Protein 7LU6 (pdb70)

Structure (mmCIF, N/CA/C/O backbone):
data_7LU6
#
_entry.id   7LU6
#
_cell.length_a   63.241
_cell.length_b   63.241
_cell.length_c   347.809
_cell.angle_alpha   90.000
_cell.angle_beta   90.000
_cell.angle_gamma   120.000
#
_symmetry.space_group_name_H-M   'P 63'
#
loop_
_entity.id
_entity.type
_entity.pdbx_description
1 polymer 'Kin of IRRE-like protein 3'
2 non-polymer 'SODIUM ION'
3 water water
#
loop_
_atom_site.group_PDB
_atom_site.id
_atom_site.type_symbol
_atom_site.label_atom_id
_atom_site.label_alt_id
_atom_site.label_comp_id
_atom_site.label_asym_id
_atom_site.label_entity_id
_atom_site.label_seq_id
_atom_site.pdbx_PDB_ins_code
_atom_site.Cartn_x
_atom_site.Cartn_y
_atom_site.Cartn_z
_atom_site.occupancy
_atom_site.B_iso_or_equiv
_atom_site.auth_seq_id
_atom_site.auth_comp_id
_atom_site.auth_asym_id
_atom_site.auth_atom_id
_atom_site.pdbx_PDB_model_num
ATOM 1 N N . ASP A 1 2 ? -21.89067 16.55233 -43.31325 1.000 55.18379 45 ASP A N 1
ATOM 2 C CA . ASP A 1 2 ? -20.50627 16.19222 -43.51869 1.000 54.19980 45 ASP A CA 1
ATOM 3 C C . ASP A 1 2 ? -19.59373 17.40845 -43.36500 1.000 53.60990 45 ASP A C 1
ATOM 4 O O . ASP A 1 2 ? -20.10550 18.50995 -43.19630 1.000 53.48304 45 ASP A O 1
ATOM 9 N N . PRO A 1 3 ? -18.26778 17.22661 -43.34907 1.000 52.62151 46 PRO A N 1
ATOM 10 C CA . PRO A 1 3 ? -17.38522 18.39787 -43.32749 1.000 43.21863 46 PRO A CA 1
ATOM 11 C C . PRO A 1 3 ? -17.77867 19.36025 -44.42829 1.000 43.90381 46 PRO A C 1
ATOM 12 O O . PRO A 1 3 ? -17.92386 18.96947 -45.58533 1.000 47.05935 46 PRO A O 1
ATOM 16 N N . VAL A 1 4 ? -17.99412 20.62233 -44.05382 1.000 49.25287 47 VAL A N 1
ATOM 17 C CA . VAL A 1 4 ? -18.32354 21.64137 -45.04482 1.000 43.43181 47 VAL A CA 1
ATOM 18 C C . VAL A 1 4 ? -17.28618 21.64824 -46.15129 1.000 35.06345 47 VAL A C 1
ATOM 19 O O . VAL A 1 4 ? -17.58990 21.94316 -47.31334 1.000 36.27079 47 VAL A O 1
ATOM 23 N N . TYR A 1 5 ? -16.05016 21.31840 -45.80791 1.000 33.44589 48 TYR A N 1
ATOM 24 C CA . TYR A 1 5 ? -14.90647 21.41840 -46.69788 1.000 27.47164 48 TYR A CA 1
ATOM 25 C C . TYR A 1 5 ? -14.44848 20.05080 -47.17047 1.000 28.42215 48 TYR A C 1
ATOM 26 O O . TYR A 1 5 ? -14.50041 19.07071 -46.43199 1.000 31.99577 48 TYR A O 1
ATOM 35 N N . SER A 1 6 ? -13.96629 20.00686 -48.40487 1.000 24.05269 49 SER A N 1
ATOM 36 C CA . SER A 1 6 ? -13.30958 18.83632 -48.96468 1.000 26.82128 49 SER A CA 1
ATOM 37 C C . SER A 1 6 ? -12.00660 19.26045 -49.62676 1.000 21.12473 49 SER A C 1
ATOM 38 O O . SER A 1 6 ? -11.83082 20.41788 -50.01647 1.000 19.52797 49 SER A O 1
ATOM 41 N N . PHE A 1 7 ? -11.08457 18.30634 -49.73263 1.000 21.13471 50 PHE A N 1
ATOM 42 C CA . PHE A 1 7 ? -9.86801 18.51670 -50.49435 1.000 18.03307 50 PHE A CA 1
ATOM 43 C C . PHE A 1 7 ? -10.19082 18.44827 -51.97482 1.000 22.26425 50 PHE A C 1
ATOM 44 O O . PHE A 1 7 ? -10.95233 17.58345 -52.41129 1.000 29.01266 50 PHE A O 1
ATOM 52 N N . SER A 1 8 ? -9.62872 19.37867 -52.74448 1.000 19.66428 51 SER A N 1
ATOM 53 C CA . SER A 1 8 ? -9.68035 19.26752 -54.19584 1.000 23.93717 51 SER A CA 1
ATOM 54 C C . SER A 1 8 ? -8.47606 18.52052 -54.74120 1.000 20.86653 51 SER A C 1
ATOM 55 O O . SER A 1 8 ? -8.56278 17.90951 -55.81262 1.000 26.26955 51 SER A O 1
ATOM 58 N N . GLN A 1 9 ? -7.35909 18.55358 -54.01700 1.000 20.92394 52 GLN A N 1
ATOM 59 C CA . GLN A 1 9 ? -6.16034 17.80209 -54.35466 1.000 23.35466 52 GLN A CA 1
ATOM 60 C C . GLN A 1 9 ? -5.55911 17.26014 -53.06726 1.000 17.24946 52 GLN A C 1
ATOM 61 O O . GLN A 1 9 ? -5.54981 17.94594 -52.04273 1.000 16.06797 52 GLN A O 1
ATOM 67 N N . GLN A 1 10 ? -5.07364 16.02707 -53.11869 1.000 17.58227 53 GLN A N 1
ATOM 68 C CA . GLN A 1 10 ? -4.44735 15.39481 -51.97145 1.000 18.47282 53 GLN A CA 1
ATOM 69 C C . GLN A 1 10 ? -3.10523 14.81392 -52.38457 1.000 15.89633 53 GLN A C 1
ATOM 70 O O . GLN A 1 10 ? -2.91863 14.44880 -53.54773 1.000 16.34803 53 GLN A O 1
ATOM 76 N N . PRO A 1 11 ? -2.15270 14.72463 -51.46103 1.000 14.01842 54 PRO A N 1
ATOM 77 C CA . PRO A 1 11 ? -0.82256 14.23065 -51.83210 1.000 16.49136 54 PRO A CA 1
ATOM 78 C C . PRO A 1 11 ? -0.85324 12.75074 -52.17652 1.000 17.81638 54 PRO A C 1
ATOM 79 O O . PRO A 1 11 ? -1.67072 11.98235 -51.66831 1.000 18.53012 54 PRO A O 1
ATOM 83 N N . GLN A 1 12 ? 0.05364 12.36076 -53.06122 1.000 16.57320 55 GLN A N 1
ATOM 84 C CA . GLN A 1 12 ? 0.11198 11.01256 -53.59547 1.000 21.38023 55 GLN A CA 1
ATOM 85 C C . GLN A 1 12 ? 1.46503 10.40336 -53.24876 1.000 23.65232 55 GLN A C 1
ATOM 86 O O . GLN A 1 12 ? 2.46183 11.12005 -53.12510 1.000 18.99252 55 GLN A O 1
ATOM 92 N N . ASP A 1 13 ? 1.49165 9.08250 -53.05958 1.000 23.31847 56 ASP A N 1
ATOM 93 C CA . ASP A 1 13 ? 2.76014 8.37902 -52.90183 1.000 20.75395 56 ASP A CA 1
ATOM 94 C C . ASP A 1 13 ? 3.64215 8.59491 -54.12623 1.000 23.27369 56 ASP A C 1
ATOM 95 O O . ASP A 1 13 ? 3.16763 8.55781 -55.26571 1.000 21.71965 56 ASP A O 1
ATOM 100 N N A GLN A 1 14 ? 4.94312 8.73849 -53.87823 0.646 23.47696 57 GLN A N 1
ATOM 101 N N B GLN A 1 14 ? 4.92699 8.86963 -53.89869 0.354 23.73249 57 GLN A N 1
ATOM 102 C CA A GLN A 1 14 ? 5.92569 9.02590 -54.91115 0.646 24.90635 57 GLN A CA 1
ATOM 103 C CA B GLN A 1 14 ? 5.87644 8.95450 -55.00196 0.354 24.89182 57 GLN A CA 1
ATOM 104 C C A GLN A 1 14 ? 7.24933 8.36446 -54.56219 0.646 24.54139 57 GLN A C 1
ATOM 105 C C B GLN A 1 14 ? 7.22719 8.39020 -54.58715 0.354 24.47655 57 GLN A C 1
ATOM 106 O O A GLN A 1 14 ? 7.61798 8.26154 -53.39009 0.646 24.78314 57 GLN A O 1
ATOM 107 O O B GLN A 1 14 ? 7.59585 8.39364 -53.41077 0.354 24.85498 57 GLN A O 1
ATOM 118 N N . VAL A 1 15 ? 7.96427 7.91474 -55.58897 1.000 23.84383 58 VAL A N 1
ATOM 119 C CA . VAL A 1 15 ? 9.34948 7.48287 -55.45324 1.000 24.80268 58 VAL A CA 1
ATOM 120 C C . VAL A 1 15 ? 10.21624 8.54233 -56.10841 1.000 29.83397 58 VAL A C 1
ATOM 121 O O . VAL A 1 15 ? 9.97039 8.92438 -57.25796 1.000 37.23864 58 VAL A O 1
ATOM 125 N N . VAL A 1 16 ? 11.21595 9.03407 -55.38314 1.000 23.79690 59 VAL A N 1
ATOM 126 C CA . VAL A 1 16 ? 12.03600 10.12343 -55.89019 1.000 27.00489 59 VAL A CA 1
ATOM 127 C C . VAL A 1 16 ? 13.50277 9.81550 -55.63552 1.000 25.53880 59 VAL A C 1
ATOM 128 O O . VAL A 1 16 ? 13.85725 8.96320 -54.81924 1.000 28.99352 59 VAL A O 1
ATOM 132 N N . VAL A 1 17 ? 14.35597 10.52881 -56.34860 1.000 28.14098 60 VAL A N 1
ATOM 133 C CA . VAL A 1 17 ? 15.79837 10.36049 -56.24332 1.000 25.30057 60 VAL A CA 1
ATOM 134 C C . VAL A 1 17 ? 16.34529 11.39788 -55.28395 1.000 21.56470 60 VAL A C 1
ATOM 135 O O . VAL A 1 17 ? 15.88807 12.54247 -55.26923 1.000 20.86746 60 VAL A O 1
ATOM 139 N N . SER A 1 18 ? 17.32379 10.99332 -54.47889 1.000 23.84548 61 SER A N 1
ATOM 140 C CA . SER A 1 18 ? 18.02657 11.92978 -53.62187 1.000 22.30512 61 SER A CA 1
ATOM 141 C C . SER A 1 18 ? 18.52071 13.11064 -54.44536 1.000 23.78670 61 SER A C 1
ATOM 142 O O . SER A 1 18 ? 19.00707 12.94443 -55.56604 1.000 27.53978 61 SER A O 1
ATOM 145 N N . GLY A 1 19 ? 18.33956 14.31514 -53.90546 1.000 23.11278 62 GLY A N 1
ATOM 146 C CA . GLY A 1 19 ? 18.79450 15.52277 -54.55831 1.000 23.22117 62 GLY A CA 1
ATOM 147 C C . GLY A 1 19 ? 17.76676 16.21741 -55.42368 1.000 25.83303 62 GLY A C 1
ATOM 148 O O . GLY A 1 19 ? 17.97612 17.38058 -55.79333 1.000 28.11134 62 GLY A O 1
ATOM 149 N N . GLN A 1 20 ? 16.67522 15.54633 -55.76030 1.000 20.03831 63 GLN A N 1
ATOM 150 C CA . GLN A 1 20 ? 15.57116 15.97254 -56.60613 1.000 19.61749 63 GLN A CA 1
ATOM 151 C C . GLN A 1 20 ? 14.54289 16.73294 -55.77813 1.000 18.21847 63 GLN A C 1
ATOM 152 O O . GLN A 1 20 ? 14.25445 16.34084 -54.64000 1.000 18.06416 63 GLN A O 1
ATOM 158 N N . PRO A 1 21 ? 13.99477 17.82002 -56.33250 1.000 17.95790 64 PRO A N 1
ATOM 159 C CA . PRO A 1 21 ? 12.85613 18.46136 -55.68338 1.000 16.79549 64 PRO A CA 1
ATOM 160 C C . PRO A 1 21 ? 11.60851 17.62241 -55.85386 1.000 16.47986 64 PRO A C 1
ATOM 161 O O . PRO A 1 21 ? 11.46691 16.89269 -56.83131 1.000 18.51632 64 PRO A O 1
ATOM 165 N N . VAL A 1 22 ? 10.69384 17.75364 -54.89566 1.000 15.46674 65 VAL A N 1
ATOM 166 C CA A VAL A 1 22 ? 9.43072 17.01358 -54.84664 0.478 16.85799 65 VAL A CA 1
ATOM 167 C CA B VAL A 1 22 ? 9.40587 17.07688 -54.96040 0.522 16.78972 65 VAL A CA 1
ATOM 168 C C . VAL A 1 22 ? 8.32953 17.94802 -54.35279 1.000 16.62817 65 VAL A C 1
ATOM 169 O O . VAL A 1 22 ? 8.54379 18.64946 -53.35263 1.000 18.75280 65 VAL A O 1
ATOM 176 N N . THR A 1 23 ? 7.18635 18.00138 -55.04865 1.000 14.82242 66 THR A N 1
ATOM 177 C CA . THR A 1 23 ? 6.05229 18.79251 -54.61183 1.000 14.99549 66 THR A CA 1
ATOM 178 C C . THR A 1 23 ? 4.88919 17.86659 -54.33075 1.000 15.51494 66 THR A C 1
ATOM 179 O O . THR A 1 23 ? 4.45253 17.14275 -55.23188 1.000 17.28989 66 THR A O 1
ATOM 183 N N . LEU A 1 24 ? 4.41348 17.86783 -53.08679 1.000 14.52284 67 LEU A N 1
ATOM 184 C CA . LEU A 1 24 ? 3.23871 17.10089 -52.69818 1.000 12.87065 67 LEU A CA 1
ATOM 185 C C . LEU A 1 24 ? 2.03769 18.03390 -52.69496 1.000 12.67699 67 LEU A C 1
ATOM 186 O O . LEU A 1 24 ? 2.07780 19.09336 -52.06969 1.000 13.07238 67 LEU A O 1
ATOM 191 N N . LEU A 1 25 ? 0.97694 17.64844 -53.39101 1.000 16.29828 68 LEU A N 1
ATOM 192 C CA . LEU A 1 25 ? -0.10727 18.57686 -53.68358 1.000 13.49871 68 LEU A CA 1
ATOM 193 C C . LEU A 1 25 ? -1.15900 18.54759 -52.59185 1.000 13.60613 68 LEU A C 1
ATOM 194 O O . LEU A 1 25 ? -1.51299 17.48829 -52.07457 1.000 15.20584 68 LEU A O 1
ATOM 199 N N . CYS A 1 26 ? -1.66371 19.72238 -52.25426 1.000 12.77431 69 CYS A N 1
ATOM 200 C CA . CYS A 1 26 ? -2.73908 19.83496 -51.28251 1.000 13.56495 69 CYS A CA 1
ATOM 201 C C . CYS A 1 26 ? -3.50648 21.10686 -51.58433 1.000 16.58496 69 CYS A C 1
ATOM 202 O O . CYS A 1 26 ? -2.91197 22.18781 -51.66220 1.000 15.51428 69 CYS A O 1
ATOM 205 N N . ALA A 1 27 ? -4.81626 20.97807 -51.75834 1.000 15.43946 70 ALA A N 1
ATOM 206 C CA . ALA A 1 27 ? -5.65838 22.12482 -52.04776 1.000 15.79395 70 ALA A CA 1
ATOM 207 C C . ALA A 1 27 ? -7.00905 21.92689 -51.38598 1.000 14.58975 70 ALA A C 1
ATOM 208 O O . ALA A 1 27 ? -7.52365 20.80875 -51.33302 1.000 16.48868 70 ALA A O 1
ATOM 210 N N . ILE A 1 28 ? -7.55772 23.01319 -50.85315 1.000 15.34863 71 ILE A N 1
ATOM 211 C CA . ILE A 1 28 ? -8.88918 23.02027 -50.25273 1.000 14.90559 71 ILE A CA 1
ATOM 212 C C . ILE A 1 28 ? -9.60718 24.27602 -50.72894 1.000 15.83972 71 ILE A C 1
ATOM 213 O O . ILE A 1 28 ? -9.24279 25.39171 -50.32822 1.000 15.50834 71 ILE A O 1
ATOM 218 N N . PRO A 1 29 ? -10.62161 24.14516 -51.57765 1.000 19.35655 72 PRO A N 1
ATOM 219 C CA . PRO A 1 29 ? -11.27850 25.33455 -52.12683 1.000 19.35919 72 PRO A CA 1
ATOM 220 C C . PRO A 1 29 ? -12.05734 26.08789 -51.06305 1.000 19.87663 72 PRO A C 1
ATOM 221 O O . PRO A 1 29 ? -12.70932 25.48884 -50.20501 1.000 21.98419 72 PRO A O 1
ATOM 225 N N . GLU A 1 30 ? -11.97785 27.41691 -51.13327 1.000 18.75267 73 GLU A N 1
ATOM 226 C CA . GLU A 1 30 ? -12.80131 28.33321 -50.35287 1.000 21.44300 73 GLU A CA 1
ATOM 227 C C . GLU A 1 30 ? -12.46375 28.31515 -48.87099 1.000 17.96801 73 GLU A C 1
ATOM 228 O O . GLU A 1 30 ? -13.26413 28.77396 -48.04897 1.000 20.52037 73 GLU A O 1
ATOM 234 N N . TYR A 1 31 ? -11.28506 27.81788 -48.51557 1.000 16.59721 74 TYR A N 1
ATOM 235 C CA . TYR A 1 31 ? -10.89213 27.60951 -47.12768 1.000 15.75566 74 TYR A CA 1
ATOM 236 C C . TYR A 1 31 ? -9.84591 28.64412 -46.74007 1.000 16.38720 74 TYR A C 1
ATOM 237 O O . TYR A 1 31 ? -8.77154 28.69654 -47.34689 1.000 14.50982 74 TYR A O 1
ATOM 246 N N . ASP A 1 32 ? -10.15862 29.45690 -45.72596 1.000 15.01676 75 ASP A N 1
ATOM 247 C CA . ASP A 1 32 ? -9.28015 30.53131 -45.27873 1.000 14.75004 75 ASP A CA 1
ATOM 248 C C . ASP A 1 32 ? -8.77008 30.31372 -43.85394 1.000 13.86291 75 ASP A C 1
ATOM 249 O O . ASP A 1 32 ? -8.46933 31.27149 -43.14922 1.000 16.25790 75 ASP A O 1
ATOM 254 N N . GLY A 1 33 ? -8.63339 29.06043 -43.42365 1.000 13.78418 76 GLY A N 1
ATOM 255 C CA . GLY A 1 33 ? -8.10404 28.73967 -42.11980 1.000 13.79439 76 GLY A CA 1
ATOM 256 C C . GLY A 1 33 ? -6.66928 28.23554 -42.15463 1.000 14.54594 76 GLY A C 1
ATOM 257 O O . GLY A 1 33 ? -5.95193 28.36593 -43.14777 1.000 13.09771 76 GLY A O 1
ATOM 258 N N . PHE A 1 34 ? -6.25640 27.65241 -41.02666 1.000 15.26479 77 PHE A N 1
ATOM 259 C CA . PHE A 1 34 ? -4.92742 27.05976 -40.90045 1.000 14.59978 77 PHE A CA 1
ATOM 260 C C . PHE A 1 34 ? -4.83111 25.75327 -41.67689 1.000 12.48405 77 PHE A C 1
ATOM 261 O O . PHE A 1 34 ? -5.73971 24.91933 -41.63389 1.000 10.36084 77 PHE A O 1
ATOM 269 N N . VAL A 1 35 ? -3.70298 25.56434 -42.35703 1.000 10.97206 78 VAL A N 1
ATOM 270 C CA . VAL A 1 35 ? -3.33831 24.29665 -42.97898 1.000 11.09791 78 VAL A CA 1
ATOM 271 C C . VAL A 1 35 ? -1.97584 23.87761 -42.44147 1.000 10.53315 78 VAL A C 1
ATOM 272 O O . VAL A 1 35 ? -1.03016 24.67371 -42.45923 1.000 9.39472 78 VAL A O 1
ATOM 276 N N . LEU A 1 36 ? -1.87087 22.62990 -41.97378 1.000 10.95736 79 LEU A N 1
ATOM 277 C CA . LEU A 1 36 ? -0.61669 22.07282 -41.48186 1.000 9.56876 79 LEU A CA 1
ATOM 278 C C . LEU A 1 36 ? -0.18101 20.90798 -42.35642 1.000 10.64592 79 LEU A C 1
ATOM 279 O O . LEU A 1 36 ? -1.01459 20.13263 -42.83141 1.000 12.07349 79 LEU A O 1
ATOM 284 N N . TRP A 1 37 ? 1.12808 20.79385 -42.56428 1.000 11.33785 80 TRP A N 1
ATOM 285 C CA . TRP A 1 37 ? 1.74581 19.59224 -43.10826 1.000 12.98354 80 TRP A CA 1
ATOM 286 C C . TRP A 1 37 ? 2.36146 18.79535 -41.96602 1.000 10.43829 80 TRP A C 1
ATOM 287 O O . TRP A 1 37 ? 3.04655 19.36350 -41.11009 1.000 14.12909 80 TRP A O 1
ATOM 298 N N . ILE A 1 38 ? 2.11998 17.48615 -41.96247 1.000 12.41391 81 ILE A N 1
ATOM 299 C CA . ILE A 1 38 ? 2.54981 16.57904 -40.90289 1.000 12.65443 81 ILE A CA 1
ATOM 300 C C . ILE A 1 38 ? 3.49989 15.56191 -41.51564 1.000 12.16206 81 ILE A C 1
ATOM 301 O O . ILE A 1 38 ? 3.17675 14.95368 -42.53657 1.000 13.31648 81 ILE A O 1
ATOM 306 N N . LYS A 1 39 ? 4.65748 15.36818 -40.89209 1.000 11.95926 82 LYS A N 1
ATOM 307 C CA . LYS A 1 39 ? 5.65485 14.40354 -41.35188 1.000 13.79572 82 LYS A CA 1
ATOM 308 C C . LYS A 1 39 ? 5.88813 13.37027 -40.25561 1.000 15.35292 82 LYS A C 1
ATOM 309 O O . LYS A 1 39 ? 6.48200 13.68708 -39.21860 1.000 19.65898 82 LYS A O 1
ATOM 315 N N . ASP A 1 40 ? 5.44163 12.13697 -40.48357 1.000 15.02969 83 ASP A N 1
ATOM 316 C CA . ASP A 1 40 ? 5.57114 11.07214 -39.48757 1.000 16.25115 83 ASP A CA 1
ATOM 317 C C . ASP A 1 40 ? 4.99018 11.49904 -38.14103 1.000 18.68059 83 ASP A C 1
ATOM 318 O O . ASP A 1 40 ? 5.57733 11.25924 -37.08152 1.000 19.03776 83 ASP A O 1
ATOM 323 N N . GLY A 1 41 ? 3.84208 12.16983 -38.18113 1.000 17.69879 84 GLY A N 1
ATOM 324 C CA . GLY A 1 41 ? 3.15797 12.55911 -36.96873 1.000 16.41196 84 GLY A CA 1
ATOM 325 C C . GLY A 1 41 ? 3.53700 13.90618 -36.39435 1.000 15.93380 84 GLY A C 1
ATOM 326 O O . GLY A 1 41 ? 2.88288 14.35648 -35.44966 1.000 15.22835 84 GLY A O 1
ATOM 327 N N . LEU A 1 42 ? 4.55408 14.56866 -36.93445 1.000 16.07679 85 LEU A N 1
ATOM 328 C CA . LEU A 1 42 ? 5.06472 15.82440 -36.39857 1.000 14.15174 85 LEU A CA 1
ATOM 329 C C . LEU A 1 42 ? 4.77510 16.97863 -37.35235 1.000 13.68004 85 LEU A C 1
ATOM 330 O O . LEU A 1 42 ? 5.13573 16.91728 -38.53139 1.000 13.50592 85 LEU A O 1
ATOM 335 N N . ALA A 1 43 ? 4.15483 18.03959 -36.83406 1.000 12.78405 86 ALA A N 1
ATOM 336 C CA . ALA A 1 43 ? 3.84747 19.20979 -37.64881 1.000 13.49380 86 ALA A CA 1
ATOM 337 C C . ALA A 1 43 ? 5.11279 19.97611 -38.01767 1.000 12.12963 86 ALA A C 1
ATOM 338 O O . ALA A 1 43 ? 5.98803 20.19453 -37.17900 1.000 13.77231 86 ALA A O 1
ATOM 340 N N . LEU A 1 44 ? 5.19357 20.40697 -39.28276 1.000 11.16135 87 LEU A N 1
ATOM 341 C CA . LEU A 1 44 ? 6.37328 21.09167 -39.80064 1.000 11.05866 87 LEU A CA 1
ATOM 342 C C . LEU A 1 44 ? 6.32132 22.60420 -39.63712 1.000 10.43842 87 LEU A C 1
ATOM 343 O O . LEU A 1 44 ? 7.35223 23.26952 -39.78691 1.000 13.87246 87 LEU A O 1
ATOM 348 N N . GLY A 1 45 ? 5.15410 23.15307 -39.35177 1.000 11.91789 88 GLY A N 1
ATOM 349 C CA . GLY A 1 45 ? 4.97455 24.58619 -39.31227 1.000 12.09642 88 GLY A CA 1
ATOM 350 C C . GLY A 1 45 ? 3.49483 24.90072 -39.35827 1.000 10.94269 88 GLY A C 1
ATOM 351 O O . GLY A 1 45 ? 2.65231 24.01452 -39.26913 1.000 11.16725 88 GLY A O 1
ATOM 352 N N . VAL A 1 46 ? 3.20309 26.18789 -39.50144 1.000 16.23348 89 VAL A N 1
ATOM 353 C CA . VAL A 1 46 ? 1.83364 26.67743 -39.53921 1.000 16.89498 89 VAL A CA 1
ATOM 354 C C . VAL A 1 46 ? 1.66746 27.48148 -40.81620 1.000 14.37739 89 VAL A C 1
ATOM 355 O O . VAL A 1 46 ? 2.38267 28.46654 -41.02733 1.000 14.18497 89 VAL A O 1
ATOM 359 N N . GLY A 1 47 ? 0.74298 27.05790 -41.66741 1.000 15.59405 90 GLY A N 1
ATOM 360 C CA . GLY A 1 47 ? 0.51750 27.76915 -42.91448 1.000 16.54318 90 GLY A CA 1
ATOM 361 C C . GLY A 1 47 ? 1.76504 27.76920 -43.76908 1.000 15.43595 90 GLY A C 1
ATOM 362 O O . GLY A 1 47 ? 2.37746 26.72756 -44.01295 1.000 16.94211 90 GLY A O 1
ATOM 363 N N . ARG A 1 48 ? 2.16101 28.95417 -44.22139 1.000 17.60563 91 ARG A N 1
ATOM 364 C CA A ARG A 1 48 ? 3.36521 29.10644 -45.02388 0.459 19.29247 91 ARG A CA 1
ATOM 365 C CA B ARG A 1 48 ? 3.36353 29.14101 -45.02487 0.541 18.79720 91 ARG A CA 1
ATOM 366 C C . ARG A 1 48 ? 4.62759 29.26815 -44.18598 1.000 17.11357 91 ARG A C 1
ATOM 367 O O . ARG A 1 48 ? 5.71879 29.37759 -44.75475 1.000 16.26362 91 ARG A O 1
ATOM 382 N N . ASP A 1 49 ? 4.51557 29.27097 -42.85804 1.000 13.56374 92 ASP A N 1
ATOM 383 C CA . ASP A 1 49 ? 5.68073 29.44824 -41.99300 1.000 15.14692 92 ASP A CA 1
ATOM 384 C C . ASP A 1 49 ? 6.22224 28.07719 -41.61651 1.000 14.79488 92 ASP A C 1
ATOM 385 O O . ASP A 1 49 ? 5.87393 27.50522 -40.58133 1.000 14.71756 92 ASP A O 1
ATOM 390 N N . LEU A 1 50 ? 7.09519 27.55164 -42.46883 1.000 13.28222 93 LEU A N 1
ATOM 391 C CA . LEU A 1 50 ? 7.90324 26.37408 -42.17023 1.000 15.99549 93 LEU A CA 1
ATOM 392 C C . LEU A 1 50 ? 9.35428 26.78650 -41.97420 1.000 13.01341 93 LEU A C 1
ATOM 393 O O . LEU A 1 50 ? 10.27802 26.14224 -42.46857 1.000 14.30773 93 LEU A O 1
ATOM 398 N N . SER A 1 51 ? 9.55637 27.88615 -41.25300 1.000 14.54078 94 SER A N 1
ATOM 399 C CA . SER A 1 51 ? 10.88232 28.45384 -41.08375 1.000 15.37527 94 SER A CA 1
ATOM 400 C C . SER A 1 51 ? 11.77505 27.63721 -40.15787 1.000 18.65001 94 SER A C 1
ATOM 401 O O . SER A 1 51 ? 12.96443 27.95155 -40.05980 1.000 16.63881 94 SER A O 1
ATOM 404 N N . SER A 1 52 ? 11.24838 26.61516 -39.47270 1.000 13.56927 95 SER A N 1
ATOM 405 C CA . SER A 1 52 ? 12.12994 25.70863 -38.74081 1.000 17.99317 95 SER A CA 1
ATOM 406 C C . SER A 1 52 ? 12.81245 24.70754 -39.65366 1.000 16.06078 95 SER A C 1
ATOM 407 O O . SER A 1 52 ? 13.71687 23.99728 -39.20285 1.000 19.41965 95 SER A O 1
ATOM 410 N N . TYR A 1 53 ? 12.39194 24.62907 -40.91200 1.000 15.18112 96 TYR A N 1
ATOM 411 C CA . TYR A 1 53 ? 12.88169 23.63391 -41.86145 1.000 14.20689 96 TYR A CA 1
ATOM 412 C C . TYR A 1 53 ? 13.29919 24.35407 -43.13180 1.000 14.74693 96 TYR A C 1
ATOM 413 O O . TYR A 1 53 ? 12.44581 24.67715 -43.97790 1.000 12.85632 96 TYR A O 1
ATOM 422 N N . PRO A 1 54 ? 14.59016 24.63405 -43.30240 1.000 19.16050 97 PRO A N 1
ATOM 423 C CA . PRO A 1 54 ? 15.04367 25.20879 -44.57576 1.000 14.80450 97 PRO A CA 1
ATOM 424 C C . PRO A 1 54 ? 14.74108 24.32981 -45.77103 1.000 15.06903 97 PRO A C 1
ATOM 425 O O . PRO A 1 54 ? 14.63206 24.84920 -46.88874 1.000 18.82477 97 PRO A O 1
ATOM 429 N N . GLN A 1 55 ? 14.58217 23.02187 -45.57414 1.000 14.23041 98 GLN A N 1
ATOM 430 C CA . GLN A 1 55 ? 14.40677 22.10378 -46.68919 1.000 14.54088 98 GLN A CA 1
ATOM 431 C C . GLN A 1 55 ? 12.96529 21.99782 -47.16022 1.000 15.10399 98 GLN A C 1
ATOM 432 O O . GLN A 1 55 ? 12.72279 21.35783 -48.18527 1.000 16.07192 98 GLN A O 1
ATOM 438 N N . TYR A 1 56 ? 12.01559 22.61755 -46.46214 1.000 14.67267 99 TYR A N 1
ATOM 439 C CA . TYR A 1 56 ? 10.59810 22.49413 -46.77069 1.000 12.05763 99 TYR A CA 1
ATOM 440 C C . TYR A 1 56 ? 9.97541 23.86363 -46.98854 1.000 14.02738 99 TYR A C 1
ATOM 441 O O . TYR A 1 56 ? 10.22564 24.80365 -46.22920 1.000 13.98141 99 TYR A O 1
ATOM 450 N N . LEU A 1 57 ? 9.11777 23.95283 -47.99812 1.000 16.58575 100 LEU A N 1
ATOM 451 C CA . LEU A 1 57 ? 8.50410 25.21180 -48.38414 1.000 15.16992 100 LEU A CA 1
ATOM 452 C C . LEU A 1 57 ? 7.07328 24.94037 -48.83182 1.000 13.90520 100 LEU A C 1
ATOM 453 O O . LEU A 1 57 ? 6.82746 23.99633 -49.58508 1.000 14.81480 100 LEU A O 1
ATOM 458 N N . VAL A 1 58 ? 6.13283 25.75315 -48.36451 1.000 13.18545 101 VAL A N 1
ATOM 459 C CA . VAL A 1 58 ? 4.75402 25.67508 -48.83534 1.000 14.39516 101 VAL A CA 1
ATOM 460 C C . VAL A 1 58 ? 4.61145 26.57521 -50.05185 1.000 18.78606 101 VAL A C 1
ATOM 461 O O . VAL A 1 58 ? 4.93683 27.76521 -50.00007 1.000 20.00608 101 VAL A O 1
ATOM 465 N N . VAL A 1 59 ? 4.12991 26.00713 -51.15091 1.000 15.44564 102 VAL A N 1
ATOM 466 C CA . VAL A 1 59 ? 4.02097 26.74526 -52.40046 1.000 13.56084 102 VAL A CA 1
ATOM 467 C C . VAL A 1 59 ? 2.59492 26.62400 -52.92042 1.000 14.70774 102 VAL A C 1
ATOM 468 O O . VAL A 1 59 ? 1.69440 26.16030 -52.21355 1.000 14.01190 102 VAL A O 1
ATOM 472 N N . GLY A 1 60 ? 2.37612 27.04133 -54.15397 1.000 16.73224 103 GLY A N 1
ATOM 473 C CA . GLY A 1 60 ? 1.05096 27.02697 -54.72926 1.000 19.98990 103 GLY A CA 1
ATOM 474 C C . GLY A 1 60 ? 0.33345 28.34976 -54.55121 1.000 25.37122 103 GLY A C 1
ATOM 475 O O . GLY A 1 60 ? 0.73773 29.22919 -53.78811 1.000 29.66117 103 GLY A O 1
ATOM 476 N N . ASN A 1 61 ? -0.76699 28.47958 -55.27481 1.000 24.67577 104 ASN A N 1
ATOM 477 C CA . ASN A 1 61 ? -1.54006 29.71352 -55.30978 1.000 27.50437 104 ASN A CA 1
ATOM 478 C C . ASN A 1 61 ? -2.56043 29.68551 -54.17746 1.000 26.49340 104 ASN A C 1
ATOM 479 O O . ASN A 1 61 ? -3.56825 28.98106 -54.26285 1.000 27.64740 104 ASN A O 1
ATOM 484 N N . HIS A 1 62 ? -2.30530 30.44872 -53.11264 1.000 29.53984 105 HIS A N 1
ATOM 485 C CA . HIS A 1 62 ? -3.22891 30.43440 -51.98083 1.000 31.19728 105 HIS A CA 1
ATOM 486 C C . HIS A 1 62 ? -4.59991 30.96622 -52.38500 1.000 25.85326 105 HIS A C 1
ATOM 487 O O . HIS A 1 62 ? -5.61624 30.57046 -51.80403 1.000 32.58991 105 HIS A O 1
ATOM 494 N N . LEU A 1 63 ? -4.64562 31.83522 -53.39872 1.000 31.20339 106 LEU A N 1
ATOM 495 C CA . LEU A 1 63 ? -5.91410 32.28557 -53.96784 1.000 28.26651 106 LEU A CA 1
ATOM 496 C C . LEU A 1 63 ? -6.70632 31.12896 -54.55636 1.000 33.16932 106 LEU A C 1
ATOM 497 O O . LEU A 1 63 ? -7.93888 31.19329 -54.63247 1.000 27.60329 106 LEU A O 1
ATOM 502 N N . SER A 1 64 ? -6.01989 30.08067 -55.00194 1.000 30.37663 107 SER A N 1
ATOM 503 C CA . SER A 1 64 ? -6.66472 28.85882 -55.45736 1.000 32.28686 107 SER A CA 1
ATOM 504 C C . SER A 1 64 ? -6.79768 27.82675 -54.34715 1.000 26.98532 107 SER A C 1
ATOM 505 O O . SER A 1 64 ? -7.12552 26.67158 -54.62925 1.000 22.81937 107 SER A O 1
ATOM 508 N N . GLY A 1 65 ? -6.55188 28.21407 -53.09755 1.000 22.45112 108 GLY A N 1
ATOM 509 C CA . GLY A 1 65 ? -6.65902 27.27479 -52.00086 1.000 16.81881 108 GLY A CA 1
ATOM 510 C C . GLY A 1 65 ? -5.56422 26.23621 -51.97329 1.000 18.00408 108 GLY A C 1
ATOM 511 O O . GLY A 1 65 ? -5.74561 25.17604 -51.37131 1.000 15.38397 108 GLY A O 1
ATOM 512 N N . GLU A 1 66 ? -4.42637 26.51711 -52.60678 1.000 18.63860 109 GLU A N 1
ATOM 513 C CA . GLU A 1 66 ? -3.31840 25.57543 -52.68637 1.000 16.87152 109 GLU A CA 1
ATOM 514 C C . GLU A 1 66 ? -2.36290 25.74987 -51.51580 1.000 14.03918 109 GLU A C 1
ATOM 515 O O . GLU A 1 66 ? -2.04911 26.87094 -51.11021 1.000 14.23082 109 GLU A O 1
ATOM 521 N N . HIS A 1 67 ? -1.90231 24.62219 -50.98290 1.000 14.55727 110 HIS A N 1
ATOM 522 C CA . HIS A 1 67 ? -0.97637 24.56547 -49.85868 1.000 16.88615 110 HIS A CA 1
ATOM 523 C C . HIS A 1 67 ? 0.01927 23.44090 -50.10133 1.000 15.14351 110 HIS A C 1
ATOM 524 O O . HIS A 1 67 ? 0.23822 22.58135 -49.24979 1.000 15.09173 110 HIS A O 1
ATOM 531 N N . HIS A 1 68 ? 0.61217 23.42169 -51.28909 1.000 11.65306 111 HIS A N 1
ATOM 532 C CA . HIS A 1 68 ? 1.50511 22.33503 -51.66618 1.000 13.08916 111 HIS A CA 1
ATOM 533 C C . HIS A 1 68 ? 2.77734 22.36887 -50.82909 1.000 13.13432 111 HIS A C 1
ATOM 534 O O . HIS A 1 68 ? 3.28384 23.43781 -50.48655 1.000 14.13404 111 HIS A O 1
ATOM 541 N N . LEU A 1 69 ? 3.30920 21.19314 -50.51512 1.000 14.70022 112 LEU A N 1
ATOM 542 C CA . LEU A 1 69 ? 4.58094 21.08816 -49.81132 1.000 12.91248 112 LEU A CA 1
ATOM 543 C C . LEU A 1 69 ? 5.67857 20.78422 -50.81913 1.000 12.97759 112 LEU A C 1
ATOM 544 O O . LEU A 1 69 ? 5.65372 19.73449 -51.46566 1.000 12.32950 112 LEU A O 1
ATOM 549 N N . LYS A 1 70 ? 6.63994 21.69256 -50.94433 1.000 13.38189 113 LYS A N 1
ATOM 550 C CA . LYS A 1 70 ? 7.80767 21.46741 -51.78345 1.000 14.57124 113 LYS A CA 1
ATOM 551 C C . LYS A 1 70 ? 8.98929 21.06465 -50.90800 1.000 13.26646 113 LYS A C 1
ATOM 552 O O . LYS A 1 70 ? 9.39261 21.81605 -50.01597 1.000 12.61672 113 LYS A O 1
ATOM 558 N N . ILE A 1 71 ? 9.51899 19.86996 -51.15440 1.000 12.73593 114 ILE A N 1
ATOM 559 C CA . ILE A 1 71 ? 10.78891 19.43215 -50.58806 1.000 13.11674 114 ILE A CA 1
ATOM 560 C C . ILE A 1 71 ? 11.86637 19.82436 -51.58848 1.000 13.97292 114 ILE A C 1
ATOM 561 O O . ILE A 1 71 ? 11.91162 19.30102 -52.70282 1.000 15.26524 114 ILE A O 1
ATOM 566 N N . LEU A 1 72 ? 12.72549 20.76045 -51.19562 1.000 14.86466 115 LEU A N 1
ATOM 567 C CA . LEU A 1 72 ? 13.59444 21.42314 -52.16152 1.000 16.13351 115 LEU A CA 1
ATOM 568 C C . LEU A 1 72 ? 14.63049 20.46490 -52.73910 1.000 16.01947 115 LEU A C 1
ATOM 569 O O . LEU A 1 72 ? 14.85627 20.44224 -53.95400 1.000 18.14765 115 LEU A O 1
ATOM 574 N N . ARG A 1 73 ? 15.27452 19.67190 -51.88452 1.000 18.54286 116 ARG A N 1
ATOM 575 C CA . ARG A 1 73 ? 16.32264 18.73387 -52.29624 1.000 20.14764 116 ARG A CA 1
ATOM 576 C C . ARG A 1 73 ? 16.13716 17.47069 -51.46490 1.000 22.40973 116 ARG A C 1
ATOM 577 O O . ARG A 1 73 ? 16.58320 17.41546 -50.31437 1.000 27.80640 116 ARG A O 1
ATOM 585 N N . ALA A 1 74 ? 15.47885 16.46820 -52.04437 1.000 19.85814 117 ALA A N 1
ATOM 586 C CA . ALA A 1 74 ? 15.13559 15.27167 -51.29233 1.000 18.52805 117 ALA A CA 1
ATOM 587 C C . ALA A 1 74 ? 16.39250 14.56539 -50.80296 1.000 18.74020 117 ALA A C 1
ATOM 588 O O . ALA A 1 74 ? 17.32257 14.32119 -51.57261 1.000 23.99706 117 ALA A O 1
ATOM 590 N N . GLU A 1 75 ? 16.42660 14.26307 -49.51273 1.000 21.77365 118 GLU A N 1
ATOM 591 C CA . GLU A 1 75 ? 17.45927 13.43579 -48.91140 1.000 24.62958 118 GLU A CA 1
ATOM 592 C C . GLU A 1 75 ? 16.78412 12.26486 -48.21064 1.000 22.44520 118 GLU A C 1
ATOM 593 O O . GLU A 1 75 ? 15.56389 12.24236 -48.03475 1.000 22.38276 118 GLU A O 1
ATOM 599 N N . LEU A 1 76 ? 17.58716 11.27457 -47.81595 1.000 25.28749 119 LEU A N 1
ATOM 600 C CA . LEU A 1 76 ? 17.01232 10.06908 -47.22650 1.000 26.75591 119 LEU A CA 1
ATOM 601 C C . LEU A 1 76 ? 16.17743 10.38435 -45.99239 1.000 27.23730 119 LEU A C 1
ATOM 602 O O . LEU A 1 76 ? 15.17788 9.70607 -45.73066 1.000 25.68488 119 LEU A O 1
ATOM 607 N N . GLN A 1 77 ? 16.55859 11.41248 -45.23199 1.000 23.06596 120 GLN A N 1
ATOM 608 C CA . GLN A 1 77 ? 15.76861 11.81596 -44.07575 1.000 25.11446 120 GLN A CA 1
ATOM 609 C C . GLN A 1 77 ? 14.34421 12.20960 -44.45849 1.000 25.53548 120 GLN A C 1
ATOM 610 O O . GLN A 1 77 ? 13.45747 12.20046 -43.59702 1.000 22.22726 120 GLN A O 1
ATOM 616 N N . ASP A 1 78 ? 14.09806 12.54283 -45.72875 1.000 20.89478 121 ASP A N 1
ATOM 617 C CA . ASP A 1 78 ? 12.76038 12.92788 -46.16304 1.000 17.90535 121 ASP A CA 1
ATOM 618 C C . ASP A 1 78 ? 11.86803 11.73494 -46.47285 1.000 17.12930 121 ASP A C 1
ATOM 619 O O . ASP A 1 78 ? 10.65454 11.91280 -46.61820 1.000 19.58184 121 ASP A O 1
ATOM 624 N N . ASP A 1 79 ? 12.43506 10.53673 -46.57914 1.000 18.96182 122 ASP A N 1
ATOM 625 C CA . ASP A 1 79 ? 11.64780 9.32458 -46.73490 1.000 19.89445 122 ASP A CA 1
ATOM 626 C C . ASP A 1 79 ? 10.72058 9.18823 -45.53711 1.000 22.51654 122 ASP A C 1
ATOM 627 O O . ASP A 1 79 ? 11.16778 8.84483 -44.43792 1.000 22.50419 122 ASP A O 1
ATOM 632 N N . ALA A 1 80 ? 9.43685 9.47400 -45.72958 1.000 19.67681 123 ALA A N 1
ATOM 633 C CA . ALA A 1 80 ? 8.50311 9.53594 -44.61539 1.000 18.01255 123 ALA A CA 1
ATOM 634 C C . ALA A 1 80 ? 7.08355 9.50514 -45.15872 1.000 20.73703 123 ALA A C 1
ATOM 635 O O . ALA A 1 80 ? 6.85955 9.44594 -46.36955 1.000 18.90993 123 ALA A O 1
ATOM 637 N N . VAL A 1 81 ? 6.12322 9.54998 -44.24080 1.000 20.26644 124 VAL A N 1
ATOM 638 C CA . VAL A 1 81 ? 4.70552 9.66028 -44.56181 1.000 19.22319 124 VAL A CA 1
ATOM 639 C C . VAL A 1 81 ? 4.27426 11.09045 -44.28788 1.000 17.91795 124 VAL A C 1
ATOM 640 O O . VAL A 1 81 ? 4.51566 11.61857 -43.19587 1.000 18.76990 124 VAL A O 1
ATOM 644 N N . TYR A 1 82 ? 3.63460 11.71223 -45.26798 1.000 16.84356 125 TYR A N 1
ATOM 645 C CA . TYR A 1 82 ? 3.23153 13.10481 -45.17614 1.000 13.13563 125 TYR A CA 1
ATOM 646 C C . TYR A 1 82 ? 1.71947 13.20897 -45.28756 1.000 15.29187 125 TYR A C 1
ATOM 647 O O . TYR A 1 82 ? 1.08891 12.48707 -46.05798 1.000 20.19529 125 TYR A O 1
ATOM 656 N N . GLU A 1 83 ? 1.13476 14.12869 -44.53491 1.000 15.22624 126 GLU A N 1
ATOM 657 C CA . GLU A 1 83 ? -0.26778 14.44000 -44.72750 1.000 11.62316 126 GLU A CA 1
ATOM 658 C C . GLU A 1 83 ? -0.47663 15.93496 -44.56390 1.000 14.64926 126 GLU A C 1
ATOM 659 O O . GLU A 1 83 ? 0.31194 16.62696 -43.91073 1.000 14.28545 126 GLU A O 1
ATOM 665 N N A CYS A 1 84 ? -1.55576 16.41740 -45.19995 0.581 15.10633 127 CYS A N 1
ATOM 666 N N B CYS A 1 84 ? -1.53098 16.43559 -45.16774 0.419 14.87792 127 CYS A N 1
ATOM 667 C CA A CYS A 1 84 ? -2.05323 17.79215 -45.15080 0.581 15.45452 127 CYS A CA 1
ATOM 668 C CA B CYS A 1 84 ? -1.90621 17.81310 -44.94483 0.419 15.60135 127 CYS A CA 1
ATOM 669 C C A CYS A 1 84 ? -3.34466 17.82149 -44.33977 0.581 15.57831 127 CYS A C 1
ATOM 670 C C B CYS A 1 84 ? -3.26950 17.81485 -44.28854 0.419 14.44140 127 CYS A C 1
ATOM 671 O O A CYS A 1 84 ? -4.24693 17.02431 -44.61295 0.581 15.20006 127 CYS A O 1
ATOM 672 O O B CYS A 1 84 ? -4.12457 16.97929 -44.59841 0.419 15.18273 127 CYS A O 1
ATOM 677 N N . GLN A 1 85 ? -3.45574 18.73545 -43.36197 1.000 12.00297 128 GLN A N 1
ATOM 678 C CA . GLN A 1 85 ? -4.68025 18.80493 -42.57969 1.000 11.99032 128 GLN A CA 1
ATOM 679 C C . GLN A 1 85 ? -5.06952 20.25209 -42.32027 1.000 11.37905 128 GLN A C 1
ATOM 680 O O . GLN A 1 85 ? -4.22450 21.14993 -42.30112 1.000 9.83378 128 GLN A O 1
ATOM 686 N N . ALA A 1 86 ? -6.36983 20.46120 -42.11899 1.000 12.04116 129 ALA A N 1
ATOM 687 C CA . ALA A 1 86 ? -6.95274 21.78338 -41.92177 1.000 10.85254 129 ALA A CA 1
ATOM 688 C C . ALA A 1 86 ? -7.59335 21.84096 -40.54310 1.000 11.01817 129 ALA A C 1
ATOM 689 O O . ALA A 1 86 ? -8.49680 21.05630 -40.24510 1.000 13.66651 129 ALA A O 1
ATOM 691 N N . ILE A 1 87 ? -7.13606 22.77995 -39.71512 1.000 11.70886 130 ILE A N 1
ATOM 692 C CA . ILE A 1 87 ? -7.59317 22.85830 -38.33026 1.000 11.19756 130 ILE A CA 1
ATOM 693 C C . ILE A 1 87 ? -9.06870 23.24383 -38.27156 1.000 13.52021 130 ILE A C 1
ATOM 694 O O . ILE A 1 87 ? -9.90876 22.47434 -37.79237 1.000 14.86949 130 ILE A O 1
ATOM 699 N N . GLN A 1 88 ? -9.40172 24.44357 -38.76151 1.000 13.32271 131 GLN A N 1
ATOM 700 C CA . GLN A 1 88 ? -10.77823 24.93322 -38.69465 1.000 15.09018 131 GLN A CA 1
ATOM 701 C C . GLN A 1 88 ? -11.74194 24.02744 -39.44461 1.000 16.12246 131 GLN A C 1
ATOM 702 O O . GLN A 1 88 ? -12.89749 23.87142 -39.03920 1.000 18.57836 131 GLN A O 1
ATOM 708 N N . ALA A 1 89 ? -11.30730 23.46462 -40.56616 1.000 15.17521 132 ALA A N 1
ATOM 709 C CA . ALA A 1 89 ? -12.14525 22.52882 -41.30115 1.000 15.47266 132 ALA A CA 1
ATOM 710 C C . ALA A 1 89 ? -12.17011 21.15051 -40.66445 1.000 15.37773 132 ALA A C 1
ATOM 711 O O . ALA A 1 89 ? -13.09348 20.37787 -40.93926 1.000 16.76801 132 ALA A O 1
ATOM 713 N N . ALA A 1 90 ? -11.17755 20.83193 -39.82949 1.000 14.99866 133 ALA A N 1
ATOM 714 C CA . ALA A 1 90 ? -11.07418 19.53746 -39.14921 1.000 13.95865 133 ALA A CA 1
ATOM 715 C C . ALA A 1 90 ? -11.11279 18.37186 -40.13692 1.000 14.87100 133 ALA A C 1
ATOM 716 O O . ALA A 1 90 ? -11.84715 17.39757 -39.95543 1.000 14.47233 133 ALA A O 1
ATOM 718 N N . ILE A 1 91 ? -10.29337 18.46319 -41.18540 1.000 15.74408 134 ILE A N 1
ATOM 719 C CA . ILE A 1 91 ? -10.14864 17.37636 -42.14914 1.000 14.72870 134 ILE A CA 1
ATOM 720 C C . ILE A 1 91 ? -8.66871 17.05253 -42.32002 1.000 13.41412 134 ILE A C 1
ATOM 721 O O . ILE A 1 91 ? -7.80189 17.91707 -42.16409 1.000 12.21452 134 ILE A O 1
ATOM 726 N N . ARG A 1 92 ? -8.38064 15.78811 -42.62103 1.000 14.08356 135 ARG A N 1
ATOM 727 C CA . ARG A 1 92 ? -7.02498 15.31431 -42.85857 1.000 13.83919 135 ARG A CA 1
ATOM 728 C C . ARG A 1 92 ? -6.95760 14.65717 -44.23010 1.000 13.90397 135 ARG A C 1
ATOM 729 O O . ARG A 1 92 ? -7.84233 13.88300 -44.59931 1.000 14.89317 135 ARG A O 1
ATOM 737 N N . SER A 1 93 ? -5.90858 14.96154 -44.98376 1.000 15.52358 136 SER A N 1
ATOM 738 C CA . SER A 1 93 ? -5.74609 14.31861 -46.27459 1.000 16.55801 136 SER A CA 1
ATOM 739 C C . SER A 1 93 ? -5.34505 12.86366 -46.10296 1.000 20.03763 136 SER A C 1
ATOM 740 O O . SER A 1 93 ? -4.90649 12.43147 -45.03562 1.000 17.92686 136 SER A O 1
ATOM 743 N N . ARG A 1 94 ? -5.49101 12.09892 -47.17680 1.000 18.92410 137 ARG A N 1
ATOM 744 C CA A ARG A 1 94 ? -4.88977 10.77966 -47.19070 0.558 22.40710 137 ARG A CA 1
ATOM 745 C CA B ARG A 1 94 ? -4.88513 10.77611 -47.19662 0.442 22.41025 137 ARG A CA 1
ATOM 746 C C . ARG A 1 94 ? -3.38787 10.91133 -46.90705 1.000 21.72353 137 ARG A C 1
ATOM 747 O O . ARG A 1 94 ? -2.77246 11.96908 -47.18800 1.000 20.90819 137 ARG A O 1
ATOM 762 N N . PRO A 1 95 ? -2.76661 9.90907 -46.29023 1.000 22.29736 138 PRO A N 1
ATOM 763 C CA . PRO A 1 95 ? -1.32240 9.99538 -46.06192 1.000 21.21299 138 PRO A CA 1
ATOM 764 C C . PRO A 1 95 ? -0.57896 9.62100 -47.33076 1.000 23.80359 138 PRO A C 1
ATOM 765 O O . PRO A 1 95 ? -1.03965 8.79039 -48.11558 1.000 26.04175 138 PRO A O 1
ATOM 769 N N . ALA A 1 96 ? 0.56588 10.25574 -47.54126 1.000 18.20946 139 ALA A N 1
ATOM 770 C CA . ALA A 1 96 ? 1.36893 10.01280 -48.72608 1.000 17.22936 139 ALA A CA 1
ATOM 771 C C . ALA A 1 96 ? 2.75083 9.57423 -48.28167 1.000 16.53802 139 ALA A C 1
ATOM 772 O O . ALA A 1 96 ? 3.40732 10.27108 -47.50654 1.000 18.00659 139 ALA A O 1
ATOM 774 N N . ARG A 1 97 ? 3.19201 8.42188 -48.75699 1.000 19.30799 140 ARG A N 1
ATOM 775 C CA . ARG A 1 97 ? 4.53396 7.96329 -48.45079 1.000 18.65605 140 ARG A CA 1
ATOM 776 C C . ARG A 1 97 ? 5.47460 8.42796 -49.54711 1.000 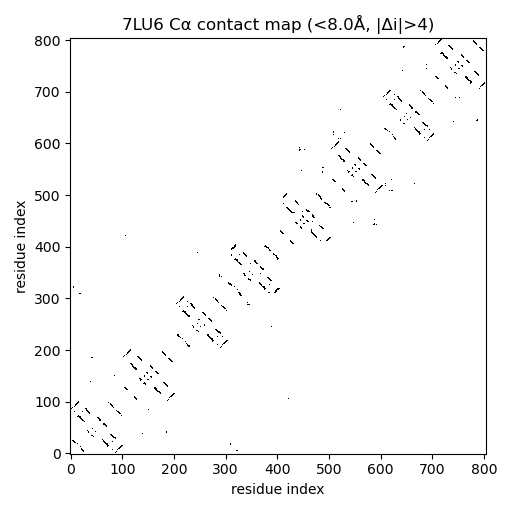20.29228 140 ARG A C 1
ATOM 777 O O . ARG A 1 97 ? 5.25182 8.14570 -50.72994 1.000 19.74556 140 ARG A O 1
ATOM 785 N N . LEU A 1 98 ? 6.51968 9.13390 -49.15311 1.000 20.45824 141 LEU A N 1
ATOM 786 C CA . LEU A 1 98 ? 7.59840 9.49596 -50.05336 1.000 17.41151 141 LEU A CA 1
ATOM 787 C C . LEU A 1 98 ? 8.72242 8.48084 -49.89990 1.000 21.46687 141 LEU A C 1
ATOM 788 O O . LEU A 1 98 ? 9.27484 8.31935 -48.80740 1.000 21.48942 141 LEU A O 1
ATOM 793 N N . THR A 1 99 ? 9.04201 7.78755 -50.98431 1.000 18.49111 142 THR A N 1
ATOM 794 C CA . THR A 1 99 ? 10.16777 6.86965 -51.03037 1.000 19.69530 142 THR A CA 1
ATOM 795 C C . THR A 1 99 ? 11.34617 7.59337 -51.66482 1.000 24.37147 142 THR A C 1
ATOM 796 O O . THR A 1 99 ? 11.22693 8.10988 -52.78095 1.000 25.67177 142 THR A O 1
ATOM 800 N N . VAL A 1 100 ? 12.46957 7.65071 -50.95094 1.000 20.59147 143 VAL A N 1
ATOM 801 C CA . VAL A 1 100 ? 13.67492 8.31275 -51.43696 1.000 20.39426 143 VAL A CA 1
ATOM 802 C C . VAL A 1 100 ? 14.70717 7.24775 -51.74479 1.000 22.06953 143 VAL A C 1
ATOM 803 O O . VAL A 1 100 ? 15.10496 6.47708 -50.86299 1.000 23.65193 143 VAL A O 1
ATOM 807 N N . LEU A 1 101 ? 15.13286 7.20484 -52.99627 1.000 23.49066 144 LEU A N 1
ATOM 808 C CA . LEU A 1 101 ? 16.17372 6.29519 -53.44594 1.000 24.56707 144 LEU A CA 1
ATOM 809 C C . LEU A 1 101 ? 17.49557 7.04064 -53.56324 1.000 29.52687 144 LEU A C 1
ATOM 810 O O . LEU A 1 101 ? 17.52800 8.18403 -54.02219 1.000 28.48116 144 LEU A O 1
ATOM 815 N N . VAL A 1 102 ? 18.57762 6.38624 -53.15637 1.000 28.36275 145 VAL A N 1
ATOM 816 C CA . VAL A 1 102 ? 19.88514 7.01249 -53.02699 1.000 41.19133 145 VAL A CA 1
ATOM 817 C C . VAL A 1 102 ? 20.78588 6.50186 -54.16218 1.000 40.61636 145 VAL A C 1
ATOM 818 O O . VAL A 1 102 ? 21.03016 5.28353 -54.24181 1.000 45.31143 145 VAL A O 1
ATOM 822 N N . PRO A 1 103 ? 21.30404 7.39001 -55.01794 1.000 38.32195 146 PRO A N 1
ATOM 823 C CA . PRO A 1 103 ? 22.25548 7.04748 -56.08294 1.000 37.11827 146 PRO A CA 1
ATOM 824 C C . PRO A 1 103 ? 23.49396 6.33627 -55.55377 1.000 46.42459 146 PRO A C 1
ATOM 825 O O . PRO A 1 103 ? 24.57888 6.91995 -55.52777 1.000 62.14271 146 PRO A O 1
ATOM 829 N N . PRO B 1 3 ? 17.66904 17.20223 -29.73514 1.000 62.34231 46 PRO B N 1
ATOM 830 C CA . PRO B 1 3 ? 16.77490 18.13525 -29.03993 1.000 54.14587 46 PRO B CA 1
ATOM 831 C C . PRO B 1 3 ? 17.39829 18.90946 -27.88322 1.000 49.03723 46 PRO B C 1
ATOM 832 O O . PRO B 1 3 ? 17.65924 18.37502 -26.80968 1.000 50.22553 46 PRO B O 1
ATOM 836 N N . VAL B 1 4 ? 17.62837 20.19937 -28.13448 1.000 56.09124 47 VAL B N 1
ATOM 837 C CA . VAL B 1 4 ? 17.97886 21.14479 -27.08587 1.000 44.40277 47 VAL B CA 1
ATOM 838 C C . VAL B 1 4 ? 16.85331 21.31421 -26.07844 1.000 47.61174 47 VAL B C 1
ATOM 839 O O . VAL B 1 4 ? 17.08161 21.82724 -24.97653 1.000 53.18719 47 VAL B O 1
ATOM 843 N N . TYR B 1 5 ? 15.63984 20.89922 -26.43157 1.000 38.83668 48 TYR B N 1
ATOM 844 C CA . TYR B 1 5 ? 14.47385 21.03621 -25.57271 1.000 33.96372 48 TYR B CA 1
ATOM 845 C C . TYR B 1 5 ? 13.94500 19.67830 -25.12670 1.000 32.06444 48 TYR B C 1
ATOM 846 O O . TYR B 1 5 ? 14.15953 18.65347 -25.77276 1.000 37.22071 48 TYR B O 1
ATOM 855 N N . SER B 1 6 ? 13.22931 19.68840 -24.00398 1.000 34.65699 49 SER B N 1
ATOM 856 C CA . SER B 1 6 ? 12.56631 18.49491 -23.49179 1.000 32.55569 49 SER B CA 1
ATOM 857 C C . SER B 1 6 ? 11.33715 18.89067 -22.68149 1.000 26.49638 49 SER B C 1
ATOM 858 O O . SER B 1 6 ? 11.23733 20.01095 -22.17661 1.000 27.80909 49 SER B O 1
ATOM 861 N N . PHE B 1 7 ? 10.40256 17.94913 -22.55043 1.000 25.38839 50 PHE B N 1
ATOM 862 C CA . PHE B 1 7 ? 9.20782 18.17945 -21.74851 1.000 23.93427 50 PHE B CA 1
ATOM 863 C C . PHE B 1 7 ? 9.53590 18.05589 -20.26525 1.000 33.47699 50 PHE B C 1
ATOM 864 O O . PHE B 1 7 ? 10.13023 17.06225 -19.83395 1.000 33.78138 50 PHE B O 1
ATOM 872 N N . SER B 1 8 ? 9.13557 19.05556 -19.47636 1.000 28.56552 51 SER B N 1
ATOM 873 C CA . SER B 1 8 ? 9.17463 18.87359 -18.03049 1.000 30.08438 51 SER B CA 1
ATOM 874 C C . SER B 1 8 ? 7.97049 18.07769 -17.54199 1.000 30.80873 51 SER B C 1
ATOM 875 O O . SER B 1 8 ? 8.06016 17.37954 -16.52553 1.000 26.33451 51 SER B O 1
ATOM 878 N N . GLN B 1 9 ? 6.84704 18.16796 -18.25011 1.000 26.38505 52 GLN B N 1
ATOM 879 C CA . GLN B 1 9 ? 5.67010 17.35663 -17.97982 1.000 28.62807 52 GLN B CA 1
ATOM 880 C C . GLN B 1 9 ? 5.04023 16.93045 -19.29766 1.000 21.46121 52 GLN B C 1
ATOM 881 O O . GLN B 1 9 ? 5.06001 17.67144 -20.28434 1.000 19.46143 52 GLN B O 1
ATOM 887 N N . GLN B 1 10 ? 4.47880 15.73105 -19.29712 1.000 23.44559 53 GLN B N 1
ATOM 888 C CA . GLN B 1 10 ? 3.79276 15.14507 -20.43552 1.000 21.16236 53 GLN B CA 1
ATOM 889 C C . GLN B 1 10 ? 2.43663 14.63271 -19.98850 1.000 20.94079 53 GLN B C 1
ATOM 890 O O . GLN B 1 10 ? 2.24194 14.31361 -18.81081 1.000 26.33882 53 GLN B O 1
ATOM 896 N N . PRO B 1 11 ? 1.47563 14.53455 -20.90124 1.000 19.49906 54 PRO B N 1
ATOM 897 C CA . PRO B 1 11 ? 0.14290 14.06606 -20.50899 1.000 19.82473 54 PRO B CA 1
ATOM 898 C C . PRO B 1 11 ? 0.14543 12.58163 -20.18236 1.000 21.39244 54 PRO B C 1
ATOM 899 O O . PRO B 1 11 ? 0.91306 11.79810 -20.74259 1.000 21.96020 54 PRO B O 1
ATOM 903 N N . GLN B 1 12 ? -0.72162 12.20431 -19.24982 1.000 23.23002 55 GLN B N 1
ATOM 904 C CA . GLN B 1 12 ? -0.88627 10.82473 -18.82226 1.000 24.04182 55 GLN B CA 1
ATOM 905 C C . GLN B 1 12 ? -2.27539 10.32623 -19.18872 1.000 24.21185 55 GLN B C 1
ATOM 906 O O . GLN B 1 12 ? -3.21456 11.10896 -19.33781 1.000 26.73007 55 GLN B O 1
ATOM 912 N N . ASP B 1 13 ? -2.40490 9.00782 -19.30903 1.000 25.74048 56 ASP B N 1
ATOM 913 C CA . ASP B 1 13 ? -3.71948 8.41470 -19.51200 1.000 26.41176 56 ASP B CA 1
ATOM 914 C C . ASP B 1 13 ? -4.63577 8.76942 -18.35138 1.000 26.83167 56 ASP B C 1
ATOM 915 O O . ASP B 1 13 ? -4.20521 8.84000 -17.19851 1.000 27.57442 56 ASP B O 1
ATOM 920 N N . GLN B 1 14 ? -5.90982 8.98837 -18.65641 1.000 28.65502 57 GLN B N 1
ATOM 921 C CA . GLN B 1 14 ? -6.86286 9.41791 -17.64528 1.000 31.71321 57 GLN B CA 1
ATOM 922 C C . GLN B 1 14 ? -8.23363 8.81858 -17.92619 1.000 33.80329 57 GLN B C 1
ATOM 923 O O . GLN B 1 14 ? -8.65589 8.71870 -19.08166 1.000 32.90853 57 GLN B O 1
ATOM 929 N N . VAL B 1 15 ? -8.91733 8.41166 -16.85948 1.000 30.51046 58 VAL B N 1
ATOM 930 C CA . VAL B 1 15 ? -10.28562 7.91421 -16.91953 1.000 30.73852 58 VAL B CA 1
ATOM 931 C C . VAL B 1 15 ? -11.18097 8.95724 -16.27431 1.000 36.55497 58 VAL B C 1
ATOM 932 O O . VAL B 1 15 ? -10.91132 9.40770 -15.15554 1.000 46.77010 58 VAL B O 1
ATOM 936 N N . VAL B 1 16 ? -12.24919 9.33009 -16.96436 1.000 31.69460 59 VAL B N 1
ATOM 937 C CA . VAL B 1 16 ? -13.09698 10.42594 -16.52530 1.000 29.42685 59 VAL B CA 1
ATOM 938 C C . VAL B 1 16 ? -14.53742 10.09008 -16.88234 1.000 36.26661 59 VAL B C 1
ATOM 939 O O . VAL B 1 16 ? -14.80521 9.34581 -17.82996 1.000 42.47611 59 VAL B O 1
ATOM 943 N N . VAL B 1 17 ? -15.46338 10.60330 -16.09920 1.000 33.81308 60 VAL B N 1
ATOM 944 C CA A VAL B 1 17 ? -16.88876 10.41752 -16.34242 0.684 33.30184 60 VAL B CA 1
ATOM 945 C CA B VAL B 1 17 ? -16.87827 10.40096 -16.37465 0.316 33.44759 60 VAL B CA 1
ATOM 946 C C . VAL B 1 17 ? -17.38905 11.56815 -17.20050 1.000 36.28697 60 VAL B C 1
ATOM 947 O O . VAL B 1 17 ? -16.93191 12.70714 -17.05278 1.000 31.43612 60 VAL B O 1
ATOM 954 N N . SER B 1 18 ? -18.31989 11.26740 -18.10434 1.000 37.68027 61 SER B N 1
ATOM 955 C CA . SER B 1 18 ? -18.92536 12.28495 -18.94731 1.000 34.06378 61 SER B CA 1
ATOM 956 C C . SER B 1 18 ? -19.48454 13.40994 -18.09235 1.000 31.03743 61 SER B C 1
ATOM 957 O O . SER B 1 18 ? -20.17678 13.16732 -17.10150 1.000 36.50095 61 SER B O 1
ATOM 960 N N . GLY B 1 19 ? -19.16110 14.64215 -18.46892 1.000 31.70832 62 GLY B N 1
ATOM 961 C CA . GLY B 1 19 ? -19.63309 15.82043 -17.78285 1.000 35.75902 62 GLY B CA 1
ATOM 962 C C . GLY B 1 19 ? -18.57700 16.54595 -16.98047 1.000 35.85318 62 GLY B C 1
ATOM 963 O O . GLY B 1 19 ? -18.72895 17.74558 -16.72321 1.000 35.61982 62 GLY B O 1
ATOM 964 N N . GLN B 1 20 ? -17.52506 15.86530 -16.59971 1.000 31.97373 63 GLN B N 1
ATOM 965 C CA . GLN B 1 20 ? -16.50614 16.44419 -15.74885 1.000 28.25582 63 GLN B CA 1
ATOM 966 C C . GLN B 1 20 ? -15.36448 17.01646 -16.57387 1.000 28.20733 63 GLN B C 1
ATOM 967 O O . GLN B 1 20 ? -15.04265 16.50611 -17.65115 1.000 24.52232 63 GLN B O 1
ATOM 973 N N . PRO B 1 21 ? -14.74896 18.08479 -16.08389 1.000 34.67503 64 PRO B N 1
ATOM 974 C CA . PRO B 1 21 ? -13.55815 18.61126 -16.74399 1.000 26.45324 64 PRO B CA 1
ATOM 975 C C . PRO B 1 21 ? -12.35671 17.72806 -16.46499 1.000 28.35336 64 PRO B C 1
ATOM 976 O O . PRO B 1 21 ? -12.30128 17.00288 -15.47046 1.000 32.31726 64 PRO B O 1
ATOM 980 N N . VAL B 1 22 ? -11.38634 17.79270 -17.36499 1.000 23.49784 65 VAL B N 1
ATOM 981 C CA . VAL B 1 22 ? -10.15146 17.03275 -17.23071 1.000 26.92830 65 VAL B CA 1
ATOM 982 C C . VAL B 1 22 ? -9.03448 17.85109 -17.84636 1.000 22.50238 65 VAL B C 1
ATOM 983 O O . VAL B 1 22 ? -9.22148 18.47766 -18.89240 1.000 20.63815 65 VAL B O 1
ATOM 987 N N . THR B 1 23 ? -7.88535 17.86894 -17.18005 1.000 20.13084 66 THR B N 1
ATOM 988 C CA . THR B 1 23 ? -6.71007 18.60032 -17.63449 1.000 19.77050 66 THR B CA 1
ATOM 989 C C . THR B 1 23 ? -5.61681 17.61980 -18.03241 1.000 19.08156 66 THR B C 1
ATOM 990 O O . THR B 1 23 ? -5.31705 16.69068 -17.27933 1.000 20.26673 66 THR B O 1
ATOM 994 N N . LEU B 1 24 ? -5.01494 17.83337 -19.20203 1.000 19.80856 67 LEU B N 1
ATOM 995 C CA . LEU B 1 24 ? -3.88969 17.03364 -19.67195 1.000 19.01949 67 LEU B CA 1
ATOM 996 C C . LEU B 1 24 ? -2.63778 17.90161 -19.62003 1.000 17.56568 67 LEU B C 1
ATOM 997 O O . LEU B 1 24 ? -2.59079 18.96441 -20.24281 1.000 18.04934 67 LEU B O 1
ATOM 1002 N N . LEU B 1 25 ? -1.63560 17.45800 -18.87014 1.000 18.43774 68 LEU B N 1
ATOM 1003 C CA . LEU B 1 25 ? -0.48137 18.29974 -18.58439 1.000 18.43569 68 LEU B CA 1
ATOM 1004 C C . LEU B 1 25 ? 0.53204 18.25835 -19.72129 1.000 19.49560 68 LEU B C 1
ATOM 1005 O O . LEU B 1 25 ? 0.75362 17.21647 -20.34215 1.000 18.78525 68 LEU B O 1
ATOM 1010 N N . CYS B 1 26 ? 1.15428 19.40444 -19.98099 1.000 17.28134 69 CYS B N 1
ATOM 1011 C CA . CYS B 1 26 ? 2.22271 19.51133 -20.96898 1.000 16.85082 69 CYS B CA 1
ATOM 1012 C C . CYS B 1 26 ? 3.00204 20.77302 -20.65093 1.000 17.02631 69 CYS B C 1
ATOM 1013 O O . CYS B 1 26 ? 2.41017 21.85277 -20.57095 1.000 18.09030 69 CYS B O 1
ATOM 1016 N N . ALA B 1 27 ? 4.31438 20.64685 -20.46287 1.000 17.93667 70 ALA B N 1
ATOM 1017 C CA . ALA B 1 27 ? 5.14317 21.80202 -20.14849 1.000 18.31679 70 ALA B CA 1
ATOM 1018 C C . ALA B 1 27 ? 6.51688 21.62855 -20.77272 1.000 18.68291 70 ALA B C 1
ATOM 1019 O O . ALA B 1 27 ? 7.08544 20.53702 -20.74304 1.000 20.58138 70 ALA B O 1
ATOM 1021 N N . ILE B 1 28 ? 7.03988 22.70982 -21.33888 1.000 19.75887 71 ILE B N 1
ATOM 1022 C CA . ILE B 1 28 ? 8.37837 22.71733 -21.92499 1.000 19.61965 71 ILE B CA 1
ATOM 1023 C C . ILE B 1 28 ? 9.10324 23.96118 -21.42962 1.000 23.94234 71 ILE B C 1
ATOM 1024 O O . ILE B 1 28 ? 8.86236 25.06223 -21.94950 1.000 24.13524 71 ILE B O 1
ATOM 1029 N N . PRO B 1 29 ? 9.99502 23.83906 -20.45069 1.000 21.63385 72 PRO B N 1
ATOM 1030 C CA . PRO B 1 29 ? 10.61383 25.03423 -19.86989 1.000 22.90194 72 PRO B CA 1
ATOM 1031 C C . PRO B 1 29 ? 11.42808 25.79934 -20.89885 1.000 22.91782 72 PRO B C 1
ATOM 1032 O O . PRO B 1 29 ? 12.13275 25.21240 -21.72192 1.000 22.79619 72 PRO B O 1
ATOM 1036 N N . GLU B 1 30 ? 11.29185 27.12519 -20.85647 1.000 24.71011 73 GLU B N 1
ATOM 1037 C CA . GLU B 1 30 ? 12.13376 28.06631 -21.59104 1.000 23.80050 73 GLU B CA 1
ATOM 1038 C C . GLU B 1 30 ? 11.97734 27.94538 -23.10369 1.000 22.30536 73 GLU B C 1
ATOM 1039 O O . GLU B 1 30 ? 12.88266 28.31903 -23.85619 1.000 22.83810 73 GLU B O 1
ATOM 1045 N N . TYR B 1 31 ? 10.83407 27.44052 -23.55941 1.000 20.61979 74 TYR B N 1
ATOM 1046 C CA . TYR B 1 31 ? 10.53702 27.28601 -24.97813 1.000 19.28344 74 TYR B CA 1
ATOM 1047 C C . TYR B 1 31 ? 9.54763 28.36426 -25.39863 1.000 18.56898 74 TYR B C 1
ATOM 1048 O O . TYR B 1 31 ? 8.46339 28.47054 -24.81871 1.000 19.53558 74 TYR B O 1
ATOM 1057 N N . ASP B 1 32 ? 9.92329 29.16900 -26.39752 1.000 18.65292 75 ASP B N 1
ATOM 1058 C CA . ASP B 1 32 ? 9.08989 30.28099 -26.84361 1.000 18.32574 75 ASP B CA 1
ATOM 1059 C C . ASP B 1 32 ? 8.55813 30.07969 -28.26342 1.000 17.08654 75 ASP B C 1
ATOM 1060 O O . ASP B 1 32 ? 8.19639 31.04203 -28.93866 1.000 17.11339 75 ASP B O 1
ATOM 1065 N N . GLY B 1 33 ? 8.46722 28.82979 -28.71684 1.000 16.18454 76 GLY B N 1
ATOM 1066 C CA . GLY B 1 33 ? 7.90354 28.51533 -30.01072 1.000 16.16495 76 GLY B CA 1
ATOM 1067 C C . GLY B 1 33 ? 6.46995 28.01049 -29.93618 1.000 15.71585 76 GLY B C 1
ATOM 1068 O O . GLY B 1 33 ? 5.78071 28.13370 -28.92175 1.000 16.85907 76 GLY B O 1
ATOM 1069 N N . PHE B 1 34 ? 6.02793 27.42685 -31.05282 1.000 13.44932 77 PHE B N 1
ATOM 1070 C CA . PHE B 1 34 ? 4.67435 26.89805 -31.19029 1.000 14.01820 77 PHE B CA 1
ATOM 1071 C C . PHE B 1 34 ? 4.50140 25.57937 -30.44731 1.000 13.94345 77 PHE B C 1
ATOM 1072 O O . PHE B 1 34 ? 5.35673 24.69408 -30.51535 1.000 15.60549 77 PHE B O 1
ATOM 1080 N N . VAL B 1 35 ? 3.35458 25.41899 -29.79849 1.000 12.16576 78 VAL B N 1
ATOM 1081 C CA . VAL B 1 35 ? 2.95568 24.14794 -29.20825 1.000 12.40693 78 VAL B CA 1
ATOM 1082 C C . VAL B 1 35 ? 1.57764 23.78971 -29.74241 1.000 12.99609 78 VAL B C 1
ATOM 1083 O O . VAL B 1 35 ? 0.67580 24.63405 -29.74947 1.000 14.17438 78 VAL B O 1
ATOM 1087 N N . LEU B 1 36 ? 1.41481 22.55125 -30.20309 1.000 14.06153 79 LEU B N 1
ATOM 1088 C CA . LEU B 1 36 ? 0.13587 22.07529 -30.71439 1.000 15.97419 79 LEU B CA 1
ATOM 1089 C C . LEU B 1 36 ? -0.37764 20.91873 -29.87651 1.000 14.68832 79 LEU B C 1
ATOM 1090 O O . LEU B 1 36 ? 0.39891 20.07284 -29.42365 1.000 15.53459 79 LEU B O 1
ATOM 1095 N N . TRP B 1 37 ? -1.69133 20.87371 -29.70135 1.000 11.83230 80 TRP B N 1
ATOM 1096 C CA . TRP B 1 37 ? -2.36521 19.69713 -29.17767 1.000 14.61610 80 TRP B CA 1
ATOM 1097 C C . TRP B 1 37 ? -2.99233 18.91572 -30.32997 1.000 14.54646 80 TRP B C 1
ATOM 1098 O O . TRP B 1 37 ? -3.62697 19.49828 -31.21771 1.000 13.69871 80 TRP B O 1
ATOM 1109 N N . ILE B 1 38 ? -2.77806 17.60094 -30.31961 1.000 13.87373 81 ILE B N 1
ATOM 1110 C CA . ILE B 1 38 ? -3.18689 16.68410 -31.37776 1.000 15.84116 81 ILE B CA 1
ATOM 1111 C C . ILE B 1 38 ? -4.16344 15.69010 -30.77101 1.000 18.88110 81 ILE B C 1
ATOM 1112 O O . ILE B 1 38 ? -3.84738 15.05050 -29.76370 1.000 19.60761 81 ILE B O 1
ATOM 1117 N N . LYS B 1 39 ? -5.34118 15.55974 -31.37437 1.000 17.06060 82 LYS B N 1
ATOM 1118 C CA . LYS B 1 39 ? -6.35642 14.60754 -30.92913 1.000 17.09133 82 LYS B CA 1
ATOM 1119 C C . LYS B 1 39 ? -6.61390 13.61087 -32.05007 1.000 17.47093 82 LYS B C 1
ATOM 1120 O O . LYS B 1 39 ? -7.12893 13.98868 -33.10686 1.000 21.30466 82 LYS B O 1
ATOM 1126 N N . ASP B 1 40 ? -6.27030 12.34219 -31.81566 1.000 18.60400 83 ASP B N 1
ATOM 1127 C CA . ASP B 1 40 ? -6.40336 11.28370 -32.81897 1.000 19.95647 83 ASP B CA 1
ATOM 1128 C C . ASP B 1 40 ? -5.80871 11.71659 -34.16210 1.000 20.59693 83 ASP B C 1
ATOM 1129 O O . ASP B 1 40 ? -6.41369 11.54936 -35.22394 1.000 20.14183 83 ASP B O 1
ATOM 1134 N N . GLY B 1 41 ? -4.61166 12.30397 -34.10677 1.000 18.30692 84 GLY B N 1
ATOM 1135 C CA . GLY B 1 41 ? -3.88833 12.68413 -35.30099 1.000 17.91668 84 GLY B CA 1
ATOM 1136 C C . GLY B 1 41 ? -4.24002 14.03425 -35.88367 1.000 16.81993 84 GLY B C 1
ATOM 1137 O O . GLY B 1 41 ? -3.57371 14.46800 -36.82690 1.000 16.48241 84 GLY B O 1
ATOM 1138 N N . LEU B 1 42 ? -5.25112 14.71386 -35.35281 1.000 16.42407 85 LEU B N 1
ATOM 1139 C CA . LEU B 1 42 ? -5.71536 16.00483 -35.84547 1.000 15.66958 85 LEU B CA 1
ATOM 1140 C C . LEU B 1 42 ? -5.36261 17.11082 -34.85600 1.000 14.49245 85 LEU B C 1
ATOM 1141 O O . LEU B 1 42 ? -5.67177 17.00487 -33.66609 1.000 14.47686 85 LEU B O 1
ATOM 1146 N N . ALA B 1 43 ? -4.74692 18.18027 -35.35429 1.000 13.70978 86 ALA B N 1
ATOM 1147 C CA . ALA B 1 43 ? -4.39030 19.30953 -34.50600 1.000 12.84622 86 ALA B CA 1
ATOM 1148 C C . ALA B 1 43 ? -5.61556 20.15392 -34.18499 1.000 12.84710 86 ALA B C 1
ATOM 1149 O O . ALA B 1 43 ? -6.44350 20.43190 -35.05439 1.000 13.23918 86 ALA B O 1
ATOM 1151 N N . LEU B 1 44 ? -5.70886 20.59367 -32.93237 1.000 12.57497 87 LEU B N 1
ATOM 1152 C CA . LEU B 1 44 ? -6.88614 21.31034 -32.46311 1.000 12.78634 87 LEU B CA 1
ATOM 1153 C C . LEU B 1 44 ? -6.77906 22.82065 -32.61430 1.000 12.94278 87 LEU B C 1
ATOM 1154 O O . LEU B 1 44 ? -7.80442 23.51119 -32.54118 1.000 14.60043 87 LEU B O 1
ATOM 1159 N N . GLY B 1 45 ? -5.57417 23.33617 -32.82111 1.000 11.89378 88 GLY B N 1
ATOM 1160 C CA . GLY B 1 45 ? -5.33704 24.76245 -32.82701 1.000 11.75399 88 GLY B CA 1
ATOM 1161 C C . GLY B 1 45 ? -3.84673 25.01272 -32.73813 1.000 13.03696 88 GLY B C 1
ATOM 1162 O O . GLY B 1 45 ? -3.04903 24.07788 -32.77600 1.000 14.97688 88 GLY B O 1
ATOM 1163 N N . VAL B 1 46 ? -3.48239 26.28508 -32.60884 1.000 17.25489 89 VAL B N 1
ATOM 1164 C CA . VAL B 1 46 ? -2.08051 26.68249 -32.53581 1.000 16.93863 89 VAL B CA 1
ATOM 1165 C C . VAL B 1 46 ? -1.88092 27.50423 -31.27238 1.000 17.18156 89 VAL B C 1
ATOM 1166 O O . VAL B 1 46 ? -2.46497 28.58726 -31.13697 1.000 18.57660 89 VAL B O 1
ATOM 1170 N N . GLY B 1 47 ? -1.04924 27.00519 -30.36111 1.000 16.08660 90 GLY B N 1
ATOM 1171 C CA . GLY B 1 47 ? -0.77130 27.76156 -29.15021 1.000 20.26739 90 GLY B CA 1
ATOM 1172 C C . GLY B 1 47 ? -2.00788 27.85424 -28.28222 1.000 19.44228 90 GLY B C 1
ATOM 1173 O O . GLY B 1 47 ? -2.68693 26.85772 -28.02731 1.000 21.39685 90 GLY B O 1
ATOM 1174 N N . ARG B 1 48 ? -2.32692 29.06176 -27.82324 1.000 19.74042 91 ARG B N 1
ATOM 1175 C CA . ARG B 1 48 ? -3.52926 29.22325 -27.01801 1.000 21.28829 91 ARG B CA 1
ATOM 1176 C C . ARG B 1 48 ? -4.78996 29.35251 -27.85971 1.000 16.98062 91 ARG B C 1
ATOM 1177 O O . ARG B 1 48 ? -5.88748 29.37177 -27.29522 1.000 16.72340 91 ARG B O 1
ATOM 1185 N N . ASP B 1 49 ? -4.67018 29.44131 -29.18312 1.000 16.89241 92 ASP B N 1
ATOM 1186 C CA . ASP B 1 49 ? -5.83688 29.61825 -30.04664 1.000 16.50192 92 ASP B CA 1
ATOM 1187 C C . ASP B 1 49 ? -6.41291 28.24765 -30.37015 1.000 17.61169 92 ASP B C 1
ATOM 1188 O O . ASP B 1 49 ? -6.01707 27.58958 -31.33167 1.000 16.43015 92 ASP B O 1
ATOM 1193 N N . LEU B 1 50 ? -7.37495 27.82113 -29.56203 1.000 15.88988 93 LEU B N 1
ATOM 1194 C CA . LEU B 1 50 ? -8.19348 26.64717 -29.84209 1.000 13.92347 93 LEU B CA 1
ATOM 1195 C C . LEU B 1 50 ? -9.64322 27.06659 -30.07702 1.000 14.02026 93 LEU B C 1
ATOM 1196 O O . LEU B 1 50 ? -10.58836 26.40703 -29.64283 1.000 14.87903 93 LEU B O 1
ATOM 1201 N N . SER B 1 51 ? -9.82006 28.18307 -30.78954 1.000 16.41183 94 SER B N 1
ATOM 1202 C CA . SER B 1 51 ? -11.12178 28.81033 -30.96804 1.000 15.44094 94 SER B CA 1
ATOM 1203 C C . SER B 1 51 ? -12.06181 28.01400 -31.86177 1.000 15.88457 94 SER B C 1
ATOM 1204 O O . SER B 1 51 ? -13.25928 28.31185 -31.87550 1.000 17.61654 94 SER B O 1
ATOM 1207 N N . SER B 1 52 ? -11.56912 27.02665 -32.61271 1.000 15.33008 95 SER B N 1
ATOM 1208 C CA . SER B 1 52 ? -12.48629 26.16866 -33.35662 1.000 16.01507 95 SER B CA 1
ATOM 1209 C C . SER B 1 52 ? -13.22658 25.20959 -32.44157 1.000 16.43040 95 SER B C 1
ATOM 1210 O O . SER B 1 52 ? -14.26798 24.67020 -32.83342 1.000 18.79754 95 SER B O 1
ATOM 1213 N N . TYR B 1 53 ? -12.70910 24.99519 -31.23462 1.000 20.25597 96 TYR B N 1
ATOM 1214 C CA . TYR B 1 53 ? -13.28115 24.06450 -30.26315 1.000 16.33213 96 TYR B CA 1
ATOM 1215 C C . TYR B 1 53 ? -13.63022 24.81248 -28.98908 1.000 16.64852 96 TYR B C 1
ATOM 1216 O O . TYR B 1 53 ? -12.75000 25.05254 -28.14445 1.000 18.20604 96 TYR B O 1
ATOM 1225 N N . PRO B 1 54 ? -14.89121 25.19604 -28.79856 1.000 18.92531 97 PRO B N 1
ATOM 1226 C CA . PRO B 1 54 ? -15.27772 25.82846 -27.53182 1.000 20.16629 97 PRO B CA 1
ATOM 1227 C C . PRO B 1 54 ? -15.03433 24.95258 -26.31281 1.000 18.23357 97 PRO B C 1
ATOM 1228 O O . PRO B 1 54 ? -14.94799 25.48386 -25.20181 1.000 18.45506 97 PRO B O 1
ATOM 1232 N N . GLN B 1 55 ? -14.90587 23.63471 -26.48027 1.000 18.50104 98 GLN B N 1
ATOM 1233 C CA . GLN B 1 55 ? -14.78287 22.73353 -25.33827 1.000 22.00449 98 GLN B CA 1
ATOM 1234 C C . GLN B 1 55 ? -13.35003 22.55923 -24.85631 1.000 17.96007 98 GLN B C 1
ATOM 1235 O O . GLN B 1 55 ? -13.14924 22.05314 -23.74698 1.000 18.22449 98 GLN B O 1
ATOM 1241 N N . TYR B 1 56 ? -12.36169 22.96393 -25.64961 1.000 16.29968 99 TYR B N 1
ATOM 1242 C CA . TYR B 1 56 ? -10.95262 22.78399 -25.32820 1.000 15.47875 99 TYR B CA 1
ATOM 1243 C C . TYR B 1 56 ? -10.30309 24.13781 -25.07745 1.000 15.08815 99 TYR B C 1
ATOM 1244 O O . TYR B 1 56 ? -10.44023 25.05680 -25.89005 1.000 15.97633 99 TYR B O 1
ATOM 1253 N N . LEU B 1 57 ? -9.58654 24.24711 -23.96430 1.000 15.39173 100 LEU B N 1
ATOM 1254 C CA . LEU B 1 57 ? -8.84324 25.44289 -23.59586 1.000 17.71660 100 LEU B CA 1
ATOM 1255 C C . LEU B 1 57 ? -7.42332 25.04314 -23.23720 1.000 18.90479 100 LEU B C 1
ATOM 1256 O O . LEU B 1 57 ? -7.21602 24.04956 -22.53462 1.000 19.75825 100 LEU B O 1
ATOM 1261 N N . VAL B 1 58 ? -6.44580 25.81867 -23.68265 1.000 18.13119 101 VAL B N 1
ATOM 1262 C CA . VAL B 1 58 ? -5.09060 25.65411 -23.17585 1.000 19.68591 101 VAL B CA 1
ATOM 1263 C C . VAL B 1 58 ? -4.93311 26.53028 -21.94417 1.000 20.93864 101 VAL B C 1
ATOM 1264 O O . VAL B 1 58 ? -5.26419 27.72216 -21.96495 1.000 20.22142 101 VAL B O 1
ATOM 1268 N N . VAL B 1 59 ? -4.45643 25.93061 -20.85946 1.000 20.19661 102 VAL B N 1
ATOM 1269 C CA . VAL B 1 59 ? -4.32045 26.63418 -19.59354 1.000 19.45533 102 VAL B CA 1
ATOM 1270 C C . VAL B 1 59 ? -2.90569 26.43045 -19.07877 1.000 23.27430 102 VAL B C 1
ATOM 1271 O O . VAL B 1 59 ? -2.04762 25.87740 -19.77209 1.000 18.48850 102 VAL B O 1
ATOM 1275 N N . GLY B 1 60 ? -2.65174 26.86594 -17.86109 1.000 26.00807 103 GLY B N 1
ATOM 1276 C CA . GLY B 1 60 ? -1.32297 26.76095 -17.30953 1.000 25.87882 103 GLY B CA 1
ATOM 1277 C C . GLY B 1 60 ? -0.50841 28.02358 -17.52105 1.000 34.22102 103 GLY B C 1
ATOM 1278 O O . GLY B 1 60 ? -0.75310 28.82491 -18.42409 1.000 38.46597 103 GLY B O 1
ATOM 1279 N N . ASN B 1 61 ? 0.48801 28.18104 -16.66120 1.000 27.03809 104 ASN B N 1
ATOM 1280 C CA . ASN B 1 61 ? 1.32030 29.37355 -16.63042 1.000 34.06740 104 ASN B CA 1
ATOM 1281 C C . ASN B 1 61 ? 2.28038 29.35167 -17.81299 1.000 37.34074 104 ASN B C 1
ATOM 1282 O O . ASN B 1 61 ? 3.24319 28.57981 -17.82391 1.000 34.63109 104 ASN B O 1
ATOM 1287 N N . HIS B 1 62 ? 2.03379 30.20800 -18.80543 1.000 39.51085 105 HIS B N 1
ATOM 1288 C CA A HIS B 1 62 ? 2.91461 30.24515 -19.96669 0.514 36.28458 105 HIS B CA 1
ATOM 1289 C CA B HIS B 1 62 ? 2.91134 30.25481 -19.97039 0.486 36.33756 105 HIS B CA 1
ATOM 1290 C C . HIS B 1 62 ? 4.32282 30.68609 -19.59088 1.000 35.63751 105 HIS B C 1
ATOM 1291 O O . HIS B 1 62 ? 5.28822 30.31823 -20.27079 1.000 38.73777 105 HIS B O 1
ATOM 1304 N N . LEU B 1 63 ? 4.46393 31.46286 -18.51287 1.000 38.51966 106 LEU B N 1
ATOM 1305 C CA . LEU B 1 63 ? 5.79176 31.87953 -18.07274 1.000 40.88991 106 LEU B CA 1
ATOM 1306 C C . LEU B 1 63 ? 6.63750 30.68306 -17.66684 1.000 44.87408 106 LEU B C 1
ATOM 1307 O O . LEU B 1 63 ? 7.85750 30.68000 -17.87128 1.000 46.00732 106 LEU B O 1
ATOM 1312 N N . SER B 1 64 ? 6.01306 29.66114 -17.07749 1.000 38.31509 107 SER B N 1
ATOM 1313 C CA . SER B 1 64 ? 6.70615 28.42529 -16.74217 1.000 34.72955 107 SER B CA 1
ATOM 1314 C C . SER B 1 64 ? 6.65924 27.40191 -17.87572 1.000 29.79797 107 SER B C 1
ATOM 1315 O O . SER B 1 64 ? 6.93307 26.22046 -17.64474 1.000 28.43809 107 SER B O 1
ATOM 1318 N N . GLY B 1 65 ? 6.33603 27.83326 -19.09257 1.000 24.26831 108 GLY B N 1
ATOM 1319 C CA . GLY B 1 65 ? 6.34645 26.94585 -20.23601 1.000 22.64585 108 GLY B CA 1
ATOM 1320 C C . GLY B 1 65 ? 5.24587 25.91250 -20.23549 1.000 21.33801 108 GLY B C 1
ATOM 1321 O O . GLY B 1 65 ? 5.41925 24.83561 -20.81318 1.000 20.50705 108 GLY B O 1
ATOM 1322 N N . GLU B 1 66 ? 4.11406 26.20790 -19.60433 1.000 18.48886 109 GLU B N 1
ATOM 1323 C CA . GLU B 1 66 ? 3.01966 25.25723 -19.48933 1.000 18.65335 109 GLU B CA 1
ATOM 1324 C C . GLU B 1 66 ? 1.99095 25.48202 -20.58435 1.000 19.05383 109 GLU B C 1
ATOM 1325 O O . GLU B 1 66 ? 1.62405 26.62164 -20.88597 1.000 20.76984 109 GLU B O 1
ATOM 1331 N N . HIS B 1 67 ? 1.52576 24.37850 -21.16464 1.000 16.92446 110 HIS B N 1
ATOM 1332 C CA . HIS B 1 67 ? 0.54575 24.36886 -22.24364 1.000 15.12452 110 HIS B CA 1
ATOM 1333 C C . HIS B 1 67 ? -0.47276 23.26668 -21.99180 1.000 15.61848 110 HIS B C 1
ATOM 1334 O O . HIS B 1 67 ? -0.70264 22.39918 -22.83287 1.000 16.39831 110 HIS B O 1
ATOM 1341 N N . HIS B 1 68 ? -1.08811 23.28684 -20.81436 1.000 16.61936 111 HIS B N 1
ATOM 1342 C CA . HIS B 1 68 ? -2.00403 22.22570 -20.42232 1.000 16.47665 111 HIS B CA 1
ATOM 1343 C C . HIS B 1 68 ? -3.30106 22.31372 -21.21025 1.000 17.05416 111 HIS B C 1
ATOM 1344 O O . HIS B 1 68 ? -3.84288 23.39907 -21.42597 1.000 16.32028 111 HIS B O 1
ATOM 1351 N N . LEU B 1 69 ? -3.81148 21.16071 -21.62820 1.000 17.90342 112 LEU B N 1
ATOM 1352 C CA . LEU B 1 69 ? -5.09445 21.10552 -22.31230 1.000 14.80781 112 LEU B CA 1
ATOM 1353 C C . LEU B 1 69 ? -6.18565 20.86016 -21.28549 1.000 20.61135 112 LEU B C 1
ATOM 1354 O O . LEU B 1 69 ? -6.17582 19.83603 -20.59553 1.000 19.31979 112 LEU B O 1
ATOM 1359 N N . LYS B 1 70 ? -7.11820 21.79494 -21.17960 1.000 17.90487 113 LYS B N 1
ATOM 1360 C CA . LYS B 1 70 ? -8.27677 21.62121 -20.32508 1.000 18.82783 113 LYS B CA 1
ATOM 1361 C C . LYS B 1 70 ? -9.47832 21.28782 -21.19777 1.000 17.65982 113 LYS B C 1
ATOM 1362 O O . LYS B 1 70 ? -9.82554 22.04712 -22.10667 1.000 16.27174 113 LYS B O 1
ATOM 1368 N N . ILE B 1 71 ? -10.07261 20.13256 -20.94299 1.000 19.18044 114 ILE B N 1
ATOM 1369 C CA . ILE B 1 71 ? -11.32306 19.71294 -21.55379 1.000 19.78446 114 ILE B CA 1
ATOM 1370 C C . ILE B 1 71 ? -12.41139 20.10990 -20.57593 1.000 19.05031 114 ILE B C 1
ATOM 1371 O O . ILE B 1 71 ? -12.47397 19.58080 -19.46442 1.000 21.25166 114 ILE B O 1
ATOM 1376 N N . LEU B 1 72 ? -13.25174 21.06429 -20.97013 1.000 19.12713 115 LEU B N 1
ATOM 1377 C CA . LEU B 1 72 ? -14.08197 21.75499 -19.98962 1.000 20.10754 115 LEU B CA 1
ATOM 1378 C C . LEU B 1 72 ? -15.17974 20.85238 -19.44305 1.000 25.83978 115 LEU B C 1
ATOM 1379 O O . LEU B 1 72 ? -15.49325 20.90048 -18.24674 1.000 22.68300 115 LEU B O 1
ATOM 1384 N N . ARG B 1 73 ? -15.77079 20.02475 -20.30261 1.000 24.21509 116 ARG B N 1
ATOM 1385 C CA . ARG B 1 73 ? -16.84577 19.11452 -19.91112 1.000 28.54770 116 ARG B CA 1
ATOM 1386 C C . ARG B 1 73 ? -16.68744 17.87975 -20.78749 1.000 29.93452 116 ARG B C 1
ATOM 1387 O O . ARG B 1 73 ? -17.13145 17.88372 -21.93747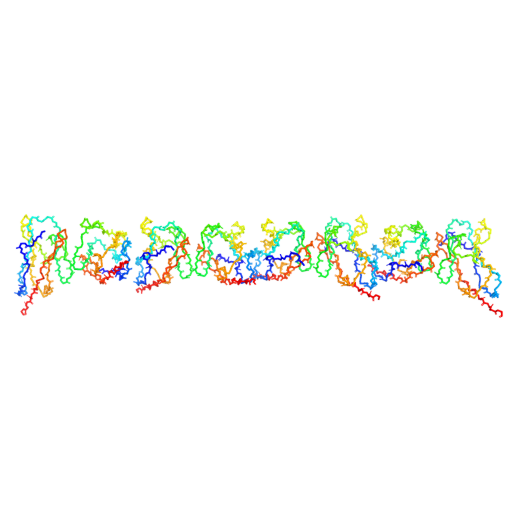 1.000 35.13350 116 ARG B O 1
ATOM 1395 N N . ALA B 1 74 ? -16.03897 16.84831 -20.25526 1.000 29.06221 117 ALA B N 1
ATOM 1396 C CA . ALA B 1 74 ? -15.75261 15.67641 -21.06626 1.000 29.26612 117 ALA B CA 1
ATOM 1397 C C . ALA B 1 74 ? -17.04892 15.03883 -21.54701 1.000 32.59885 117 ALA B C 1
ATOM 1398 O O . ALA B 1 74 ? -18.03304 14.95322 -20.80834 1.000 37.56770 117 ALA B O 1
ATOM 1400 N N . GLU B 1 75 ? -17.05320 14.62605 -22.80873 1.000 27.65763 118 GLU B N 1
ATOM 1401 C CA . GLU B 1 75 ? -18.15626 13.90025 -23.41543 1.000 34.11764 118 GLU B CA 1
ATOM 1402 C C . GLU B 1 75 ? -17.58499 12.70813 -24.16994 1.000 32.11661 118 GLU B C 1
ATOM 1403 O O . GLU B 1 75 ? -16.36769 12.55479 -24.29312 1.000 29.05911 118 GLU B O 1
ATOM 1409 N N . LEU B 1 76 ? -18.47277 11.85969 -24.68955 1.000 29.11832 119 LEU B N 1
ATOM 1410 C CA . LEU B 1 76 ? -18.02054 10.62809 -25.32881 1.000 32.62857 119 LEU B CA 1
ATOM 1411 C C . LEU B 1 76 ? -17.10207 10.90817 -26.51617 1.000 28.45486 119 LEU B C 1
ATOM 1412 O O . LEU B 1 76 ? -16.10580 10.20387 -26.71208 1.000 31.85892 119 LEU B O 1
ATOM 1417 N N . GLN B 1 77 ? -17.40778 11.93471 -27.31506 1.000 27.55571 120 GLN B N 1
ATOM 1418 C CA . GLN B 1 77 ? -16.55297 12.25404 -28.45784 1.000 30.08798 120 GLN B CA 1
ATOM 1419 C C . GLN B 1 77 ? -15.14526 12.66269 -28.04956 1.000 30.12534 120 GLN B C 1
ATOM 1420 O O . GLN B 1 77 ? -14.27050 12.74678 -28.91659 1.000 23.91089 120 GLN B O 1
ATOM 1426 N N . ASP B 1 78 ? -14.90478 12.93297 -26.76864 1.000 30.35940 121 ASP B N 1
ATOM 1427 C CA . ASP B 1 78 ? -13.58207 13.33128 -26.30486 1.000 22.68933 121 ASP B CA 1
ATOM 1428 C C . ASP B 1 78 ? -12.71850 12.14145 -25.90079 1.000 23.91180 121 ASP B C 1
ATOM 1429 O O . ASP B 1 78 ? -11.52637 12.32182 -25.63166 1.000 25.48135 121 ASP B O 1
ATOM 1434 N N . ASP B 1 79 ? -13.29122 10.93687 -25.84897 1.000 25.81613 122 ASP B N 1
ATOM 1435 C CA . ASP B 1 79 ? -12.51254 9.72044 -25.66177 1.000 25.76849 122 ASP B CA 1
ATOM 1436 C C . ASP B 1 79 ? -11.59995 9.53430 -26.86284 1.000 30.36715 122 ASP B C 1
ATOM 1437 O O . ASP B 1 79 ? -12.05981 9.15178 -27.94554 1.000 35.32151 122 ASP B O 1
ATOM 1442 N N . ALA B 1 80 ? -10.31332 9.80253 -26.68893 1.000 24.50163 123 ALA B N 1
ATOM 1443 C CA . ALA B 1 80 ? -9.39119 9.83674 -27.81776 1.000 23.19593 123 ALA B CA 1
ATOM 1444 C C . ALA B 1 80 ? -7.97278 9.79191 -27.27472 1.000 22.57388 123 ALA B C 1
ATOM 1445 O O . ALA B 1 80 ? -7.74860 9.83672 -26.06136 1.000 22.64977 123 ALA B O 1
ATOM 1447 N N . VAL B 1 81 ? -7.01594 9.70532 -28.19371 1.000 22.12911 124 VAL B N 1
ATOM 1448 C CA . VAL B 1 81 ? -5.59548 9.75845 -27.87993 1.000 21.57640 124 VAL B CA 1
ATOM 1449 C C . VAL B 1 81 ? -5.11858 11.18398 -28.10863 1.000 19.66057 124 VAL B C 1
ATOM 1450 O O . VAL B 1 81 ? -5.37712 11.76730 -29.16835 1.000 20.11461 124 VAL B O 1
ATOM 1454 N N . TYR B 1 82 ? -4.43247 11.74734 -27.11876 1.000 19.04541 125 TYR B N 1
ATOM 1455 C CA . TYR B 1 82 ? -3.94989 13.11713 -27.17336 1.000 17.51752 125 TYR B CA 1
ATOM 1456 C C . TYR B 1 82 ? -2.43474 13.14135 -27.06373 1.000 17.32587 125 TYR B C 1
ATOM 1457 O O . TYR B 1 82 ? -1.83014 12.31922 -26.37155 1.000 19.59014 125 TYR B O 1
ATOM 1466 N N . GLU B 1 83 ? -1.82201 14.09141 -27.75738 1.000 17.21783 126 GLU B N 1
ATOM 1467 C CA . GLU B 1 83 ? -0.41251 14.35249 -27.54743 1.000 16.07682 126 GLU B CA 1
ATOM 1468 C C . GLU B 1 83 ? -0.16821 15.83653 -27.73872 1.000 14.87016 126 GLU B C 1
ATOM 1469 O O . GLU B 1 83 ? -0.90687 16.52597 -28.44572 1.000 15.30252 126 GLU B O 1
ATOM 1475 N N A CYS B 1 84 ? 0.93811 16.27434 -27.15274 0.430 14.88110 127 CYS B N 1
ATOM 1476 N N B CYS B 1 84 ? 0.82806 16.36010 -27.04376 0.570 14.84171 127 CYS B N 1
ATOM 1477 C CA A CYS B 1 84 ? 1.41737 17.64442 -27.16343 0.430 15.34750 127 CYS B CA 1
ATOM 1478 C CA B CYS B 1 84 ? 1.27170 17.71546 -27.31921 0.570 15.31518 127 CYS B CA 1
ATOM 1479 C C A CYS B 1 84 ? 2.72913 17.66453 -27.93554 0.430 16.77842 127 CYS B C 1
ATOM 1480 C C B CYS B 1 84 ? 2.62436 17.63583 -28.00618 0.570 16.77445 127 CYS B C 1
ATOM 1481 O O A CYS B 1 84 ? 3.58008 16.79618 -27.72166 0.430 17.95281 127 CYS B O 1
ATOM 1482 O O B CYS B 1 84 ? 3.38629 16.68693 -27.80846 0.570 17.77084 127 CYS B O 1
ATOM 1487 N N . GLN B 1 85 ? 2.89768 18.61975 -28.84884 1.000 13.60054 128 GLN B N 1
ATOM 1488 C CA . GLN B 1 85 ? 4.12532 18.62979 -29.62130 1.000 17.12030 128 GLN B CA 1
ATOM 1489 C C . GLN B 1 85 ? 4.53852 20.06270 -29.90108 1.000 14.25960 128 GLN B C 1
ATOM 1490 O O . GLN B 1 85 ? 3.71127 20.97577 -29.91597 1.000 15.07415 128 GLN B O 1
ATOM 1496 N N . ALA B 1 86 ? 5.83828 20.24760 -30.09812 1.000 15.29385 129 ALA B N 1
ATOM 1497 C CA . ALA B 1 86 ? 6.43923 21.56200 -30.26280 1.000 13.51671 129 ALA B CA 1
ATOM 1498 C C . ALA B 1 86 ? 7.09430 21.63925 -31.63239 1.000 13.54059 129 ALA B C 1
ATOM 1499 O O . ALA B 1 86 ? 7.91553 20.78582 -31.97790 1.000 15.01490 129 ALA B O 1
ATOM 1501 N N . ILE B 1 87 ? 6.73583 22.66581 -32.40359 1.000 13.04854 130 ILE B N 1
ATOM 1502 C CA . ILE B 1 87 ? 7.13171 22.71857 -33.80737 1.000 13.09324 130 ILE B CA 1
ATOM 1503 C C . ILE B 1 87 ? 8.61379 23.03875 -33.93241 1.000 13.90133 130 ILE B C 1
ATOM 1504 O O . ILE B 1 87 ? 9.39215 22.24431 -34.46503 1.000 14.46699 130 ILE B O 1
ATOM 1509 N N . GLN B 1 88 ? 9.02210 24.21557 -33.45249 1.000 17.15813 131 GLN B N 1
ATOM 1510 C CA . GLN B 1 88 ? 10.42182 24.61716 -33.56019 1.000 15.17313 131 GLN B CA 1
ATOM 1511 C C . GLN B 1 88 ? 11.34306 23.66163 -32.81494 1.000 16.02096 131 GLN B C 1
ATOM 1512 O O . GLN B 1 88 ? 12.48949 23.45413 -33.22391 1.000 19.60785 131 GLN B O 1
ATOM 1518 N N . ALA B 1 89 ? 10.87593 23.08958 -31.70745 1.000 15.90912 132 ALA B N 1
ATOM 1519 C CA . ALA B 1 89 ? 11.69371 22.13554 -30.97203 1.000 16.90805 132 ALA B CA 1
ATOM 1520 C C . ALA B 1 89 ? 11.65908 20.74830 -31.58624 1.000 16.99493 132 ALA B C 1
ATOM 1521 O O . ALA B 1 89 ? 12.54671 19.93847 -31.30270 1.000 22.61132 132 ALA B O 1
ATOM 1523 N N . ALA B 1 90 ? 10.65949 20.45822 -32.41246 1.000 16.06921 133 ALA B N 1
ATOM 1524 C CA . ALA B 1 90 ? 10.54811 19.17406 -33.09740 1.000 16.33645 133 ALA B CA 1
ATOM 1525 C C . ALA B 1 90 ? 10.55171 18.01461 -32.10113 1.000 17.05429 133 ALA B C 1
ATOM 1526 O O . ALA B 1 90 ? 11.33535 17.07387 -32.21226 1.000 18.56509 133 ALA B O 1
ATOM 1528 N N . ILE B 1 91 ? 9.66796 18.09366 -31.10819 1.000 16.88307 134 ILE B N 1
ATOM 1529 C CA . ILE B 1 91 ? 9.49684 17.03335 -30.12020 1.000 17.29303 134 ILE B CA 1
ATOM 1530 C C . ILE B 1 91 ? 8.01004 16.74042 -29.95539 1.000 16.51883 134 ILE B C 1
ATOM 1531 O O . ILE B 1 91 ? 7.17454 17.64459 -30.03725 1.000 15.46675 134 ILE B O 1
ATOM 1536 N N . ARG B 1 92 ? 7.68106 15.47235 -29.73270 1.000 21.58285 135 ARG B N 1
ATOM 1537 C CA . ARG B 1 92 ? 6.31953 15.03386 -29.45641 1.000 18.82311 135 ARG B CA 1
ATOM 1538 C C . ARG B 1 92 ? 6.25719 14.42950 -28.05799 1.000 20.33879 135 ARG B C 1
ATOM 1539 O O . ARG B 1 92 ? 7.17332 13.71730 -27.63845 1.000 22.54864 135 ARG B O 1
ATOM 1547 N N . SER B 1 93 ? 5.18654 14.71911 -27.32778 1.000 18.21201 136 SER B N 1
ATOM 1548 C CA . SER B 1 93 ? 5.03039 14.09886 -26.02603 1.000 18.27231 136 SER B CA 1
ATOM 1549 C C . SER B 1 93 ? 4.61819 12.64217 -26.18944 1.000 20.14491 136 SER B C 1
ATOM 1550 O O . SER B 1 93 ? 4.28932 12.17365 -27.28397 1.000 20.46727 136 SER B O 1
ATOM 1553 N N . ARG B 1 94 ? 4.63620 11.92106 -25.07751 1.000 21.07925 137 ARG B N 1
ATOM 1554 C CA . ARG B 1 94 ? 3.98556 10.63074 -25.06181 1.000 21.89880 137 ARG B CA 1
ATOM 1555 C C . ARG B 1 94 ? 2.50028 10.82944 -25.36380 1.000 23.15863 137 ARG B C 1
ATOM 1556 O O . ARG B 1 94 ? 1.92179 11.86311 -25.01984 1.000 23.87061 137 ARG B O 1
ATOM 1564 N N . PRO B 1 95 ? 1.88159 9.88641 -26.06283 1.000 21.55797 138 PRO B N 1
ATOM 1565 C CA . PRO B 1 95 ? 0.42863 9.93622 -26.24258 1.000 25.19876 138 PRO B CA 1
ATOM 1566 C C . PRO B 1 95 ? -0.29659 9.61053 -24.94617 1.000 25.59887 138 PRO B C 1
ATOM 1567 O O . PRO B 1 95 ? 0.14292 8.77399 -24.15459 1.000 27.17656 138 PRO B O 1
ATOM 1571 N N . ALA B 1 96 ? -1.42905 10.27037 -24.74268 1.000 22.89251 139 ALA B N 1
ATOM 1572 C CA . ALA B 1 96 ? -2.24562 10.08361 -23.55226 1.000 23.02446 139 ALA B CA 1
ATOM 1573 C C . ALA B 1 96 ? -3.63371 9.66929 -23.99946 1.000 22.35447 139 ALA B C 1
ATOM 1574 O O . ALA B 1 96 ? -4.25885 10.36163 -24.80586 1.000 22.55270 139 ALA B O 1
ATOM 1576 N N . ARG B 1 97 ? -4.10990 8.54424 -23.48984 1.000 24.10764 140 ARG B N 1
ATOM 1577 C CA . ARG B 1 97 ? -5.44001 8.06825 -23.82505 1.000 24.90217 140 ARG B CA 1
ATOM 1578 C C . ARG B 1 97 ? -6.41649 8.55335 -22.76384 1.000 24.94112 140 ARG B C 1
ATOM 1579 O O . ARG B 1 97 ? -6.25421 8.24588 -21.57978 1.000 25.87308 140 ARG B O 1
ATOM 1587 N N . LEU B 1 98 ? -7.41199 9.32758 -23.18577 1.000 24.07618 141 LEU B N 1
ATOM 1588 C CA . LEU B 1 98 ? -8.49760 9.76634 -22.31860 1.000 24.32507 141 LEU B CA 1
ATOM 1589 C C . LEU B 1 98 ? -9.66162 8.79717 -22.47864 1.000 26.08263 141 LEU B C 1
ATOM 1590 O O . LEU B 1 98 ? -10.27907 8.73170 -23.54589 1.000 27.13667 141 LEU B O 1
ATOM 1595 N N . THR B 1 99 ? -9.96112 8.04603 -21.42360 1.000 28.51202 142 THR B N 1
ATOM 1596 C CA . THR B 1 99 ? -11.11042 7.15121 -21.40212 1.000 29.70464 142 THR B CA 1
ATOM 1597 C C . THR B 1 99 ? -12.26950 7.88473 -20.74010 1.000 31.89234 142 THR B C 1
ATOM 1598 O O . THR B 1 99 ? -12.15652 8.32188 -19.59045 1.000 31.31943 142 THR B O 1
ATOM 1602 N N . VAL B 1 100 ? -13.36964 8.03994 -21.46794 1.000 29.95348 143 VAL B N 1
ATOM 1603 C CA . VAL B 1 100 ? -14.54473 8.74447 -20.97023 1.000 30.13187 143 VAL B CA 1
ATOM 1604 C C . VAL B 1 100 ? -15.62441 7.71539 -20.68655 1.000 36.63742 143 VAL B C 1
ATOM 1605 O O . VAL B 1 100 ? -16.00416 6.94152 -21.57385 1.000 41.76652 143 VAL B O 1
ATOM 1609 N N . LEU B 1 101 ? -16.12418 7.70532 -19.45810 1.000 33.68395 144 LEU B N 1
ATOM 1610 C CA . LEU B 1 101 ? -17.16558 6.77440 -19.05493 1.000 36.27835 144 LEU B CA 1
ATOM 1611 C C . LEU B 1 101 ? -18.50087 7.50395 -18.95767 1.000 38.83155 144 LEU B C 1
ATOM 1612 O O . LEU B 1 101 ? -18.56304 8.64356 -18.48879 1.000 42.13555 144 LEU B O 1
ATOM 1617 N N . VAL B 1 102 ? -19.56662 6.84517 -19.40494 1.000 45.00959 145 VAL B N 1
ATOM 1618 C CA . VAL B 1 102 ? -20.89464 7.45596 -19.47307 1.000 43.70485 145 VAL B CA 1
ATOM 1619 C C . VAL B 1 102 ? -21.85051 6.77524 -18.49957 1.000 48.64220 145 VAL B C 1
ATOM 1620 O O . VAL B 1 102 ? -21.78766 5.54931 -18.32220 1.000 50.91950 145 VAL B O 1
ATOM 1624 N N . PRO B 1 103 ? -22.76272 7.52393 -17.85850 1.000 51.22862 146 PRO B N 1
ATOM 1625 C CA . PRO B 1 103 ? -23.76282 6.96904 -16.93832 1.000 51.47304 146 PRO B CA 1
ATOM 1626 C C . PRO B 1 103 ? -24.74388 6.02076 -17.63063 1.000 53.21794 146 PRO B C 1
ATOM 1627 O O . PRO B 1 103 ? -25.70002 5.55705 -17.00219 1.000 59.54167 146 PRO B O 1
ATOM 1631 N N . ASP C 1 2 ? -16.87311 20.33403 -85.87409 1.000 43.17300 45 ASP C N 1
ATOM 1632 C CA . ASP C 1 2 ? -15.76993 20.12845 -86.81052 1.000 42.61486 45 ASP C CA 1
ATOM 1633 C C . ASP C 1 2 ? -14.78347 21.30758 -86.79170 1.000 43.56223 45 ASP C C 1
ATOM 1634 O O . ASP C 1 2 ? -15.17760 22.45175 -86.56177 1.000 41.82236 45 ASP C O 1
ATOM 1639 N N . PRO C 1 3 ? -13.50119 21.01750 -87.01845 1.000 42.30387 46 PRO C N 1
ATOM 1640 C CA . PRO C 1 3 ? -12.48242 22.07313 -86.96735 1.000 36.71195 46 PRO C CA 1
ATOM 1641 C C . PRO C 1 3 ? -12.69693 23.14574 -88.02305 1.000 34.66659 46 PRO C C 1
ATOM 1642 O O . PRO C 1 3 ? -13.24064 22.89834 -89.10245 1.000 30.86106 46 PRO C O 1
ATOM 1646 N N . VAL C 1 4 ? -12.24712 24.35524 -87.68878 1.000 30.03254 47 VAL C N 1
ATOM 1647 C CA . VAL C 1 4 ? -12.34094 25.47979 -88.60812 1.000 24.82802 47 VAL C CA 1
ATOM 1648 C C . VAL C 1 4 ? -11.33327 25.33162 -89.72947 1.000 24.62606 47 VAL C C 1
ATOM 1649 O O . VAL C 1 4 ? -11.56969 25.78178 -90.85556 1.000 28.17426 47 VAL C O 1
ATOM 1653 N N . TYR C 1 5 ? -10.19865 24.71222 -89.44269 1.000 23.29564 48 TYR C N 1
ATOM 1654 C CA . TYR C 1 5 ? -9.09543 24.59847 -90.37679 1.000 23.45137 48 TYR C CA 1
ATOM 1655 C C . TYR C 1 5 ? -8.91830 23.14842 -90.79593 1.000 25.03546 48 TYR C C 1
ATOM 1656 O O . TYR C 1 5 ? -9.30859 22.21419 -90.08982 1.000 22.51623 48 TYR C O 1
ATOM 1665 N N . SER C 1 6 ? -8.32005 22.97105 -91.96549 1.000 21.43237 49 SER C N 1
ATOM 1666 C CA . SER C 1 6 ? -8.06249 21.64079 -92.48292 1.000 23.27288 49 SER C CA 1
ATOM 1667 C C . SER C 1 6 ? -6.76585 21.67171 -93.27425 1.000 22.32270 49 SER C C 1
ATOM 1668 O O . SER C 1 6 ? -6.34895 22.72445 -93.76240 1.000 24.81711 49 SER C O 1
ATOM 1671 N N . PHE C 1 7 ? -6.12502 20.51189 -93.38475 1.000 22.85688 50 PHE C N 1
ATOM 1672 C CA . PHE C 1 7 ? -4.91959 20.40795 -94.19192 1.000 18.48115 50 PHE C CA 1
ATOM 1673 C C . PHE C 1 7 ? -5.26269 20.46530 -95.67137 1.000 20.48579 50 PHE C C 1
ATOM 1674 O O . PHE C 1 7 ? -6.22108 19.83973 -96.12825 1.000 26.97870 50 PHE C O 1
ATOM 1682 N N . SER C 1 8 ? -4.45738 21.19974 -96.42917 1.000 26.41310 51 SER C N 1
ATOM 1683 C CA . SER C 1 8 ? -4.51809 21.11098 -97.88114 1.000 26.08745 51 SER C CA 1
ATOM 1684 C C . SER C 1 8 ? -3.55476 20.06856 -98.42614 1.000 28.18765 51 SER C C 1
ATOM 1685 O O . SER C 1 8 ? -3.82525 19.46334 -99.47126 1.000 31.26356 51 SER C O 1
ATOM 1688 N N . GLN C 1 9 ? -2.42669 19.86612 -97.75199 1.000 25.76834 52 GLN C N 1
ATOM 1689 C CA . GLN C 1 9 ? -1.52250 18.77147 -98.05663 1.000 26.77931 52 GLN C CA 1
ATOM 1690 C C . GLN C 1 9 ? -1.10449 18.12476 -96.74719 1.000 18.68383 52 GLN C C 1
ATOM 1691 O O . GLN C 1 9 ? -0.99340 18.79412 -95.71805 1.000 19.36921 52 GLN C O 1
ATOM 1697 N N . GLN C 1 10 ? -0.89831 16.81510 -96.79448 1.000 18.65517 53 GLN C N 1
ATOM 1698 C CA . GLN C 1 10 ? -0.44395 16.02357 -95.66558 1.000 18.69704 53 GLN C CA 1
ATOM 1699 C C . GLN C 1 10 ? 0.70027 15.13274 -96.11894 1.000 22.75532 53 GLN C C 1
ATOM 1700 O O . GLN C 1 10 ? 0.80374 14.81099 -97.30639 1.000 23.16657 53 GLN C O 1
ATOM 1706 N N . PRO C 1 11 ? 1.57202 14.71934 -95.20174 1.000 21.02424 54 PRO C N 1
ATOM 1707 C CA . PRO C 1 11 ? 2.74335 13.93138 -95.60845 1.000 23.55217 54 PRO C CA 1
ATOM 1708 C C . PRO C 1 11 ? 2.38880 12.48878 -95.94688 1.000 25.22109 54 PRO C C 1
ATOM 1709 O O . PRO C 1 11 ? 1.42264 11.92006 -95.43458 1.000 25.78282 54 PRO C O 1
ATOM 1713 N N . GLN C 1 12 ? 3.18908 11.89931 -96.83400 1.000 29.92554 55 GLN C N 1
ATOM 1714 C CA . GLN C 1 12 ? 3.02740 10.51694 -97.26076 1.000 28.83250 55 GLN C CA 1
ATOM 1715 C C . GLN C 1 12 ? 4.25230 9.70897 -96.85820 1.000 27.26940 55 GLN C C 1
ATOM 1716 O O . GLN C 1 12 ? 5.33151 10.25912 -96.63455 1.000 26.49871 55 GLN C O 1
ATOM 1722 N N . ASP C 1 13 ? 4.08060 8.39039 -96.77890 1.000 25.71559 56 ASP C N 1
ATOM 1723 C CA . ASP C 1 13 ? 5.22827 7.51274 -96.59312 1.000 25.62798 56 ASP C CA 1
ATOM 1724 C C . ASP C 1 13 ? 6.17858 7.65306 -97.77214 1.000 27.03376 56 ASP C C 1
ATOM 1725 O O . ASP C 1 13 ? 5.75291 7.76147 -98.92323 1.000 29.86925 56 ASP C O 1
ATOM 1730 N N . GLN C 1 14 ? 7.47476 7.66723 -97.47961 1.000 31.01301 57 GLN C N 1
ATOM 1731 C CA . GLN C 1 14 ? 8.49872 7.77957 -98.50658 1.000 32.09570 57 GLN C CA 1
ATOM 1732 C C . GLN C 1 14 ? 9.65143 6.85064 -98.17201 1.000 29.45296 57 GLN C C 1
ATOM 1733 O O . GLN C 1 14 ? 9.92043 6.55680 -97.00496 1.000 33.86270 57 GLN C O 1
ATOM 1739 N N . VAL C 1 15 ? 10.33892 6.40348 -99.21325 1.000 36.29977 58 VAL C N 1
ATOM 1740 C CA . VAL C 1 15 ? 11.52252 5.57058 -99.08091 1.000 33.19073 58 VAL C CA 1
ATOM 1741 C C . VAL C 1 15 ? 12.66413 6.30017 -99.76444 1.000 34.89741 58 VAL C C 1
ATOM 1742 O O . VAL C 1 15 ? 12.60210 6.56394 -100.97045 1.000 42.38512 58 VAL C O 1
ATOM 1746 N N . VAL C 1 16 ? 13.70140 6.62923 -98.99865 1.000 33.10468 59 VAL C N 1
ATOM 1747 C CA A VAL C 1 16 ? 14.82737 7.41200 -99.48398 0.582 33.43255 59 VAL C CA 1
ATOM 1748 C CA B VAL C 1 16 ? 14.82885 7.39166 -99.51079 0.418 33.48814 59 VAL C CA 1
ATOM 1749 C C . VAL C 1 16 ? 16.11957 6.66943 -99.16135 1.000 39.26456 59 VAL C C 1
ATOM 1750 O O . VAL C 1 16 ? 16.17032 5.82055 -98.26858 1.000 40.61557 59 VAL C O 1
ATOM 1757 N N . VAL C 1 17 ? 17.16781 7.00823 -99.89922 1.000 36.61419 60 VAL C N 1
ATOM 1758 C CA . VAL C 1 17 ? 18.49905 6.45031 -99.70365 1.000 38.63765 60 VAL C CA 1
ATOM 1759 C C . VAL C 1 17 ? 19.29072 7.38589 -98.80467 1.000 37.36481 60 VAL C C 1
ATOM 1760 O O . VAL C 1 17 ? 19.17339 8.61345 -98.90989 1.000 36.19746 60 VAL C O 1
ATOM 1764 N N . SER C 1 18 ? 20.08879 6.80495 -97.91037 1.000 39.78223 61 SER C N 1
ATOM 1765 C CA . SER C 1 18 ? 20.94869 7.58548 -97.03199 1.000 41.93543 61 SER C CA 1
ATOM 1766 C C . SER C 1 18 ? 21.84384 8.50655 -97.84702 1.000 42.65059 61 SER C C 1
ATOM 1767 O O . SER C 1 18 ? 22.48084 8.07890 -98.81294 1.000 44.67454 61 SER C O 1
ATOM 1770 N N . GLY C 1 19 ? 21.88084 9.77838 -97.45790 1.000 41.79001 62 GLY C N 1
ATOM 1771 C CA . GLY C 1 19 ? 22.62540 10.78587 -98.18142 1.000 43.56766 62 GLY C CA 1
ATOM 1772 C C . GLY C 1 19 ? 21.79484 11.64094 -99.11523 1.000 41.08054 62 GLY C C 1
ATOM 1773 O O . GLY C 1 19 ? 22.30104 12.65319 -99.61672 1.000 44.41651 62 GLY C O 1
ATOM 1774 N N . GLN C 1 20 ? 20.54666 11.26813 -99.36411 1.000 34.88362 63 GLN C N 1
ATOM 1775 C CA . GLN C 1 20 ? 19.69251 12.04948 -100.23801 1.000 37.08355 63 GLN C CA 1
ATOM 1776 C C . GLN C 1 20 ? 18.81334 13.00028 -99.43723 1.000 35.42518 63 GLN C C 1
ATOM 1777 O O . GLN C 1 20 ? 18.38674 12.67548 -98.32617 1.000 32.88388 63 GLN C O 1
ATOM 1783 N N . PRO C 1 21 ? 18.52303 14.17923 -99.98027 1.000 30.68962 64 PRO C N 1
ATOM 1784 C CA . PRO C 1 21 ? 17.49776 15.03001 -99.37642 1.000 35.39457 64 PRO C CA 1
ATOM 1785 C C . PRO C 1 21 ? 16.12123 14.41666 -99.56345 1.000 32.49299 64 PRO C C 1
ATOM 1786 O O . PRO C 1 21 ? 15.90723 13.55202 -100.41448 1.000 40.67978 64 PRO C O 1
ATOM 1790 N N . VAL C 1 22 ? 15.17933 14.87266 -98.74301 1.000 34.16173 65 VAL C N 1
ATOM 1791 C CA . VAL C 1 22 ? 13.79803 14.40975 -98.83301 1.000 32.75781 65 VAL C CA 1
ATOM 1792 C C . VAL C 1 22 ? 12.90355 15.45902 -98.19056 1.000 31.99152 65 VAL C C 1
ATOM 1793 O O . VAL C 1 22 ? 13.26065 16.05840 -97.17308 1.000 28.89991 65 VAL C O 1
ATOM 1797 N N . THR C 1 23 ? 11.74001 15.68487 -98.80176 1.000 33.61109 66 THR C N 1
ATOM 1798 C CA . THR C 1 23 ? 10.77021 16.66745 -98.33563 1.000 31.11168 66 THR C CA 1
ATOM 1799 C C . THR C 1 23 ? 9.44428 15.98158 -98.03089 1.000 29.17968 66 THR C C 1
ATOM 1800 O O . THR C 1 23 ? 8.91008 15.25555 -98.87612 1.000 30.26187 66 THR C O 1
ATOM 1804 N N . LEU C 1 24 ? 8.92726 16.20633 -96.82125 1.000 25.27535 67 LEU C N 1
ATOM 1805 C CA . LEU C 1 24 ? 7.59413 15.76877 -96.42016 1.000 22.50180 67 LEU C CA 1
ATOM 1806 C C . LEU C 1 24 ? 6.65070 16.96501 -96.45525 1.000 19.79208 67 LEU C C 1
ATOM 1807 O O . LEU C 1 24 ? 6.99254 18.04194 -95.96129 1.000 21.01643 67 LEU C O 1
ATOM 1812 N N . LEU C 1 25 ? 5.46606 16.77010 -97.02468 1.000 23.33592 68 LEU C N 1
ATOM 1813 C CA . LEU C 1 25 ? 4.55259 17.86591 -97.32430 1.000 21.09163 68 LEU C CA 1
ATOM 1814 C C . LEU C 1 25 ? 3.56224 18.08997 -96.19267 1.000 20.20543 68 LEU C C 1
ATOM 1815 O O . LEU C 1 25 ? 3.10011 17.13874 -95.56089 1.000 21.34409 68 LEU C O 1
ATOM 1820 N N . CYS C 1 26 ? 3.21542 19.35660 -95.96582 1.000 22.16051 69 CYS C N 1
ATOM 1821 C CA . CYS C 1 26 ? 2.17117 19.72111 -95.01752 1.000 17.80113 69 CYS C CA 1
ATOM 1822 C C . CYS C 1 26 ? 1.76193 21.15366 -95.30526 1.000 16.31749 69 CYS C C 1
ATOM 1823 O O . CYS C 1 26 ? 2.62469 22.01786 -95.47686 1.000 19.19023 69 CYS C O 1
ATOM 1826 N N . ALA C 1 27 ? 0.45682 21.40594 -95.34768 1.000 18.00424 70 ALA C N 1
ATOM 1827 C CA . ALA C 1 27 ? -0.01945 22.75464 -95.60588 1.000 18.36865 70 ALA C CA 1
ATOM 1828 C C . ALA C 1 27 ? -1.39865 22.93636 -94.99135 1.000 18.91914 70 ALA C C 1
ATOM 1829 O O . ALA C 1 27 ? -2.25064 22.05450 -95.09403 1.000 22.13237 70 ALA C O 1
ATOM 1831 N N . ILE C 1 28 ? -1.59998 24.07752 -94.34184 1.000 20.41218 71 ILE C N 1
ATOM 1832 C CA . ILE C 1 28 ? -2.89785 24.44519 -93.78371 1.000 18.53505 71 ILE C CA 1
ATOM 1833 C C . ILE C 1 28 ? -3.20345 25.86108 -94.24512 1.000 20.01016 71 ILE C C 1
ATOM 1834 O O . ILE C 1 28 ? -2.53713 26.81162 -93.81199 1.000 23.51014 71 ILE C O 1
ATOM 1839 N N . PRO C 1 29 ? -4.18377 26.05247 -95.11419 1.000 22.08019 72 PRO C N 1
ATOM 1840 C CA . PRO C 1 29 ? -4.44712 27.39668 -95.62382 1.000 25.27673 72 PRO C CA 1
ATOM 1841 C C . PRO C 1 29 ? -5.16861 28.24463 -94.59372 1.000 24.86167 72 PRO C C 1
ATOM 1842 O O . PRO C 1 29 ? -5.90652 27.74330 -93.74101 1.000 24.27243 72 PRO C O 1
ATOM 1846 N N . GLU C 1 30 ? -4.92092 29.55048 -94.67771 1.000 25.27460 73 GLU C N 1
ATOM 1847 C CA . GLU C 1 30 ? -5.62374 30.55255 -93.88321 1.000 29.24012 73 GLU C CA 1
ATOM 1848 C C . GLU C 1 30 ? -5.44232 30.32733 -92.38700 1.000 25.86674 73 GLU C C 1
ATOM 1849 O O . GLU C 1 30 ? -6.29244 30.71853 -91.58441 1.000 32.34490 73 GLU C O 1
ATOM 1855 N N . TYR C 1 31 ? -4.33640 29.69959 -92.00172 1.000 21.35373 74 TYR C N 1
ATOM 1856 C CA . TYR C 1 31 ? -4.03970 29.40134 -90.60650 1.000 22.28055 74 TYR C CA 1
ATOM 1857 C C . TYR C 1 31 ? -2.76123 30.12726 -90.21976 1.000 25.11463 74 TYR C C 1
ATOM 1858 O O . TYR C 1 31 ? -1.72158 29.94292 -90.85959 1.000 25.85395 74 TYR C O 1
ATOM 1867 N N . ASP C 1 32 ? -2.83881 30.95032 -89.17678 1.000 25.72723 75 ASP C N 1
ATOM 1868 C CA . ASP C 1 32 ? -1.69526 31.71676 -88.70198 1.000 27.71106 75 ASP C CA 1
ATOM 1869 C C . ASP C 1 32 ? -1.17869 31.23234 -87.35348 1.000 27.86137 75 ASP C C 1
ATOM 1870 O O . ASP C 1 32 ? -0.32903 31.89635 -86.75220 1.000 26.76660 75 ASP C O 1
ATOM 1875 N N . GLY C 1 33 ? -1.66472 30.09501 -86.86387 1.000 23.20670 76 GLY C N 1
ATOM 1876 C CA . GLY C 1 33 ? -1.25598 29.57372 -85.57857 1.000 23.12733 76 GLY C CA 1
ATOM 1877 C C . GLY C 1 33 ? -0.02008 28.69732 -85.66497 1.000 20.96950 76 GLY C C 1
ATOM 1878 O O . GLY C 1 33 ? 0.64883 28.59873 -86.69411 1.000 20.46599 76 GLY C O 1
ATOM 1879 N N . PHE C 1 34 ? 0.27397 28.04299 -84.54694 1.000 23.16886 77 PHE C N 1
ATOM 1880 C CA . PHE C 1 34 ? 1.45873 27.20621 -84.43889 1.000 19.06569 77 PHE C CA 1
ATOM 1881 C C . PHE C 1 34 ? 1.31514 25.94011 -85.27400 1.000 18.06907 77 PHE C C 1
ATOM 1882 O O . PHE C 1 34 ? 0.27112 25.28195 -85.26158 1.000 19.97113 77 PHE C O 1
ATOM 1890 N N . VAL C 1 35 ? 2.38443 25.58706 -85.98090 1.000 17.84463 78 VAL C N 1
ATOM 1891 C CA . VAL C 1 35 ? 2.49101 24.31889 -86.69028 1.000 17.84616 78 VAL C CA 1
ATOM 1892 C C . VAL C 1 35 ? 3.73372 23.60485 -86.17966 1.000 15.35124 78 VAL C C 1
ATOM 1893 O O . VAL C 1 35 ? 4.79764 24.21856 -86.05429 1.000 16.57646 78 VAL C O 1
ATOM 1897 N N . LEU C 1 36 ? 3.59444 22.31878 -85.87078 1.000 16.04701 79 LEU C N 1
ATOM 1898 C CA . LEU C 1 36 ? 4.68137 21.51417 -85.33445 1.000 16.60176 79 LEU C CA 1
ATOM 1899 C C . LEU C 1 36 ? 4.90492 20.29411 -86.21310 1.000 16.04991 79 LEU C C 1
ATOM 1900 O O . LEU C 1 36 ? 3.95119 19.69979 -86.72008 1.000 16.21159 79 LEU C O 1
ATOM 1905 N N . TRP C 1 37 ? 6.16784 19.92702 -86.39036 1.000 15.95577 80 TRP C N 1
ATOM 1906 C CA . TRP C 1 37 ? 6.53506 18.63484 -86.94790 1.000 16.06139 80 TRP C CA 1
ATOM 1907 C C . TRP C 1 37 ? 6.94825 17.71317 -85.80646 1.000 14.59647 80 TRP C C 1
ATOM 1908 O O . TRP C 1 37 ? 7.71693 18.11267 -84.92684 1.000 17.50016 80 TRP C O 1
ATOM 1919 N N . ILE C 1 38 ? 6.42039 16.49013 -85.81756 1.000 17.65988 81 ILE C N 1
ATOM 1920 C CA . ILE C 1 38 ? 6.60433 15.51352 -84.75045 1.000 17.06121 81 ILE C CA 1
ATOM 1921 C C . ILE C 1 38 ? 7.32846 14.31323 -85.34016 1.000 18.46339 81 ILE C C 1
ATOM 1922 O O . ILE C 1 38 ? 6.87604 13.74797 -86.34023 1.000 18.30464 81 ILE C O 1
ATOM 1927 N N . LYS C 1 39 ? 8.44489 13.92447 -84.72487 1.000 16.47463 82 LYS C N 1
ATOM 1928 C CA . LYS C 1 39 ? 9.24194 12.78257 -85.16491 1.000 17.49221 82 LYS C CA 1
ATOM 1929 C C . LYS C 1 39 ? 9.30645 11.76771 -84.03358 1.000 21.80896 82 LYS C C 1
ATOM 1930 O O . LYS C 1 39 ? 9.92567 12.03102 -82.99773 1.000 24.07400 82 LYS C O 1
ATOM 1936 N N . ASP C 1 40 ? 8.68401 10.60801 -84.23463 1.000 19.80573 83 ASP C N 1
ATOM 1937 C CA . ASP C 1 40 ? 8.65572 9.55743 -83.21814 1.000 19.90248 83 ASP C CA 1
ATOM 1938 C C . ASP C 1 40 ? 8.17431 10.09727 -81.87614 1.000 23.20624 83 ASP C C 1
ATOM 1939 O O . ASP C 1 40 ? 8.68343 9.72743 -80.81768 1.000 28.99154 83 ASP C O 1
ATOM 1944 N N . GLY C 1 41 ? 7.19522 10.99790 -81.91992 1.000 23.52801 84 GLY C N 1
ATOM 1945 C CA . GLY C 1 41 ? 6.59188 11.53055 -80.71821 1.000 23.46536 84 GLY C CA 1
ATOM 1946 C C . GLY C 1 41 ? 7.24326 12.77435 -80.15612 1.000 18.36504 84 GLY C C 1
ATOM 1947 O O . GLY C 1 41 ? 6.67122 13.39047 -79.25523 1.000 18.44406 84 GLY C O 1
ATOM 1948 N N . LEU C 1 42 ? 8.40707 13.16652 -80.66313 1.000 17.94450 85 LEU C N 1
ATOM 1949 C CA . LEU C 1 42 ? 9.15030 14.32543 -80.18585 1.000 18.44451 85 LEU C CA 1
ATOM 1950 C C . LEU C 1 42 ? 9.04311 15.47581 -81.17892 1.000 18.54951 85 LEU C C 1
ATOM 1951 O O . LEU C 1 42 ? 9.34992 15.30735 -82.36440 1.000 17.22965 85 LEU C O 1
ATOM 1956 N N . ALA C 1 43 ? 8.63795 16.64571 -80.68414 1.000 16.75664 86 ALA C N 1
ATOM 1957 C CA . ALA C 1 43 ? 8.53194 17.83536 -81.51951 1.000 15.55895 86 ALA C CA 1
ATOM 1958 C C . ALA C 1 43 ? 9.90732 18.41102 -81.83422 1.000 17.06498 86 ALA C C 1
ATOM 1959 O O . ALA C 1 43 ? 10.76723 18.53043 -80.95470 1.000 18.34491 86 ALA C O 1
ATOM 1961 N N . LEU C 1 44 ? 10.09992 18.79063 -83.10085 1.000 16.61143 87 LEU C N 1
ATOM 1962 C CA . LEU C 1 44 ? 11.38287 19.27968 -83.58706 1.000 16.76489 87 LEU C CA 1
ATOM 1963 C C . LEU C 1 44 ? 11.55185 20.78415 -83.42199 1.000 16.86126 87 LEU C C 1
ATOM 1964 O O . LEU C 1 44 ? 12.68735 21.27290 -83.39946 1.000 19.42007 87 LEU C O 1
ATOM 1969 N N . GLY C 1 45 ? 10.45225 21.51669 -83.31171 1.000 18.11648 88 GLY C N 1
ATOM 1970 C CA . GLY C 1 45 ? 10.49470 22.95715 -83.19472 1.000 15.79536 88 GLY C CA 1
ATOM 1971 C C . GLY C 1 45 ? 9.08904 23.50744 -83.30381 1.000 17.06841 88 GLY C C 1
ATOM 1972 O O . GLY C 1 45 ? 8.10983 22.76040 -83.25942 1.000 17.17931 88 GLY C O 1
ATOM 1973 N N . VAL C 1 46 ? 9.00692 24.82582 -83.45709 1.000 16.73148 89 VAL C N 1
ATOM 1974 C CA . VAL C 1 46 ? 7.73300 25.52187 -83.60366 1.000 17.00951 89 VAL C CA 1
ATOM 1975 C C . VAL C 1 46 ? 7.77933 26.30610 -84.90798 1.000 17.73153 89 VAL C C 1
ATOM 1976 O O . VAL C 1 46 ? 8.67676 27.13303 -85.10181 1.000 18.09057 89 VAL C O 1
ATOM 1980 N N . GLY C 1 47 ? 6.82503 26.04304 -85.80077 1.000 14.28595 90 GLY C N 1
ATOM 1981 C CA . GLY C 1 47 ? 6.77207 26.78475 -87.05265 1.000 14.85439 90 GLY C CA 1
ATOM 1982 C C . GLY C 1 47 ? 8.03761 26.60421 -87.86998 1.000 15.18774 90 GLY C C 1
ATOM 1983 O O . GLY C 1 47 ? 8.51041 25.48673 -88.08503 1.000 16.85578 90 GLY C O 1
ATOM 1984 N N . ARG C 1 48 ? 8.60583 27.71805 -88.33067 1.000 16.21833 91 ARG C N 1
ATOM 1985 C CA . ARG C 1 48 ? 9.83476 27.67599 -89.11490 1.000 17.99710 91 ARG C CA 1
ATOM 1986 C C . ARG C 1 48 ? 11.07403 27.47673 -88.25891 1.000 17.55896 91 ARG C C 1
ATOM 1987 O O . ARG C 1 48 ? 12.15601 27.24995 -88.80863 1.000 18.46643 91 ARG C O 1
ATOM 1995 N N . ASP C 1 49 ? 10.94326 27.55320 -86.93732 1.000 17.59333 92 ASP C N 1
ATOM 1996 C CA . ASP C 1 49 ? 12.08637 27.51229 -86.02969 1.000 18.42828 92 ASP C CA 1
ATOM 1997 C C . ASP C 1 49 ? 12.37705 26.06715 -85.65501 1.000 17.63875 92 ASP C C 1
ATOM 1998 O O . ASP C 1 49 ? 11.86795 25.54270 -84.66475 1.000 20.43177 92 ASP C O 1
ATOM 2003 N N . LEU C 1 50 ? 13.23197 25.42637 -86.44488 1.000 20.86990 93 LEU C N 1
ATOM 2004 C CA . LEU C 1 50 ? 13.79297 24.12023 -86.12544 1.000 19.81825 93 LEU C CA 1
ATOM 2005 C C . LEU C 1 50 ? 15.28642 24.24635 -85.83665 1.000 21.84116 93 LEU C C 1
ATOM 2006 O O . LEU C 1 50 ? 16.08019 23.35810 -86.15372 1.000 21.76170 93 LEU C O 1
ATOM 2011 N N . SER C 1 51 ? 15.67186 25.35591 -85.19651 1.000 20.02575 94 SER C N 1
ATOM 2012 C CA . SER C 1 51 ? 17.07667 25.73166 -85.07604 1.000 23.42555 94 SER C CA 1
ATOM 2013 C C . SER C 1 51 ? 17.90788 24.73866 -84.26712 1.000 24.97944 94 SER C C 1
ATOM 2014 O O . SER C 1 51 ? 19.14083 24.79065 -84.34281 1.000 23.49042 94 SER C O 1
ATOM 2017 N N . SER C 1 52 ? 17.27855 23.83718 -83.50490 1.000 23.17513 95 SER C N 1
ATOM 2018 C CA . SER C 1 52 ? 18.02419 22.80755 -82.78400 1.000 22.10046 95 SER C CA 1
ATOM 2019 C C . SER C 1 52 ? 18.49315 21.67739 -83.68635 1.000 21.96215 95 SER C C 1
ATOM 2020 O O . SER C 1 52 ? 19.29546 20.84681 -83.24714 1.000 23.08835 95 SER C O 1
ATOM 2023 N N . TYR C 1 53 ? 18.00521 21.62552 -84.92433 1.000 22.72086 96 TYR C N 1
ATOM 2024 C CA . TYR C 1 53 ? 18.32747 20.56682 -85.87622 1.000 21.01764 96 TYR C CA 1
ATOM 2025 C C . TYR C 1 53 ? 18.83348 21.21639 -87.15051 1.000 22.54548 96 TYR C C 1
ATOM 2026 O O . TYR C 1 53 ? 18.04066 21.59617 -88.02223 1.000 24.49662 96 TYR C O 1
ATOM 2035 N N . PRO C 1 54 ? 20.14964 21.37371 -87.28983 1.000 25.03393 97 PRO C N 1
ATOM 2036 C CA . PRO C 1 54 ? 20.68960 21.92051 -88.54070 1.000 24.55635 97 PRO C CA 1
ATOM 2037 C C . PRO C 1 54 ? 20.31269 21.10736 -89.75778 1.000 26.09316 97 PRO C C 1
ATOM 2038 O O . PRO C 1 54 ? 20.28138 21.65608 -90.86298 1.000 25.66557 97 PRO C O 1
ATOM 2042 N N . GLN C 1 55 ? 20.00479 19.82397 -89.58804 1.000 25.90164 98 GLN C N 1
ATOM 2043 C CA . GLN C 1 55 ? 19.70270 18.94732 -90.70882 1.000 26.01884 98 GLN C CA 1
ATOM 2044 C C . GLN C 1 55 ? 18.26547 19.07293 -91.19402 1.000 24.05501 98 GLN C C 1
ATOM 2045 O O . GLN C 1 55 ? 17.92194 18.47678 -92.22117 1.000 26.95222 98 GLN C O 1
ATOM 2051 N N . TYR C 1 56 ? 17.43090 19.83300 -90.49129 1.000 25.64404 99 TYR C N 1
ATOM 2052 C CA . TYR C 1 56 ? 16.02503 20.00733 -90.82255 1.000 19.97532 99 TYR C CA 1
ATOM 2053 C C . TYR C 1 56 ? 15.72113 21.47584 -91.08559 1.000 27.71004 99 TYR C C 1
ATOM 2054 O O . TYR C 1 56 ? 16.22125 22.36390 -90.38680 1.000 25.01083 99 TYR C O 1
ATOM 2063 N N . LEU C 1 57 ? 14.88377 21.71998 -92.08766 1.000 25.63687 100 LEU C N 1
ATOM 2064 C CA . LEU C 1 57 ? 14.36260 23.04440 -92.38142 1.000 23.23320 100 LEU C CA 1
ATOM 2065 C C . LEU C 1 57 ? 12.88100 22.91893 -92.69139 1.000 24.78353 100 LEU C C 1
ATOM 2066 O O . LEU C 1 57 ? 12.42066 21.88053 -93.17091 1.000 23.50100 100 LEU C O 1
ATOM 2071 N N . VAL C 1 58 ? 12.13496 23.98074 -92.41971 1.000 20.65820 101 VAL C N 1
ATOM 2072 C CA . VAL C 1 58 ? 10.74283 24.07277 -92.83686 1.000 20.59465 101 VAL C CA 1
ATOM 2073 C C . VAL C 1 58 ? 10.68411 25.00698 -94.03412 1.000 21.60981 101 VAL C C 1
ATOM 2074 O O . VAL C 1 58 ? 11.13058 26.15801 -93.96530 1.000 24.36477 101 VAL C O 1
ATOM 2078 N N . VAL C 1 59 ? 10.16047 24.50128 -95.14191 1.000 20.90385 102 VAL C N 1
ATOM 2079 C CA . VAL C 1 59 ? 10.18019 25.19798 -96.41143 1.000 22.29305 102 VAL C CA 1
ATOM 2080 C C . VAL C 1 59 ? 8.75477 25.25648 -96.95280 1.000 22.93577 102 VAL C C 1
ATOM 2081 O O . VAL C 1 59 ? 7.82620 24.69681 -96.37320 1.000 21.48839 102 VAL C O 1
ATOM 2085 N N . GLY C 1 60 ? 8.58513 25.95741 -98.06307 1.000 24.85103 103 GLY C N 1
ATOM 2086 C CA . GLY C 1 60 ? 7.28983 26.08817 -98.69554 1.000 27.97707 103 GLY C CA 1
ATOM 2087 C C . GLY C 1 60 ? 6.82194 27.53085 -98.74975 1.000 27.11726 103 GLY C C 1
ATOM 2088 O O . GLY C 1 60 ? 7.40817 28.43569 -98.15909 1.000 33.03237 103 GLY C O 1
ATOM 2089 N N . ASN C 1 61 ? 5.73119 27.71835 -99.48875 1.000 26.41944 104 ASN C N 1
ATOM 2090 C CA . ASN C 1 61 ? 5.12618 29.03169 -99.67837 1.000 33.06850 104 ASN C CA 1
ATOM 2091 C C . ASN C 1 61 ? 4.32849 29.38058 -98.42519 1.000 29.09539 104 ASN C C 1
ATOM 2092 O O . ASN C 1 61 ? 3.28839 28.77504 -98.15671 1.000 31.47009 104 ASN C O 1
ATOM 2097 N N . HIS C 1 62 ? 4.82441 30.34914 -97.65014 1.000 34.68607 105 HIS C N 1
ATOM 2098 C CA A HIS C 1 62 ? 4.13955 30.78767 -96.43765 0.639 33.67264 105 HIS C CA 1
ATOM 2099 C CA B HIS C 1 62 ? 4.12105 30.74639 -96.43630 0.361 33.54844 105 HIS C CA 1
ATOM 2100 C C . HIS C 1 62 ? 2.74137 31.31309 -96.73233 1.000 34.80045 105 HIS C C 1
ATOM 2101 O O . HIS C 1 62 ? 1.87007 31.28795 -95.85494 1.000 38.09440 105 HIS C O 1
ATOM 2114 N N . LEU C 1 63 ? 2.51671 31.81112 -97.94742 1.000 34.01285 106 LEU C N 1
ATOM 2115 C CA . LEU C 1 63 ? 1.21446 32.36932 -98.27951 1.000 32.68004 106 LEU C CA 1
ATOM 2116 C C . LEU C 1 63 ? 0.17623 31.27839 -98.46378 1.000 33.36572 106 LEU C C 1
ATOM 2117 O O . LEU C 1 63 ? -1.00327 31.49161 -98.16615 1.000 34.86152 106 LEU C O 1
ATOM 2122 N N . SER C 1 64 ? 0.59466 30.11185 -98.94572 1.000 34.51774 107 SER C N 1
ATOM 2123 C CA . SER C 1 64 ? -0.26757 28.94763 -99.07645 1.000 29.51499 107 SER C CA 1
ATOM 2124 C C . SER C 1 64 ? -0.37361 28.14654 -97.78349 1.000 29.78876 107 SER C C 1
ATOM 2125 O O . SER C 1 64 ? -0.94966 27.05702 -97.79201 1.000 29.80344 107 SER C O 1
ATOM 2128 N N . GLY C 1 65 ? 0.15710 28.65808 -96.67673 1.000 25.13470 108 GLY C N 1
ATOM 2129 C CA . GLY C 1 65 ? 0.12720 27.90881 -95.43869 1.000 21.24948 108 GLY C CA 1
ATOM 2130 C C . GLY C 1 65 ? 1.01794 26.69093 -95.45291 1.000 26.34497 108 GLY C C 1
ATOM 2131 O O . GLY C 1 65 ? 0.77869 25.74712 -94.69607 1.000 29.87367 108 GLY C O 1
ATOM 2132 N N . GLU C 1 66 ? 2.04683 26.68755 -96.29473 1.000 23.14299 109 GLU C N 1
ATOM 2133 C CA . GLU C 1 66 ? 2.88831 25.51550 -96.44889 1.000 23.18593 109 GLU C CA 1
ATOM 2134 C C . GLU C 1 66 ? 3.91896 25.45596 -95.33317 1.000 20.36039 109 GLU C C 1
ATOM 2135 O O . GLU C 1 66 ? 4.50075 26.47365 -94.94832 1.000 23.06474 109 GLU C O 1
ATOM 2141 N N . HIS C 1 67 ? 4.10444 24.25599 -94.79081 1.000 18.37787 110 HIS C N 1
ATOM 2142 C CA . HIS C 1 67 ? 5.06687 23.98151 -93.73169 1.000 18.18185 110 HIS C CA 1
ATOM 2143 C C . HIS C 1 67 ? 5.76222 22.65480 -94.01867 1.000 17.53715 110 HIS C C 1
ATOM 2144 O O . HIS C 1 67 ? 5.76891 21.74096 -93.19427 1.000 19.17652 110 HIS C O 1
ATOM 2151 N N . HIS C 1 68 ? 6.34719 22.53509 -95.20942 1.000 17.62197 111 HIS C N 1
ATOM 2152 C CA . HIS C 1 68 ? 7.00016 21.29508 -95.61212 1.000 16.66825 111 HIS C CA 1
ATOM 2153 C C . HIS C 1 68 ? 8.30081 21.09274 -94.84360 1.000 18.23521 111 HIS C C 1
ATOM 2154 O O . HIS C 1 68 ? 9.08516 22.02748 -94.66087 1.000 17.27721 111 HIS C O 1
ATOM 2161 N N . LEU C 1 69 ? 8.54503 19.85609 -94.41930 1.000 18.61798 112 LEU C N 1
ATOM 2162 C CA . LEU C 1 69 ? 9.76693 19.51100 -93.70508 1.000 16.11285 112 LEU C CA 1
ATOM 2163 C C . LEU C 1 69 ? 10.80595 19.00571 -94.69553 1.000 19.12309 112 LEU C C 1
ATOM 2164 O O . LEU C 1 69 ? 10.60717 17.96497 -95.33048 1.000 25.02531 112 LEU C O 1
ATOM 2169 N N . LYS C 1 70 ? 11.91226 19.72930 -94.82075 1.000 18.23249 113 LYS C N 1
ATOM 2170 C CA . LYS C 1 70 ? 13.00125 19.32628 -95.69583 1.000 19.48501 113 LYS C CA 1
ATOM 2171 C C . LYS C 1 70 ? 14.13824 18.75907 -94.85535 1.000 27.29245 113 LYS C C 1
ATOM 2172 O O . LYS C 1 70 ? 14.66756 19.44149 -93.97057 1.000 27.55714 113 LYS C O 1
ATOM 2178 N N . ILE C 1 71 ? 14.49172 17.50581 -95.11817 1.000 28.53115 114 ILE C N 1
ATOM 2179 C CA . ILE C 1 71 ? 15.68573 16.88538 -94.56356 1.000 26.02691 114 ILE C CA 1
ATOM 2180 C C . ILE C 1 71 ? 16.78397 17.04206 -95.60202 1.000 25.47025 114 ILE C C 1
ATOM 2181 O O . ILE C 1 71 ? 16.64068 16.57792 -96.73679 1.000 29.25824 114 ILE C O 1
ATOM 2186 N N . LEU C 1 72 ? 17.86850 17.71897 -95.22585 1.000 30.34235 115 LEU C N 1
ATOM 2187 C CA . LEU C 1 72 ? 18.88486 18.10073 -96.20149 1.000 32.27727 115 LEU C CA 1
ATOM 2188 C C . LEU C 1 72 ? 19.64425 16.88636 -96.71822 1.000 31.87799 115 LEU C C 1
ATOM 2189 O O . LEU C 1 72 ? 19.81055 16.71050 -97.92917 1.000 33.43469 115 LEU C O 1
ATOM 2194 N N . ARG C 1 73 ? 20.13029 16.04764 -95.81338 1.000 31.18169 116 ARG C N 1
ATOM 2195 C CA . ARG C 1 73 ? 20.90290 14.86444 -96.17608 1.000 30.17233 116 ARG C CA 1
ATOM 2196 C C . ARG C 1 73 ? 20.43876 13.76373 -95.23193 1.000 32.48200 116 ARG C C 1
ATOM 2197 O O . ARG C 1 73 ? 20.84379 13.72749 -94.06601 1.000 32.17663 116 ARG C O 1
ATOM 2205 N N . ALA C 1 74 ? 19.56900 12.89142 -95.73163 1.000 35.68998 117 ALA C N 1
ATOM 2206 C CA . ALA C 1 74 ? 18.95128 11.89117 -94.87645 1.000 34.09121 117 ALA C CA 1
ATOM 2207 C C . ALA C 1 74 ? 19.98883 10.89649 -94.37251 1.000 36.19642 117 ALA C C 1
ATOM 2208 O O . ALA C 1 74 ? 20.87982 10.46649 -95.10889 1.000 32.60725 117 ALA C O 1
ATOM 2210 N N . GLU C 1 75 ? 19.87735 10.54856 -93.09708 1.000 36.81653 118 GLU C N 1
ATOM 2211 C CA . GLU C 1 75 ? 20.70784 9.53175 -92.47987 1.000 38.21758 118 GLU C CA 1
ATOM 2212 C C . GLU C 1 75 ? 19.79475 8.51704 -91.80714 1.000 33.42861 118 GLU C C 1
ATOM 2213 O O . GLU C 1 75 ? 18.59835 8.75387 -91.62243 1.000 31.87285 118 GLU C O 1
ATOM 2219 N N . LEU C 1 76 ? 20.37059 7.36850 -91.44654 1.000 36.75038 119 LEU C N 1
ATOM 2220 C CA . LEU C 1 76 ? 19.58015 6.30808 -90.82997 1.000 34.19173 119 LEU C CA 1
ATOM 2221 C C . LEU C 1 76 ? 18.83530 6.80616 -89.59624 1.000 38.63516 119 LEU C C 1
ATOM 2222 O O . LEU C 1 76 ? 17.74291 6.31466 -89.28792 1.000 33.56719 119 LEU C O 1
ATOM 2227 N N . GLN C 1 77 ? 19.39485 7.79618 -88.89819 1.000 33.46990 120 GLN C N 1
ATOM 2228 C CA . GLN C 1 77 ? 18.72166 8.38973 -87.75026 1.000 34.79079 120 GLN C CA 1
ATOM 2229 C C . GLN C 1 77 ? 17.39739 9.03981 -88.13179 1.000 40.91479 120 GLN C C 1
ATOM 2230 O O . GLN C 1 77 ? 16.54320 9.24672 -87.25965 1.000 34.71085 120 GLN C O 1
ATOM 2236 N N . ASP C 1 78 ? 17.20610 9.36102 -89.41129 1.000 28.44830 121 ASP C N 1
ATOM 2237 C CA . ASP C 1 78 ? 15.98865 10.01929 -89.86045 1.000 27.85687 121 ASP C CA 1
ATOM 2238 C C . ASP C 1 78 ? 14.87036 9.03953 -90.18642 1.000 26.61801 121 ASP C C 1
ATOM 2239 O O . ASP C 1 78 ? 13.72788 9.46818 -90.36862 1.000 31.96911 121 ASP C O 1
ATOM 2244 N N . ASP C 1 79 ? 15.16461 7.74514 -90.25159 1.000 27.19291 122 ASP C N 1
ATOM 2245 C CA . ASP C 1 79 ? 14.13075 6.72866 -90.38852 1.000 28.86227 122 ASP C CA 1
ATOM 2246 C C . ASP C 1 79 ? 13.19284 6.77462 -89.19008 1.000 32.21167 122 ASP C C 1
ATOM 2247 O O . ASP C 1 79 ? 13.54806 6.32402 -88.09536 1.000 34.32144 122 ASP C O 1
ATOM 2252 N N . ALA C 1 80 ? 11.98892 7.29480 -89.38832 1.000 31.92257 123 ALA C N 1
ATOM 2253 C CA . ALA C 1 80 ? 11.08158 7.53986 -88.27768 1.000 29.07114 123 ALA C CA 1
ATOM 2254 C C . ALA C 1 80 ? 9.68780 7.77022 -88.83506 1.000 22.87675 123 ALA C C 1
ATOM 2255 O O . ALA C 1 80 ? 9.48182 7.82184 -90.04980 1.000 23.37013 123 ALA C O 1
ATOM 2257 N N . VAL C 1 81 ? 8.72764 7.90108 -87.92927 1.000 21.96329 124 VAL C N 1
ATOM 2258 C CA . VAL C 1 81 ? 7.36693 8.28436 -88.27361 1.000 22.04311 124 VAL C CA 1
ATOM 2259 C C . VAL C 1 81 ? 7.21588 9.76815 -87.98292 1.000 21.20721 124 VAL C C 1
ATOM 2260 O O . VAL C 1 81 ? 7.55647 10.23077 -86.88572 1.000 18.53504 124 VAL C O 1
ATOM 2264 N N . TYR C 1 82 ? 6.72828 10.51608 -88.96933 1.000 18.68781 125 TYR C N 1
ATOM 2265 C CA . TYR C 1 82 ? 6.59041 11.95940 -88.86774 1.000 16.79763 125 TYR C CA 1
ATOM 2266 C C . TYR C 1 82 ? 5.12459 12.34719 -88.96478 1.000 17.57794 125 TYR C C 1
ATOM 2267 O O . TYR C 1 82 ? 4.32517 11.66877 -89.61114 1.000 26.42305 125 TYR C O 1
ATOM 2276 N N . GLU C 1 83 ? 4.77391 13.45033 -88.31910 1.000 17.48870 126 GLU C N 1
ATOM 2277 C CA . GLU C 1 83 ? 3.45160 14.01622 -88.50349 1.000 14.72917 126 GLU C CA 1
ATOM 2278 C C . GLU C 1 83 ? 3.56013 15.51895 -88.34575 1.000 15.14954 126 GLU C C 1
ATOM 2279 O O . GLU C 1 83 ? 4.50937 16.03712 -87.76319 1.000 17.25952 126 GLU C O 1
ATOM 2285 N N A CYS C 1 84 ? 2.53291 16.18799 -88.83671 0.696 14.40201 127 CYS C N 1
ATOM 2286 N N B CYS C 1 84 ? 2.61698 16.23833 -88.93325 0.304 14.48116 127 CYS C N 1
ATOM 2287 C CA A CYS C 1 84 ? 2.39174 17.63020 -88.82288 0.696 14.41093 127 CYS C CA 1
ATOM 2288 C CA B CYS C 1 84 ? 2.52429 17.67351 -88.71617 0.304 14.37544 127 CYS C CA 1
ATOM 2289 C C A CYS C 1 84 ? 1.12050 17.95217 -88.05077 0.696 14.42987 127 CYS C C 1
ATOM 2290 C C B CYS C 1 84 ? 1.18927 17.96376 -88.05627 0.304 14.58321 127 CYS C C 1
ATOM 2291 O O A CYS C 1 84 ? 0.05489 17.41018 -88.36673 0.696 15.68149 127 CYS C O 1
ATOM 2292 O O B CYS C 1 84 ? 0.15598 17.42435 -88.46567 0.304 15.54532 127 CYS C O 1
ATOM 2297 N N . GLN C 1 85 ? 1.22167 18.79199 -87.02198 1.000 13.57104 128 GLN C N 1
ATOM 2298 C CA . GLN C 1 85 ? 0.02993 19.14659 -86.27114 1.000 14.34622 128 GLN C CA 1
ATOM 2299 C C . GLN C 1 85 ? 0.00326 20.64568 -86.02711 1.000 11.65678 128 GLN C C 1
ATOM 2300 O O . GLN C 1 85 ? 1.03328 21.31842 -86.04146 1.000 15.27073 128 GLN C O 1
ATOM 2306 N N . ALA C 1 86 ? -1.20136 21.16166 -85.81625 1.000 13.83683 129 ALA C N 1
ATOM 2307 C CA . ALA C 1 86 ? -1.43745 22.58081 -85.59228 1.000 13.08900 129 ALA C CA 1
ATOM 2308 C C . ALA C 1 86 ? -2.10283 22.75419 -84.23578 1.000 12.33814 129 ALA C C 1
ATOM 2309 O O . ALA C 1 86 ? -3.14412 22.14694 -83.97258 1.000 16.40475 129 ALA C O 1
ATOM 2311 N N . ILE C 1 87 ? -1.51282 23.58998 -83.38441 1.000 12.54075 130 ILE C N 1
ATOM 2312 C CA . ILE C 1 87 ? -1.97979 23.69309 -82.00184 1.000 14.87831 130 ILE C CA 1
ATOM 2313 C C . ILE C 1 87 ? -3.35098 24.36071 -81.93974 1.000 15.08534 130 ILE C C 1
ATOM 2314 O O . ILE C 1 87 ? -4.34071 23.74115 -81.53832 1.000 16.84952 130 ILE C O 1
ATOM 2319 N N . GLN C 1 88 ? -3.42392 25.63999 -82.31900 1.000 18.96480 131 GLN C N 1
ATOM 2320 C CA . GLN C 1 88 ? -4.68385 26.37830 -82.22620 1.000 17.69773 131 GLN C CA 1
ATOM 2321 C C . GLN C 1 88 ? -5.78855 25.70399 -83.02277 1.000 16.89611 131 GLN C C 1
ATOM 2322 O O . GLN C 1 88 ? -6.95416 25.72212 -82.61463 1.000 17.36393 131 GLN C O 1
ATOM 2328 N N . ALA C 1 89 ? -5.44706 25.12953 -84.17717 1.000 16.40787 132 ALA C N 1
ATOM 2329 C CA . ALA C 1 89 ? -6.42939 24.41488 -84.97949 1.000 17.02779 132 ALA C CA 1
ATOM 2330 C C . ALA C 1 89 ? -6.80332 23.07683 -84.36305 1.000 16.25813 132 ALA C C 1
ATOM 2331 O O . ALA C 1 89 ? -7.86638 22.53597 -84.68733 1.000 20.66146 132 ALA C O 1
ATOM 2333 N N . ALA C 1 90 ? -5.94378 22.54142 -83.49246 1.000 18.11127 133 ALA C N 1
ATOM 2334 C CA . ALA C 1 90 ? -6.10183 21.22222 -82.87349 1.000 14.08177 133 ALA C CA 1
ATOM 2335 C C . ALA C 1 90 ? -6.33785 20.12232 -83.91124 1.000 18.30213 133 ALA C C 1
ATOM 2336 O O . ALA C 1 90 ? -7.27085 19.32739 -83.80079 1.000 17.12368 133 ALA C O 1
ATOM 2338 N N . ILE C 1 91 ? -5.47112 20.06655 -84.92465 1.000 19.17131 134 ILE C N 1
ATOM 2339 C CA . ILE C 1 91 ? -5.54512 19.02447 -85.94225 1.000 17.68750 134 ILE C CA 1
ATOM 2340 C C . ILE C 1 91 ? -4.17460 18.38572 -86.12596 1.000 18.67174 134 ILE C C 1
ATOM 2341 O O . ILE C 1 91 ? -3.13639 19.03867 -85.98862 1.000 15.67614 134 ILE C O 1
ATOM 2346 N N . ARG C 1 92 ? -4.18261 17.08465 -86.41557 1.000 19.72000 135 ARG C N 1
ATOM 2347 C CA . ARG C 1 92 ? -2.97817 16.29962 -86.64576 1.000 17.14321 135 ARG C CA 1
ATOM 2348 C C . ARG C 1 92 ? -3.06226 15.64778 -88.01572 1.000 16.96027 135 ARG C C 1
ATOM 2349 O O . ARG C 1 92 ? -4.10528 15.11428 -88.39652 1.000 18.64550 135 ARG C O 1
ATOM 2357 N N . SER C 1 93 ? -1.96890 15.69071 -88.75855 1.000 17.66770 136 SER C N 1
ATOM 2358 C CA . SER C 1 93 ? -1.97577 15.03788 -90.05045 1.000 17.18204 136 SER C CA 1
ATOM 2359 C C . SER C 1 93 ? -1.87268 13.52980 -89.88042 1.000 21.00130 136 SER C C 1
ATOM 2360 O O . SER C 1 93 ? -1.59269 13.00639 -88.79427 1.000 20.02711 136 SER C O 1
ATOM 2363 N N A ARG C 1 94 ? -2.09519 12.82643 -90.98465 0.131 21.58828 137 ARG C N 1
ATOM 2364 N N B ARG C 1 94 ? -2.12062 12.82246 -90.97532 0.869 21.48698 137 ARG C N 1
ATOM 2365 C CA A ARG C 1 94 ? -1.80703 11.40768 -91.01592 0.131 23.34393 137 ARG C CA 1
ATOM 2366 C CA B ARG C 1 94 ? -1.80221 11.41138 -91.01591 0.869 23.30035 137 ARG C CA 1
ATOM 2367 C C A ARG C 1 94 ? -0.31258 11.18782 -90.78690 0.131 24.83925 137 ARG C C 1
ATOM 2368 C C B ARG C 1 94 ? -0.31849 11.22468 -90.71158 0.869 24.86236 137 ARG C C 1
ATOM 2369 O O A ARG C 1 94 ? 0.51555 12.01641 -91.17960 0.131 24.79867 137 ARG C O 1
ATOM 2370 O O B ARG C 1 94 ? 0.49311 12.12000 -90.96558 0.869 25.78855 137 ARG C O 1
ATOM 2385 N N . PRO C 1 95 ? 0.05936 10.08982 -90.13986 1.000 24.96719 138 PRO C N 1
ATOM 2386 C CA . PRO C 1 95 ? 1.47898 9.80791 -89.93751 1.000 24.97955 138 PRO C CA 1
ATOM 2387 C C . PRO C 1 95 ? 2.12809 9.37743 -91.23984 1.000 26.18634 138 PRO C C 1
ATOM 2388 O O . PRO C 1 95 ? 1.50488 8.75333 -92.09845 1.000 26.52188 138 PRO C O 1
ATOM 2392 N N . ALA C 1 96 ? 3.39997 9.72873 -91.38365 1.000 27.25850 139 ALA C N 1
ATOM 2393 C CA . ALA C 1 96 ? 4.18397 9.36072 -92.55501 1.000 26.65395 139 ALA C CA 1
ATOM 2394 C C . ALA C 1 96 ? 5.47816 8.73179 -92.07301 1.000 22.68921 139 ALA C C 1
ATOM 2395 O O . ALA C 1 96 ? 6.21558 9.34224 -91.29329 1.000 23.36032 139 ALA C O 1
ATOM 2397 N N . ARG C 1 97 ? 5.74319 7.51217 -92.51709 1.000 24.66905 140 ARG C N 1
ATOM 2398 C CA . ARG C 1 97 ? 6.96022 6.81479 -92.14220 1.000 24.10210 140 ARG C CA 1
ATOM 2399 C C . ARG C 1 97 ? 8.01910 7.06989 -93.19976 1.000 26.15892 140 ARG C C 1
ATOM 2400 O O . ARG C 1 97 ? 7.80727 6.77890 -94.38180 1.000 28.87933 140 ARG C O 1
ATOM 2408 N N . LEU C 1 98 ? 9.14624 7.62383 -92.78039 1.000 24.20239 141 LEU C N 1
ATOM 2409 C CA . LEU C 1 98 ? 10.29156 7.77100 -93.65914 1.000 25.98116 141 LEU C CA 1
ATOM 2410 C C . LEU C 1 98 ? 11.17775 6.54295 -93.50031 1.000 27.45221 141 LEU C C 1
ATOM 2411 O O . LEU C 1 98 ? 11.66636 6.26476 -92.40111 1.000 29.53933 141 LEU C O 1
ATOM 2416 N N . THR C 1 99 ? 11.35249 5.79523 -94.58713 1.000 29.08675 142 THR C N 1
ATOM 2417 C CA . THR C 1 99 ? 12.23359 4.63554 -94.62321 1.000 31.51525 142 THR C CA 1
ATOM 2418 C C . THR C 1 99 ? 13.55366 5.06368 -95.25083 1.000 36.85938 142 THR C C 1
ATOM 2419 O O . THR C 1 99 ? 13.58272 5.51041 -96.40258 1.000 33.32534 142 THR C O 1
ATOM 2423 N N . VAL C 1 100 ? 14.63721 4.94233 -94.49396 1.000 35.66638 143 VAL C N 1
ATOM 2424 C CA . VAL C 1 100 ? 15.96602 5.31995 -94.95695 1.000 33.75577 143 VAL C CA 1
ATOM 2425 C C . VAL C 1 100 ? 16.72748 4.04184 -95.27222 1.000 37.19310 143 VAL C C 1
ATOM 2426 O O . VAL C 1 100 ? 16.93598 3.20033 -94.39001 1.000 41.94979 143 VAL C O 1
ATOM 2430 N N . LEU C 1 101 ? 17.12730 3.88777 -96.52938 1.000 38.37886 144 LEU C N 1
ATOM 2431 C CA . LEU C 1 101 ? 17.87096 2.71970 -96.97749 1.000 41.58173 144 LEU C CA 1
ATOM 2432 C C . LEU C 1 101 ? 19.34291 3.07601 -97.12804 1.000 42.75869 144 LEU C C 1
ATOM 2433 O O . LEU C 1 101 ? 19.68080 4.09748 -97.73310 1.000 48.15050 144 LEU C O 1
ATOM 2438 N N . VAL C 1 102 ? 20.21136 2.23247 -96.58180 1.000 45.40906 145 VAL C N 1
ATOM 2439 C CA . VAL C 1 102 ? 21.65343 2.46108 -96.62741 1.000 52.90269 145 VAL C CA 1
ATOM 2440 C C . VAL C 1 102 ? 22.21245 1.92104 -97.93984 1.000 61.62294 145 VAL C C 1
ATOM 2441 O O . VAL C 1 102 ? 21.75545 0.87487 -98.42412 1.000 62.41415 145 VAL C O 1
ATOM 2445 N N . PRO C 1 103 ? 23.19586 2.59745 -98.55696 1.000 64.88049 146 PRO C N 1
ATOM 2446 C CA . PRO C 1 103 ? 23.79966 2.15727 -99.82338 1.000 59.41351 146 PRO C CA 1
ATOM 2447 C C . PRO C 1 103 ? 24.62717 0.87178 -99.70346 1.000 64.05281 146 PRO C C 1
ATOM 2448 O O . PRO C 1 103 ? 25.24918 0.60889 -98.67160 1.000 64.80163 146 PRO C O 1
ATOM 2452 N N . VAL D 1 4 ? 22.51948 16.51570 -70.79866 1.000 41.76346 47 VAL D N 1
ATOM 2453 C CA . VAL D 1 4 ? 22.76698 17.91450 -70.46860 1.000 39.20486 47 VAL D CA 1
ATOM 2454 C C . VAL D 1 4 ? 21.63888 18.49075 -69.61470 1.000 37.03678 47 VAL D C 1
ATOM 2455 O O . VAL D 1 4 ? 21.85128 18.84673 -68.45554 1.000 47.20802 47 VAL D O 1
ATOM 2459 N N . TYR D 1 5 ? 20.44474 18.60068 -70.19212 1.000 35.96996 48 TYR D N 1
ATOM 2460 C CA . TYR D 1 5 ? 19.26256 19.02415 -69.45539 1.000 24.79020 48 TYR D CA 1
ATOM 2461 C C . TYR D 1 5 ? 18.47074 17.80937 -68.99245 1.000 21.48092 48 TYR D C 1
ATOM 2462 O O . TYR D 1 5 ? 18.42094 16.78076 -69.66908 1.000 25.85188 48 TYR D O 1
ATOM 2471 N N . SER D 1 6 ? 17.83137 17.94881 -67.83684 1.000 18.81052 49 SER D N 1
ATOM 2472 C CA . SER D 1 6 ? 17.11660 16.84475 -67.22299 1.000 22.34946 49 SER D CA 1
ATOM 2473 C C . SER D 1 6 ? 15.86222 17.38436 -66.54787 1.000 17.28095 49 SER D C 1
ATOM 2474 O O . SER D 1 6 ? 15.82379 18.53543 -66.11133 1.000 20.82880 49 SER D O 1
ATOM 2477 N N . PHE D 1 7 ? 14.83264 16.54694 -66.47546 1.000 18.99513 50 PHE D N 1
ATOM 2478 C CA . PHE D 1 7 ? 13.67554 16.86653 -65.65511 1.000 15.74436 50 PHE D CA 1
ATOM 2479 C C . PHE D 1 7 ? 14.04783 16.78891 -64.18400 1.000 16.57555 50 PHE D C 1
ATOM 2480 O O . PHE D 1 7 ? 14.65494 15.81301 -63.73881 1.000 19.68031 50 PHE D O 1
ATOM 2488 N N . SER D 1 8 ? 13.68878 17.81862 -63.42710 1.000 14.83755 51 SER D N 1
ATOM 2489 C CA . SER D 1 8 ? 13.73004 17.71555 -61.97686 1.000 14.37945 51 SER D CA 1
ATOM 2490 C C . SER D 1 8 ? 12.43797 17.15331 -61.41523 1.000 15.71849 51 SER D C 1
ATOM 2491 O O . SER D 1 8 ? 12.44304 16.62028 -60.30444 1.000 16.30785 51 SER D O 1
ATOM 2494 N N . GLN D 1 9 ? 11.33754 17.26426 -62.15970 1.000 16.22602 52 GLN D N 1
ATOM 2495 C CA . GLN D 1 9 ? 10.06306 16.66280 -61.80031 1.000 16.58162 52 GLN D CA 1
ATOM 2496 C C . GLN D 1 9 ? 9.33525 16.26687 -63.07549 1.000 13.50198 52 GLN D C 1
ATOM 2497 O O . GLN D 1 9 ? 9.38927 16.98388 -64.07516 1.000 13.22571 52 GLN D O 1
ATOM 2503 N N . GLN D 1 10 ? 8.64723 15.13317 -63.02528 1.000 18.58244 53 GLN D N 1
ATOM 2504 C CA . GLN D 1 10 ? 7.87754 14.59760 -64.13655 1.000 17.30787 53 GLN D CA 1
ATOM 2505 C C . GLN D 1 10 ? 6.49078 14.20416 -63.65760 1.000 17.42973 53 GLN D C 1
ATOM 2506 O O . GLN D 1 10 ? 6.31165 13.87393 -62.48037 1.000 17.73389 53 GLN D O 1
ATOM 2512 N N . PRO D 1 11 ? 5.49603 14.21438 -64.54313 1.000 16.44205 54 PRO D N 1
ATOM 2513 C CA . PRO D 1 11 ? 4.12849 13.94515 -64.09895 1.000 18.13176 54 PRO D CA 1
ATOM 2514 C C . PRO D 1 11 ? 3.92876 12.46744 -63.81567 1.000 16.31237 54 PRO D C 1
ATOM 2515 O O . PRO D 1 11 ? 4.64180 11.60429 -64.31591 1.000 16.60518 54 PRO D O 1
ATOM 2519 N N . GLN D 1 12 ? 2.93790 12.17277 -62.99407 1.000 17.69951 55 GLN D N 1
ATOM 2520 C CA . GLN D 1 12 ? 2.61061 10.78945 -62.71112 1.000 19.93389 55 GLN D CA 1
ATOM 2521 C C . GLN D 1 12 ? 1.10771 10.57083 -62.79025 1.000 21.00601 55 GLN D C 1
ATOM 2522 O O . GLN D 1 12 ? 0.31039 11.50754 -62.72158 1.000 16.40437 55 GLN D O 1
ATOM 2528 N N . ASP D 1 13 ? 0.74483 9.29761 -62.93648 1.000 20.83189 56 ASP D N 1
ATOM 2529 C CA . ASP D 1 13 ? -0.64935 8.89659 -63.06545 1.000 23.70373 56 ASP D CA 1
ATOM 2530 C C . ASP D 1 13 ? -1.45758 9.36761 -61.86879 1.000 22.10127 56 ASP D C 1
ATOM 2531 O O . ASP D 1 13 ? -0.98987 9.33940 -60.72999 1.000 20.51617 56 ASP D O 1
ATOM 2536 N N . GLN D 1 14 ? -2.68667 9.78715 -62.12386 1.000 24.01025 57 GLN D N 1
ATOM 2537 C CA A GLN D 1 14 ? -3.55351 10.33885 -61.08999 0.629 26.44662 57 GLN D CA 1
ATOM 2538 C CA B GLN D 1 14 ? -3.54676 10.12324 -61.01324 0.371 26.41452 57 GLN D CA 1
ATOM 2539 C C . GLN D 1 14 ? -4.99765 9.98316 -61.41603 1.000 26.19073 57 GLN D C 1
ATOM 2540 O O . GLN D 1 14 ? -5.36595 9.94688 -62.59203 1.000 22.49619 57 GLN D O 1
ATOM 2551 N N . VAL D 1 15 ? -5.80659 9.78351 -60.38677 1.000 26.87112 58 VAL D N 1
ATOM 2552 C CA . VAL D 1 15 ? -7.23816 9.59839 -60.52806 1.000 28.52862 58 VAL D CA 1
ATOM 2553 C C . VAL D 1 15 ? -7.89747 10.83600 -59.94600 1.000 29.55441 58 VAL D C 1
ATOM 2554 O O . VAL D 1 15 ? -7.52608 11.28853 -58.85918 1.000 31.99332 58 VAL D O 1
ATOM 2558 N N . VAL D 1 16 ? -8.84089 11.40644 -60.68663 1.000 30.41431 59 VAL D N 1
ATOM 2559 C CA . VAL D 1 16 ? -9.49809 12.65095 -60.32155 1.000 26.61013 59 VAL D CA 1
ATOM 2560 C C . VAL D 1 16 ? -10.99766 12.47245 -60.49992 1.000 27.82869 59 VAL D C 1
ATOM 2561 O O . VAL D 1 16 ? -11.45470 11.59172 -61.22823 1.000 26.76844 59 VAL D O 1
ATOM 2565 N N . VAL D 1 17 ? -11.76542 13.30279 -59.79474 1.000 23.83526 60 VAL D N 1
ATOM 2566 C CA . VAL D 1 17 ? -13.21828 13.34045 -59.93161 1.000 25.70226 60 VAL D CA 1
ATOM 2567 C C . VAL D 1 17 ? -13.59719 14.45865 -60.88540 1.000 26.44791 60 VAL D C 1
ATOM 2568 O O . VAL D 1 17 ? -12.98755 15.53448 -60.86741 1.000 23.56254 60 VAL D O 1
ATOM 2572 N N . SER D 1 18 ? -14.59845 14.20112 -61.72301 1.000 24.15341 61 SER D N 1
ATOM 2573 C CA . SER D 1 18 ? -15.12797 15.22793 -62.60261 1.000 29.14296 61 SER D CA 1
ATOM 2574 C C . SER D 1 18 ? -15.42147 16.49255 -61.81124 1.000 26.99958 61 SER D C 1
ATOM 2575 O O . SER D 1 18 ? -16.05929 16.44401 -60.75701 1.000 34.17324 61 SER D O 1
ATOM 2578 N N . GLY D 1 19 ? -14.91507 17.61971 -62.30178 1.000 23.27656 62 GLY D N 1
ATOM 2579 C CA . GLY D 1 19 ? -15.19615 18.90652 -61.70575 1.000 25.35898 62 GLY D CA 1
ATOM 2580 C C . GLY D 1 19 ? -14.13658 19.43253 -60.75866 1.000 26.70504 62 GLY D C 1
ATOM 2581 O O . GLY D 1 19 ? -14.23646 20.59058 -60.33086 1.000 29.27803 62 GLY D O 1
ATOM 2582 N N . GLN D 1 20 ? -13.12230 18.62042 -60.41606 1.000 25.59979 63 GLN D N 1
ATOM 2583 C CA . GLN D 1 20 ? -12.04534 19.06018 -59.54570 1.000 27.30207 63 GLN D CA 1
ATOM 2584 C C . GLN D 1 20 ? -10.83200 19.48353 -60.36596 1.000 24.45350 63 GLN D C 1
ATOM 2585 O O . GLN D 1 20 ? -10.63164 19.00366 -61.48659 1.000 21.37813 63 GLN D O 1
ATOM 2591 N N . PRO D 1 21 ? -10.03173 20.41385 -59.85424 1.000 22.96687 64 PRO D N 1
ATOM 2592 C CA . PRO D 1 21 ? -8.78123 20.76535 -60.52630 1.000 24.02039 64 PRO D CA 1
ATOM 2593 C C . PRO D 1 21 ? -7.70567 19.73247 -60.23935 1.000 26.37420 64 PRO D C 1
ATOM 2594 O O . PRO D 1 21 ? -7.74397 19.01011 -59.24260 1.000 32.89183 64 PRO D O 1
ATOM 2598 N N . VAL D 1 22 ? -6.74289 19.65957 -61.14813 1.000 20.11266 65 VAL D N 1
ATOM 2599 C CA . VAL D 1 22 ? -5.63950 18.71822 -61.01072 1.000 27.57150 65 VAL D CA 1
ATOM 2600 C C . VAL D 1 22 ? -4.40230 19.35509 -61.61573 1.000 22.24618 65 VAL D C 1
ATOM 2601 O O . VAL D 1 22 ? -4.48145 20.05977 -62.62677 1.000 18.01343 65 VAL D O 1
ATOM 2605 N N . THR D 1 23 ? -3.25994 19.12493 -60.97704 1.000 16.46943 66 THR D N 1
ATOM 2606 C CA . THR D 1 23 ? -1.98896 19.66186 -61.43233 1.000 14.98200 66 THR D CA 1
ATOM 2607 C C . THR D 1 23 ? -1.04858 18.51981 -61.76768 1.000 14.97145 66 THR D C 1
ATOM 2608 O O . THR D 1 23 ? -0.81863 17.64198 -60.93493 1.000 18.09835 66 THR D O 1
ATOM 2612 N N . LEU D 1 24 ? -0.50744 18.53964 -62.97984 1.000 16.31450 67 LEU D N 1
ATOM 2613 C CA . LEU D 1 24 ? 0.48173 17.57112 -63.42118 1.000 13.98737 67 LEU D CA 1
ATOM 2614 C C . LEU D 1 24 ? 1.84163 18.25329 -63.42498 1.000 12.94500 67 LEU D C 1
ATOM 2615 O O . LEU D 1 24 ? 1.99712 19.33059 -64.00590 1.000 13.68521 67 LEU D O 1
ATOM 2620 N N . LEU D 1 25 ? 2.81304 17.63951 -62.76622 1.000 12.17542 68 LEU D N 1
ATOM 2621 C CA . LEU D 1 25 ? 4.06448 18.31066 -62.44366 1.000 12.97392 68 LEU D CA 1
ATOM 2622 C C . LEU D 1 25 ? 5.09466 18.13205 -63.54599 1.000 11.01440 68 LEU D C 1
ATOM 2623 O O . LEU D 1 25 ? 5.27907 17.03424 -64.06809 1.000 15.52606 68 LEU D O 1
ATOM 2628 N N . CYS D 1 26 ? 5.78151 19.21776 -63.88127 1.000 11.54100 69 CYS D N 1
ATOM 2629 C CA . CYS D 1 26 ? 6.86363 19.16689 -64.85456 1.000 11.65457 69 CYS D CA 1
ATOM 2630 C C . CYS D 1 26 ? 7.82245 20.30911 -64.56275 1.000 12.08856 69 CYS D C 1
ATOM 2631 O O . CYS D 1 26 ? 7.39417 21.46148 -64.44913 1.000 13.99840 69 CYS D O 1
ATOM 2634 N N . ALA D 1 27 ? 9.10913 19.99302 -64.43830 1.000 13.15270 70 ALA D N 1
ATOM 2635 C CA . ALA D 1 27 ? 10.10715 21.03002 -64.21913 1.000 12.26042 70 ALA D CA 1
ATOM 2636 C C . ALA D 1 27 ? 11.42478 20.61802 -64.85383 1.000 12.56246 70 ALA D C 1
ATOM 2637 O O . ALA D 1 27 ? 11.82536 19.45590 -64.77485 1.000 12.70966 70 ALA D O 1
ATOM 2639 N N . ILE D 1 28 ? 12.08368 21.58444 -65.48665 1.000 16.24322 71 ILE D N 1
ATOM 2640 C CA . ILE D 1 28 ? 13.41815 21.41686 -66.05684 1.000 15.14700 71 ILE D CA 1
ATOM 2641 C C . ILE D 1 28 ? 14.26920 22.59117 -65.59109 1.000 16.17650 71 ILE D C 1
ATOM 2642 O O . ILE D 1 28 ? 14.05247 23.71935 -66.05133 1.000 19.02938 71 ILE D O 1
ATOM 2647 N N . PRO D 1 29 ? 15.22739 22.39037 -64.68948 1.000 18.23894 72 PRO D N 1
ATOM 2648 C CA . PRO D 1 29 ? 16.00129 23.52882 -64.18302 1.000 18.50898 72 PRO D CA 1
ATOM 2649 C C . PRO D 1 29 ? 16.93837 24.08882 -65.24002 1.000 26.64759 72 PRO D C 1
ATOM 2650 O O . PRO D 1 29 ? 17.48274 23.35461 -66.06822 1.000 27.63466 72 PRO D O 1
ATOM 2654 N N . GLU D 1 30 ? 17.10502 25.41242 -65.20813 1.000 22.66523 73 GLU D N 1
ATOM 2655 C CA . GLU D 1 30 ? 18.14457 26.10727 -65.97058 1.000 29.11423 73 GLU D CA 1
ATOM 2656 C C . GLU D 1 30 ? 17.96658 25.92598 -67.47607 1.000 26.91778 73 GLU D C 1
ATOM 2657 O O . GLU D 1 30 ? 18.93831 25.83808 -68.22488 1.000 34.83984 73 GLU D O 1
ATOM 2663 N N . TYR D 1 31 ? 16.71740 25.89296 -67.92644 1.000 23.16661 74 TYR D N 1
ATOM 2664 C CA . TYR D 1 31 ? 16.38464 25.64667 -69.32275 1.000 21.73324 74 TYR D CA 1
ATOM 2665 C C . TYR D 1 31 ? 15.53089 26.78942 -69.84740 1.000 23.90543 74 TYR D C 1
ATOM 2666 O O . TYR D 1 31 ? 14.51480 27.13620 -69.23826 1.000 27.19778 74 TYR D O 1
ATOM 2675 N N . ASP D 1 32 ? 15.93325 27.35855 -70.98527 1.000 21.23477 75 ASP D N 1
ATOM 2676 C CA . ASP D 1 32 ? 15.27719 28.53680 -71.54429 1.000 25.60879 75 ASP D CA 1
ATOM 2677 C C . ASP D 1 32 ? 14.66374 28.27708 -72.91863 1.000 20.27553 75 ASP D C 1
ATOM 2678 O O . ASP D 1 32 ? 14.36404 29.22967 -73.64298 1.000 26.93100 75 ASP D O 1
ATOM 2683 N N . GLY D 1 33 ? 14.46020 27.01382 -73.29679 1.000 22.81024 76 GLY D N 1
ATOM 2684 C CA . GLY D 1 33 ? 13.85774 26.67342 -74.56753 1.000 20.68840 76 GLY D CA 1
ATOM 2685 C C . GLY D 1 33 ? 12.36247 26.41196 -74.46593 1.000 19.68827 76 GLY D C 1
ATOM 2686 O O . GLY D 1 33 ? 11.72258 26.64915 -73.44073 1.000 27.31786 76 GLY D O 1
ATOM 2687 N N . PHE D 1 34 ? 11.80132 25.91419 -75.56951 1.000 27.33436 77 PHE D N 1
ATOM 2688 C CA . PHE D 1 34 ? 10.38071 25.58306 -75.62116 1.000 22.71660 77 PHE D CA 1
ATOM 2689 C C . PHE D 1 34 ? 10.06797 24.38658 -74.72804 1.000 20.02168 77 PHE D C 1
ATOM 2690 O O . PHE D 1 34 ? 10.80499 23.39709 -74.71393 1.000 17.95565 77 PHE D O 1
ATOM 2698 N N . VAL D 1 35 ? 8.95650 24.47268 -73.99499 1.000 17.70719 78 VAL D N 1
ATOM 2699 C CA . VAL D 1 35 ? 8.37014 23.33249 -73.29700 1.000 15.51812 78 VAL D CA 1
ATOM 2700 C C . VAL D 1 35 ? 6.93578 23.17675 -73.78497 1.000 15.92540 78 VAL D C 1
ATOM 2701 O O . VAL D 1 35 ? 6.19008 24.16105 -73.85792 1.000 22.23751 78 VAL D O 1
ATOM 2705 N N . LEU D 1 36 ? 6.55521 21.94913 -74.12934 1.000 14.46460 79 LEU D N 1
ATOM 2706 C CA . LEU D 1 36 ? 5.23819 21.66266 -74.67124 1.000 16.01889 79 LEU D CA 1
ATOM 2707 C C . LEU D 1 36 ? 4.53891 20.64138 -73.79361 1.000 16.97425 79 LEU D C 1
ATOM 2708 O O . LEU D 1 36 ? 5.16236 19.69289 -73.31655 1.000 15.41505 79 LEU D O 1
ATOM 2713 N N . TRP D 1 37 ? 3.24335 20.83077 -73.58833 1.000 16.31398 80 TRP D N 1
ATOM 2714 C CA . TRP D 1 37 ? 2.40586 19.79784 -73.00413 1.000 13.51506 80 TRP D CA 1
ATOM 2715 C C . TRP D 1 37 ? 1.66377 19.09214 -74.12780 1.000 12.31618 80 TRP D C 1
ATOM 2716 O O . TRP D 1 37 ? 1.09229 19.74872 -75.00465 1.000 13.65661 80 TRP D O 1
ATOM 2727 N N . ILE D 1 38 ? 1.70724 17.75963 -74.10708 1.000 13.97308 81 ILE D N 1
ATOM 2728 C CA . ILE D 1 38 ? 1.13066 16.89529 -75.13251 1.000 13.31098 81 ILE D CA 1
ATOM 2729 C C . ILE D 1 38 ? 0.00796 16.10083 -74.48364 1.000 17.43262 81 ILE D C 1
ATOM 2730 O O . ILE D 1 38 ? 0.22148 15.45398 -73.45338 1.000 17.00116 81 ILE D O 1
ATOM 2735 N N . LYS D 1 39 ? -1.18264 16.14782 -75.07301 1.000 13.93193 82 LYS D N 1
ATOM 2736 C CA . LYS D 1 39 ? -2.32521 15.38015 -74.58519 1.000 15.07617 82 LYS D CA 1
ATOM 2737 C C . LYS D 1 39 ? -2.76339 14.42418 -75.68001 1.000 19.17595 82 LYS D C 1
ATOM 2738 O O . LYS D 1 39 ? -3.24892 14.86429 -76.72641 1.000 21.87281 82 LYS D O 1
ATOM 2744 N N . ASP D 1 40 ? -2.60857 13.12462 -75.43857 1.000 18.75966 83 ASP D N 1
ATOM 2745 C CA . ASP D 1 40 ? -2.92957 12.11001 -76.43935 1.000 20.08420 83 ASP D CA 1
ATOM 2746 C C . ASP D 1 40 ? -2.29204 12.45794 -77.78203 1.000 21.60300 83 ASP D C 1
ATOM 2747 O O . ASP D 1 40 ? -2.93813 12.44106 -78.83341 1.000 23.06114 83 ASP D O 1
ATOM 2752 N N . GLY D 1 41 ? -1.01236 12.81466 -77.73472 1.000 18.21793 84 GLY D N 1
ATOM 2753 C CA . GLY D 1 41 ? -0.26106 13.07217 -78.94325 1.000 17.55912 84 GLY D CA 1
ATOM 2754 C C . GLY D 1 41 ? -0.41833 14.45544 -79.53379 1.000 18.56963 84 GLY D C 1
ATOM 2755 O O . GLY D 1 41 ? 0.27543 14.76959 -80.50395 1.000 18.36620 84 GLY D O 1
ATOM 2756 N N . LEU D 1 42 ? -1.29268 15.29270 -78.98251 1.000 16.96269 85 LEU D N 1
ATOM 2757 C CA . LEU D 1 42 ? -1.54867 16.63326 -79.49521 1.000 17.29773 85 LEU D CA 1
ATOM 2758 C C . LEU D 1 42 ? -0.99283 17.67769 -78.53630 1.000 13.73802 85 LEU D C 1
ATOM 2759 O O . LEU D 1 42 ? -1.28153 17.63978 -77.33660 1.000 14.91478 85 LEU D O 1
ATOM 2764 N N . ALA D 1 43 ? -0.22215 18.62119 -79.06823 1.000 14.68118 86 ALA D N 1
ATOM 2765 C CA . ALA D 1 43 ? 0.30523 19.71442 -78.26267 1.000 13.96816 86 ALA D CA 1
ATOM 2766 C C . ALA D 1 43 ? -0.77827 20.74306 -77.95368 1.000 14.79621 86 ALA D C 1
ATOM 2767 O O . ALA D 1 43 ? -1.54708 21.14627 -78.83468 1.000 15.18632 86 ALA D O 1
ATOM 2769 N N . LEU D 1 44 ? -0.81333 21.18367 -76.69392 1.000 12.63949 87 LEU D N 1
ATOM 2770 C CA . LEU D 1 44 ? -1.83201 22.10411 -76.20215 1.000 12.12099 87 LEU D CA 1
ATOM 2771 C C . LEU D 1 44 ? -1.44853 23.56811 -76.35104 1.000 12.25189 87 LEU D C 1
ATOM 2772 O O . LEU D 1 44 ? -2.33230 24.43335 -76.33631 1.000 13.52023 87 LEU D O 1
ATOM 2777 N N . GLY D 1 45 ? -0.16090 23.85853 -76.48120 1.000 13.56448 88 GLY D N 1
ATOM 2778 C CA . GLY D 1 45 ? 0.30594 25.22516 -76.54108 1.000 13.49423 88 GLY D CA 1
ATOM 2779 C C . GLY D 1 45 ? 1.81905 25.24082 -76.49958 1.000 15.87539 88 GLY D C 1
ATOM 2780 O O . GLY D 1 45 ? 2.46459 24.19125 -76.51825 1.000 15.77597 88 GLY D O 1
ATOM 2781 N N . VAL D 1 46 ? 2.37322 26.44671 -76.44302 1.000 16.78940 89 VAL D N 1
ATOM 2782 C CA . VAL D 1 46 ? 3.81819 26.64231 -76.41615 1.000 18.85727 89 VAL D CA 1
ATOM 2783 C C . VAL D 1 46 ? 4.15596 27.44061 -75.16778 1.000 21.22943 89 VAL D C 1
ATOM 2784 O O . VAL D 1 46 ? 3.63222 28.54209 -74.97050 1.000 21.26683 89 VAL D O 1
ATOM 2788 N N . GLY D 1 47 ? 5.02227 26.88943 -74.32445 1.000 26.65393 90 GLY D N 1
ATOM 2789 C CA . GLY D 1 47 ? 5.32617 27.57692 -73.08172 1.000 29.26034 90 GLY D CA 1
ATOM 2790 C C . GLY D 1 47 ? 4.09358 27.67041 -72.21332 1.000 20.49466 90 GLY D C 1
ATOM 2791 O O . GLY D 1 47 ? 3.28482 26.74212 -72.14579 1.000 23.42786 90 GLY D O 1
ATOM 2792 N N . ARG D 1 48 ? 3.93089 28.80946 -71.54677 1.000 18.77324 91 ARG D N 1
ATOM 2793 C CA . ARG D 1 48 ? 2.72682 29.04822 -70.76521 1.000 19.73139 91 ARG D 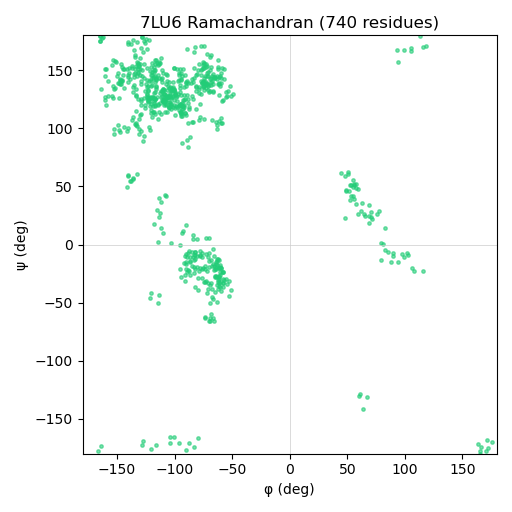CA 1
ATOM 2794 C C . ARG D 1 48 ? 1.58055 29.57864 -71.61259 1.000 18.53062 91 ARG D C 1
ATOM 2795 O O . ARG D 1 48 ? 0.52001 29.90127 -71.06747 1.000 23.34615 91 ARG D O 1
ATOM 2803 N N . ASP D 1 49 ? 1.76815 29.66082 -72.93016 1.000 20.28058 92 ASP D N 1
ATOM 2804 C CA . ASP D 1 49 ? 0.73260 30.11394 -73.85668 1.000 20.34202 92 ASP D CA 1
ATOM 2805 C C . ASP D 1 49 ? -0.10513 28.91460 -74.28375 1.000 22.28438 92 ASP D C 1
ATOM 2806 O O . ASP D 1 49 ? 0.12252 28.29442 -75.32490 1.000 20.08847 92 ASP D O 1
ATOM 2811 N N . LEU D 1 50 ? -1.08829 28.58866 -73.45467 1.000 23.27113 93 LEU D N 1
ATOM 2812 C CA . LEU D 1 50 ? -2.15839 27.66135 -73.79230 1.000 19.36865 93 LEU D CA 1
ATOM 2813 C C . LEU D 1 50 ? -3.45728 28.42919 -74.00204 1.000 17.23294 93 LEU D C 1
ATOM 2814 O O . LEU D 1 50 ? -4.52379 28.01357 -73.55314 1.000 17.76984 93 LEU D O 1
ATOM 2819 N N . SER D 1 51 ? -3.37091 29.57623 -74.67909 1.000 17.13745 94 SER D N 1
ATOM 2820 C CA . SER D 1 51 ? -4.52518 30.45380 -74.81114 1.000 17.05446 94 SER D CA 1
ATOM 2821 C C . SER D 1 51 ? -5.64681 29.83065 -75.62728 1.000 17.00623 94 SER D C 1
ATOM 2822 O O . SER D 1 51 ? -6.78592 30.29398 -75.53578 1.000 16.67632 94 SER D O 1
ATOM 2825 N N . SER D 1 52 ? -5.36659 28.79360 -76.41374 1.000 16.13689 95 SER D N 1
ATOM 2826 C CA . SER D 1 52 ? -6.44960 28.09509 -77.09503 1.000 20.66408 95 SER D CA 1
ATOM 2827 C C . SER D 1 52 ? -7.30511 27.28138 -76.14130 1.000 15.29898 95 SER D C 1
ATOM 2828 O O . SER D 1 52 ? -8.37793 26.81561 -76.54305 1.000 16.91660 95 SER D O 1
ATOM 2831 N N . TYR D 1 53 ? -6.86264 27.11245 -74.89646 1.000 15.39846 96 TYR D N 1
ATOM 2832 C CA . TYR D 1 53 ? -7.52426 26.25414 -73.91679 1.000 15.92985 96 TYR D CA 1
ATOM 2833 C C . TYR D 1 53 ? -7.76661 27.04944 -72.64475 1.000 17.11253 96 TYR D C 1
ATOM 2834 O O . TYR D 1 53 ? -6.92609 27.05111 -71.73490 1.000 17.69728 96 TYR D O 1
ATOM 2843 N N . PRO D 1 54 ? -8.90831 27.73326 -72.53796 1.000 15.16545 97 PRO D N 1
ATOM 2844 C CA . PRO D 1 54 ? -9.20174 28.45900 -71.29623 1.000 15.27951 97 PRO D CA 1
ATOM 2845 C C . PRO D 1 54 ? -9.28458 27.55588 -70.08783 1.000 15.30443 97 PRO D C 1
ATOM 2846 O O . PRO D 1 54 ? -9.17637 28.04689 -68.95980 1.000 20.43378 97 PRO D O 1
ATOM 2850 N N . GLN D 1 55 ? -9.44696 26.25157 -70.28204 1.000 17.86823 98 GLN D N 1
ATOM 2851 C CA . GLN D 1 55 ? -9.55240 25.31992 -69.17098 1.000 18.57700 98 GLN D CA 1
ATOM 2852 C C . GLN D 1 55 ? -8.20377 24.80324 -68.68481 1.000 16.68972 98 GLN D C 1
ATOM 2853 O O . GLN D 1 55 ? -8.16675 24.09278 -67.67612 1.000 14.20374 98 GLN D O 1
ATOM 2859 N N . TYR D 1 56 ? -7.10612 25.14468 -69.36370 1.000 14.28144 99 TYR D N 1
ATOM 2860 C CA . TYR D 1 56 ? -5.76400 24.72740 -68.97805 1.000 15.27834 99 TYR D CA 1
ATOM 2861 C C . TYR D 1 56 ? -4.89210 25.94251 -68.71052 1.000 18.74555 99 TYR D C 1
ATOM 2862 O O . TYR D 1 56 ? -4.97516 26.95119 -69.41657 1.000 18.64717 99 TYR D O 1
ATOM 2871 N N . LEU D 1 57 ? -4.04091 25.82886 -67.70325 1.000 16.83488 100 LEU D N 1
ATOM 2872 C CA . LEU D 1 57 ? -3.04516 26.84070 -67.40164 1.000 16.90628 100 LEU D CA 1
ATOM 2873 C C . LEU D 1 57 ? -1.71966 26.14777 -67.14410 1.000 14.59872 100 LEU D C 1
ATOM 2874 O O . LEU D 1 57 ? -1.68745 25.00509 -66.69096 1.000 18.15130 100 LEU D O 1
ATOM 2879 N N . VAL D 1 58 ? -0.62205 26.82917 -67.43696 1.000 18.47362 101 VAL D N 1
ATOM 2880 C CA . VAL D 1 58 ? 0.68980 26.37315 -66.99330 1.000 15.34268 101 VAL D CA 1
ATOM 2881 C C . VAL D 1 58 ? 1.10400 27.23284 -65.81253 1.000 13.98146 101 VAL D C 1
ATOM 2882 O O . VAL D 1 58 ? 1.11384 28.46445 -65.90244 1.000 14.49685 101 VAL D O 1
ATOM 2886 N N . VAL D 1 59 ? 1.43980 26.58634 -64.70343 1.000 12.21684 102 VAL D N 1
ATOM 2887 C CA . VAL D 1 59 ? 1.73136 27.26612 -63.45926 1.000 14.32260 102 VAL D CA 1
ATOM 2888 C C . VAL D 1 59 ? 3.07495 26.77514 -62.93490 1.000 13.08266 102 VAL D C 1
ATOM 2889 O O . VAL D 1 59 ? 3.72741 25.92286 -63.52967 1.000 12.84590 102 VAL D O 1
ATOM 2893 N N . GLY D 1 60 ? 3.48438 27.33827 -61.81012 1.000 15.80031 103 GLY D N 1
ATOM 2894 C CA . GLY D 1 60 ? 4.74676 27.00255 -61.18906 1.000 18.29506 103 GLY D CA 1
ATOM 2895 C C . GLY D 1 60 ? 5.70052 28.18243 -61.15870 1.000 19.27093 103 GLY D C 1
ATOM 2896 O O . GLY D 1 60 ? 5.48713 29.21814 -61.78566 1.000 21.85742 103 GLY D O 1
ATOM 2897 N N . ASN D 1 61 ? 6.78123 27.97909 -60.40950 1.000 17.71528 104 ASN D N 1
ATOM 2898 C CA . ASN D 1 61 ? 7.79557 29.00029 -60.17699 1.000 17.84185 104 ASN D CA 1
ATOM 2899 C C . ASN D 1 61 ? 8.75384 29.05511 -61.36164 1.000 18.99255 104 ASN D C 1
ATOM 2900 O O . ASN D 1 61 ? 9.45306 28.07881 -61.64176 1.000 16.46812 104 ASN D O 1
ATOM 2905 N N . HIS D 1 62 ? 8.77864 30.19660 -62.05790 1.000 22.75469 105 HIS D N 1
ATOM 2906 C CA . HIS D 1 62 ? 9.70153 30.38949 -63.17359 1.000 18.30358 105 HIS D CA 1
ATOM 2907 C C . HIS D 1 62 ? 11.13822 30.09070 -62.77036 1.000 21.07301 105 HIS D C 1
ATOM 2908 O O . HIS D 1 62 ? 11.87991 29.44141 -63.51304 1.000 19.36698 105 HIS D O 1
ATOM 2915 N N . LEU D 1 63 ? 11.55575 30.57734 -61.60219 1.000 19.00004 106 LEU D N 1
ATOM 2916 C CA . LEU D 1 63 ? 12.94913 30.45612 -61.19564 1.000 19.59725 106 LEU D CA 1
ATOM 2917 C C . LEU D 1 63 ? 13.35868 29.00745 -60.94481 1.000 23.88341 106 LEU D C 1
ATOM 2918 O O . LEU D 1 63 ? 14.55634 28.70974 -60.93109 1.000 22.92117 106 LEU D O 1
ATOM 2923 N N . SER D 1 64 ? 12.39951 28.09996 -60.77649 1.000 20.73785 107 SER D N 1
ATOM 2924 C CA . SER D 1 64 ? 12.67567 26.68039 -60.60409 1.000 19.09900 107 SER D CA 1
ATOM 2925 C C . SER D 1 64 ? 12.58095 25.89043 -61.90182 1.000 16.92856 107 SER D C 1
ATOM 2926 O O . SER D 1 64 ? 12.80517 24.67510 -61.89272 1.000 17.08756 107 SER D O 1
ATOM 2929 N N . GLY D 1 65 ? 12.25988 26.54317 -63.01250 1.000 16.31747 108 GLY D N 1
ATOM 2930 C CA . GLY D 1 65 ? 12.01008 25.81811 -64.23974 1.000 15.38553 108 GLY D CA 1
ATOM 2931 C C . GLY D 1 65 ? 10.72621 25.02067 -64.23804 1.000 13.92695 108 GLY D C 1
ATOM 2932 O O . GLY D 1 65 ? 10.60494 24.06249 -64.99838 1.000 15.64283 108 GLY D O 1
ATOM 2933 N N . GLU D 1 66 ? 9.75594 25.39295 -63.41150 1.000 16.12530 109 GLU D N 1
ATOM 2934 C CA . GLU D 1 66 ? 8.51191 24.64146 -63.30910 1.000 12.40803 109 GLU D CA 1
ATOM 2935 C C . GLU D 1 66 ? 7.55792 25.02233 -64.43188 1.000 13.97563 109 GLU D C 1
ATOM 2936 O O . GLU D 1 66 ? 7.33760 26.20862 -64.69425 1.000 18.13998 109 GLU D O 1
ATOM 2942 N N . HIS D 1 67 ? 7.00131 24.00248 -65.09053 1.000 13.82780 110 HIS D N 1
ATOM 2943 C CA . HIS D 1 67 ? 5.97735 24.14124 -66.12455 1.000 14.23359 110 HIS D CA 1
ATOM 2944 C C . HIS D 1 67 ? 4.84957 23.14523 -65.84560 1.000 12.75448 110 HIS D C 1
ATOM 2945 O O . HIS D 1 67 ? 4.56574 22.25332 -66.64422 1.000 12.55248 110 HIS D O 1
ATOM 2952 N N . HIS D 1 68 ? 4.20942 23.28926 -64.68914 1.000 13.29098 111 HIS D N 1
ATOM 2953 C CA . HIS D 1 68 ? 3.13117 22.38393 -64.31504 1.000 10.59687 111 HIS D CA 1
ATOM 2954 C C . HIS D 1 68 ? 1.87440 22.68285 -65.12078 1.000 10.98942 111 HIS D C 1
ATOM 2955 O O . HIS D 1 68 ? 1.52388 23.84129 -65.35423 1.000 13.59908 111 HIS D O 1
ATOM 2962 N N . LEU D 1 69 ? 1.17246 21.63030 -65.51638 1.000 13.09440 112 LEU D N 1
ATOM 2963 C CA . LEU D 1 69 ? -0.09899 21.77240 -66.20932 1.000 13.22468 112 LEU D CA 1
ATOM 2964 C C . LEU D 1 69 ? -1.22276 21.76085 -65.18426 1.000 14.06063 112 LEU D C 1
ATOM 2965 O O . LEU D 1 69 ? -1.37702 20.78731 -64.43666 1.000 14.77751 112 LEU D O 1
ATOM 2970 N N . LYS D 1 70 ? -1.99586 22.84196 -65.13849 1.000 14.59608 113 LYS D N 1
ATOM 2971 C CA . LYS D 1 70 ? -3.14455 22.92770 -64.25301 1.000 13.22329 113 LYS D CA 1
ATOM 2972 C C . LYS D 1 70 ? -4.41274 22.80366 -65.07869 1.000 13.40322 113 LYS D C 1
ATOM 2973 O O . LYS D 1 70 ? -4.71110 23.66635 -65.91182 1.000 15.07037 113 LYS D O 1
ATOM 2979 N N . ILE D 1 71 ? -5.13775 21.71604 -64.85330 1.000 15.67900 114 ILE D N 1
ATOM 2980 C CA . ILE D 1 71 ? -6.45782 21.50497 -65.42493 1.000 14.71501 114 ILE D CA 1
ATOM 2981 C C . ILE D 1 71 ? -7.44983 22.06932 -64.42011 1.000 16.67360 114 ILE D C 1
ATOM 2982 O O . ILE D 1 71 ? -7.58656 21.54942 -63.31102 1.000 20.22701 114 ILE D O 1
ATOM 2987 N N . LEU D 1 72 ? -8.13051 23.14777 -64.79603 1.000 15.76614 115 LEU D N 1
ATOM 2988 C CA . LEU D 1 72 ? -8.90132 23.89408 -63.80965 1.000 17.78775 115 LEU D CA 1
ATOM 2989 C C . LEU D 1 72 ? -10.11305 23.10988 -63.32582 1.000 19.47584 115 LEU D C 1
ATOM 2990 O O . LEU D 1 72 ? -10.49255 23.20651 -62.15471 1.000 21.69706 115 LEU D O 1
ATOM 2995 N N . ARG D 1 73 ? -10.73196 22.32639 -64.20050 1.000 20.42983 116 ARG D N 1
ATOM 2996 C CA . ARG D 1 73 ? -11.98062 21.64754 -63.85022 1.000 22.69642 116 ARG D CA 1
ATOM 2997 C C . ARG D 1 73 ? -12.04228 20.37973 -64.70281 1.000 25.96955 116 ARG D C 1
ATOM 2998 O O . ARG D 1 73 ? -12.47357 20.41593 -65.85795 1.000 24.73260 116 ARG D O 1
ATOM 3006 N N . ALA D 1 74 ? -11.59336 19.26889 -64.12163 1.000 21.31385 117 ALA D N 1
ATOM 3007 C CA . ALA D 1 74 ? -11.42210 18.04363 -64.88903 1.000 21.21769 117 ALA D CA 1
ATOM 3008 C C . ALA D 1 74 ? -12.77158 17.50630 -65.34840 1.000 25.87921 117 ALA D C 1
ATOM 3009 O O . ALA D 1 74 ? -13.72572 17.43028 -64.57016 1.000 25.13479 117 ALA D O 1
ATOM 3011 N N . GLU D 1 75 ? -12.85209 17.15673 -66.62560 1.000 24.27625 118 GLU D N 1
ATOM 3012 C CA . GLU D 1 75 ? -14.03251 16.54535 -67.21313 1.000 28.56215 118 GLU D CA 1
ATOM 3013 C C . GLU D 1 75 ? -13.59487 15.29296 -67.96469 1.000 24.34121 118 GLU D C 1
ATOM 3014 O O . GLU D 1 75 ? -12.40290 15.05298 -68.16957 1.000 21.61254 118 GLU D O 1
ATOM 3020 N N . LEU D 1 76 ? -14.57022 14.47956 -68.37189 1.000 24.27057 119 LEU D N 1
ATOM 3021 C CA . LEU D 1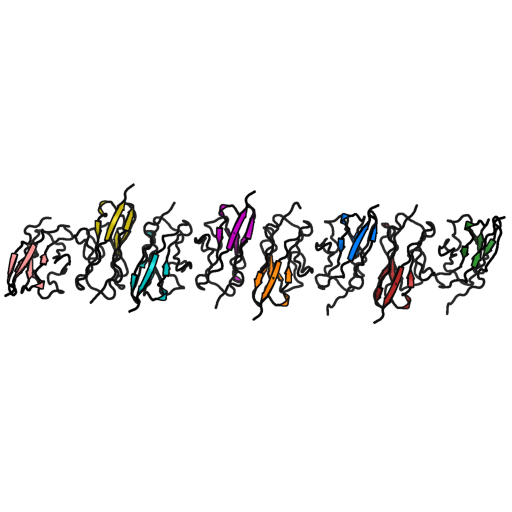 76 ? -14.24244 13.21602 -69.02525 1.000 22.79723 119 LEU D CA 1
ATOM 3022 C C . LEU D 1 76 ? -13.37209 13.42839 -70.26059 1.000 23.18690 119 LEU D C 1
ATOM 3023 O O . LEU D 1 76 ? -12.54590 12.57116 -70.59049 1.000 22.02140 119 LEU D O 1
ATOM 3028 N N . GLN D 1 77 ? -13.52026 14.57234 -70.93604 1.000 23.21316 120 GLN D N 1
ATOM 3029 C CA . GLN D 1 77 ? -12.68622 14.89203 -72.09075 1.000 24.85957 120 GLN D CA 1
ATOM 3030 C C . GLN D 1 77 ? -11.21432 15.01577 -71.72157 1.000 24.17286 120 GLN D C 1
ATOM 3031 O O . GLN D 1 77 ? -10.35688 14.97102 -72.61197 1.000 25.59437 120 GLN D O 1
ATOM 3037 N N . ASP D 1 78 ? -10.90504 15.18728 -70.43631 1.000 18.74684 121 ASP D N 1
ATOM 3038 C CA . ASP D 1 78 ? -9.53141 15.30383 -69.97009 1.000 17.33271 121 ASP D CA 1
ATOM 3039 C C . ASP D 1 78 ? -8.91465 13.96206 -69.58222 1.000 18.45541 121 ASP D C 1
ATOM 3040 O O . ASP D 1 78 ? -7.70451 13.90042 -69.33923 1.000 20.46055 121 ASP D O 1
ATOM 3045 N N . ASP D 1 79 ? -9.71009 12.89451 -69.51248 1.000 19.45873 122 ASP D N 1
ATOM 3046 C CA . ASP D 1 79 ? -9.19199 11.54546 -69.31035 1.000 21.59093 122 ASP D CA 1
ATOM 3047 C C . ASP D 1 79 ? -8.31872 11.18231 -70.50250 1.000 26.65076 122 ASP D C 1
ATOM 3048 O O . ASP D 1 79 ? -8.82872 10.81558 -71.56760 1.000 30.33821 122 ASP D O 1
ATOM 3053 N N . ALA D 1 80 ? -7.00721 11.30630 -70.34133 1.000 23.49250 123 ALA D N 1
ATOM 3054 C CA . ALA D 1 80 ? -6.07784 11.16471 -71.45435 1.000 17.56099 123 ALA D CA 1
ATOM 3055 C C . ALA D 1 80 ? -4.68723 10.92697 -70.88737 1.000 21.73501 123 ALA D C 1
ATOM 3056 O O . ALA D 1 80 ? -4.47981 10.92467 -69.66995 1.000 19.70458 123 ALA D O 1
ATOM 3058 N N . VAL D 1 81 ? -3.72887 10.74061 -71.78783 1.000 17.98391 124 VAL D N 1
ATOM 3059 C CA . VAL D 1 81 ? -2.32861 10.57349 -71.42912 1.000 17.56858 124 VAL D CA 1
ATOM 3060 C C . VAL D 1 81 ? -1.60262 11.87345 -71.73745 1.000 14.12168 124 VAL D C 1
ATOM 3061 O O . VAL D 1 81 ? -1.69026 12.39644 -72.85521 1.000 16.16631 124 VAL D O 1
ATOM 3065 N N . TYR D 1 82 ? -0.90221 12.39351 -70.73730 1.000 15.76062 125 TYR D N 1
ATOM 3066 C CA . TYR D 1 82 ? -0.21842 13.67430 -70.79801 1.000 13.24849 125 TYR D CA 1
ATOM 3067 C C . TYR D 1 82 ? 1.27924 13.47063 -70.66827 1.000 14.70657 125 TYR D C 1
ATOM 3068 O O . TYR D 1 82 ? 1.73869 12.63786 -69.88332 1.000 16.63536 125 TYR D O 1
ATOM 3077 N N . GLU D 1 83 ? 2.03919 14.25543 -71.41572 1.000 13.90216 126 GLU D N 1
ATOM 3078 C CA . GLU D 1 83 ? 3.47760 14.24249 -71.25412 1.000 14.40168 126 GLU D CA 1
ATOM 3079 C C . GLU D 1 83 ? 3.98793 15.64528 -71.51585 1.000 15.78447 126 GLU D C 1
ATOM 3080 O O . GLU D 1 83 ? 3.36909 16.43098 -72.23691 1.000 13.45190 126 GLU D O 1
ATOM 3086 N N A CYS D 1 84 ? 5.17438 15.89236 -70.98225 0.507 14.93211 127 CYS D N 1
ATOM 3087 N N B CYS D 1 84 ? 5.08305 16.00364 -70.86006 0.493 14.84582 127 CYS D N 1
ATOM 3088 C CA A CYS D 1 84 ? 5.85440 17.17185 -71.02625 0.507 14.92939 127 CYS D CA 1
ATOM 3089 C CA B CYS D 1 84 ? 5.74138 17.26736 -71.15311 0.493 14.94082 127 CYS D CA 1
ATOM 3090 C C A CYS D 1 84 ? 7.16719 16.96847 -71.76624 0.507 15.76241 127 CYS D C 1
ATOM 3091 C C B CYS D 1 84 ? 7.08247 16.97545 -71.79986 0.493 15.72684 127 CYS D C 1
ATOM 3092 O O A CYS D 1 84 ? 7.91130 16.03583 -71.44957 0.507 16.24623 127 CYS D O 1
ATOM 3093 O O B CYS D 1 84 ? 7.75805 16.00650 -71.44418 0.493 16.18032 127 CYS D O 1
ATOM 3098 N N . GLN D 1 85 ? 7.44930 17.80706 -72.76447 1.000 14.75931 128 GLN D N 1
ATOM 3099 C CA . GLN D 1 85 ? 8.68958 17.64089 -73.49885 1.000 12.93045 128 GLN D CA 1
ATOM 3100 C C . GLN D 1 85 ? 9.31689 18.99661 -73.76741 1.000 12.76973 128 GLN D C 1
ATOM 3101 O O . GLN D 1 85 ? 8.63280 20.02229 -73.83049 1.000 15.11804 128 GLN D O 1
ATOM 3107 N N . ALA D 1 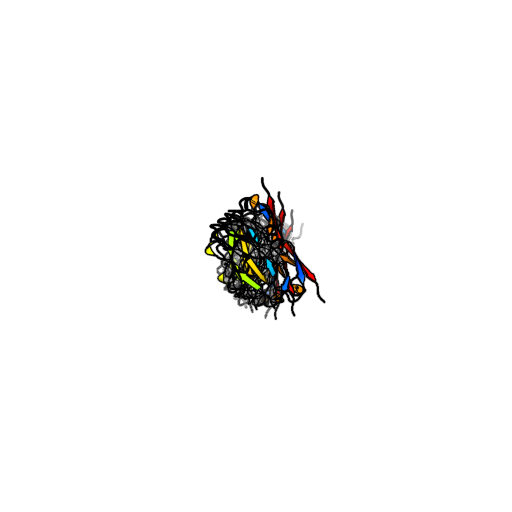86 ? 10.63978 18.98283 -73.89140 1.000 16.82643 129 ALA D N 1
ATOM 3108 C CA . ALA D 1 86 ? 11.45061 20.16904 -74.13541 1.000 14.05748 129 ALA D CA 1
ATOM 3109 C C . ALA D 1 86 ? 12.08453 20.03919 -75.51186 1.000 16.91461 129 ALA D C 1
ATOM 3110 O O . ALA D 1 86 ? 12.84341 19.09568 -75.75616 1.000 20.19378 129 ALA D O 1
ATOM 3112 N N . ILE D 1 87 ? 11.78465 20.98549 -76.40247 1.000 17.87209 130 ILE D N 1
ATOM 3113 C CA . ILE D 1 87 ? 12.19414 20.84988 -77.79956 1.000 18.07076 130 ILE D CA 1
ATOM 3114 C C . ILE D 1 87 ? 13.70821 20.96250 -77.93329 1.000 22.55531 130 ILE D C 1
ATOM 3115 O O . ILE D 1 87 ? 14.37509 20.04617 -78.42664 1.000 21.52399 130 ILE D O 1
ATOM 3120 N N . GLN D 1 88 ? 14.26720 22.10428 -77.52220 1.000 24.25878 131 GLN D N 1
ATOM 3121 C CA . GLN D 1 88 ? 15.70141 22.33135 -77.67548 1.000 21.05259 131 GLN D CA 1
ATOM 3122 C C . GLN D 1 88 ? 16.52973 21.30014 -76.92309 1.000 20.31901 131 GLN D C 1
ATOM 3123 O O . GLN D 1 88 ? 17.63523 20.95984 -77.35669 1.000 26.16391 131 GLN D O 1
ATOM 3129 N N . ALA D 1 89 ? 16.03065 20.80776 -75.79131 1.000 20.10452 132 ALA D N 1
ATOM 3130 C CA . ALA D 1 89 ? 16.76540 19.81365 -75.02094 1.000 23.57289 132 ALA D CA 1
ATOM 3131 C C . ALA D 1 89 ? 16.52322 18.40169 -75.52624 1.000 22.97251 132 ALA D C 1
ATOM 3132 O O . ALA D 1 89 ? 17.30996 17.50243 -75.21170 1.000 22.94868 132 ALA D O 1
ATOM 3134 N N . ALA D 1 90 ? 15.44941 18.20174 -76.29173 1.000 20.99803 133 ALA D N 1
ATOM 3135 C CA . ALA D 1 90 ? 15.11409 16.91959 -76.90467 1.000 19.30758 133 ALA D CA 1
ATOM 3136 C C . ALA D 1 90 ? 14.92028 15.82911 -75.85425 1.000 17.82114 133 ALA D C 1
ATOM 3137 O O . ALA D 1 90 ? 15.44859 14.72608 -75.96610 1.000 19.40471 133 ALA D O 1
ATOM 3139 N N . ILE D 1 91 ? 14.14434 16.13911 -74.82444 1.000 16.98143 134 ILE D N 1
ATOM 3140 C CA . ILE D 1 91 ? 13.78566 15.15432 -73.81228 1.000 16.32945 134 ILE D CA 1
ATOM 3141 C C . ILE D 1 91 ? 12.27042 15.12399 -73.66487 1.000 15.04744 134 ILE D C 1
ATOM 3142 O O . ILE D 1 91 ? 11.60276 16.15638 -73.78029 1.000 16.49802 134 ILE D O 1
ATOM 3147 N N . ARG D 1 92 ? 11.72862 13.92857 -73.44797 1.000 17.47501 135 ARG D N 1
ATOM 3148 C CA . ARG D 1 92 ? 10.31035 13.71801 -73.20411 1.000 14.34603 135 ARG D CA 1
ATOM 3149 C C . ARG D 1 92 ? 10.13185 13.15403 -71.80273 1.000 16.61026 135 ARG D C 1
ATOM 3150 O O . ARG D 1 92 ? 10.87271 12.25838 -71.38791 1.000 15.09285 135 ARG D O 1
ATOM 3158 N N . SER D 1 93 ? 9.15381 13.67180 -71.07096 1.000 14.48165 136 SER D N 1
ATOM 3159 C CA . SER D 1 93 ? 8.90509 13.11299 -69.75666 1.000 16.01994 136 SER D CA 1
ATOM 3160 C C . SER D 1 93 ? 8.15951 11.79518 -69.87653 1.000 19.41964 136 SER D C 1
ATOM 3161 O O . SER D 1 93 ? 7.62875 11.44007 -70.93235 1.000 18.24976 136 SER D O 1
ATOM 3164 N N A ARG D 1 94 ? 8.13853 11.05417 -68.77444 0.463 22.06031 137 ARG D N 1
ATOM 3165 N N B ARG D 1 94 ? 8.13083 11.05670 -68.77196 0.287 22.07939 137 ARG D N 1
ATOM 3166 N N C ARG D 1 94 ? 8.12095 11.06188 -68.76473 0.250 22.16705 137 ARG D N 1
ATOM 3167 C CA A ARG D 1 94 ? 7.30401 9.87223 -68.69970 0.463 23.23313 137 ARG D CA 1
ATOM 3168 C CA B ARG D 1 94 ? 7.31325 9.86130 -68.71351 0.287 24.53478 137 ARG D CA 1
ATOM 3169 C CA C ARG D 1 94 ? 7.31923 9.85621 -68.70213 0.250 24.44282 137 ARG D CA 1
ATOM 3170 C C A ARG D 1 94 ? 5.85224 10.25935 -68.97317 0.463 24.18602 137 ARG D C 1
ATOM 3171 C C B ARG D 1 94 ? 5.84872 10.23766 -68.93210 0.287 23.01927 137 ARG D C 1
ATOM 3172 C C C ARG D 1 94 ? 5.84839 10.21969 -68.89509 0.250 23.09892 137 ARG D C 1
ATOM 3173 O O A ARG D 1 94 ? 5.43838 11.39372 -68.70583 0.463 21.97833 137 ARG D O 1
ATOM 3174 O O B ARG D 1 94 ? 5.42101 11.34315 -68.58104 0.287 22.10335 137 ARG D O 1
ATOM 3175 O O C ARG D 1 94 ? 5.41680 11.30186 -68.49345 0.250 22.19087 137 ARG D O 1
ATOM 3197 N N . PRO D 1 95 ? 5.06592 9.35253 -69.53448 1.000 22.71982 138 PRO D N 1
ATOM 3198 C CA . PRO D 1 95 ? 3.64580 9.63894 -69.73912 1.000 21.93347 138 PRO D CA 1
ATOM 3199 C C . PRO D 1 95 ? 2.84932 9.46206 -68.45843 1.000 23.07922 138 PRO D C 1
ATOM 3200 O O . PRO D 1 95 ? 3.16159 8.62331 -67.61031 1.000 23.75739 138 PRO D O 1
ATOM 3204 N N . ALA D 1 96 ? 1.79468 10.26335 -68.33331 1.000 22.77771 139 ALA D N 1
ATOM 3205 C CA . ALA D 1 96 ? 0.95025 10.27097 -67.14485 1.000 23.48507 139 ALA D CA 1
ATOM 3206 C C . ALA D 1 96 ? -0.50008 10.14036 -67.57555 1.000 19.07344 139 ALA D C 1
ATOM 3207 O O . ALA D 1 96 ? -1.00608 10.97870 -68.32903 1.000 17.71131 139 ALA D O 1
ATOM 3209 N N . ARG D 1 97 ? -1.16147 9.08917 -67.10894 1.000 21.51593 140 ARG D N 1
ATOM 3210 C CA . ARG D 1 97 ? -2.56795 8.87953 -67.40514 1.000 24.00529 140 ARG D CA 1
ATOM 3211 C C . ARG D 1 97 ? -3.41330 9.53862 -66.32985 1.000 21.46818 140 ARG D C 1
ATOM 3212 O O . ARG D 1 97 ? -3.23174 9.27568 -65.13761 1.000 21.57240 140 ARG D O 1
ATOM 3220 N N . LEU D 1 98 ? -4.32549 10.39869 -66.75676 1.000 23.50038 141 LEU D N 1
ATOM 3221 C CA . LEU D 1 98 ? -5.29131 11.03106 -65.87130 1.000 22.30922 141 LEU D CA 1
ATOM 3222 C C . LEU D 1 98 ? -6.61111 10.28028 -65.99956 1.000 20.71499 141 LEU D C 1
ATOM 3223 O O . LEU D 1 98 ? -7.25423 10.32339 -67.05066 1.000 22.73779 141 LEU D O 1
ATOM 3228 N N . THR D 1 99 ? -7.00427 9.57771 -64.94335 1.000 20.19038 142 THR D N 1
ATOM 3229 C CA . THR D 1 99 ? -8.28267 8.88111 -64.91273 1.000 21.48028 142 THR D CA 1
ATOM 3230 C C . THR D 1 99 ? -9.32018 9.81245 -64.30580 1.000 20.97666 142 THR D C 1
ATOM 3231 O O . THR D 1 99 ? -9.12304 10.32405 -63.19991 1.000 23.94911 142 THR D O 1
ATOM 3235 N N . VAL D 1 100 ? -10.41062 10.04880 -65.02928 1.000 23.67030 143 VAL D N 1
ATOM 3236 C CA . VAL D 1 100 ? -11.47916 10.92395 -64.56091 1.000 23.12656 143 VAL D CA 1
ATOM 3237 C C . VAL D 1 100 ? -12.69842 10.07200 -64.25582 1.000 24.12934 143 VAL D C 1
ATOM 3238 O O . VAL D 1 100 ? -13.19291 9.34100 -65.12363 1.000 26.51563 143 VAL D O 1
ATOM 3242 N N . LEU D 1 101 ? -13.18221 10.17320 -63.02531 1.000 25.06761 144 LEU D N 1
ATOM 3243 C CA . LEU D 1 101 ? -14.36230 9.46097 -62.57353 1.000 27.36553 144 LEU D CA 1
ATOM 3244 C C . LEU D 1 101 ? -15.50942 10.44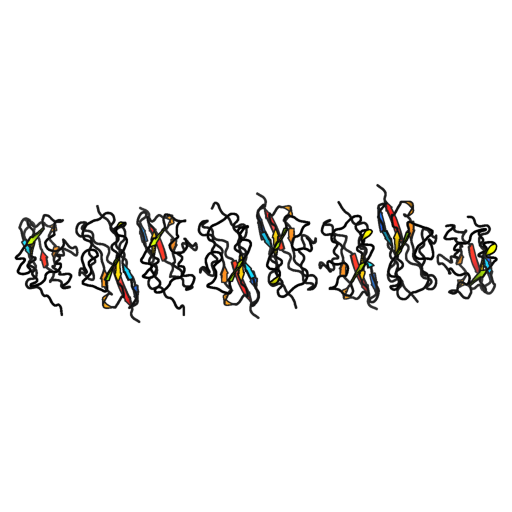838 -62.44091 1.000 27.91888 144 LEU D C 1
ATOM 3245 O O . LEU D 1 101 ? -15.31479 11.57622 -61.98190 1.000 27.84968 144 LEU D O 1
ATOM 3250 N N . VAL D 1 102 ? -16.70447 10.02129 -62.82865 1.000 30.62770 145 VAL D N 1
ATOM 3251 C CA . VAL D 1 102 ? -17.84978 10.92498 -62.85303 1.000 33.50563 145 VAL D CA 1
ATOM 3252 C C . VAL D 1 102 ? -18.81265 10.58875 -61.72273 1.000 35.38955 145 VAL D C 1
ATOM 3253 O O . VAL D 1 102 ? -18.94044 9.41749 -61.33903 1.000 49.39958 145 VAL D O 1
ATOM 3257 N N . PRO D 1 103 ? -19.49707 11.58458 -61.14869 1.000 38.94910 146 PRO D N 1
ATOM 3258 C CA . PRO D 1 103 ? -20.54610 11.38310 -60.14759 1.000 42.66469 146 PRO D CA 1
ATOM 3259 C C . PRO D 1 103 ? -21.95370 11.52403 -60.72128 1.000 42.04235 146 PRO D C 1
ATOM 3260 O O . PRO D 1 103 ? -22.32164 10.79887 -61.64774 1.000 60.22927 146 PRO D O 1
ATOM 3264 N N . VAL E 1 4 ? -22.54604 12.56365 -2.59116 1.000 81.02303 47 VAL E N 1
ATOM 3265 C CA . VAL E 1 4 ? -22.48892 13.98732 -2.91541 1.000 80.07422 47 VAL E CA 1
ATOM 3266 C C . VAL E 1 4 ? -21.20265 14.32009 -3.70492 1.000 77.65908 47 VAL E C 1
ATOM 3267 O O . VAL E 1 4 ? -21.11124 13.97009 -4.88586 1.000 78.16406 47 VAL E O 1
ATOM 3271 N N . TYR E 1 5 ? -20.21867 14.96566 -3.06696 1.000 70.37408 48 TYR E N 1
ATOM 3272 C CA . TYR E 1 5 ? -18.98851 15.35837 -3.75398 1.000 66.75910 48 TYR E CA 1
ATOM 3273 C C . TYR E 1 5 ? -18.06090 14.16773 -3.98865 1.000 64.07170 48 TYR E C 1
ATOM 3274 O O . TYR E 1 5 ? -17.88426 13.31341 -3.11873 1.000 58.41859 48 TYR E O 1
ATOM 3283 N N . SER E 1 6 ? -17.43073 14.14011 -5.15846 1.000 61.45343 49 SER E N 1
ATOM 3284 C CA . SER E 1 6 ? -16.41872 13.14377 -5.46995 1.000 51.62559 49 SER E CA 1
ATOM 3285 C C . SER E 1 6 ? -15.29046 13.81184 -6.24749 1.000 56.62984 49 SER E C 1
ATOM 3286 O O . SER E 1 6 ? -15.37484 14.98623 -6.61909 1.000 54.51146 49 SER E O 1
ATOM 3289 N N . PHE E 1 7 ? -14.22113 13.05032 -6.49897 1.000 49.98771 50 PHE E N 1
ATOM 3290 C CA . PHE E 1 7 ? -13.06950 13.54916 -7.24755 1.000 47.08047 50 PHE E CA 1
ATOM 3291 C C . PHE E 1 7 ? -13.30445 13.40638 -8.74719 1.000 45.37153 50 PHE E C 1
ATOM 3292 O O . PHE E 1 7 ? -13.62173 12.31452 -9.23206 1.000 47.02544 50 PHE E O 1
ATOM 3300 N N . SER E 1 8 ? -13.12466 14.50954 -9.47731 1.000 46.80693 51 SER E N 1
ATOM 3301 C CA . SER E 1 8 ? -13.08283 14.44864 -10.93454 1.000 46.19119 51 SER E CA 1
ATOM 3302 C C . SER E 1 8 ? -11.71568 13.98139 -11.43052 1.000 47.23487 51 SER E C 1
ATOM 3303 O O . SER E 1 8 ? -11.63221 13.20547 -12.38884 1.000 51.39335 51 SER E O 1
ATOM 3306 N N . GLN E 1 9 ? -10.63725 14.43238 -10.78988 1.000 42.70937 52 GLN E N 1
ATOM 3307 C CA . GLN E 1 9 ? -9.29133 13.95039 -11.08170 1.000 41.77866 52 GLN E CA 1
ATOM 3308 C C . GLN E 1 9 ? -8.54606 13.70472 -9.77775 1.000 39.90539 52 GLN E C 1
ATOM 3309 O O . GLN E 1 9 ? -8.60343 14.53189 -8.86386 1.000 39.97106 52 GLN E O 1
ATOM 3315 N N . GLN E 1 10 ? -7.85037 12.56972 -9.69735 1.000 39.95515 53 GLN E N 1
ATOM 3316 C CA . GLN E 1 10 ? -7.07426 12.18105 -8.52987 1.000 45.62346 53 GLN E CA 1
ATOM 3317 C C . GLN E 1 10 ? -5.60051 12.07219 -8.89893 1.000 43.23955 53 GLN E C 1
ATOM 3318 O O . GLN E 1 10 ? -5.27225 11.76176 -10.04815 1.000 48.17952 53 GLN E O 1
ATOM 3324 N N . PRO E 1 11 ? -4.69046 12.32321 -7.95685 1.000 36.43009 54 PRO E N 1
ATOM 3325 C CA . PRO E 1 11 ? -3.26428 12.30058 -8.30083 1.000 38.77527 54 PRO E CA 1
ATOM 3326 C C . PRO E 1 11 ? -2.80831 10.90851 -8.71496 1.000 48.25809 54 PRO E C 1
ATOM 3327 O O . PRO E 1 11 ? -3.26599 9.89552 -8.17986 1.000 45.69704 54 PRO E O 1
ATOM 3331 N N . GLN E 1 12 ? -1.90760 10.86765 -9.69150 1.000 43.84729 55 GLN E N 1
ATOM 3332 C CA . GLN E 1 12 ? -1.37755 9.61829 -10.20885 1.000 43.33333 55 GLN E CA 1
ATOM 3333 C C . GLN E 1 12 ? 0.10494 9.50749 -9.89275 1.000 45.35367 55 GLN E C 1
ATOM 3334 O O . GLN E 1 12 ? 0.79908 10.51415 -9.73231 1.000 39.04965 55 GLN E O 1
ATOM 3340 N N . ASP E 1 13 ? 0.58546 8.27107 -9.81803 1.000 41.46577 56 ASP E N 1
ATOM 3341 C CA . ASP E 1 13 ? 2.01100 8.04976 -9.64807 1.000 38.49420 56 ASP E CA 1
ATOM 3342 C C . ASP E 1 13 ? 2.76634 8.66170 -10.81906 1.000 39.29437 56 ASP E C 1
ATOM 3343 O O . ASP E 1 13 ? 2.32748 8.58894 -11.96917 1.000 46.86462 56 ASP E O 1
ATOM 3348 N N . GLN E 1 14 ? 3.89155 9.30121 -10.51690 1.000 37.84284 57 GLN E N 1
ATOM 3349 C CA . GLN E 1 14 ? 4.71008 9.94360 -11.53080 1.000 36.85504 57 GLN E CA 1
ATOM 3350 C C . GLN E 1 14 ? 6.17623 9.68983 -11.22280 1.000 37.92915 57 GLN E C 1
ATOM 3351 O O . GLN E 1 14 ? 6.57331 9.57052 -10.06122 1.000 36.20662 57 GLN E O 1
ATOM 3357 N N . VAL E 1 15 ? 6.97387 9.59151 -12.27966 1.000 45.31034 58 VAL E N 1
ATOM 3358 C CA . VAL E 1 15 ? 8.42314 9.48562 -12.17615 1.000 43.53155 58 VAL E CA 1
ATOM 3359 C C . VAL E 1 15 ? 9.00390 10.76604 -12.75289 1.000 50.81155 58 VAL E C 1
ATOM 3360 O O . VAL E 1 15 ? 8.73991 11.10066 -13.91399 1.000 63.17097 58 VAL E O 1
ATOM 3364 N N . VAL E 1 16 ? 9.78387 11.49267 -11.95056 1.000 44.49089 59 VAL E N 1
ATOM 3365 C CA . VAL E 1 16 ? 10.30474 12.78697 -12.36844 1.000 40.39668 59 VAL E CA 1
ATOM 3366 C C . VAL E 1 16 ? 11.80953 12.84339 -12.12800 1.000 42.28233 59 VAL E C 1
ATOM 3367 O O . VAL E 1 16 ? 12.37161 12.06027 -11.35928 1.000 44.83246 59 VAL E O 1
ATOM 3371 N N . VAL E 1 17 ? 12.46660 13.78794 -12.82200 1.000 44.47209 60 VAL E N 1
ATOM 3372 C CA . VAL E 1 17 ? 13.89946 14.03422 -12.67895 1.000 43.72492 60 VAL E CA 1
ATOM 3373 C C . VAL E 1 17 ? 14.11190 15.08514 -11.60108 1.000 43.92105 60 VAL E C 1
ATOM 3374 O O . VAL E 1 17 ? 13.30118 16.00772 -11.44934 1.000 46.83139 60 VAL E O 1
ATOM 3378 N N . SER E 1 18 ? 15.20854 14.95157 -10.85485 1.000 39.05062 61 SER E N 1
ATOM 3379 C CA . SER E 1 18 ? 15.61147 15.99563 -9.92455 1.000 38.72763 61 SER E CA 1
ATOM 3380 C C . SER E 1 18 ? 15.81177 17.31014 -10.66600 1.000 45.62477 61 SER E C 1
ATOM 3381 O O . SER E 1 18 ? 16.57694 17.38330 -11.63294 1.000 51.32026 61 SER E O 1
ATOM 3384 N N . GLY E 1 19 ? 15.11441 18.35001 -10.21505 1.000 40.07379 62 GLY E N 1
ATOM 3385 C CA . GLY E 1 19 ? 15.23580 19.66755 -10.79501 1.000 38.42940 62 GLY E CA 1
ATOM 3386 C C . GLY E 1 19 ? 14.10626 20.06959 -11.71657 1.000 38.58673 62 GLY E C 1
ATOM 3387 O O . GLY E 1 19 ? 14.05013 21.23609 -12.12310 1.000 40.62437 62 GLY E O 1
ATOM 3388 N N . GLN E 1 20 ? 13.21726 19.15604 -12.05562 1.000 37.68216 63 GLN E N 1
ATOM 3389 C CA . GLN E 1 20 ? 12.13426 19.54635 -12.94054 1.000 41.15058 63 GLN E CA 1
ATOM 3390 C C . GLN E 1 20 ? 10.85540 19.80001 -12.15056 1.000 36.18761 63 GLN E C 1
ATOM 3391 O O . GLN E 1 20 ? 10.66157 19.23563 -11.06949 1.000 31.43415 63 GLN E O 1
ATOM 3397 N N . PRO E 1 21 ? 9.97619 20.66318 -12.65069 1.000 37.15201 64 PRO E N 1
ATOM 3398 C CA . PRO E 1 21 ? 8.67095 20.84175 -12.01220 1.000 35.08513 64 PRO E CA 1
ATOM 3399 C C . PRO E 1 21 ? 7.74576 19.67612 -12.31992 1.000 34.41954 64 PRO E C 1
ATOM 3400 O O . PRO E 1 21 ? 7.88510 18.98374 -13.32908 1.000 38.69418 64 PRO E O 1
ATOM 3404 N N . VAL E 1 22 ? 6.78870 19.46415 -11.41908 1.000 30.83262 65 VAL E N 1
ATOM 3405 C CA . VAL E 1 22 ? 5.76433 18.44769 -11.61747 1.000 32.09344 65 VAL E CA 1
ATOM 3406 C C . VAL E 1 22 ? 4.49034 18.91800 -10.93407 1.000 30.74730 65 VAL E C 1
ATOM 3407 O O . VAL E 1 22 ? 4.53311 19.61936 -9.92084 1.000 34.10303 65 VAL E O 1
ATOM 3411 N N . THR E 1 23 ? 3.35017 18.54070 -11.50820 1.000 31.24973 66 THR E N 1
ATOM 3412 C CA . THR E 1 23 ? 2.03852 18.90406 -10.99157 1.000 31.32339 66 THR E CA 1
ATOM 3413 C C . THR E 1 23 ? 1.23490 17.64087 -10.72181 1.000 32.40732 66 THR E C 1
ATOM 3414 O O . THR E 1 23 ? 1.08861 16.79222 -11.61035 1.000 32.38026 66 THR E O 1
ATOM 3418 N N . LEU E 1 24 ? 0.72503 17.51870 -9.49660 1.000 31.29669 67 LEU E N 1
ATOM 3419 C CA . LEU E 1 24 ? -0.15801 16.42635 -9.11170 1.000 31.80426 67 LEU E CA 1
ATOM 3420 C C . LEU E 1 24 ? -1.59246 16.93211 -9.11570 1.000 32.35236 67 LEU E C 1
ATOM 3421 O O . LEU E 1 24 ? -1.89775 17.95264 -8.49273 1.000 32.08668 67 LEU E O 1
ATOM 3426 N N . LEU E 1 25 ? -2.46636 16.21562 -9.80927 1.000 33.40466 68 LEU E N 1
ATOM 3427 C CA . LEU E 1 25 ? -3.80558 16.70552 -10.08497 1.000 34.30543 68 LEU E CA 1
ATOM 3428 C C . LEU E 1 25 ? -4.77491 16.30888 -8.98013 1.000 36.62395 68 LEU E C 1
ATOM 3429 O O . LEU E 1 25 ? -4.70674 15.20019 -8.44227 1.000 39.63457 68 LEU E O 1
ATOM 3434 N N . CYS E 1 26 ? -5.66942 17.23675 -8.64132 1.000 34.89854 69 CYS E N 1
ATOM 3435 C CA . CYS E 1 26 ? -6.71720 17.01287 -7.64578 1.000 40.46626 69 CYS E CA 1
ATOM 3436 C C . CYS E 1 26 ? -7.80620 18.04010 -7.90228 1.000 38.49816 69 CYS E C 1
ATOM 3437 O O . CYS E 1 26 ? -7.53602 19.24482 -7.85724 1.000 42.21845 69 CYS E O 1
ATOM 3440 N N . ALA E 1 27 ? -9.02268 17.57935 -8.18400 1.000 37.84974 70 ALA E N 1
ATOM 3441 C CA . ALA E 1 27 ? -10.11949 18.49992 -8.43797 1.000 39.11985 70 ALA E CA 1
ATOM 3442 C C . ALA E 1 27 ? -11.41616 17.89994 -7.92380 1.000 40.48304 70 ALA E C 1
ATOM 3443 O O . ALA E 1 27 ? -11.63588 16.69217 -8.03850 1.000 42.79455 70 ALA E O 1
ATOM 3445 N N . ILE E 1 28 ? -12.25863 18.75074 -7.34318 1.000 43.16293 71 ILE E N 1
ATOM 3446 C CA . ILE E 1 28 ? -13.57074 18.34911 -6.83965 1.000 48.18294 71 ILE E CA 1
ATOM 3447 C C . ILE E 1 28 ? -14.59973 19.38131 -7.28129 1.000 55.95947 71 ILE E C 1
ATOM 3448 O O . ILE E 1 28 ? -14.67637 20.47325 -6.69590 1.000 54.73522 71 ILE E O 1
ATOM 3453 N N . PRO E 1 29 ? -15.41077 19.07050 -8.29093 1.000 53.99725 72 PRO E N 1
ATOM 3454 C CA . PRO E 1 29 ? -16.34877 20.06172 -8.83031 1.000 51.92644 72 PRO E CA 1
ATOM 3455 C C . PRO E 1 29 ? -17.38921 20.49700 -7.80881 1.000 52.84851 72 PRO E C 1
ATOM 3456 O O . PRO E 1 29 ? -17.84660 19.71065 -6.97623 1.000 59.95713 72 PRO E O 1
ATOM 3460 N N . GLU E 1 30 ? -17.76290 21.77592 -7.89256 1.000 55.40187 73 GLU E N 1
ATOM 3461 C CA . GLU E 1 30 ? -18.80351 22.36786 -7.04964 1.000 63.74166 73 GLU E CA 1
ATOM 3462 C C . GLU E 1 30 ? -18.47825 22.21743 -5.56688 1.000 60.42137 73 GLU E C 1
ATOM 3463 O O . GLU E 1 30 ? -19.36993 22.03555 -4.73229 1.000 61.88866 73 GLU E O 1
ATOM 3469 N N . TYR E 1 31 ? -17.19287 22.29773 -5.23449 1.000 58.74446 74 TYR E N 1
ATOM 3470 C CA . TYR E 1 31 ? -16.71486 22.16537 -3.86563 1.000 53.75484 74 TYR E CA 1
ATOM 3471 C C . TYR E 1 31 ? -15.97532 23.43573 -3.47780 1.000 54.67857 74 TYR E C 1
ATOM 3472 O O . TYR E 1 31 ? -14.93294 23.75519 -4.06108 1.000 53.74787 74 TYR E O 1
ATOM 3481 N N . ASP E 1 32 ? -16.51280 24.14846 -2.49027 1.000 50.45765 75 ASP E N 1
ATOM 3482 C CA . ASP E 1 32 ? -15.93634 25.39301 -2.00607 1.000 56.71481 75 ASP E CA 1
ATOM 3483 C C . ASP E 1 32 ? -15.18550 25.22949 -0.69411 1.000 60.55340 75 ASP E C 1
ATOM 3484 O O . ASP E 1 32 ? -14.67930 26.22167 -0.15937 1.000 60.46716 75 ASP E O 1
ATOM 3489 N N . GLY E 1 33 ? -15.11129 24.01715 -0.15427 1.000 51.30962 76 GLY E N 1
ATOM 3490 C CA . GLY E 1 33 ? -14.51613 23.79439 1.14472 1.000 48.17059 76 GLY E CA 1
ATOM 3491 C C . GLY E 1 33 ? -13.00461 23.68565 1.08090 1.000 51.18766 76 GLY E C 1
ATOM 3492 O O . GLY E 1 33 ? -12.36911 23.88632 0.04426 1.000 43.05006 76 GLY E O 1
ATOM 3493 N N . PHE E 1 34 ? -12.42326 23.35398 2.23055 1.000 49.98887 77 PHE E N 1
ATOM 3494 C CA . PHE E 1 34 ? -10.97510 23.24119 2.33103 1.000 48.19921 77 PHE E CA 1
ATOM 3495 C C . PHE E 1 34 ? -10.46930 21.99595 1.61465 1.000 45.44282 77 PHE E C 1
ATOM 3496 O O . PHE E 1 34 ? -11.13320 20.95713 1.57908 1.000 50.14720 77 PHE E O 1
ATOM 3504 N N . VAL E 1 35 ? -9.26723 22.10532 1.05540 1.000 39.23289 78 VAL E N 1
ATOM 3505 C CA . VAL E 1 35 ? -8.56284 20.97644 0.46191 1.000 37.93083 78 VAL E CA 1
ATOM 3506 C C . VAL E 1 35 ? -7.12248 21.00243 0.95725 1.000 37.06687 78 VAL E C 1
ATOM 3507 O O . VAL E 1 35 ? -6.45516 22.03932 0.87744 1.000 39.23825 78 VAL E O 1
ATOM 3511 N N . LEU E 1 36 ? -6.64581 19.87003 1.47280 1.000 36.79408 79 LEU E N 1
ATOM 3512 C CA . LEU E 1 36 ? -5.29500 19.76187 2.00645 1.000 36.38321 79 LEU E CA 1
ATOM 3513 C C . LEU E 1 36 ? -4.51215 18.69364 1.25469 1.000 35.30420 79 LEU E C 1
ATOM 3514 O O . LEU E 1 36 ? -5.07601 17.68084 0.82907 1.000 38.80482 79 LEU E O 1
ATOM 3519 N N . TRP E 1 37 ? -3.21151 18.92840 1.09289 1.000 34.63267 80 TRP E N 1
ATOM 3520 C CA . TRP E 1 37 ? -2.29374 17.95105 0.52245 1.000 33.89326 80 TRP E CA 1
ATOM 3521 C C . TRP E 1 37 ? -1.49095 17.31799 1.65105 1.000 34.58703 80 TRP E C 1
ATOM 3522 O O . TRP E 1 37 ? -0.98798 18.02210 2.53088 1.000 37.55148 80 TRP E O 1
ATOM 3533 N N . ILE E 1 38 ? -1.39318 15.99262 1.63547 1.000 39.05625 81 ILE E N 1
ATOM 3534 C CA . ILE E 1 38 ? -0.73598 15.23230 2.68958 1.000 36.64438 81 ILE E CA 1
ATOM 3535 C C . ILE E 1 38 ? 0.45524 14.51456 2.07424 1.000 39.16198 81 ILE E C 1
ATOM 3536 O O . ILE E 1 38 ? 0.30956 13.79947 1.07732 1.000 40.94962 81 ILE E O 1
ATOM 3541 N N . LYS E 1 39 ? 1.63130 14.72570 2.65099 1.000 36.56051 82 LYS E N 1
ATOM 3542 C CA . LYS E 1 39 ? 2.86075 14.09850 2.18982 1.000 40.29477 82 LYS E CA 1
ATOM 3543 C C . LYS E 1 39 ? 3.34276 13.13823 3.26695 1.000 40.97362 82 LYS E C 1
ATOM 3544 O O . LYS E 1 39 ? 3.70501 13.57003 4.36665 1.000 44.50782 82 LYS E O 1
ATOM 3550 N N . ASP E 1 40 ? 3.33761 11.84355 2.95370 1.000 43.29366 83 ASP E N 1
ATOM 3551 C CA . ASP E 1 40 ? 3.75896 10.81401 3.89806 1.000 40.33398 83 ASP E CA 1
ATOM 3552 C C . ASP E 1 40 ? 3.03822 10.97734 5.23533 1.000 41.69479 83 ASP E C 1
ATOM 3553 O O . ASP E 1 40 ? 3.64366 10.94275 6.30853 1.000 50.85870 83 ASP E O 1
ATOM 3558 N N . GLY E 1 41 ? 1.72557 11.18295 5.16336 1.000 41.20288 84 GLY E N 1
ATOM 3559 C CA . GLY E 1 41 ? 0.91902 11.32107 6.35768 1.000 44.46171 84 GLY E CA 1
ATOM 3560 C C . GLY E 1 41 ? 0.96510 12.67939 7.02248 1.000 43.74241 84 GLY E C 1
ATOM 3561 O O . GLY E 1 41 ? 0.31882 12.86218 8.06199 1.000 43.92584 84 GLY E O 1
ATOM 3562 N N . LEU E 1 42 ? 1.69533 13.63887 6.46310 1.000 43.55905 85 LEU E N 1
ATOM 3563 C CA . LEU E 1 42 ? 1.84710 14.95946 7.05671 1.000 41.47072 85 LEU E CA 1
ATOM 3564 C C . LEU E 1 42 ? 1.25914 16.01385 6.13035 1.000 39.68620 85 LEU E C 1
ATOM 3565 O O . LEU E 1 42 ? 1.56207 16.03238 4.93273 1.000 42.87262 85 LEU E O 1
ATOM 3570 N N . ALA E 1 43 ? 0.43232 16.89368 6.69159 1.000 40.25009 86 ALA E N 1
ATOM 3571 C CA . ALA E 1 43 ? -0.18193 17.97300 5.93142 1.000 39.07744 86 ALA E CA 1
ATOM 3572 C C . ALA E 1 43 ? 0.82459 19.07586 5.63107 1.000 40.27402 86 ALA E C 1
ATOM 3573 O O . ALA E 1 43 ? 1.66715 19.41214 6.46853 1.000 40.54922 86 ALA E O 1
ATOM 3575 N N . LEU E 1 44 ? 0.70798 19.66172 4.43403 1.000 37.44953 87 LEU E N 1
ATOM 3576 C CA . LEU E 1 44 ? 1.65927 20.65897 3.95705 1.000 36.94921 87 LEU E CA 1
ATOM 3577 C C . LEU E 1 44 ? 1.22595 22.09593 4.21195 1.000 39.79145 87 LEU E C 1
ATOM 3578 O O . LEU E 1 44 ? 2.07359 22.99557 4.19180 1.000 49.05710 87 LEU E O 1
ATOM 3583 N N . GLY E 1 45 ? -0.05367 22.34494 4.42330 1.000 38.20669 88 GLY E N 1
ATOM 3584 C CA . GLY E 1 45 ? -0.49880 23.69837 4.67333 1.000 39.49489 88 GLY E CA 1
ATOM 3585 C C . GLY E 1 45 ? -1.99696 23.81563 4.52237 1.000 43.68372 88 GLY E C 1
ATOM 3586 O O . GLY E 1 45 ? -2.69899 22.84993 4.22771 1.000 45.97859 88 GLY E O 1
ATOM 3587 N N . VAL E 1 46 ? -2.46938 25.03521 4.73608 1.000 47.74301 89 VAL E N 1
ATOM 3588 C CA . VAL E 1 46 ? -3.87535 25.37623 4.59582 1.000 49.46383 89 VAL E CA 1
ATOM 3589 C C . VAL E 1 46 ? -4.09214 26.33300 3.43205 1.000 46.15976 89 VAL E C 1
ATOM 3590 O O . VAL E 1 46 ? -5.01770 26.16082 2.63829 1.000 48.55434 89 VAL E O 1
ATOM 3594 N N . GLY E 1 47 ? -3.23052 27.33887 3.30389 1.000 44.86564 90 GLY E N 1
ATOM 3595 C CA . GLY E 1 47 ? -3.32992 28.25179 2.18581 1.000 48.61217 90 GLY E CA 1
ATOM 3596 C C . GLY E 1 47 ? -2.72861 27.66488 0.92416 1.000 52.49984 90 GLY E C 1
ATOM 3597 O O . GLY E 1 47 ? -1.80456 26.85405 0.96278 1.000 57.71163 90 GLY E O 1
ATOM 3598 N N . ARG E 1 48 ? -3.27561 28.08776 -0.21630 1.000 46.62377 91 ARG E N 1
ATOM 3599 C CA . ARG E 1 48 ? -2.78708 27.61938 -1.50572 1.000 39.74983 91 ARG E CA 1
ATOM 3600 C C . ARG E 1 48 ? -1.34202 28.02513 -1.76398 1.000 44.01943 91 ARG E C 1
ATOM 3601 O O . ARG E 1 48 ? -0.71014 27.47150 -2.67291 1.000 44.43020 91 ARG E O 1
ATOM 3609 N N . ASP E 1 49 ? -0.80633 28.96024 -0.97450 1.000 49.49287 92 ASP E N 1
ATOM 3610 C CA . ASP E 1 49 ? 0.59364 29.35527 -1.09144 1.000 49.41074 92 ASP E CA 1
ATOM 3611 C C . ASP E 1 49 ? 1.53814 28.30225 -0.52387 1.000 50.73018 92 ASP E C 1
ATOM 3612 O O . ASP E 1 49 ? 2.66727 28.15635 -1.00938 1.000 44.22759 92 ASP E O 1
ATOM 3617 N N . LEU E 1 50 ? 1.10706 27.57948 0.50760 1.000 50.89869 93 LEU E N 1
ATOM 3618 C CA . LEU E 1 50 ? 1.97480 26.67450 1.25347 1.000 47.57747 93 LEU E CA 1
ATOM 3619 C C . LEU E 1 50 ? 3.25465 27.40052 1.66589 1.000 44.01082 93 LEU E C 1
ATOM 3620 O O . LEU E 1 50 ? 4.36819 27.05162 1.26964 1.000 44.83060 93 LEU E O 1
ATOM 3625 N N . SER E 1 51 ? 3.06205 28.43680 2.48575 1.000 43.59819 94 SER E N 1
ATOM 3626 C CA . SER E 1 51 ? 4.15667 29.33822 2.82497 1.000 43.42607 94 SER E CA 1
ATOM 3627 C C . SER E 1 51 ? 5.26141 28.62970 3.58988 1.000 45.63395 94 SER E C 1
ATOM 3628 O O . SER E 1 51 ? 6.42534 29.03729 3.51579 1.000 48.56439 94 SER E O 1
ATOM 3631 N N . SER E 1 52 ? 4.92594 27.57442 4.32911 1.000 49.43378 95 SER E N 1
ATOM 3632 C CA . SER E 1 52 ? 5.95635 26.82648 5.03378 1.000 48.00679 95 SER E CA 1
ATOM 3633 C C . SER E 1 52 ? 6.87970 26.07777 4.08129 1.000 45.10889 95 SER E C 1
ATOM 3634 O O . SER E 1 52 ? 7.94732 25.62420 4.50955 1.000 43.46519 95 SER E O 1
ATOM 3637 N N . TYR E 1 53 ? 6.50223 25.96693 2.80789 1.000 51.50179 96 TYR E N 1
ATOM 3638 C CA . TYR E 1 53 ? 7.26982 25.25990 1.78291 1.000 43.61218 96 TYR E CA 1
ATOM 3639 C C . TYR E 1 53 ? 7.41382 26.15090 0.55423 1.000 50.66849 96 TYR E C 1
ATOM 3640 O O . TYR E 1 53 ? 6.48068 26.23769 -0.26492 1.000 46.58260 96 TYR E O 1
ATOM 3649 N N . PRO E 1 54 ? 8.55707 26.82115 0.38430 1.000 47.89692 97 PRO E N 1
ATOM 3650 C CA . PRO E 1 54 ? 8.75468 27.64502 -0.82093 1.000 42.20136 97 PRO E CA 1
ATOM 3651 C C . PRO E 1 54 ? 8.71868 26.85669 -2.11792 1.000 43.72860 97 PRO E C 1
ATOM 3652 O O . PRO E 1 54 ? 8.49902 27.45313 -3.18063 1.000 37.45243 97 PRO E O 1
ATOM 3656 N N . GLN E 1 55 ? 8.93303 25.54227 -2.07113 1.000 43.56244 98 GLN E N 1
ATOM 3657 C CA . GLN E 1 55 ? 9.01719 24.72896 -3.27640 1.000 41.51567 98 GLN E CA 1
ATOM 3658 C C . GLN E 1 55 ? 7.66719 24.20326 -3.74097 1.000 40.98466 98 GLN E C 1
ATOM 3659 O O . GLN E 1 55 ? 7.58793 23.62453 -4.83022 1.000 38.36233 98 GLN E O 1
ATOM 3665 N N . TYR E 1 56 ? 6.60940 24.40284 -2.96139 1.000 35.05665 99 TYR E N 1
ATOM 3666 C CA . TYR E 1 56 ? 5.29006 23.88276 -3.28186 1.000 34.04507 99 TYR E CA 1
ATOM 3667 C C . TYR E 1 56 ? 4.31658 25.02743 -3.51252 1.000 39.44155 99 TYR E C 1
ATOM 3668 O O . TYR E 1 56 ? 4.36359 26.04786 -2.81965 1.000 41.04604 99 TYR E O 1
ATOM 3677 N N . LEU E 1 57 ? 3.43572 24.85124 -4.49102 1.000 34.71500 100 LEU E N 1
ATOM 3678 C CA . LEU E 1 57 ? 2.33419 25.77021 -4.72566 1.000 33.43792 100 LEU E CA 1
ATOM 3679 C C . LEU E 1 57 ? 1.08522 24.97021 -5.04700 1.000 34.22692 100 LEU E C 1
ATOM 3680 O O . LEU E 1 57 ? 1.15997 23.94057 -5.72222 1.000 32.52628 100 LEU E O 1
ATOM 3685 N N . VAL E 1 58 ? -0.05909 25.43552 -4.56497 1.000 33.72273 101 VAL E N 1
ATOM 3686 C CA . VAL E 1 58 ? -1.33653 24.89176 -5.00676 1.000 36.40853 101 VAL E CA 1
ATOM 3687 C C . VAL E 1 58 ? -1.82006 25.73973 -6.17191 1.000 34.49830 101 VAL E C 1
ATOM 3688 O O . VAL E 1 58 ? -2.07638 26.93642 -6.01543 1.000 36.73298 101 VAL E O 1
ATOM 3692 N N . VAL E 1 59 ? -1.93174 25.12475 -7.34363 1.000 34.13258 102 VAL E N 1
ATOM 3693 C CA . VAL E 1 59 ? -2.33944 25.84097 -8.54283 1.000 35.19947 102 VAL E CA 1
ATOM 3694 C C . VAL E 1 59 ? -3.66821 25.29000 -9.03650 1.000 37.85076 102 VAL E C 1
ATOM 3695 O O . VAL E 1 59 ? -4.29088 24.45021 -8.38126 1.000 42.27458 102 VAL E O 1
ATOM 3699 N N . GLY E 1 60 ? -4.09506 25.73662 -10.20494 1.000 38.27685 103 GLY E N 1
ATOM 3700 C CA . GLY E 1 60 ? -5.39897 25.41285 -10.74214 1.000 40.08271 103 GLY E CA 1
ATOM 3701 C C . GLY E 1 60 ? -6.38953 26.53641 -10.50574 1.000 41.13937 103 GLY E C 1
ATOM 3702 O O . GLY E 1 60 ? -6.14928 27.47744 -9.75119 1.000 46.18536 103 GLY E O 1
ATOM 3703 N N . ASN E 1 61 ? -7.52032 26.42491 -11.19013 1.000 42.55349 104 ASN E N 1
ATOM 3704 C CA . ASN E 1 61 ? -8.61905 27.37151 -11.03184 1.000 47.35497 104 ASN E CA 1
ATOM 3705 C C . ASN E 1 61 ? -9.45468 26.93525 -9.83602 1.000 50.06740 104 ASN E C 1
ATOM 3706 O O . ASN E 1 61 ? -10.21444 25.96569 -9.92549 1.000 54.48977 104 ASN E O 1
ATOM 3711 N N . HIS E 1 62 ? -9.31713 27.65577 -8.71697 1.000 50.52995 105 HIS E N 1
ATOM 3712 C CA . HIS E 1 62 ? -10.09509 27.34632 -7.52001 1.000 51.15407 105 HIS E CA 1
ATOM 3713 C C . HIS E 1 62 ? -11.59419 27.45675 -7.76624 1.000 56.32778 105 HIS E C 1
ATOM 3714 O O . HIS E 1 62 ? -12.38266 26.83316 -7.04229 1.000 58.78331 105 HIS E O 1
ATOM 3721 N N . LEU E 1 63 ? -11.99675 28.24278 -8.76912 1.000 63.55346 106 LEU E N 1
ATOM 3722 C CA . LEU E 1 63 ? -13.40029 28.30892 -9.16302 1.000 60.12144 106 LEU E CA 1
ATOM 3723 C C . LEU E 1 63 ? -13.88454 26.96119 -9.67519 1.000 59.83022 106 LEU E C 1
ATOM 3724 O O . LEU E 1 63 ? -14.93974 26.46581 -9.26205 1.000 58.99494 106 LEU E O 1
ATOM 3729 N N . SER E 1 64 ? -13.12736 26.35832 -10.58619 1.000 56.33639 107 SER E N 1
ATOM 3730 C CA . SER E 1 64 ? -13.45541 25.05314 -11.13959 1.000 52.37240 107 SER E CA 1
ATOM 3731 C C . SER E 1 64 ? -13.23434 23.92881 -10.15093 1.000 52.53374 107 SER E C 1
ATOM 3732 O O . SER E 1 64 ? -13.38368 22.76482 -10.55012 1.000 56.46799 107 SER E O 1
ATOM 3735 N N . GLY E 1 65 ? -12.89150 24.24722 -8.90260 1.000 56.61581 108 GLY E N 1
ATOM 3736 C CA . GLY E 1 65 ? -12.64461 23.22969 -7.89987 1.000 43.59159 108 GLY E CA 1
ATOM 3737 C C . GLY E 1 65 ? -11.29926 22.55140 -8.01119 1.000 44.15904 108 GLY E C 1
ATOM 3738 O O . GLY E 1 65 ? -11.16430 21.39287 -7.60000 1.000 43.98315 108 GLY E O 1
ATOM 3739 N N . GLU E 1 66 ? -10.29247 23.24946 -8.53817 1.000 43.36172 109 GLU E N 1
ATOM 3740 C CA . GLU E 1 66 ? -8.98326 22.67610 -8.82563 1.000 38.88107 109 GLU E CA 1
ATOM 3741 C C . GLU E 1 66 ? -7.99198 23.02563 -7.72227 1.000 37.51557 109 GLU E C 1
ATOM 3742 O O . GLU E 1 66 ? -7.83505 24.19918 -7.37108 1.000 37.93436 109 GLU E O 1
ATOM 3748 N N . HIS E 1 67 ? -7.30107 22.01069 -7.20128 1.000 40.41501 110 HIS E N 1
ATOM 3749 C CA . HIS E 1 67 ? -6.33458 22.19303 -6.12747 1.000 39.59684 110 HIS E CA 1
ATOM 3750 C C . HIS E 1 67 ? -5.08926 21.36672 -6.45410 1.000 33.96275 110 HIS E C 1
ATOM 3751 O O . HIS E 1 67 ? -4.66652 20.49888 -5.69719 1.000 33.34900 110 HIS E O 1
ATOM 3758 N N . HIS E 1 68 ? -4.50968 21.63402 -7.62232 1.000 33.87200 111 HIS E N 1
ATOM 3759 C CA . HIS E 1 68 ? -3.31464 20.92932 -8.06302 1.000 32.96594 111 HIS E CA 1
ATOM 3760 C C . HIS E 1 68 ? -2.11635 21.35508 -7.22665 1.000 32.18066 111 HIS E C 1
ATOM 3761 O O . HIS E 1 68 ? -1.89929 22.54589 -6.99963 1.000 32.48526 111 HIS E O 1
ATOM 3768 N N . LEU E 1 69 ? -1.34134 20.37694 -6.76741 1.000 31.49666 112 LEU E N 1
ATOM 3769 C CA . LEU E 1 69 ? -0.09323 20.63185 -6.06167 1.000 31.01499 112 LEU E CA 1
ATOM 3770 C C . LEU E 1 69 ? 1.03112 20.75336 -7.07985 1.000 30.70456 112 LEU E C 1
ATOM 3771 O O . LEU E 1 69 ? 1.31501 19.79831 -7.81275 1.000 30.54543 112 LEU E O 1
ATOM 3776 N N . LYS E 1 70 ? 1.66292 21.92260 -7.13203 1.000 32.23380 113 LYS E N 1
ATOM 3777 C CA . LYS E 1 70 ? 2.81463 22.14361 -7.99457 1.000 30.78959 113 LYS E CA 1
ATOM 3778 C C . LYS E 1 70 ? 4.08316 22.11861 -7.15345 1.000 32.42035 113 LYS E C 1
ATOM 3779 O O . LYS E 1 70 ? 4.26955 22.95926 -6.26580 1.000 31.03155 113 LYS E O 1
ATOM 3785 N N . ILE E 1 71 ? 4.94119 21.14554 -7.43018 1.000 30.24110 114 ILE E N 1
ATOM 3786 C CA . ILE E 1 71 ? 6.29247 21.10954 -6.89182 1.000 31.05037 114 ILE E CA 1
ATOM 3787 C C . ILE E 1 71 ? 7.17464 21.84715 -7.89008 1.000 33.60202 114 ILE E C 1
ATOM 3788 O O . ILE E 1 71 ? 7.37568 21.38401 -9.01544 1.000 33.64619 114 ILE E O 1
ATOM 3793 N N . LEU E 1 72 ? 7.67924 23.01473 -7.49039 1.000 35.89571 115 LEU E N 1
ATOM 3794 C CA . LEU E 1 72 ? 8.30399 23.90459 -8.46316 1.000 36.48529 115 LEU E CA 1
ATOM 3795 C C . LEU E 1 72 ? 9.64210 23.36537 -8.95828 1.000 35.80441 115 LEU E C 1
ATOM 3796 O O . LEU E 1 72 ? 9.99610 23.57075 -10.12411 1.000 35.17649 115 LEU E O 1
ATOM 3801 N N . ARG E 1 73 ? 10.39051 22.67080 -8.10363 1.000 34.44478 116 ARG E N 1
ATOM 3802 C CA . ARG E 1 73 ? 11.65551 22.06139 -8.51160 1.000 34.85896 116 ARG E CA 1
ATOM 3803 C C . ARG E 1 73 ? 11.82983 20.79978 -7.67290 1.000 38.68118 116 ARG E C 1
ATOM 3804 O O . ARG E 1 73 ? 12.19328 20.88072 -6.49540 1.000 38.03370 116 ARG E O 1
ATOM 3812 N N . ALA E 1 74 ? 11.56265 19.64904 -8.28368 1.000 31.99438 117 ALA E N 1
ATOM 3813 C CA . ALA E 1 74 ? 11.58381 18.39221 -7.55372 1.000 31.67174 117 ALA E CA 1
ATOM 3814 C C . ALA E 1 74 ? 12.99835 18.04534 -7.11566 1.000 37.16289 117 ALA E C 1
ATOM 3815 O O . ALA E 1 74 ? 13.97033 18.26725 -7.84254 1.000 38.49805 117 ALA E O 1
ATOM 3817 N N . GLU E 1 75 ? 13.10447 17.51074 -5.90712 1.000 33.61076 118 GLU E N 1
ATOM 3818 C CA . GLU E 1 75 ? 14.35341 17.03202 -5.34426 1.000 40.53043 118 GLU E CA 1
ATOM 3819 C C . GLU E 1 75 ? 14.09042 15.68144 -4.69825 1.000 38.38959 118 GLU E C 1
ATOM 3820 O O . GLU E 1 75 ? 12.94088 15.27504 -4.51822 1.000 38.30641 118 GLU E O 1
ATOM 3826 N N . LEU E 1 76 ? 15.17183 14.97784 -4.35277 1.000 44.09815 119 LEU E N 1
ATOM 3827 C CA . LEU E 1 76 ? 15.03066 13.64275 -3.77846 1.000 41.44135 119 LEU E CA 1
ATOM 3828 C C . LEU E 1 76 ? 14.12512 13.65466 -2.55396 1.000 47.21590 119 LEU E C 1
ATOM 3829 O O . LEU E 1 76 ? 13.38394 12.69573 -2.30876 1.000 50.55447 119 LEU E O 1
ATOM 3834 N N . GLN E 1 77 ? 14.15952 14.74006 -1.77989 1.000 37.69899 120 GLN E N 1
ATOM 3835 C CA . GLN E 1 77 ? 13.31727 14.82608 -0.59524 1.000 44.23008 120 GLN E CA 1
ATOM 3836 C C . GLN E 1 77 ? 11.83681 14.82764 -0.94861 1.000 43.22254 120 GLN E C 1
ATOM 3837 O O . GLN E 1 77 ? 11.00439 14.51548 -0.09005 1.000 39.64374 120 GLN E O 1
ATOM 3843 N N . ASP E 1 78 ? 11.49128 15.15181 -2.19464 1.000 36.61885 121 ASP E N 1
ATOM 3844 C CA . ASP E 1 78 ? 10.10165 15.13215 -2.62594 1.000 33.77097 121 ASP E CA 1
ATOM 3845 C C . ASP E 1 78 ? 9.62131 13.73678 -3.00559 1.000 35.64549 121 ASP E C 1
ATOM 3846 O O . ASP E 1 78 ? 8.41097 13.53621 -3.15956 1.000 33.56521 121 ASP E O 1
ATOM 3851 N N . ASP E 1 79 ? 10.53185 12.77353 -3.15478 1.000 41.98222 122 ASP E N 1
ATOM 3852 C CA . ASP E 1 79 ? 10.14567 11.38225 -3.35979 1.000 44.92136 122 ASP E CA 1
ATOM 3853 C C . ASP E 1 79 ? 9.32302 10.92893 -2.16380 1.000 44.66151 122 ASP E C 1
ATOM 3854 O O . ASP E 1 79 ? 9.86570 10.69454 -1.07669 1.000 47.11914 122 ASP E O 1
ATOM 3859 N N . ALA E 1 80 ? 8.01523 10.82254 -2.34788 1.000 37.62761 123 ALA E N 1
ATOM 3860 C CA . ALA E 1 80 ? 7.11836 10.54893 -1.23424 1.000 42.22569 123 ALA E CA 1
ATOM 3861 C C . ALA E 1 80 ? 5.79212 10.07380 -1.80235 1.000 36.99072 123 ALA E C 1
ATOM 3862 O O . ALA E 1 80 ? 5.60091 10.00568 -3.02006 1.000 41.32253 123 ALA E O 1
ATOM 3864 N N . VAL E 1 81 ? 4.87797 9.74018 -0.89961 1.000 39.21647 124 VAL E N 1
ATOM 3865 C CA . VAL E 1 81 ? 3.51426 9.36633 -1.23888 1.000 37.28712 124 VAL E CA 1
ATOM 3866 C C . VAL E 1 81 ? 2.61414 10.53179 -0.86738 1.000 37.84146 124 VAL E C 1
ATOM 3867 O O . VAL E 1 81 ? 2.65744 11.02194 0.26688 1.000 40.20181 124 VAL E O 1
ATOM 3871 N N . TYR E 1 82 ? 1.81456 10.98511 -1.82062 1.000 37.34904 125 TYR E N 1
ATOM 3872 C CA . TYR E 1 82 ? 0.98413 12.15858 -1.62938 1.000 34.49375 125 TYR E CA 1
ATOM 3873 C C . TYR E 1 82 ? -0.47892 11.77436 -1.73430 1.000 34.94633 125 TYR E C 1
ATOM 3874 O O . TYR E 1 82 ? -0.83868 10.78523 -2.37915 1.000 40.82900 125 TYR E O 1
ATOM 3883 N N . GLU E 1 83 ? -1.32179 12.57516 -1.09821 1.000 34.82295 126 GLU E N 1
ATOM 3884 C CA . GLU E 1 83 ? -2.74907 12.43419 -1.29028 1.000 35.34593 126 GLU E CA 1
ATOM 3885 C C . GLU E 1 83 ? -3.38684 13.78957 -1.06829 1.000 34.79216 126 GLU E C 1
ATOM 3886 O O . GLU E 1 83 ? -2.78502 14.69733 -0.49363 1.000 34.33002 126 GLU E O 1
ATOM 3892 N N A CYS E 1 84 ? -4.64959 13.87358 -1.47075 0.456 35.22154 127 CYS E N 1
ATOM 3893 N N B CYS E 1 84 ? -4.58639 13.95489 -1.60269 0.544 35.09132 127 CYS E N 1
ATOM 3894 C CA A CYS E 1 84 ? -5.43912 15.09340 -1.46193 0.456 35.07013 127 CYS E CA 1
ATOM 3895 C CA B CYS E 1 84 ? -5.36449 15.15086 -1.33608 0.544 35.04480 127 CYS E CA 1
ATOM 3896 C C A CYS E 1 84 ? -6.77777 14.78589 -0.80609 0.456 36.34376 127 CYS E C 1
ATOM 3897 C C B CYS E 1 84 ? -6.68455 14.74354 -0.70669 0.544 36.33736 127 CYS E C 1
ATOM 3898 O O A CYS E 1 84 ? -7.42131 13.79200 -1.15683 0.456 37.25517 127 CYS E O 1
ATOM 3899 O O B CYS E 1 84 ? -7.21232 13.65926 -0.96939 0.544 37.20345 127 CYS E O 1
ATOM 3904 N N . GLN E 1 85 ? -7.19996 15.61771 0.14620 1.000 36.72420 128 GLN E N 1
ATOM 3905 C CA . GLN E 1 85 ? -8.44190 15.34740 0.85004 1.000 38.12077 128 GLN E CA 1
ATOM 3906 C C . GLN E 1 85 ? -9.18394 16.64323 1.13806 1.000 38.50044 128 GLN E C 1
ATOM 3907 O O . GLN E 1 85 ? -8.58089 17.69730 1.35192 1.000 37.97907 128 GLN E O 1
ATOM 3913 N N . ALA E 1 86 ? -10.50753 16.54114 1.13859 1.000 39.70366 129 ALA E N 1
ATOM 3914 C CA . ALA E 1 86 ? -11.40739 17.66226 1.36336 1.000 41.15631 129 ALA E CA 1
ATOM 3915 C C . ALA E 1 86 ? -12.05091 17.52618 2.73569 1.000 46.76657 129 ALA E C 1
ATOM 3916 O O . ALA E 1 86 ? -12.65794 16.49376 3.03822 1.000 52.50672 129 ALA E O 1
ATOM 3918 N N . ILE E 1 87 ? -11.94064 18.57732 3.54977 1.000 48.08854 130 ILE E N 1
ATOM 3919 C CA . ILE E 1 87 ? -12.37298 18.49982 4.94390 1.000 44.08014 130 ILE E CA 1
ATOM 3920 C C . ILE E 1 87 ? -13.89333 18.39401 5.03595 1.000 49.23701 130 ILE E C 1
ATOM 3921 O O . ILE E 1 87 ? -14.42964 17.39468 5.52775 1.000 56.60405 130 ILE E O 1
ATOM 3926 N N . GLN E 1 88 ? -14.61099 19.42485 4.57190 1.000 46.26475 131 GLN E N 1
ATOM 3927 C CA . GLN E 1 88 ? -16.06742 19.43227 4.71157 1.000 51.38758 131 GLN E CA 1
ATOM 3928 C C . GLN E 1 88 ? -16.71793 18.28111 3.95933 1.000 48.49031 131 GLN E C 1
ATOM 3929 O O . GLN E 1 88 ? -17.78055 17.79678 4.36607 1.000 50.08043 131 GLN E O 1
ATOM 3935 N N . ALA E 1 89 ? -16.10856 17.83785 2.86058 1.000 46.82976 132 ALA E N 1
ATOM 3936 C CA . ALA E 1 89 ? -16.63862 16.70306 2.11889 1.000 48.57136 132 ALA E CA 1
ATOM 3937 C C . ALA E 1 89 ? -16.20893 15.36424 2.70554 1.000 50.37442 132 ALA E C 1
ATOM 3938 O O . ALA E 1 89 ? -16.84597 14.34751 2.41222 1.000 58.56064 132 ALA E O 1
ATOM 3940 N N . ALA E 1 90 ? -15.14699 15.34236 3.51520 1.000 46.49058 133 ALA E N 1
ATOM 3941 C CA . ALA E 1 90 ? -14.69164 14.13660 4.21246 1.000 46.93923 133 ALA E CA 1
ATOM 3942 C C . ALA E 1 90 ? -14.38577 12.99797 3.23783 1.000 56.25052 133 ALA E C 1
ATOM 3943 O O . ALA E 1 90 ? -14.81508 11.85626 3.42417 1.000 56.24511 133 ALA E O 1
ATOM 3945 N N . ILE E 1 91 ? -13.62373 13.31533 2.19056 1.000 52.01295 134 ILE E N 1
ATOM 3946 C CA . ILE E 1 91 ? -13.19447 12.33399 1.20071 1.000 44.58074 134 ILE E CA 1
ATOM 3947 C C . ILE E 1 91 ? -11.68660 12.44882 1.01045 1.000 44.71042 134 ILE E C 1
ATOM 3948 O O . ILE E 1 91 ? -11.13613 13.55478 1.00385 1.000 41.47545 134 ILE E O 1
ATOM 3953 N N . ARG E 1 92 ? -11.02029 11.30396 0.86165 1.000 42.96730 135 ARG E N 1
ATOM 3954 C CA . ARG E 1 92 ? -9.58763 11.23466 0.61754 1.000 41.58719 135 ARG E CA 1
ATOM 3955 C C . ARG E 1 92 ? -9.33865 10.65866 -0.76884 1.000 47.63266 135 ARG E C 1
ATOM 3956 O O . ARG E 1 92 ? -10.08271 9.78980 -1.23597 1.000 51.05926 135 ARG E O 1
ATOM 3964 N N . SER E 1 93 ? -8.29010 11.13634 -1.41976 1.000 39.85672 136 SER E N 1
ATOM 3965 C CA . SER E 1 93 ? -7.94948 10.62651 -2.73326 1.000 39.83101 136 SER E CA 1
ATOM 3966 C C . SER E 1 93 ? -7.01098 9.44101 -2.61666 1.000 40.36324 136 SER E C 1
ATOM 3967 O O . SER E 1 93 ? -6.46535 9.15114 -1.54844 1.000 40.51495 136 SER E O 1
ATOM 3970 N N . ARG E 1 94 ? -6.83674 8.74820 -3.73849 1.000 40.98160 137 ARG E N 1
ATOM 3971 C CA A ARG E 1 94 ? -5.89142 7.64376 -3.77132 0.263 44.01495 137 ARG E CA 1
ATOM 3972 C CA B ARG E 1 94 ? -5.88861 7.64093 -3.77082 0.737 44.02546 137 ARG E CA 1
ATOM 3973 C C . ARG E 1 94 ? -4.47436 8.16315 -3.50895 1.000 43.51726 137 ARG E C 1
ATOM 3974 O O . ARG E 1 94 ? -4.14088 9.33198 -3.82268 1.000 39.89291 137 ARG E O 1
ATOM 3989 N N . PRO E 1 95 ? -3.60448 7.34417 -2.89769 1.000 48.80409 138 PRO E N 1
ATOM 3990 C CA . PRO E 1 95 ? -2.22240 7.79648 -2.66795 1.000 48.34066 138 PRO E CA 1
ATOM 3991 C C . PRO E 1 95 ? -1.43380 7.77768 -3.96866 1.000 46.41741 138 PRO E C 1
ATOM 3992 O O . PRO E 1 95 ? -1.49551 6.81303 -4.73487 1.000 47.07153 138 PRO E O 1
ATOM 3996 N N . ALA E 1 96 ? -0.71833 8.86714 -4.22700 1.000 43.63025 139 ALA E N 1
ATOM 3997 C CA . ALA E 1 96 ? 0.11190 9.01390 -5.41144 1.000 36.86830 139 ALA E CA 1
ATOM 3998 C C . ALA E 1 96 ? 1.57345 8.94320 -4.99592 1.000 36.62864 139 ALA E C 1
ATOM 3999 O O . ALA E 1 96 ? 2.01435 9.72438 -4.14845 1.000 42.31209 139 ALA E O 1
ATOM 4001 N N . ARG E 1 97 ? 2.32533 8.01806 -5.58914 1.000 37.67910 140 ARG E N 1
ATOM 4002 C CA . ARG E 1 97 ? 3.75143 7.90487 -5.30891 1.000 37.74760 140 ARG E CA 1
ATOM 4003 C C . ARG E 1 97 ? 4.53211 8.71654 -6.33105 1.000 40.42196 140 ARG E C 1
ATOM 4004 O O . ARG E 1 97 ? 4.46827 8.44135 -7.53434 1.000 45.16530 140 ARG E O 1
ATOM 4012 N N . LEU E 1 98 ? 5.27050 9.70632 -5.85337 1.000 37.23053 141 LEU E N 1
ATOM 4013 C CA . LEU E 1 98 ? 6.14590 10.49627 -6.70088 1.000 34.60204 141 LEU E CA 1
ATOM 4014 C C . LEU E 1 98 ? 7.55841 9.94277 -6.58145 1.000 43.52317 141 LEU E C 1
ATOM 4015 O O . LEU E 1 98 ? 8.13622 9.93991 -5.49025 1.000 39.37677 141 LEU E O 1
ATOM 4020 N N . THR E 1 99 ? 8.10469 9.46288 -7.69478 1.000 39.12572 142 THR E N 1
ATOM 4021 C CA . THR E 1 99 ? 9.43297 8.86631 -7.72724 1.000 37.28183 142 THR E CA 1
ATOM 4022 C C . THR E 1 99 ? 10.39928 9.84678 -8.37701 1.000 41.02990 142 THR E C 1
ATOM 4023 O O . THR E 1 99 ? 10.23220 10.20584 -9.54867 1.000 41.62847 142 THR E O 1
ATOM 4027 N N . VAL E 1 100 ? 11.40628 10.27357 -7.62018 1.000 36.44220 143 VAL E N 1
ATOM 4028 C CA . VAL E 1 100 ? 12.36726 11.27366 -8.07186 1.000 36.21734 143 VAL E CA 1
ATOM 4029 C C . VAL E 1 100 ? 13.69665 10.58323 -8.32650 1.000 39.24245 143 VAL E C 1
ATOM 4030 O O . VAL E 1 100 ? 14.23938 9.92110 -7.43346 1.000 42.22393 143 VAL E O 1
ATOM 4034 N N . LEU E 1 101 ? 14.22802 10.75329 -9.53481 1.000 38.46223 144 LEU E N 1
ATOM 4035 C CA . LEU E 1 101 ? 15.48837 10.14800 -9.94325 1.000 40.85675 144 LEU E CA 1
ATOM 4036 C C . LEU E 1 101 ? 16.55095 11.23231 -10.07875 1.000 45.17660 144 LEU E C 1
ATOM 4037 O O . LEU E 1 101 ? 16.30531 12.27194 -10.69913 1.000 41.82463 144 LEU E O 1
ATOM 4042 N N . VAL E 1 102 ? 17.73090 10.98048 -9.51788 1.000 45.43971 145 VAL E N 1
ATOM 4043 C CA . VAL E 1 102 ? 18.79440 11.98106 -9.45042 1.000 48.23982 145 VAL E CA 1
ATOM 4044 C C . VAL E 1 102 ? 19.86835 11.66301 -10.48280 1.000 45.06414 145 VAL E C 1
ATOM 4045 O O . VAL E 1 102 ? 20.26489 10.49954 -10.61693 1.000 50.26153 145 VAL E O 1
ATOM 4049 N N . PRO E 1 103 ? 20.36632 12.65324 -11.23743 1.000 49.59513 146 PRO E N 1
ATOM 4050 C CA . PRO E 1 103 ? 21.44599 12.41550 -12.20523 1.000 53.30174 146 PRO E CA 1
ATOM 4051 C C . PRO E 1 103 ? 22.75358 11.98074 -11.53733 1.000 55.88811 146 PRO E C 1
ATOM 4052 O O . PRO E 1 103 ? 23.56837 11.28388 -12.15002 1.000 58.86127 146 PRO E O 1
ATOM 4056 N N . VAL F 1 4 ? 12.95497 21.49447 15.65532 1.000 93.21294 47 VAL F N 1
ATOM 4057 C CA . VAL F 1 4 ? 12.92419 22.61803 16.58519 1.000 94.79414 47 VAL F CA 1
ATOM 4058 C C . VAL F 1 4 ? 11.89202 22.40128 17.69612 1.000 93.26422 47 VAL F C 1
ATOM 4059 O O . VAL F 1 4 ? 12.25638 22.26715 18.86678 1.000 95.43233 47 VAL F O 1
ATOM 4063 N N . TYR F 1 5 ? 10.60917 22.38551 17.32730 1.000 82.57784 48 TYR F N 1
ATOM 4064 C CA . TYR F 1 5 ? 9.50964 22.29287 18.27925 1.000 78.65205 48 TYR F CA 1
ATOM 4065 C C . TYR F 1 5 ? 9.25231 20.83906 18.66877 1.000 70.47984 48 TYR F C 1
ATOM 4066 O O . TYR F 1 5 ? 9.70933 19.90217 18.02277 1.000 65.28878 48 TYR F O 1
ATOM 4075 N N . SER F 1 6 ? 8.48832 20.65530 19.73598 1.000 68.79888 49 SER F N 1
ATOM 4076 C CA . SER F 1 6 ? 8.12206 19.32152 20.18190 1.000 67.27963 49 SER F CA 1
ATOM 4077 C C . SER F 1 6 ? 6.80651 19.41524 20.93905 1.000 66.54303 49 SER F C 1
ATOM 4078 O O . SER F 1 6 ? 6.42286 20.48554 21.41944 1.000 62.59436 49 SER F O 1
ATOM 4081 N N . PHE F 1 7 ? 6.11077 18.28045 21.03831 1.000 61.11596 50 PHE F N 1
ATOM 4082 C CA . PHE F 1 7 ? 4.87997 18.22721 21.82015 1.000 62.14054 50 PHE F CA 1
ATOM 4083 C C . PHE F 1 7 ? 5.20576 18.26577 23.30776 1.000 63.76507 50 PHE F C 1
ATOM 4084 O O . PHE F 1 7 ? 6.11307 17.56811 23.77303 1.000 63.77162 50 PHE F O 1
ATOM 4092 N N . SER F 1 8 ? 4.47051 19.08845 24.05571 1.000 61.59303 51 SER F N 1
ATOM 4093 C CA . SER F 1 8 ? 4.52596 18.97912 25.50799 1.000 63.72243 51 SER F CA 1
ATOM 4094 C C . SER F 1 8 ? 3.61134 17.86418 25.99672 1.000 62.31018 51 SER F C 1
ATOM 4095 O O . SER F 1 8 ? 3.94417 17.15203 26.95051 1.000 64.16289 51 SER F O 1
ATOM 4098 N N . GLN F 1 9 ? 2.46645 17.68834 25.34463 1.000 59.37396 52 GLN F N 1
ATOM 4099 C CA . GLN F 1 9 ? 1.59244 16.55718 25.60534 1.000 58.05782 52 GLN F CA 1
ATOM 4100 C C . GLN F 1 9 ? 1.01883 16.04769 24.29504 1.000 55.46243 52 GLN F C 1
ATOM 4101 O O . GLN F 1 9 ? 0.73404 16.82729 23.38139 1.000 54.13768 52 GLN F O 1
ATOM 4107 N N . GLN F 1 10 ? 0.85191 14.73389 24.21763 1.000 55.13068 53 GLN F N 1
ATOM 4108 C CA . GLN F 1 10 ? 0.28828 14.07037 23.06237 1.000 53.20188 53 GLN F CA 1
ATOM 4109 C C . GLN F 1 10 ? -0.91736 13.24581 23.48134 1.000 52.33809 53 GLN F C 1
ATOM 4110 O O . GLN F 1 10 ? -0.99055 12.78457 24.62550 1.000 56.20016 53 GLN F O 1
ATOM 4116 N N . PRO F 1 11 ? -1.87138 13.03563 22.57764 1.000 50.50168 54 PRO F N 1
ATOM 4117 C CA . PRO F 1 11 ? -3.08819 12.31533 22.95565 1.000 49.92544 54 PRO F CA 1
ATOM 4118 C C . PRO F 1 11 ? -2.78634 10.87723 23.33961 1.000 58.64995 54 PRO F C 1
ATOM 4119 O O . PRO F 1 11 ? -1.90010 10.22782 22.77967 1.000 52.19167 54 PRO F O 1
ATOM 4123 N N . GLN F 1 12 ? -3.53616 10.39026 24.31991 1.000 60.17274 55 GLN F N 1
ATOM 4124 C CA . GLN F 1 12 ? -3.40380 9.03355 24.81481 1.000 60.50982 55 GLN F CA 1
ATOM 4125 C C . GLN F 1 12 ? -4.71569 8.29212 24.61369 1.000 55.33388 55 GLN F C 1
ATOM 4126 O O . GLN F 1 12 ? -5.78431 8.89859 24.50809 1.000 56.63330 55 GLN F O 1
ATOM 4132 N N . ASP F 1 13 ? -4.61577 6.96814 24.54175 1.000 54.21292 56 ASP F N 1
ATOM 4133 C CA . ASP F 1 13 ? -5.79879 6.14256 24.35578 1.000 54.14275 56 ASP F CA 1
ATOM 4134 C C . ASP F 1 13 ? -6.81110 6.41930 25.45976 1.000 55.35856 56 ASP F C 1
ATOM 4135 O O . ASP F 1 13 ? -6.45602 6.56745 26.63163 1.000 56.02121 56 ASP F O 1
ATOM 4140 N N A GLN F 1 14 ? -8.08239 6.47821 25.07786 0.598 52.93617 57 GLN F N 1
ATOM 4141 N N B GLN F 1 14 ? -8.07878 6.52595 25.07273 0.402 52.87748 57 GLN F N 1
ATOM 4142 C CA A GLN F 1 14 ? -9.15497 6.77176 26.01174 0.598 52.90943 57 GLN F CA 1
ATOM 4143 C CA B GLN F 1 14 ? -9.16592 6.77235 26.00581 0.402 52.90021 57 GLN F CA 1
ATOM 4144 C C A GLN F 1 14 ? -10.34406 5.87886 25.70027 0.598 53.38834 57 GLN F C 1
ATOM 4145 C C B GLN F 1 14 ? -10.30763 5.81707 25.70206 0.402 53.47271 57 GLN F C 1
ATOM 4146 O O A GLN F 1 14 ? -10.62731 5.59305 24.53299 0.598 52.93219 57 GLN F O 1
ATOM 4147 O O B GLN F 1 14 ? -10.52683 5.42993 24.55059 0.402 53.16677 57 GLN F O 1
ATOM 4158 N N . VAL F 1 15 ? -11.02524 5.43140 26.75126 1.000 56.27526 58 VAL F N 1
ATOM 4159 C CA . VAL F 1 15 ? -12.21727 4.60402 26.64030 1.000 55.52024 58 VAL F CA 1
ATOM 4160 C C . VAL F 1 15 ? -13.34273 5.35789 27.32388 1.000 55.10901 58 VAL F C 1
ATOM 4161 O O . VAL F 1 15 ? -13.20683 5.76242 28.48294 1.000 60.67762 58 VAL F O 1
ATOM 4165 N N . VAL F 1 16 ? -14.43607 5.57619 26.60253 1.000 54.57019 59 VAL F N 1
ATOM 4166 C CA . VAL F 1 16 ? -15.52235 6.41899 27.07650 1.000 55.76051 59 VAL F CA 1
ATOM 4167 C C . VAL F 1 16 ? -16.84564 5.75026 26.73434 1.000 60.92876 59 VAL F C 1
ATOM 4168 O O . VAL F 1 16 ? -16.89876 4.73717 26.03453 1.000 65.09159 59 VAL F O 1
ATOM 4172 N N . VAL F 1 17 ? -17.92224 6.33893 27.23867 1.000 55.93655 60 VAL F N 1
ATOM 4173 C CA . VAL F 1 17 ? -19.26924 5.82620 27.04508 1.000 57.45077 60 VAL F CA 1
ATOM 4174 C C . VAL F 1 17 ? -20.02016 6.78499 26.13717 1.000 56.85672 60 VAL F C 1
ATOM 4175 O O . VAL F 1 17 ? -19.81965 8.00420 26.20317 1.000 55.71070 60 VAL F O 1
ATOM 4179 N N . SER F 1 18 ? -20.86897 6.22818 25.27706 1.000 58.02839 61 SER F N 1
ATOM 4180 C CA . SER F 1 18 ? -21.69237 7.03935 24.39628 1.000 58.13463 61 SER F CA 1
ATOM 4181 C C . SER F 1 18 ? -22.49399 8.04573 25.20798 1.000 58.67282 61 SER F C 1
ATOM 4182 O O . SER F 1 18 ? -23.16808 7.68585 26.17564 1.000 62.55094 61 SER F O 1
ATOM 4185 N N . GLY F 1 19 ? -22.40287 9.31249 24.81578 1.000 57.73687 62 GLY F N 1
ATOM 4186 C CA . GLY F 1 19 ? -23.08616 10.39181 25.48892 1.000 58.54549 62 GLY F CA 1
ATOM 4187 C C . GLY F 1 19 ? -22.19794 11.20628 26.39637 1.000 57.37974 62 GLY F C 1
ATOM 4188 O O . GLY F 1 19 ? -22.64512 12.23732 26.91592 1.000 58.19851 62 GLY F O 1
ATOM 4189 N N . GLN F 1 20 ? -20.95394 10.77689 26.59620 1.000 55.90037 63 GLN F N 1
ATOM 4190 C CA . GLN F 1 20 ? -20.04866 11.45621 27.50712 1.000 55.21652 63 GLN F CA 1
ATOM 4191 C C . GLN F 1 20 ? -19.08346 12.34790 26.74999 1.000 53.65857 63 GLN F C 1
ATOM 4192 O O . GLN F 1 20 ? -18.74453 12.04920 25.60232 1.000 59.56688 63 GLN F O 1
ATOM 4198 N N . PRO F 1 21 ? -18.61919 13.42327 27.39290 1.000 53.67515 64 PRO F N 1
ATOM 4199 C CA . PRO F 1 21 ? -17.52677 14.21320 26.81841 1.000 52.42992 64 PRO F CA 1
ATOM 4200 C C . PRO F 1 21 ? -16.22760 13.43155 26.87008 1.000 51.35049 64 PRO F C 1
ATOM 4201 O O . PRO F 1 21 ? -16.02013 12.55109 27.70711 1.000 53.83816 64 PRO F O 1
ATOM 4205 N N A VAL F 1 22 ? -15.32386 13.77296 25.96494 0.472 50.16266 65 VAL F N 1
ATOM 4206 N N B VAL F 1 22 ? -15.35556 13.76823 25.92515 0.528 50.15366 65 VAL F N 1
ATOM 4207 C CA A VAL F 1 22 ? -13.97113 13.22241 26.00449 0.472 50.00136 65 VAL F CA 1
ATOM 4208 C CA B VAL F 1 22 ? -13.99951 13.23135 25.83207 0.528 49.98324 65 VAL F CA 1
ATOM 4209 C C A VAL F 1 22 ? -13.04411 14.25577 25.41249 0.472 48.76604 65 VAL F C 1
ATOM 4210 C C B VAL F 1 22 ? -13.08684 14.38003 25.46152 0.528 48.83345 65 VAL F C 1
ATOM 4211 O O A VAL F 1 22 ? -13.39592 14.92197 24.43634 0.472 50.59750 65 VAL F O 1
ATOM 4212 O O B VAL F 1 22 ? -13.46292 15.22025 24.64003 0.528 50.34369 65 VAL F O 1
ATOM 4219 N N . THR F 1 23 ? -11.87950 14.40557 26.02944 1.000 48.98642 66 THR F N 1
ATOM 4220 C CA . THR F 1 23 ? -10.87342 15.38801 25.65589 1.000 48.75038 66 THR F CA 1
ATOM 4221 C C . THR F 1 23 ? -9.55678 14.68202 25.36206 1.000 50.59845 66 THR F C 1
ATOM 4222 O O . THR F 1 23 ? -9.04439 13.93908 26.20294 1.000 49.19684 66 THR F O 1
ATOM 4226 N N . LEU F 1 24 ? -9.00275 14.93635 24.17954 1.000 47.50586 67 LEU F N 1
ATOM 4227 C CA . LEU F 1 24 ? -7.70337 14.41374 23.77004 1.000 50.02976 67 LEU F CA 1
ATOM 4228 C C . LEU F 1 24 ? -6.67018 15.53595 23.82094 1.000 47.92681 67 LEU F C 1
ATOM 4229 O O . LEU F 1 24 ? -6.87599 16.60917 23.24059 1.000 47.63634 67 LEU F O 1
ATOM 4234 N N . LEU F 1 25 ? -5.56614 15.28921 24.51820 1.000 49.06694 68 LEU F N 1
ATOM 4235 C CA . LEU F 1 25 ? -4.59134 16.33077 24.80061 1.000 51.66306 68 LEU F CA 1
ATOM 4236 C C . LEU F 1 25 ? -3.62536 16.50135 23.63996 1.000 53.43783 68 LEU F C 1
ATOM 4237 O O . LEU F 1 25 ? -3.19654 15.52483 23.02172 1.000 56.05669 68 LEU F O 1
ATOM 4242 N N . CYS F 1 26 ? -3.29407 17.75493 23.34746 1.000 55.53318 69 CYS F N 1
ATOM 4243 C CA . CYS F 1 26 ? -2.23400 18.08409 22.40555 1.000 52.99626 69 CYS F CA 1
ATOM 4244 C C . CYS F 1 26 ? -1.76385 19.49088 22.72661 1.000 51.81650 69 CYS F C 1
ATOM 4245 O O . CYS F 1 26 ? -2.58233 20.40995 22.82147 1.000 51.89410 69 CYS F O 1
ATOM 4248 N N . ALA F 1 27 ? -0.45646 19.65414 22.90439 1.000 53.42670 70 ALA F N 1
ATOM 4249 C CA . ALA F 1 27 ? 0.08347 20.95610 23.26678 1.000 55.43627 70 ALA F CA 1
ATOM 4250 C C . ALA F 1 27 ? 1.51327 21.06225 22.76377 1.000 56.70666 70 ALA F C 1
ATOM 4251 O O . ALA F 1 27 ? 2.30582 20.13345 22.94262 1.000 57.29709 70 ALA F O 1
ATOM 4253 N N . ILE F 1 28 ? 1.83158 22.18789 22.13203 1.000 57.43874 71 ILE F N 1
ATOM 4254 C CA . ILE F 1 28 ? 3.17294 22.45548 21.61841 1.000 61.44701 71 ILE F CA 1
ATOM 4255 C C . ILE F 1 28 ? 3.60943 23.82933 22.10835 1.000 61.73869 71 ILE F C 1
ATOM 4256 O O . ILE F 1 28 ? 3.04453 24.84877 21.68496 1.000 61.73622 71 ILE F O 1
ATOM 4261 N N . PRO F 1 29 ? 4.60372 23.90569 22.98514 1.000 65.53672 72 PRO F N 1
ATOM 4262 C CA . PRO F 1 29 ? 4.97492 25.19855 23.56449 1.000 67.69915 72 PRO F CA 1
ATOM 4263 C C . PRO F 1 29 ? 5.58395 26.12475 22.52710 1.000 72.16012 72 PRO F C 1
ATOM 4264 O O . PRO F 1 29 ? 6.15334 25.68614 21.52393 1.000 72.76519 72 PRO F O 1
ATOM 4268 N N . GLU F 1 30 ? 5.42220 27.42669 22.77636 1.000 70.88135 73 GLU F N 1
ATOM 4269 C CA . GLU F 1 30 ? 6.00277 28.51248 21.97971 1.000 72.73351 73 GLU F CA 1
ATOM 4270 C C . GLU F 1 30 ? 5.79205 28.32786 20.47434 1.000 70.05663 73 GLU F C 1
ATOM 4271 O O . GLU F 1 30 ? 6.52686 28.90333 19.66400 1.000 75.36186 73 GLU F O 1
ATOM 4277 N N . TYR F 1 31 ? 4.78395 27.55432 20.07543 1.000 75.26883 74 TYR F N 1
ATOM 4278 C CA . TYR F 1 31 ? 4.47848 27.31695 18.66910 1.000 69.09415 74 TYR F CA 1
ATOM 4279 C C . TYR F 1 31 ? 3.22554 28.08701 18.27770 1.000 63.57131 74 TYR F C 1
ATOM 4280 O O . TYR F 1 31 ? 2.18175 27.95580 18.92688 1.000 62.71659 74 TYR F O 1
ATOM 4289 N N . ASP F 1 32 ? 3.33206 28.87348 17.20498 1.000 64.22643 75 ASP F N 1
ATOM 4290 C CA . ASP F 1 32 ? 2.25184 29.73534 16.74660 1.000 70.41148 75 ASP F CA 1
ATOM 4291 C C . ASP F 1 32 ? 1.68880 29.34589 15.38377 1.000 67.09842 75 ASP F C 1
ATOM 4292 O O . ASP F 1 32 ? 0.79150 30.03432 14.88309 1.000 71.14595 75 ASP F O 1
ATOM 4297 N N . GLY F 1 33 ? 2.17940 28.27630 14.76549 1.000 60.28338 76 GLY F N 1
ATOM 4298 C CA . GLY F 1 33 ? 1.67384 27.84857 13.47958 1.000 58.61218 76 GLY F CA 1
ATOM 4299 C C . GLY F 1 33 ? 0.37320 27.07445 13.60206 1.000 61.71029 76 GLY F C 1
ATOM 4300 O O . GLY F 1 33 ? -0.28826 27.05204 14.64205 1.000 56.32002 76 GLY F O 1
ATOM 4301 N N . PHE F 1 34 ? 0.00854 26.42147 12.50157 1.000 58.97592 77 PHE F N 1
ATOM 4302 C CA . PHE F 1 34 ? -1.21201 25.63126 12.46141 1.000 52.65833 77 PHE F CA 1
ATOM 4303 C C . PHE F 1 34 ? -1.02940 24.30389 13.17517 1.000 51.29751 77 PHE F C 1
ATOM 4304 O O . PHE F 1 34 ? 0.06624 23.73743 13.21621 1.000 51.14819 77 PHE F O 1
ATOM 4312 N N . VAL F 1 35 ? -2.13097 23.80404 13.72617 1.000 50.08146 78 VAL F N 1
ATOM 4313 C CA . VAL F 1 35 ? -2.18670 22.49225 14.35362 1.000 49.47059 78 VAL F CA 1
ATOM 4314 C C . VAL F 1 35 ? -3.46217 21.80945 13.89117 1.000 47.52061 78 VAL F C 1
ATOM 4315 O O . VAL F 1 35 ? -4.54340 22.40484 13.94382 1.000 47.84214 78 VAL F O 1
ATOM 4319 N N . LEU F 1 36 ? -3.33727 20.56654 13.44492 1.000 46.51096 79 LEU F N 1
ATOM 4320 C CA . LEU F 1 36 ? -4.44666 19.82914 12.86816 1.000 48.89250 79 LEU F CA 1
ATOM 4321 C C . LEU F 1 36 ? -4.68580 18.54730 13.65240 1.000 45.01534 79 LEU F C 1
ATOM 4322 O O . LEU F 1 36 ? -3.75451 17.95660 14.20682 1.000 45.09517 79 LEU F O 1
ATOM 4327 N N . TRP F 1 37 ? -5.94745 18.12561 13.68657 1.000 44.67568 80 TRP F N 1
ATOM 4328 C CA . TRP F 1 37 ? -6.35989 16.86375 14.28623 1.000 44.98979 80 TRP F CA 1
ATOM 4329 C C . TRP F 1 37 ? -6.80463 15.90748 13.18325 1.000 44.23918 80 TRP F C 1
ATOM 4330 O O . TRP F 1 37 ? -7.57059 16.29285 12.29472 1.000 44.53069 80 TRP F O 1
ATOM 4341 N N . ILE F 1 38 ? -6.32946 14.66527 13.25052 1.000 44.30515 81 ILE F N 1
ATOM 4342 C CA . ILE F 1 38 ? -6.51356 13.66606 12.20298 1.000 44.76453 81 ILE F CA 1
ATOM 4343 C C . ILE F 1 38 ? -7.33311 12.51867 12.77131 1.000 45.07931 81 ILE F C 1
ATOM 4344 O O . ILE F 1 38 ? -6.90577 11.86280 13.72569 1.000 49.53084 81 ILE F O 1
ATOM 4349 N N . LYS F 1 39 ? -8.48865 12.25119 12.17409 1.000 45.55541 82 LYS F N 1
ATOM 4350 C CA . LYS F 1 39 ? -9.33648 11.13050 12.56722 1.000 46.26434 82 LYS F CA 1
ATOM 4351 C C . LYS F 1 39 ? -9.34762 10.10307 11.43976 1.000 47.55072 82 LYS F C 1
ATOM 4352 O O . LYS F 1 39 ? -9.90040 10.36289 10.36335 1.000 49.10204 82 LYS F O 1
ATOM 4358 N N . ASP F 1 40 ? -8.74734 8.93695 11.69533 1.000 48.92441 83 ASP F N 1
ATOM 4359 C CA . ASP F 1 40 ? -8.71916 7.83058 10.73863 1.000 50.10773 83 ASP F CA 1
ATOM 4360 C C . ASP F 1 40 ? -8.17780 8.30550 9.38817 1.000 55.07555 83 ASP F C 1
ATOM 4361 O O . ASP F 1 40 ? -8.78117 8.09758 8.33078 1.000 57.09535 83 ASP F O 1
ATOM 4366 N N . GLY F 1 41 ? -7.02067 8.97271 9.43453 1.000 53.18300 84 GLY F N 1
ATOM 4367 C CA . GLY F 1 41 ? -6.35708 9.47505 8.25064 1.000 49.61158 84 GLY F CA 1
ATOM 4368 C C . GLY F 1 41 ? -6.91593 10.76067 7.68397 1.000 49.20045 84 GLY F C 1
ATOM 4369 O O . GLY F 1 41 ? -6.26900 11.37471 6.83877 1.000 48.95745 84 GLY F O 1
ATOM 4370 N N . LEU F 1 42 ? -8.09345 11.18929 8.11477 1.000 48.45874 85 LEU F N 1
ATOM 4371 C CA . LEU F 1 42 ? -8.76288 12.36370 7.57567 1.000 48.36100 85 LEU F CA 1
ATOM 4372 C C . LEU F 1 42 ? -8.66811 13.52660 8.55047 1.000 47.03144 85 LEU F C 1
ATOM 4373 O O . LEU F 1 42 ? -8.88475 13.35636 9.75299 1.000 49.40934 85 LEU F O 1
ATOM 4378 N N . ALA F 1 43 ? -8.36891 14.71178 8.02501 1.000 46.95345 86 ALA F N 1
ATOM 4379 C CA . ALA F 1 43 ? -8.28968 15.91327 8.84689 1.000 48.55263 86 ALA F CA 1
ATOM 4380 C C . ALA F 1 43 ? -9.67864 16.48671 9.10441 1.000 46.78077 86 ALA F C 1
ATOM 4381 O O . ALA F 1 43 ? -10.57188 16.42090 8.25382 1.000 47.94477 86 ALA F O 1
ATOM 4383 N N . LEU F 1 44 ? -9.84716 17.06444 10.29518 1.000 46.27939 87 LEU F N 1
ATOM 4384 C CA . LEU F 1 44 ? -11.15174 17.50117 10.77531 1.000 46.97985 87 LEU F CA 1
ATOM 4385 C C . LEU F 1 44 ? -11.45211 18.96923 10.50182 1.000 48.01424 87 LEU F C 1
ATOM 4386 O O . LEU F 1 44 ? -12.62924 19.32727 10.37522 1.000 49.33224 87 LEU F O 1
ATOM 4391 N N . GLY F 1 45 ? -10.43455 19.81682 10.41564 1.000 47.83421 88 GLY F N 1
ATOM 4392 C CA . GLY F 1 45 ? -10.65296 21.22874 10.17509 1.000 49.21790 88 GLY F CA 1
ATOM 4393 C C . GLY F 1 45 ? -9.37013 22.00943 10.35965 1.000 51.41663 88 GLY F C 1
ATOM 4394 O O . GLY F 1 45 ? -8.30465 21.44902 10.63315 1.000 55.98261 88 GLY F O 1
ATOM 4395 N N . VAL F 1 46 ? -9.49372 23.32951 10.19783 1.000 58.78975 89 VAL F N 1
ATOM 4396 C CA . VAL F 1 46 ? -8.37843 24.25864 10.34119 1.000 58.80578 89 VAL F CA 1
ATOM 4397 C C . VAL F 1 46 ? -8.58530 25.19665 11.52491 1.000 57.81134 89 VAL F C 1
ATOM 4398 O O . VAL F 1 46 ? -7.69514 25.36155 12.36699 1.000 61.76339 89 VAL F O 1
ATOM 4402 N N . GLY F 1 47 ? -9.75537 25.82490 11.60363 1.000 60.41052 90 GLY F N 1
ATOM 4403 C CA . GLY F 1 47 ? -10.04812 26.68596 12.72677 1.000 65.32935 90 GLY F CA 1
ATOM 4404 C C . GLY F 1 47 ? -10.34910 25.89578 13.98372 1.000 71.19095 90 GLY F C 1
ATOM 4405 O O . GLY F 1 47 ? -10.75771 24.73450 13.94709 1.000 75.91020 90 GLY F O 1
ATOM 4406 N N . ARG F 1 48 ? -10.14502 26.54884 15.12733 1.000 60.18674 91 ARG F N 1
ATOM 4407 C CA . ARG F 1 48 ? -10.37036 25.88817 16.40401 1.000 56.28067 91 ARG F CA 1
ATOM 4408 C C . ARG F 1 48 ? -11.83727 25.54659 16.64902 1.000 64.50755 91 ARG F C 1
ATOM 4409 O O . ARG F 1 48 ? -12.14284 24.90660 17.66052 1.000 67.19825 91 ARG F O 1
ATOM 4417 N N . ASP F 1 49 ? -12.74607 25.93729 15.75393 1.000 64.41096 92 ASP F N 1
ATOM 4418 C CA . ASP F 1 49 ? -14.15712 25.59872 15.89921 1.000 66.99910 92 ASP F CA 1
ATOM 4419 C C . ASP F 1 49 ? -14.52417 24.27206 15.25253 1.000 63.95733 92 ASP F C 1
ATOM 4420 O O . ASP F 1 49 ? -15.52888 23.66519 15.64564 1.000 56.68152 92 ASP F O 1
ATOM 4425 N N . LEU F 1 50 ? -13.74711 23.81770 14.27057 1.000 66.11536 93 LEU F N 1
ATOM 4426 C CA . LEU F 1 50 ? -14.05191 22.60416 13.51765 1.000 60.46915 93 LEU F CA 1
ATOM 4427 C C . LEU F 1 50 ? -15.50870 22.62523 13.05860 1.000 60.43573 93 LEU F C 1
ATOM 4428 O O . LEU F 1 50 ? -16.31324 21.74626 13.37615 1.000 64.50784 93 LEU F O 1
ATOM 4433 N N . SER F 1 51 ? -15.82480 23.66544 12.28253 1.000 58.16946 94 SER F N 1
ATOM 4434 C CA . SER F 1 51 ? -17.21282 23.98852 11.97230 1.000 59.21165 94 SER F CA 1
ATOM 4435 C C . SER F 1 51 ? -17.91572 22.86890 11.21609 1.000 59.24024 94 SER F C 1
ATOM 4436 O O . SER F 1 51 ? -19.13462 22.70938 11.34317 1.000 61.08390 94 SER F O 1
ATOM 4439 N N . SER F 1 52 ? -17.17911 22.08323 10.43066 1.000 57.59649 95 SER F N 1
ATOM 4440 C CA . SER F 1 52 ? -17.80788 20.98096 9.71386 1.000 57.99280 95 SER F CA 1
ATOM 4441 C C . SER F 1 52 ? -18.23957 19.85679 10.64276 1.000 56.95132 95 SER F C 1
ATOM 4442 O O . SER F 1 52 ? -18.91250 18.92285 10.19328 1.000 57.75827 95 SER F O 1
ATOM 4445 N N . TYR F 1 53 ? -17.87799 19.93314 11.92078 1.000 55.52804 96 TYR F N 1
ATOM 4446 C CA . TYR F 1 53 ? -18.18401 18.90344 12.90717 1.000 54.59539 96 TYR F CA 1
ATOM 4447 C C . TYR F 1 53 ? -18.77757 19.58929 14.12724 1.000 55.45891 96 TYR F C 1
ATOM 4448 O O . TYR F 1 53 ? -18.04524 20.07979 14.99779 1.000 54.41414 96 TYR F O 1
ATOM 4457 N N . PRO F 1 54 ? -20.10600 19.65192 14.22113 1.000 57.72523 97 PRO F N 1
ATOM 4458 C CA . PRO F 1 54 ? -20.72727 20.28791 15.39397 1.000 60.30023 97 PRO F CA 1
ATOM 4459 C C . PRO F 1 54 ? -20.38094 19.61420 16.71606 1.000 60.51601 97 PRO F C 1
ATOM 4460 O O . PRO F 1 54 ? -20.52809 20.24371 17.77073 1.000 57.84287 97 PRO F O 1
ATOM 4464 N N . GLN F 1 55 ? -19.91798 18.36488 16.69696 1.000 55.40401 98 GLN F N 1
ATOM 4465 C CA . GLN F 1 55 ? -19.61149 17.63291 17.91816 1.000 55.23856 98 GLN F CA 1
ATOM 4466 C C . GLN F 1 55 ? -18.18160 17.83930 18.39978 1.000 56.11366 98 GLN F C 1
ATOM 4467 O O . GLN F 1 55 ? -17.86619 17.45334 19.53034 1.000 56.13364 98 GLN F O 1
ATOM 4473 N N . TYR F 1 56 ? -17.32082 18.44594 17.58770 1.000 60.12144 99 TYR F N 1
ATOM 4474 C CA . TYR F 1 56 ? -15.91778 18.63469 17.92245 1.000 55.65103 99 TYR F CA 1
ATOM 4475 C C . TYR F 1 56 ? -15.60161 20.11354 18.10974 1.000 58.38550 99 TYR F C 1
ATOM 4476 O O . TYR F 1 56 ? -16.27240 20.98848 17.55345 1.000 58.14680 99 TYR F O 1
ATOM 4485 N N . LEU F 1 57 ? -14.55302 20.37564 18.88701 1.000 58.00240 100 LEU F N 1
ATOM 4486 C CA . LEU F 1 57 ? -14.08203 21.72214 19.18007 1.000 55.60063 100 LEU F CA 1
ATOM 4487 C C . LEU F 1 57 ? -12.63966 21.61552 19.65294 1.000 52.85173 100 LEU F C 1
ATOM 4488 O O . LEU F 1 57 ? -12.23952 20.59857 20.22448 1.000 54.78518 100 LEU F O 1
ATOM 4493 N N . VAL F 1 58 ? -11.85988 22.66139 19.40320 1.000 51.79295 101 VAL F N 1
ATOM 4494 C CA . VAL F 1 58 ? -10.49553 22.74921 19.91078 1.000 58.32713 101 VAL F CA 1
ATOM 4495 C C . VAL F 1 58 ? -10.49175 23.69669 21.10043 1.000 58.47000 101 VAL F C 1
ATOM 4496 O O . VAL F 1 58 ? -10.84200 24.87731 20.97400 1.000 58.54902 101 VAL F O 1
ATOM 4500 N N . VAL F 1 59 ? -10.10131 23.17441 22.25809 1.000 52.41650 102 VAL F N 1
ATOM 4501 C CA . VAL F 1 59 ? -10.09195 23.95399 23.48507 1.000 54.50244 102 VAL F CA 1
ATOM 4502 C C . VAL F 1 59 ? -8.67280 23.99457 24.03011 1.000 54.88651 102 VAL F C 1
ATOM 4503 O O . VAL F 1 59 ? -7.73594 23.49097 23.39929 1.000 57.89158 102 VAL F O 1
ATOM 4507 N N . GLY F 1 60 ? -8.50773 24.59269 25.20093 1.000 62.30320 103 GLY F N 1
ATOM 4508 C CA . GLY F 1 60 ? -7.20150 24.82077 25.77684 1.000 64.14528 103 GLY F CA 1
ATOM 4509 C C . GLY F 1 60 ? -6.78640 26.27492 25.66319 1.000 63.98035 103 GLY F C 1
ATOM 4510 O O . GLY F 1 60 ? -7.41121 27.09085 24.98148 1.000 61.39766 103 GLY F O 1
ATOM 4511 N N . ASN F 1 61 ? -5.70585 26.59983 26.35999 1.000 66.50446 104 ASN F N 1
ATOM 4512 C CA . ASN F 1 61 ? -5.14914 27.94402 26.32436 1.000 65.48152 104 ASN F CA 1
ATOM 4513 C C . ASN F 1 61 ? -4.22990 28.04979 25.11549 1.000 68.01510 104 ASN F C 1
ATOM 4514 O O . ASN F 1 61 ? -3.11797 27.51175 25.12179 1.000 71.66370 104 ASN F O 1
ATOM 4519 N N . HIS F 1 62 ? -4.69621 28.74839 24.07921 1.000 73.08166 105 HIS F N 1
ATOM 4520 C CA . HIS F 1 62 ? -3.88158 28.96676 22.89141 1.000 67.30281 105 HIS F CA 1
ATOM 4521 C C . HIS F 1 62 ? -2.56965 29.67087 23.21891 1.000 71.30710 105 HIS F C 1
ATOM 4522 O O . HIS F 1 62 ? -1.60165 29.54419 22.46070 1.000 76.06063 105 HIS F O 1
ATOM 4529 N N . LEU F 1 63 ? -2.51657 30.40516 24.33270 1.000 74.71934 106 LEU F N 1
ATOM 4530 C CA . LEU F 1 63 ? -1.27620 31.05652 24.74330 1.000 74.77055 106 LEU F CA 1
ATOM 4531 C C . LEU F 1 63 ? -0.22209 30.02888 25.13037 1.000 77.14928 106 LEU F C 1
ATOM 4532 O O . LEU F 1 63 ? 0.93520 30.11739 24.70283 1.000 72.91786 106 LEU F O 1
ATOM 4537 N N . SER F 1 64 ? -0.60517 29.04496 25.94130 1.000 76.90014 107 SER F N 1
ATOM 4538 C CA . SER F 1 64 ? 0.28877 27.95871 26.32957 1.000 71.42425 107 SER F CA 1
ATOM 4539 C C . SER F 1 64 ? 0.59686 27.01202 25.18987 1.000 71.45304 107 SER F C 1
ATOM 4540 O O . SER F 1 64 ? 1.25762 25.99596 25.43904 1.000 78.83900 107 SER F O 1
ATOM 4543 N N . GLY F 1 65 ? 0.15639 27.29598 23.96692 1.000 65.03225 108 GLY F N 1
ATOM 4544 C CA . GLY F 1 65 ? 0.33001 26.35326 22.88227 1.000 62.15646 108 GLY F CA 1
ATOM 4545 C C . GLY F 1 65 ? -0.51346 25.10854 23.02149 1.000 59.46431 108 GLY F C 1
ATOM 4546 O O . GLY F 1 65 ? -0.07822 24.02631 22.62091 1.000 57.89682 108 GLY F O 1
ATOM 4547 N N . GLU F 1 66 ? -1.71423 25.23220 23.57918 1.000 61.66838 109 GLU F N 1
ATOM 4548 C CA . GLU F 1 66 ? -2.58714 24.09258 23.82608 1.000 58.71456 109 GLU F CA 1
ATOM 4549 C C . GLU F 1 66 ? -3.64907 24.00061 22.74094 1.000 55.07781 109 GLU F C 1
ATOM 4550 O O . GLU F 1 66 ? -4.28569 25.00231 22.39861 1.000 55.88761 109 GLU F O 1
ATOM 4556 N N . HIS F 1 67 ? -3.83967 22.79353 22.21162 1.000 52.87412 110 HIS F N 1
ATOM 4557 C CA . HIS F 1 67 ? -4.76032 22.54685 21.11205 1.000 53.44943 110 HIS F CA 1
ATOM 4558 C C . HIS F 1 67 ? -5.48256 21.22200 21.36079 1.000 50.94889 110 HIS F C 1
ATOM 4559 O O . HIS F 1 67 ? -5.42174 20.28290 20.57069 1.000 48.27479 110 HIS F O 1
ATOM 4566 N N . HIS F 1 68 ? -6.18709 21.14914 22.48504 1.000 50.26950 111 HIS F N 1
ATOM 4567 C CA . HIS F 1 68 ? -6.85216 19.92057 22.88987 1.000 49.28767 111 HIS F CA 1
ATOM 4568 C C . HIS F 1 68 ? -8.15523 19.74314 22.12408 1.000 48.33860 111 HIS F C 1
ATOM 4569 O O . HIS F 1 68 ? -8.95132 20.67949 22.01001 1.000 49.10173 111 HIS F O 1
ATOM 4576 N N . LEU F 1 69 ? -8.37381 18.53710 21.60947 1.000 47.10710 112 LEU F N 1
ATOM 4577 C CA . LEU F 1 69 ? -9.61908 18.20730 20.93093 1.000 46.57986 112 LEU F CA 1
ATOM 4578 C C . LEU F 1 69 ? -10.65865 17.80133 21.96347 1.000 48.62072 112 LEU F C 1
ATOM 4579 O O . LEU F 1 69 ? -10.41523 16.90105 22.77347 1.000 54.75107 112 LEU F O 1
ATOM 4584 N N . LYS F 1 70 ? -11.81210 18.46118 21.93796 1.000 48.82219 113 LYS F N 1
ATOM 4585 C CA . LYS F 1 70 ? -12.91908 18.14455 22.82995 1.000 49.43535 113 LYS F CA 1
ATOM 4586 C C . LYS F 1 70 ? -14.09154 17.61658 22.01361 1.000 50.73693 113 LYS F C 1
ATOM 4587 O O . LYS F 1 70 ? -14.59352 18.30656 21.11942 1.000 49.00625 113 LYS F O 1
ATOM 4593 N N . ILE F 1 71 ? -14.51770 16.39582 22.31924 1.000 50.46021 114 ILE F N 1
ATOM 4594 C CA . ILE F 1 71 ? -15.74676 15.82784 21.78306 1.000 48.83812 114 ILE F CA 1
ATOM 4595 C C . ILE F 1 71 ? -16.83852 16.06480 22.81432 1.000 51.23216 114 ILE F C 1
ATOM 4596 O O . ILE F 1 71 ? -16.76926 15.54259 23.93265 1.000 51.00011 114 ILE F O 1
ATOM 4601 N N . LEU F 1 72 ? -17.83881 16.86779 22.44481 1.000 55.08730 115 LEU F N 1
ATOM 4602 C CA . LEU F 1 72 ? -18.84314 17.30288 23.40995 1.000 53.37293 115 LEU F CA 1
ATOM 4603 C C . LEU F 1 72 ? -19.73459 16.15580 23.86523 1.000 54.44176 115 LEU F C 1
ATOM 4604 O O . LEU F 1 72 ? -20.18201 16.13791 25.01694 1.000 55.01775 115 LEU F O 1
ATOM 4609 N N . ARG F 1 73 ? -20.00503 15.19726 22.98523 1.000 55.68331 116 ARG F N 1
ATOM 4610 C CA . ARG F 1 73 ? -20.87224 14.07193 23.32174 1.000 54.58116 116 ARG F CA 1
ATOM 4611 C C . ARG F 1 73 ? -20.43159 12.90108 22.45159 1.000 58.29385 116 ARG F C 1
ATOM 4612 O O . ARG F 1 73 ? -20.79738 12.83334 21.27587 1.000 61.18068 116 ARG F O 1
ATOM 4620 N N . ALA F 1 74 ? -19.63731 12.00324 23.02509 1.000 52.79251 117 ALA F N 1
ATOM 4621 C CA . ALA F 1 74 ? -19.10391 10.89432 22.25075 1.000 52.26994 117 ALA F CA 1
ATOM 4622 C C . ALA F 1 74 ? -20.23606 10.02297 21.72407 1.000 53.97356 117 ALA F C 1
ATOM 4623 O O . ALA F 1 74 ? -21.25965 9.83540 22.37474 1.000 60.86375 117 ALA F O 1
ATOM 4625 N N . GLU F 1 75 ? -20.05390 9.49668 20.52398 1.000 57.28215 118 GLU F N 1
ATOM 4626 C CA . GLU F 1 75 ? -20.96828 8.52067 19.95860 1.000 55.98854 118 GLU F CA 1
ATOM 4627 C C . GLU F 1 75 ? -20.13509 7.47679 19.23122 1.000 55.80767 118 GLU F C 1
ATOM 4628 O O . GLU F 1 75 ? -18.91880 7.62206 19.08491 1.000 54.15608 118 GLU F O 1
ATOM 4634 N N . LEU F 1 76 ? -20.79798 6.40672 18.77882 1.000 57.90151 119 LEU F N 1
ATOM 4635 C CA . LEU F 1 76 ? -20.06493 5.25682 18.25402 1.000 60.68544 119 LEU F CA 1
ATOM 4636 C C . LEU F 1 76 ? -19.28318 5.60276 16.98873 1.000 57.45958 119 LEU F C 1
ATOM 4637 O O . LEU F 1 76 ? -18.24789 4.98445 16.72075 1.000 58.12711 119 LEU F O 1
ATOM 4642 N N . GLN F 1 77 ? -19.73733 6.59524 16.21558 1.000 57.29464 120 GLN F N 1
ATOM 4643 C CA . GLN F 1 77 ? -18.98056 7.02239 15.04106 1.000 59.22786 120 GLN F CA 1
ATOM 4644 C C . GLN F 1 77 ? -17.65548 7.67549 15.41449 1.000 59.53207 120 GLN F C 1
ATOM 4645 O O . GLN F 1 77 ? -16.76392 7.76999 14.56171 1.000 57.28369 120 GLN F O 1
ATOM 4651 N N . ASP F 1 78 ? -17.51067 8.12456 16.66523 1.000 52.76903 121 ASP F N 1
ATOM 4652 C CA . ASP F 1 78 ? -16.28382 8.74774 17.14727 1.000 52.85751 121 ASP F CA 1
ATOM 4653 C C . ASP F 1 78 ? -15.21028 7.73565 17.52295 1.000 50.68485 121 ASP F C 1
ATOM 4654 O O . ASP F 1 78 ? -14.07020 8.13474 17.78504 1.000 49.44642 121 ASP F O 1
ATOM 4659 N N . ASP F 1 79 ? -15.54596 6.44965 17.57324 1.000 52.32383 122 ASP F N 1
ATOM 4660 C CA . ASP F 1 79 ? -14.55488 5.41290 17.83380 1.000 53.50320 122 ASP F CA 1
ATOM 4661 C C . ASP F 1 79 ? -13.60135 5.34000 16.64947 1.000 52.65855 122 ASP F C 1
ATOM 4662 O O . ASP F 1 79 ? -13.97063 4.85997 15.57236 1.000 54.33476 122 ASP F O 1
ATOM 4667 N N . ALA F 1 80 ? -12.38082 5.82439 16.83742 1.000 51.35623 123 ALA F N 1
ATOM 4668 C CA . ALA F 1 80 ? -11.43603 5.94096 15.73451 1.000 51.10533 123 ALA F CA 1
ATOM 4669 C C . ALA F 1 80 ? -10.04372 6.16334 16.30769 1.000 53.29944 123 ALA F C 1
ATOM 4670 O O . ALA F 1 80 ? -9.85011 6.23345 17.52593 1.000 50.13621 123 ALA F O 1
ATOM 4672 N N . VAL F 1 81 ? -9.07136 6.27214 15.40540 1.000 60.49821 124 VAL F N 1
ATOM 4673 C CA . VAL F 1 81 ? -7.68854 6.57332 15.75210 1.000 54.32878 124 VAL F CA 1
ATOM 4674 C C . VAL F 1 81 ? -7.43169 8.03686 15.44026 1.000 48.15729 124 VAL F C 1
ATOM 4675 O O . VAL F 1 81 ? -7.68744 8.49429 14.31984 1.000 48.63258 124 VAL F O 1
ATOM 4679 N N . TYR F 1 82 ? -6.92605 8.77108 16.42380 1.000 48.93519 125 TYR F N 1
ATOM 4680 C CA . TYR F 1 82 ? -6.71484 10.20142 16.29377 1.000 46.18856 125 TYR F CA 1
ATOM 4681 C C . TYR F 1 82 ? -5.23453 10.52471 16.42231 1.000 48.89225 125 TYR F C 1
ATOM 4682 O O . TYR F 1 82 ? -4.47590 9.80075 17.07189 1.000 47.46746 125 TYR F O 1
ATOM 4691 N N . GLU F 1 83 ? -4.83032 11.62026 15.78856 1.000 48.49589 126 GLU F N 1
ATOM 4692 C CA . GLU F 1 83 ? -3.49316 12.15306 15.97732 1.000 46.53258 126 GLU F CA 1
ATOM 4693 C C . GLU F 1 83 ? -3.54660 13.65559 15.76164 1.000 45.40523 126 GLU F C 1
ATOM 4694 O O . GLU F 1 83 ? -4.45245 14.17499 15.10760 1.000 46.14259 126 GLU F O 1
ATOM 4700 N N A CYS F 1 84 ? -2.52331 14.33122 16.27433 0.432 45.95374 127 CYS F N 1
ATOM 4701 N N B CYS F 1 84 ? -2.60997 14.36485 16.37405 0.568 45.91558 127 CYS F N 1
ATOM 4702 C CA A CYS F 1 84 ? -2.40408 15.78152 16.25848 0.432 45.85568 127 CYS F CA 1
ATOM 4703 C CA B CYS F 1 84 ? -2.48583 15.79323 16.14371 0.568 45.76816 127 CYS F CA 1
ATOM 4704 C C A CYS F 1 84 ? -1.08852 16.15141 15.58825 0.432 46.61685 127 CYS F C 1
ATOM 4705 C C B CYS F 1 84 ? -1.14136 16.07632 15.49740 0.568 46.54813 127 CYS F C 1
ATOM 4706 O O A CYS F 1 84 ? -0.04143 15.59692 15.93545 0.432 47.98777 127 CYS F O 1
ATOM 4707 O O B CYS F 1 84 ? -0.14751 15.39315 15.75490 0.568 48.30281 127 CYS F O 1
ATOM 4712 N N . GLN F 1 85 ? -1.12979 17.07648 14.62986 1.000 46.40778 128 GLN F N 1
ATOM 4713 C CA . GLN F 1 85 ? 0.08267 17.43849 13.92204 1.000 47.28123 128 GLN F CA 1
ATOM 4714 C C . GLN F 1 85 ? 0.10037 18.93400 13.66045 1.000 47.64949 128 GLN F C 1
ATOM 4715 O O . GLN F 1 85 ? -0.94267 19.56588 13.47295 1.000 47.11714 128 GLN F O 1
ATOM 4721 N N . ALA F 1 86 ? 1.30649 19.48945 13.67575 1.000 48.96576 129 ALA F N 1
ATOM 4722 C CA . ALA F 1 86 ? 1.53938 20.90700 13.45911 1.000 49.91740 129 ALA F CA 1
ATOM 4723 C C . ALA F 1 86 ? 2.15395 21.09639 12.08257 1.000 50.33039 129 ALA F C 1
ATOM 4724 O O . ALA F 1 86 ? 3.09524 20.38571 11.71640 1.000 53.80615 129 ALA F O 1
ATOM 4726 N N . ILE F 1 87 ? 1.62225 22.05307 11.32418 1.000 50.64914 130 ILE F N 1
ATOM 4727 C CA . ILE F 1 87 ? 2.03277 22.20896 9.93226 1.000 51.61657 130 ILE F CA 1
ATOM 4728 C C . ILE F 1 87 ? 3.42692 22.82038 9.84817 1.000 54.02200 130 ILE F C 1
ATOM 4729 O O . ILE F 1 87 ? 4.36650 22.18894 9.35197 1.000 53.68739 130 ILE F O 1
ATOM 4734 N N . GLN F 1 88 ? 3.58280 24.05861 10.32822 1.000 54.05710 131 GLN F N 1
ATOM 4735 C CA . GLN F 1 88 ? 4.87329 24.73187 10.20633 1.000 56.21884 131 GLN F CA 1
ATOM 4736 C C . GLN F 1 88 ? 5.96619 23.97398 10.94279 1.000 56.97095 131 GLN F C 1
ATOM 4737 O O . GLN F 1 88 ? 7.11276 23.92903 10.48529 1.000 63.45511 131 GLN F O 1
ATOM 4743 N N . ALA F 1 89 ? 5.63308 23.36779 12.08289 1.000 56.26854 132 ALA F N 1
ATOM 4744 C CA . ALA F 1 89 ? 6.61296 22.56139 12.79969 1.000 57.29412 132 ALA F CA 1
ATOM 4745 C C . ALA F 1 89 ? 6.85173 21.21011 12.13549 1.000 56.47109 132 ALA F C 1
ATOM 4746 O O . ALA F 1 89 ? 7.88800 20.58868 12.39102 1.000 58.02182 132 ALA F O 1
ATOM 4748 N N . ALA F 1 90 ? 5.91608 20.74378 11.30159 1.000 59.37069 133 ALA F N 1
ATOM 4749 C CA . ALA F 1 90 ? 6.05132 19.49110 10.54989 1.000 54.08839 133 ALA F CA 1
ATOM 4750 C C . ALA F 1 90 ? 6.31418 18.30127 11.47431 1.000 57.02743 133 ALA F C 1
ATOM 4751 O O . ALA F 1 90 ? 7.25180 17.52381 11.28021 1.000 55.83746 133 ALA F O 1
ATOM 4753 N N . ILE F 1 91 ? 5.46620 18.15888 12.48916 1.000 57.38075 134 ILE F N 1
ATOM 4754 C CA . ILE F 1 91 ? 5.55530 17.05639 13.43457 1.000 53.73422 134 ILE F CA 1
ATOM 4755 C C . ILE F 1 91 ? 4.17366 16.43677 13.59703 1.000 51.77894 134 ILE F C 1
ATOM 4756 O O . ILE F 1 91 ? 3.15162 17.12043 13.49128 1.000 50.38144 134 ILE F O 1
ATOM 4761 N N . ARG F 1 92 ? 4.14959 15.12557 13.83582 1.000 52.05953 135 ARG F N 1
ATOM 4762 C CA . ARG F 1 92 ? 2.92602 14.37061 14.07020 1.000 50.70788 135 ARG F CA 1
ATOM 4763 C C . ARG F 1 92 ? 2.97852 13.73937 15.45574 1.000 51.50187 135 ARG F C 1
ATOM 4764 O O . ARG F 1 92 ? 4.01321 13.20356 15.86364 1.000 53.44143 135 ARG F O 1
ATOM 4772 N N . SER F 1 93 ? 1.86690 13.79973 16.18083 1.000 50.46844 136 SER F N 1
ATOM 4773 C CA . SER F 1 93 ? 1.83383 13.15499 17.48241 1.000 51.18631 136 SER F CA 1
ATOM 4774 C C . SER F 1 93 ? 1.66986 11.64962 17.32190 1.000 52.81963 136 SER F C 1
ATOM 4775 O O . SER F 1 93 ? 1.41484 11.13184 16.22937 1.000 55.03992 136 SER F O 1
ATOM 4778 N N . ARG F 1 94 ? 1.81951 10.94515 18.43798 1.000 53.12198 137 ARG F N 1
ATOM 4779 C CA . ARG F 1 94 ? 1.47088 9.53986 18.46770 1.000 53.93608 137 ARG F CA 1
ATOM 4780 C C . ARG F 1 94 ? -0.02054 9.38236 18.18007 1.000 55.06765 137 ARG F C 1
ATOM 4781 O O . ARG F 1 94 ? -0.81155 10.29828 18.42841 1.000 52.69419 137 ARG F O 1
ATOM 4789 N N . PRO F 1 95 ? -0.42939 8.24435 17.63586 1.000 52.61020 138 PRO F N 1
ATOM 4790 C CA . PRO F 1 95 ? -1.85895 7.98245 17.47082 1.000 52.22816 138 PRO F CA 1
ATOM 4791 C C . PRO F 1 95 ? -2.50245 7.58259 18.78887 1.000 58.02787 138 PRO F C 1
ATOM 4792 O O . PRO F 1 95 ? -1.89057 6.93350 19.64102 1.000 53.56207 138 PRO F O 1
ATOM 4796 N N . ALA F 1 96 ? -3.75814 7.99255 18.95003 1.000 50.29234 139 ALA F N 1
ATOM 4797 C CA . ALA F 1 96 ? -4.53946 7.67713 20.13678 1.000 50.57809 139 ALA F CA 1
ATOM 4798 C C . ALA F 1 96 ? -5.84789 7.04044 19.70303 1.000 50.36987 139 ALA F C 1
ATOM 4799 O O . ALA F 1 96 ? -6.57595 7.61078 18.88589 1.000 51.17742 139 ALA F O 1
ATOM 4801 N N . ARG F 1 97 ? -6.14243 5.86142 20.23824 1.000 51.96118 140 ARG F N 1
ATOM 4802 C CA . ARG F 1 97 ? -7.37000 5.15728 19.89802 1.000 52.32100 140 ARG F CA 1
ATOM 4803 C C . ARG F 1 97 ? -8.44794 5.49160 20.91890 1.000 52.12344 140 ARG F C 1
ATOM 4804 O O . ARG F 1 97 ? -8.27822 5.24559 22.11887 1.000 52.67448 140 ARG F O 1
ATOM 4812 N N . LEU F 1 98 ? -9.55355 6.04726 20.43814 1.000 60.67190 141 LEU F N 1
ATOM 4813 C CA . LEU F 1 98 ? -10.70497 6.34555 21.27743 1.000 50.53515 141 LEU F CA 1
ATOM 4814 C C . LEU F 1 98 ? -11.68212 5.18289 21.18513 1.000 52.10641 141 LEU F C 1
ATOM 4815 O O . LEU F 1 98 ? -12.29463 4.95961 20.13712 1.000 52.36519 141 LEU F O 1
ATOM 4820 N N . THR F 1 99 ? -11.82366 4.43925 22.27447 1.000 53.48287 142 THR F N 1
ATOM 4821 C CA . THR F 1 99 ? -12.81022 3.37477 22.34634 1.000 55.30128 142 THR F CA 1
ATOM 4822 C C . THR F 1 99 ? -14.10182 3.94034 22.92367 1.000 54.94097 142 THR F C 1
ATOM 4823 O O . THR F 1 99 ? -14.08645 4.60346 23.96481 1.000 54.72684 142 THR F O 1
ATOM 4827 N N . VAL F 1 100 ? -15.21182 3.70422 22.23323 1.000 55.63369 143 VAL F N 1
ATOM 4828 C CA . VAL F 1 100 ? -16.51979 4.19068 22.65371 1.000 55.78237 143 VAL F CA 1
ATOM 4829 C C . VAL F 1 100 ? -17.39075 2.98270 22.95737 1.000 58.26995 143 VAL F C 1
ATOM 4830 O O . VAL F 1 100 ? -17.39763 2.00935 22.19568 1.000 62.50287 143 VAL F O 1
ATOM 4834 N N . LEU F 1 101 ? -18.11447 3.04209 24.06956 1.000 58.94974 144 LEU F N 1
ATOM 4835 C CA . LEU F 1 101 ? -18.87520 1.91009 24.57680 1.000 61.52893 144 LEU F CA 1
ATOM 4836 C C . LEU F 1 101 ? -20.34886 2.28235 24.67216 1.000 67.42260 144 LEU F C 1
ATOM 4837 O O . LEU F 1 101 ? -20.69994 3.27980 25.31339 1.000 66.37302 144 LEU F O 1
ATOM 4842 N N . VAL F 1 102 ? -21.20066 1.47699 24.05164 1.000 67.30298 145 VAL F N 1
ATOM 4843 C CA . VAL F 1 102 ? -22.64039 1.72981 23.98598 1.000 66.07420 145 VAL F CA 1
ATOM 4844 C C . VAL F 1 102 ? -23.33716 0.87727 25.04228 1.000 73.21343 145 VAL F C 1
ATOM 4845 O O . VAL F 1 102 ? -23.09164 -0.33585 25.09692 1.000 73.85965 145 VAL F O 1
ATOM 4849 N N . PRO F 1 103 ? -24.21441 1.45765 25.88040 1.000 68.85404 146 PRO F N 1
ATOM 4850 C CA . PRO F 1 103 ? -24.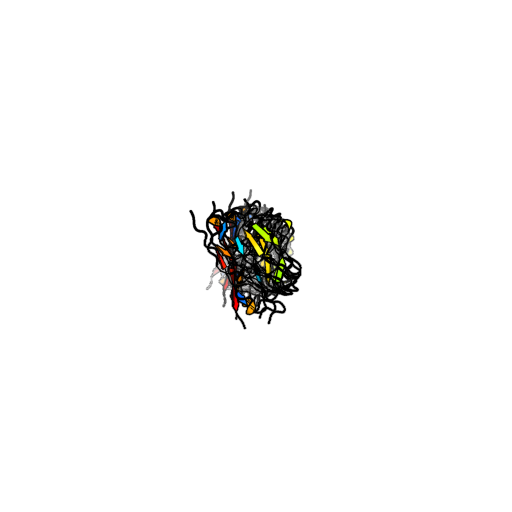96570 0.74116 26.92182 1.000 71.36095 146 PRO F CA 1
ATOM 4851 C C . PRO F 1 103 ? -25.87446 -0.35977 26.37629 1.000 74.84428 146 PRO F C 1
ATOM 4852 O O . PRO F 1 103 ? -27.03078 -0.08510 26.05020 1.000 76.21794 146 PRO F O 1
ATOM 4856 N N . VAL G 1 4 ? -25.78986 8.12440 42.18642 1.000 68.41271 47 VAL G N 1
ATOM 4857 C CA . VAL G 1 4 ? -24.70101 7.37829 41.56460 1.000 74.24554 47 VAL G CA 1
ATOM 4858 C C . VAL G 1 4 ? -24.04769 8.19760 40.45538 1.000 74.14534 47 VAL G C 1
ATOM 4859 O O . VAL G 1 4 ? -24.72498 8.68350 39.55000 1.000 76.37752 47 VAL G O 1
ATOM 4861 N N . TYR G 1 5 ? -22.72515 8.34320 40.53185 1.000 70.28767 48 TYR G N 1
ATOM 4862 C CA . TYR G 1 5 ? -21.95558 9.09218 39.54889 1.000 64.56024 48 TYR G CA 1
ATOM 4863 C C . TYR G 1 5 ? -20.73305 8.28602 39.14291 1.000 59.01024 48 TYR G C 1
ATOM 4864 O O . TYR G 1 5 ? -20.23375 7.46364 39.91187 1.000 57.75081 48 TYR G O 1
ATOM 4873 N N . SER G 1 6 ? -20.24146 8.53764 37.93335 1.000 59.90804 49 SER G N 1
ATOM 4874 C CA . SER G 1 6 ? -19.03700 7.87458 37.45846 1.000 62.30321 49 SER G CA 1
ATOM 4875 C C . SER G 1 6 ? -18.14527 8.88236 36.75137 1.000 59.55278 49 SER G C 1
ATOM 4876 O O . SER G 1 6 ? -18.62040 9.88751 36.21827 1.000 67.60736 49 SER G O 1
ATOM 4879 N N . PHE G 1 7 ? -16.84457 8.60483 36.75438 1.000 56.30494 50 PHE G N 1
ATOM 4880 C CA . PHE G 1 7 ? -15.91471 9.40766 35.97390 1.000 55.56373 50 PHE G CA 1
ATOM 4881 C C . PHE G 1 7 ? -16.13501 9.15869 34.48835 1.000 63.74996 50 PHE G C 1
ATOM 4882 O O . PHE G 1 7 ? -16.22247 8.00799 34.05012 1.000 65.43887 50 PHE G O 1
ATOM 4890 N N . SER G 1 8 ? -16.22907 10.23648 33.70839 1.000 64.43665 51 SER G N 1
ATOM 4891 C CA . SER G 1 8 ? -16.13566 10.09353 32.26169 1.000 62.02711 51 SER G CA 1
ATOM 4892 C C . SER G 1 8 ? -14.68857 10.05150 31.79115 1.000 60.68594 51 SER G C 1
ATOM 4893 O O . SER G 1 8 ? -14.41024 9.49185 30.72588 1.000 62.83954 51 SER G O 1
ATOM 4896 N N . GLN G 1 9 ? -13.77020 10.62166 32.56922 1.000 59.63454 52 GLN G N 1
ATOM 4897 C CA . GLN G 1 9 ? -12.33761 10.53497 32.32715 1.000 56.89566 52 GLN G CA 1
ATOM 4898 C C . GLN G 1 9 ? -11.61755 10.60912 33.66465 1.000 53.94772 52 GLN G C 1
ATOM 4899 O O . GLN G 1 9 ? -12.05680 11.31739 34.57498 1.000 57.01854 52 GLN G O 1
ATOM 4905 N N . GLN G 1 10 ? -10.51311 9.88715 33.77192 1.000 54.67728 53 GLN G N 1
ATOM 4906 C CA . GLN G 1 10 ? -9.67787 9.86986 34.96032 1.000 50.58998 53 GLN G CA 1
ATOM 4907 C C . GLN G 1 10 ? -8.24734 10.18262 34.56210 1.000 49.97389 53 GLN G C 1
ATOM 4908 O O . GLN G 1 10 ? -7.85655 9.97045 33.40919 1.000 51.35479 53 GLN G O 1
ATOM 4914 N N . PRO G 1 11 ? -7.44211 10.69996 35.48692 1.000 48.33218 54 PRO G N 1
ATOM 4915 C CA . PRO G 1 11 ? -6.07429 11.08125 35.12711 1.000 52.25012 54 PRO G CA 1
ATOM 4916 C C . PRO G 1 11 ? -5.23121 9.86607 34.78154 1.000 56.14307 54 PRO G C 1
ATOM 4917 O O . PRO G 1 11 ? -5.40830 8.77656 35.33094 1.000 64.82234 54 PRO G O 1
ATOM 4921 N N . GLN G 1 12 ? -4.31344 10.06502 33.84333 1.000 49.99720 55 GLN G N 1
ATOM 4922 C CA . GLN G 1 12 ? -3.41724 9.01884 33.38729 1.000 51.70504 55 GLN G CA 1
ATOM 4923 C C . GLN G 1 12 ? -1.98433 9.39455 33.72948 1.000 51.50520 55 GLN G C 1
ATOM 4924 O O . GLN G 1 12 ? -1.66494 10.56424 33.95280 1.000 55.58194 55 GLN G O 1
ATOM 4930 N N . ASP G 1 13 ? -1.12419 8.38255 33.78734 1.000 52.33814 56 ASP G N 1
ATOM 4931 C CA . ASP G 1 13 ? 0.29687 8.63609 33.96299 1.000 52.74707 56 ASP G CA 1
ATOM 4932 C C . ASP G 1 13 ? 0.81855 9.46125 32.79461 1.000 55.15813 56 ASP G C 1
ATOM 4933 O O . ASP G 1 13 ? 0.47055 9.21896 31.63643 1.000 55.83201 56 ASP G O 1
ATOM 4938 N N . GLN G 1 14 ? 1.63316 10.46428 33.10520 1.000 55.14750 57 GLN G N 1
ATOM 4939 C CA . GLN G 1 14 ? 2.23348 11.30649 32.08291 1.000 60.71232 57 GLN G CA 1
ATOM 4940 C C . GLN G 1 14 ? 3.70127 11.50756 32.41505 1.000 60.14846 57 GLN G C 1
ATOM 4941 O O . GLN G 1 14 ? 4.07523 11.58846 33.58856 1.000 58.17879 57 GLN G O 1
ATOM 4947 N N . VAL G 1 15 ? 4.52719 11.57035 31.37692 1.000 60.75066 58 VAL G N 1
ATOM 4948 C CA . VAL G 1 15 ? 5.93651 11.91163 31.50066 1.000 56.77106 58 VAL G CA 1
ATOM 4949 C C . VAL G 1 15 ? 6.12214 13.29086 30.89048 1.000 57.62901 58 VAL G C 1
ATOM 4950 O O . VAL G 1 15 ? 5.60550 13.56877 29.80190 1.000 61.39991 58 VAL G O 1
ATOM 4954 N N . VAL G 1 16 ? 6.84107 14.15862 31.59838 1.000 60.19653 59 VAL G N 1
ATOM 4955 C CA . VAL G 1 16 ? 6.85351 15.58399 31.29711 1.000 60.66061 59 VAL G CA 1
ATOM 4956 C C . VAL G 1 16 ? 8.24916 16.12612 31.57365 1.000 64.50668 59 VAL G C 1
ATOM 4957 O O . VAL G 1 16 ? 8.94786 15.65596 32.47427 1.000 68.35702 59 VAL G O 1
ATOM 4961 N N . VAL G 1 17 ? 8.66587 17.10699 30.77312 1.000 59.84722 60 VAL G N 1
ATOM 4962 C CA . VAL G 1 17 ? 9.94505 17.78293 30.96116 1.000 62.59315 60 VAL G CA 1
ATOM 4963 C C . VAL G 1 17 ? 9.75415 18.95202 31.91314 1.000 66.13053 60 VAL G C 1
ATOM 4964 O O . VAL G 1 17 ? 8.75711 19.68063 31.83167 1.000 62.66375 60 VAL G O 1
ATOM 4968 N N . SER G 1 18 ? 10.71498 19.13588 32.81651 1.000 64.05665 61 SER G N 1
ATOM 4969 C CA . SER G 1 18 ? 10.66522 20.25284 33.74847 1.000 68.50055 61 SER G CA 1
ATOM 4970 C C . SER G 1 18 ? 10.61818 21.57119 32.98662 1.000 71.20344 61 SER G C 1
ATOM 4971 O O . SER G 1 18 ? 11.48978 21.85109 32.15626 1.000 70.47739 61 SER G O 1
ATOM 4974 N N . GLY G 1 19 ? 9.58535 22.37065 33.25870 1.000 66.10478 62 GLY G N 1
ATOM 4975 C CA . GLY G 1 19 ? 9.40475 23.66984 32.64745 1.000 68.11313 62 GLY G CA 1
ATOM 4976 C C . GLY G 1 19 ? 8.18048 23.78755 31.76455 1.000 67.32160 62 GLY G C 1
ATOM 4977 O O . GLY G 1 19 ? 7.70006 24.90818 31.54396 1.000 70.55587 62 GLY G O 1
ATOM 4978 N N . GLN G 1 20 ? 7.64838 22.64732 31.24555 1.000 63.93207 63 GLN G N 1
ATOM 4979 C CA . GLN G 1 20 ? 6.50729 22.68508 30.34336 1.000 67.47812 63 GLN G CA 1
ATOM 4980 C C . GLN G 1 20 ? 5.20624 22.46506 31.10705 1.000 64.54262 63 GLN G C 1
ATOM 4981 O O . GLN G 1 20 ? 5.18884 21.79576 32.14477 1.000 68.58643 63 GLN G O 1
ATOM 4987 N N . PRO G 1 21 ? 4.09987 23.02615 30.63077 1.000 63.62041 64 PRO G N 1
ATOM 4988 C CA . PRO G 1 21 ? 2.81751 22.77697 31.29230 1.000 59.48948 64 PRO G CA 1
ATOM 4989 C C . PRO G 1 21 ? 2.33291 21.35859 31.03553 1.000 61.17740 64 PRO G C 1
ATOM 4990 O O . PRO G 1 21 ? 2.67828 20.72984 30.03163 1.000 60.95394 64 PRO G O 1
ATOM 4994 N N . VAL G 1 22 ? 1.52986 20.85338 31.97275 1.000 53.77367 65 VAL G N 1
ATOM 4995 C CA . VAL G 1 22 ? 0.91519 19.53569 31.86656 1.000 54.62904 65 VAL G CA 1
ATOM 4996 C C . VAL G 1 22 ? -0.50350 19.63421 32.41285 1.000 51.53399 65 VAL G C 1
ATOM 4997 O O . VAL G 1 22 ? -0.79801 20.47473 33.26702 1.000 51.48511 65 VAL G O 1
ATOM 5001 N N . THR G 1 23 ? -1.39394 18.78469 31.89663 1.000 51.13456 66 THR G N 1
ATOM 5002 C CA . THR G 1 23 ? -2.78948 18.74463 32.32526 1.000 52.47977 66 THR G CA 1
ATOM 5003 C C . THR G 1 23 ? -3.19524 17.30160 32.60302 1.000 55.85662 66 THR G C 1
ATOM 5004 O O . THR G 1 23 ? -3.04394 16.43347 31.73617 1.000 51.56794 66 THR G O 1
ATOM 5008 N N . LEU G 1 24 ? -3.70416 17.04959 33.81055 1.000 48.45823 67 LEU G N 1
ATOM 5009 C CA . LEU G 1 24 ? -4.26289 15.75894 34.19400 1.000 47.83443 67 LEU G CA 1
ATOM 5010 C C . LEU G 1 24 ? -5.78368 15.83598 34.15034 1.000 49.28226 67 LEU G C 1
ATOM 5011 O O . LEU G 1 24 ? -6.38031 16.78436 34.66710 1.000 50.72244 67 LEU G O 1
ATOM 5016 N N . LEU G 1 25 ? -6.40799 14.83265 33.54172 1.000 48.69668 68 LEU G N 1
ATOM 5017 C CA . LEU G 1 25 ? -7.82038 14.89371 33.19007 1.000 49.66983 68 LEU G CA 1
ATOM 5018 C C . LEU G 1 25 ? -8.69028 14.25659 34.26504 1.000 49.08215 68 LEU G C 1
ATOM 5019 O O . LEU G 1 25 ? -8.31982 13.24277 34.85656 1.000 48.19503 68 LEU G O 1
ATOM 5024 N N . CYS G 1 26 ? -9.85705 14.85537 34.50079 1.000 49.34860 69 CYS G N 1
ATOM 5025 C CA . CYS G 1 26 ? -10.82179 14.34875 35.46998 1.000 48.81974 69 CYS G CA 1
ATOM 5026 C C . CYS G 1 26 ? -12.17470 14.96087 35.14526 1.000 50.37093 69 CYS G C 1
ATOM 5027 O O . CYS G 1 26 ? -12.28607 16.18559 35.04021 1.000 50.78625 69 CYS G O 1
ATOM 5030 N N . ALA G 1 27 ? -13.19536 14.12015 34.99006 1.000 51.64450 70 ALA G N 1
ATOM 5031 C CA . ALA G 1 27 ? -14.50168 14.61074 34.57030 1.000 53.81312 70 ALA G CA 1
ATOM 5032 C C . ALA G 1 27 ? -15.59697 13.70535 35.11048 1.000 54.50890 70 ALA G C 1
ATOM 5033 O O . ALA G 1 27 ? -15.48491 12.47913 35.03494 1.000 54.75796 70 ALA G O 1
ATOM 5035 N N . ILE G 1 28 ? -16.64659 14.31569 35.65410 1.000 55.11791 71 ILE G N 1
ATOM 5036 C CA . ILE G 1 28 ? -17.79911 13.59426 36.19091 1.000 58.99874 71 ILE G CA 1
ATOM 5037 C C . ILE G 1 28 ? -19.06770 14.25907 35.67011 1.000 66.63238 71 ILE G C 1
ATOM 5038 O O . ILE G 1 28 ? -19.44849 15.33561 36.15595 1.000 65.18972 71 ILE G O 1
ATOM 5043 N N . PRO G 1 29 ? -19.75055 13.66029 34.69713 1.000 68.15476 72 PRO G N 1
ATOM 5044 C CA . PRO G 1 29 ? -20.90609 14.32959 34.09086 1.000 67.37068 72 PRO G CA 1
ATOM 5045 C C . PRO G 1 29 ? -22.06708 14.44659 35.06437 1.000 66.44970 72 PRO G C 1
ATOM 5046 O O . PRO G 1 29 ? -22.30701 13.55707 35.88464 1.000 65.37442 72 PRO G O 1
ATOM 5050 N N . GLU G 1 30 ? -22.77839 15.57366 34.96730 1.000 69.05691 73 GLU G N 1
ATOM 5051 C CA . GLU G 1 30 ? -24.01859 15.82047 35.70166 1.000 71.34457 73 GLU G CA 1
ATOM 5052 C C . GLU G 1 30 ? -23.79890 15.87992 37.21159 1.000 66.44849 73 GLU G C 1
ATOM 5053 O O . GLU G 1 30 ? -24.71792 15.62139 37.99209 1.000 76.21702 73 GLU G O 1
ATOM 5059 N N . TYR G 1 31 ? -22.59078 16.24110 37.63390 1.000 62.95675 74 TYR G N 1
ATOM 5060 C CA . TYR G 1 31 ? -22.22881 16.31379 39.04373 1.000 64.10464 74 TYR G CA 1
ATOM 5061 C C . TYR G 1 31 ? -21.80444 17.73845 39.36869 1.000 63.84459 74 TYR G C 1
ATOM 5062 O O . TYR G 1 31 ? -20.85849 18.25877 38.76779 1.000 64.20022 74 TYR G O 1
ATOM 5071 N N . ASP G 1 32 ? -22.50352 18.36642 40.31364 1.000 59.49816 75 ASP G N 1
ATOM 5072 C CA . ASP G 1 32 ? -22.22821 19.74199 40.70669 1.000 59.50832 75 ASP G CA 1
ATOM 5073 C C . ASP G 1 32 ? -21.66227 19.84744 42.11646 1.000 62.01614 75 ASP G C 1
ATOM 5074 O O . ASP G 1 32 ? -21.64639 20.94408 42.68675 1.000 61.29228 75 ASP G O 1
ATOM 5079 N N . GLY G 1 33 ? -21.21091 18.73486 42.69830 1.000 58.47326 76 GLY G N 1
ATOM 5080 C CA . GLY G 1 33 ? -20.63184 18.75085 44.02311 1.000 56.41966 76 GLY G CA 1
ATOM 5081 C C . GLY G 1 33 ? -19.13089 18.98431 43.99663 1.000 56.44395 76 GLY G C 1
ATOM 5082 O O . GLY G 1 33 ? -18.51588 19.18614 42.94993 1.000 51.16973 76 GLY G O 1
ATOM 5083 N N . PHE G 1 34 ? -18.54064 18.94423 45.19071 1.000 59.31521 77 PHE G N 1
ATOM 5084 C CA . PHE G 1 34 ? -17.11237 19.19311 45.34469 1.000 49.42721 77 PHE G CA 1
ATOM 5085 C C . PHE G 1 34 ? -16.28772 18.13543 44.62108 1.000 46.38800 77 PHE G C 1
ATOM 5086 O O . PHE G 1 34 ? -16.63373 16.95112 44.61163 1.000 45.97423 77 PHE G O 1
ATOM 5094 N N . VAL G 1 35 ? -15.18173 18.57332 44.02262 1.000 46.16536 78 VAL G N 1
ATOM 5095 C CA . VAL G 1 35 ? -14.15929 17.68536 43.48155 1.000 46.17352 78 VAL G CA 1
ATOM 5096 C C . VAL G 1 35 ? -12.80196 18.19636 43.94673 1.000 44.59739 78 VAL G C 1
ATOM 5097 O O . VAL G 1 35 ? -12.49086 19.38048 43.78110 1.000 45.43734 78 VAL G O 1
ATOM 5101 N N . LEU G 1 36 ? -12.00614 17.31182 44.54319 1.000 45.37357 79 LEU G N 1
ATOM 5102 C CA . LEU G 1 36 ? -10.70079 17.65707 45.08566 1.000 46.46364 79 LEU G CA 1
ATOM 5103 C C . LEU G 1 36 ? -9.61305 16.88143 44.35482 1.000 43.20964 79 LEU G C 1
ATOM 5104 O O . LEU G 1 36 ? -9.82751 15.74896 43.91452 1.000 45.06072 79 LEU G O 1
ATOM 5109 N N . TRP G 1 37 ? -8.43883 17.49804 44.24272 1.000 43.68232 80 TRP G N 1
ATOM 5110 C CA . TRP G 1 37 ? -7.24679 16.84763 43.71265 1.000 45.75973 80 TRP G CA 1
ATOM 5111 C C . TRP G 1 37 ? -6.30434 16.51332 44.86256 1.000 45.71172 80 TRP G C 1
ATOM 5112 O O . TRP G 1 37 ? -6.07847 17.34599 45.74515 1.000 47.57206 80 TRP G O 1
ATOM 5123 N N . ILE G 1 38 ? -5.75865 15.29913 44.85171 1.000 46.34604 81 ILE G N 1
ATOM 5124 C CA . ILE G 1 38 ? -4.90542 14.80308 45.92560 1.000 49.13798 81 ILE G CA 1
ATOM 5125 C C . ILE G 1 38 ? -3.51468 14.54494 45.36293 1.000 45.83571 81 ILE G C 1
ATOM 5126 O O . ILE G 1 38 ? -3.36357 13.81179 44.38027 1.000 45.58689 81 ILE G O 1
ATOM 5131 N N . LYS G 1 39 ? -2.50261 15.14570 45.98683 1.000 48.84076 82 LYS G N 1
ATOM 5132 C CA . LYS G 1 39 ? -1.10476 14.97146 45.60487 1.000 48.73029 82 LYS G CA 1
ATOM 5133 C C . LYS G 1 39 ? -0.37113 14.32446 46.76966 1.000 51.43358 82 LYS G C 1
ATOM 5134 O O . LYS G 1 39 ? -0.20418 14.94911 47.82276 1.000 56.83978 82 LYS G O 1
ATOM 5140 N N . ASP G 1 40 ? 0.06803 13.07992 46.58028 1.000 52.26867 83 ASP G N 1
ATOM 5141 C CA . ASP G 1 40 ? 0.77594 12.33371 47.62208 1.000 53.29576 83 ASP G CA 1
ATOM 5142 C C . ASP G 1 40 ? -0.05067 12.24673 48.90128 1.000 53.19650 83 ASP G C 1
ATOM 5143 O O . ASP G 1 40 ? 0.47131 12.35201 50.01362 1.000 57.60535 83 ASP G O 1
ATOM 5148 N N . GLY G 1 41 ? -1.35718 12.05659 48.74426 1.000 51.00183 84 GLY G N 1
ATOM 5149 C CA . GLY G 1 41 ? -2.23393 11.94710 49.88721 1.000 50.81926 84 GLY G CA 1
ATOM 5150 C C . GLY G 1 41 ? -2.64646 13.26173 50.50832 1.000 50.65231 84 GLY G C 1
ATOM 5151 O O . GLY G 1 41 ? -3.39494 13.25190 51.49237 1.000 56.20342 84 GLY G O 1
ATOM 5152 N N . LEU G 1 42 ? -2.19220 14.38812 49.96953 1.000 50.80494 85 LEU G N 1
ATOM 5153 C CA . LEU G 1 42 ? -2.53345 15.70875 50.47781 1.000 51.14874 85 LEU G CA 1
ATOM 5154 C C . LEU G 1 42 ? -3.45504 16.41180 49.49258 1.000 50.99043 85 LEU G C 1
ATOM 5155 O O . LEU G 1 42 ? -3.18757 16.42466 48.28636 1.000 48.47744 85 LEU G O 1
ATOM 5160 N N . ALA G 1 43 ? -4.53193 16.99748 50.00814 1.000 49.49503 86 ALA G N 1
ATOM 5161 C CA . ALA G 1 43 ? -5.44523 17.77189 49.18161 1.000 48.97413 86 ALA G CA 1
ATOM 5162 C C . ALA G 1 43 ? -4.86880 19.15423 48.91346 1.000 51.32343 86 ALA G C 1
ATOM 5163 O O . ALA G 1 43 ? -4.36494 19.82100 49.82296 1.000 51.02742 86 ALA G O 1
ATOM 5165 N N . LEU G 1 44 ? -4.96052 19.58633 47.65622 1.000 48.24237 87 LEU G N 1
ATOM 5166 C CA . LEU G 1 44 ? -4.37009 20.84682 47.22612 1.000 49.77178 87 LEU G CA 1
ATOM 5167 C C . LEU G 1 44 ? -5.28738 22.04408 47.43735 1.000 50.51469 87 LEU G C 1
ATOM 5168 O O . LEU G 1 44 ? -4.79533 23.16924 47.58687 1.000 54.80290 87 LEU G O 1
ATOM 5173 N N . GLY G 1 45 ? -6.59851 21.83922 47.45221 1.000 49.27504 88 GLY G N 1
ATOM 5174 C CA . GLY G 1 45 ? -7.50396 22.94923 47.67201 1.000 55.13629 88 GLY G CA 1
ATOM 5175 C C . GLY G 1 45 ? -8.94559 22.51552 47.53661 1.000 54.03719 88 GLY G C 1
ATOM 5176 O O . GLY G 1 45 ? -9.25608 21.32624 47.46631 1.000 47.97336 88 GLY G O 1
ATOM 5177 N N . VAL G 1 46 ? -9.82809 23.51260 47.51658 1.000 60.30333 89 VAL G N 1
ATOM 5178 C CA . VAL G 1 46 ? -11.25183 23.31900 47.27587 1.000 53.52448 89 VAL G CA 1
ATOM 5179 C C . VAL G 1 46 ? -11.71867 24.11142 46.05931 1.000 53.69596 89 VAL G C 1
ATOM 5180 O O . VAL G 1 46 ? -12.42207 23.58343 45.19271 1.000 50.20119 89 VAL G O 1
ATOM 5184 N N . GLY G 1 47 ? -11.31538 25.37997 45.96634 1.000 55.99309 90 GLY G N 1
ATOM 5185 C CA . GLY G 1 47 ? -11.70839 26.20307 44.83732 1.000 61.21060 90 GLY G CA 1
ATOM 5186 C C . GLY G 1 47 ? -10.81509 25.98503 43.62836 1.000 57.95199 90 GLY G C 1
ATOM 5187 O O . GLY G 1 47 ? -9.64396 25.63876 43.74495 1.000 64.68815 90 GLY G O 1
ATOM 5188 N N . ARG G 1 48 ? -11.38419 26.20157 42.44143 1.000 56.38764 91 ARG G N 1
ATOM 5189 C CA . ARG G 1 48 ? -10.67649 25.90258 41.20305 1.000 56.67499 91 ARG G CA 1
ATOM 5190 C C . ARG G 1 48 ? -9.45023 26.78431 40.98054 1.000 58.56181 91 ARG G C 1
ATOM 5191 O O . ARG G 1 48 ? -8.66266 26.50517 40.06792 1.000 58.74108 91 ARG G O 1
ATOM 5199 N N . ASP G 1 49 ? -9.25965 27.83186 41.78085 1.000 60.55084 92 ASP G N 1
ATOM 5200 C CA . ASP G 1 49 ? -8.03947 28.62400 41.68807 1.000 65.59581 92 ASP G CA 1
ATOM 5201 C C . ASP G 1 49 ? -6.85794 27.95725 42.37319 1.000 62.17111 92 ASP G C 1
ATOM 5202 O O . ASP G 1 49 ? -5.71090 28.27254 42.04042 1.000 69.58113 92 ASP G O 1
ATOM 5207 N N . LEU G 1 50 ? -7.10565 27.05600 43.31970 1.000 63.70942 93 LEU G N 1
ATOM 5208 C CA . LEU G 1 50 ? -6.04346 26.46603 44.12718 1.000 65.49043 93 LEU G CA 1
ATOM 5209 C C . LEU G 1 50 ? -5.07326 27.55411 44.58232 1.000 69.26249 93 LEU G C 1
ATOM 5210 O O . LEU G 1 50 ? -3.88316 27.55229 44.25814 1.000 70.43576 93 LEU G O 1
ATOM 5215 N N . SER G 1 51 ? -5.62078 28.49841 45.35229 1.000 65.95323 94 SER G N 1
ATOM 5216 C CA . SER G 1 51 ? -4.89018 29.71118 45.69992 1.000 65.80478 94 SER G CA 1
ATOM 5217 C C . SER G 1 51 ? -3.65570 29.43581 46.54745 1.000 66.63407 94 SER G C 1
ATOM 5218 O O . SER G 1 51 ? -2.74885 30.27402 46.58652 1.000 68.06786 94 SER G O 1
ATOM 5221 N N . SER G 1 52 ? -3.59404 28.29167 47.22698 1.000 62.97760 95 SER G N 1
ATOM 5222 C CA . SER G 1 52 ? -2.40247 27.95754 47.99293 1.000 64.27949 95 SER G CA 1
ATOM 5223 C C . SER G 1 52 ? -1.25397 27.48438 47.11547 1.000 63.86989 95 SER G C 1
ATOM 5224 O O . SER G 1 52 ? -0.13996 27.31502 47.62270 1.000 65.63153 95 SER G O 1
ATOM 5227 N N . TYR G 1 53 ? -1.49491 27.28065 45.82183 1.000 64.29457 96 TYR G N 1
ATOM 5228 C CA . TYR G 1 53 ? -0.47131 26.83919 44.87505 1.000 62.26158 96 TYR G CA 1
ATOM 5229 C C . TYR G 1 53 ? -0.55041 27.69847 43.61928 1.000 62.35683 96 TYR G C 1
ATOM 5230 O O . TYR G 1 53 ? -1.45113 27.50120 42.78447 1.000 60.50503 96 TYR G O 1
ATOM 5239 N N . PRO G 1 54 ? 0.35647 28.66442 43.45331 1.000 65.43673 97 PRO G N 1
ATOM 5240 C CA . PRO G 1 54 ? 0.32911 29.48929 42.23349 1.000 66.49963 97 PRO G CA 1
ATOM 5241 C C . PRO G 1 54 ? 0.62553 28.70762 40.96745 1.000 64.40597 97 PRO G C 1
ATOM 5242 O O . PRO G 1 54 ? 0.16052 29.08917 39.88612 1.000 64.35068 97 PRO G O 1
ATOM 5246 N N . GLN G 1 55 ? 1.39296 27.62508 41.06973 1.000 63.07244 98 GLN G N 1
ATOM 5247 C CA . GLN G 1 55 ? 1.77556 26.82679 39.91498 1.000 61.45346 98 GLN G CA 1
ATOM 5248 C C . GLN G 1 55 ? 0.66745 25.89799 39.43667 1.000 58.36908 98 GLN G C 1
ATOM 5249 O O . GLN G 1 55 ? 0.83330 25.25471 38.39535 1.000 59.14370 98 GLN G O 1
ATOM 5255 N N . TYR G 1 56 ? -0.45035 25.81651 40.15810 1.000 62.37614 99 TYR G N 1
ATOM 5256 C CA . TYR G 1 56 ? -1.54333 24.91320 39.82865 1.000 59.08794 99 TYR G CA 1
ATOM 5257 C C . TYR G 1 56 ? -2.82998 25.68668 39.57531 1.000 61.34254 99 TYR G C 1
ATOM 5258 O O . TYR G 1 56 ? -3.04150 26.77822 40.11350 1.000 58.77989 99 TYR G O 1
ATOM 5267 N N . LEU G 1 57 ? -3.69500 25.08799 38.76039 1.000 59.99173 100 LEU G N 1
ATOM 5268 C CA . LEU G 1 57 ? -5.01903 25.61751 38.47166 1.000 62.61443 100 LEU G CA 1
ATOM 5269 C C . LEU G 1 57 ? -5.94189 24.45282 38.15437 1.000 58.24701 100 LEU G C 1
ATOM 5270 O O . LEU G 1 57 ? -5.49634 23.37286 37.76003 1.000 57.81958 100 LEU G O 1
ATOM 5275 N N . VAL G 1 58 ? -7.23661 24.67875 38.32749 1.000 52.78711 101 VAL G N 1
ATOM 5276 C CA . VAL G 1 58 ? -8.25021 23.74296 37.86421 1.000 54.15387 101 VAL G CA 1
ATOM 5277 C C . VAL G 1 58 ? -8.90912 24.34954 36.63631 1.000 53.79500 101 VAL G C 1
ATOM 5278 O O . VAL G 1 58 ? -9.34270 25.50846 36.65790 1.000 55.83482 101 VAL G O 1
ATOM 5282 N N . VAL G 1 59 ? -8.94661 23.58373 35.55358 1.000 53.63064 102 VAL G N 1
ATOM 5283 C CA . VAL G 1 59 ? -9.41356 24.06061 34.26919 1.000 55.86540 102 VAL G CA 1
ATOM 5284 C C . VAL G 1 59 ? -10.47447 23.09684 33.75014 1.000 56.47379 102 VAL G C 1
ATOM 5285 O O . VAL G 1 59 ? -10.79682 22.09381 34.38429 1.000 54.28030 102 VAL G O 1
ATOM 5289 N N . GLY G 1 60 ? -11.01794 23.41961 32.58816 1.000 58.43997 103 GLY G N 1
ATOM 5290 C CA . GLY G 1 60 ? -12.11403 22.67726 32.00481 1.000 59.58977 103 GLY G CA 1
ATOM 5291 C C . GLY G 1 60 ? -13.42795 23.43102 32.12116 1.000 62.04869 103 GLY G C 1
ATOM 5292 O O . GLY G 1 60 ? -13.56124 24.41937 32.84358 1.000 62.47123 103 GLY G O 1
ATOM 5293 N N . ASN G 1 61 ? -14.40807 22.94294 31.37038 1.000 64.14462 104 ASN G N 1
ATOM 5294 C CA . ASN G 1 61 ? -15.75236 23.50596 31.40340 1.000 67.02501 104 ASN G CA 1
ATOM 5295 C C . ASN G 1 61 ? -16.45664 22.97250 32.64256 1.000 67.96444 104 ASN G C 1
ATOM 5296 O O . ASN G 1 61 ? -16.84202 21.80409 32.69283 1.000 68.12112 104 ASN G O 1
ATOM 5301 N N . HIS G 1 62 ? -16.62591 23.83510 33.64528 1.000 69.10215 105 HIS G N 1
ATOM 5302 C CA . HIS G 1 62 ? -17.27814 23.48470 34.90186 1.000 69.96422 105 HIS G CA 1
ATOM 5303 C C . HIS G 1 62 ? -18.63339 22.81894 34.67700 1.000 71.02371 105 HIS G C 1
ATOM 5304 O O . HIS G 1 62 ? -18.99882 21.88081 35.39544 1.000 68.43901 105 HIS G O 1
ATOM 5311 N N . LEU G 1 63 ? -19.38674 23.30884 33.69093 1.000 81.45745 106 LEU G N 1
ATOM 5312 C CA . LEU G 1 63 ? -20.73009 22.81785 33.42235 1.000 81.19101 106 LEU G CA 1
ATOM 5313 C C . LEU G 1 63 ? -20.74713 21.55192 32.57946 1.000 82.62600 106 LEU G C 1
ATOM 5314 O O . LEU G 1 63 ? -21.81356 20.94426 32.42927 1.000 81.08338 106 LEU G O 1
ATOM 5319 N N . SER G 1 64 ? -19.60705 21.13982 32.03098 1.000 77.60915 107 SER G N 1
ATOM 5320 C CA . SER G 1 64 ? -19.46578 19.82199 31.43002 1.000 70.44262 107 SER G CA 1
ATOM 5321 C C . SER G 1 64 ? -18.90862 18.79206 32.40068 1.000 66.46053 107 SER G C 1
ATOM 5322 O O . SER G 1 64 ? -18.57783 17.68029 31.98395 1.000 66.04884 107 SER G O 1
ATOM 5325 N N . GLY G 1 65 ? -18.81332 19.12451 33.68287 1.000 65.40129 108 GLY G N 1
ATOM 5326 C CA . GLY G 1 65 ? -18.32037 18.17699 34.66335 1.000 60.60679 108 GLY G CA 1
ATOM 5327 C C . GLY G 1 65 ? -16.81727 18.09440 34.74078 1.000 60.19560 108 GLY G C 1
ATOM 5328 O O . GLY G 1 65 ? -16.28889 17.17116 35.36193 1.000 69.56645 108 GLY G O 1
ATOM 5329 N N . GLU G 1 66 ? -16.11214 19.05776 34.15456 1.000 59.22764 109 GLU G N 1
ATOM 5330 C CA . GLU G 1 66 ? -14.66856 18.97623 33.98615 1.000 57.76033 109 GLU G CA 1
ATOM 5331 C C . GLU G 1 66 ? -13.93824 19.67163 35.13229 1.000 54.23397 109 GLU G C 1
ATOM 5332 O O . GLU G 1 66 ? -14.21569 20.83511 35.43935 1.000 55.16850 109 GLU G O 1
ATOM 5338 N N . HIS G 1 67 ? -12.99240 18.95809 35.75018 1.000 51.83898 110 HIS G N 1
ATOM 5339 C CA . HIS G 1 67 ? -12.19270 19.48299 36.85001 1.000 50.18689 110 HIS G CA 1
ATOM 5340 C C . HIS G 1 67 ? -10.73351 19.07821 36.62060 1.000 49.02131 110 HIS G C 1
ATOM 5341 O O . HIS G 1 67 ? -10.11425 18.41819 37.44523 1.000 47.45686 110 HIS G O 1
ATOM 5348 N N . HIS G 1 68 ? -10.17601 19.46582 35.47050 1.000 53.28025 111 HIS G N 1
ATOM 5349 C CA . HIS G 1 68 ? -8.81308 19.07472 35.11647 1.000 49.39041 111 HIS G CA 1
ATOM 5350 C C . HIS G 1 68 ? -7.78384 19.88405 35.89595 1.000 49.59340 111 HIS G C 1
ATOM 5351 O O . HIS G 1 68 ? -7.91865 21.09887 36.05814 1.000 51.41240 111 HIS G O 1
ATOM 5358 N N . LEU G 1 69 ? -6.73605 19.20349 36.35594 1.000 47.69450 112 LEU G N 1
ATOM 5359 C CA . LEU G 1 69 ? -5.60609 19.85023 37.00977 1.000 47.69226 112 LEU G CA 1
ATOM 5360 C C . LEU G 1 69 ? -4.58842 20.26952 35.95562 1.000 51.90169 112 LEU G C 1
ATOM 5361 O O . LEU G 1 69 ? -4.03018 19.41665 35.25724 1.000 49.13765 112 LEU G O 1
ATOM 5366 N N . LYS G 1 70 ? -4.35753 21.57622 35.83303 1.000 51.92634 113 LYS G N 1
ATOM 5367 C CA . LYS G 1 70 ? -3.29507 22.11638 34.99199 1.000 52.88240 113 LYS G CA 1
ATOM 5368 C C . LYS G 1 70 ? -2.14800 22.59175 35.87647 1.000 57.14612 113 LYS G C 1
ATOM 5369 O O . LYS G 1 70 ? -2.32480 23.49789 36.69923 1.000 55.97388 113 LYS G O 1
ATOM 5375 N N . ILE G 1 71 ? -0.98349 21.97368 35.71401 1.000 51.66270 114 ILE G N 1
ATOM 5376 C CA . ILE G 1 71 ? 0.25992 22.49709 36.26536 1.000 56.11323 114 ILE G CA 1
ATOM 5377 C C . ILE G 1 71 ? 0.85271 23.43836 35.22297 1.000 61.82329 114 ILE G C 1
ATOM 5378 O O . ILE G 1 71 ? 1.09513 23.03790 34.07871 1.000 54.76737 114 ILE G O 1
ATOM 5383 N N . LEU G 1 72 ? 1.06929 24.69670 35.61119 1.000 59.15454 115 LEU G N 1
ATOM 5384 C CA . LEU G 1 72 ? 1.48304 25.70833 34.64287 1.000 58.71945 115 LEU G CA 1
ATOM 5385 C C . LEU G 1 72 ? 2.92272 25.49949 34.19223 1.000 61.35696 115 LEU G C 1
ATOM 5386 O O . LEU G 1 72 ? 3.23474 25.63883 33.00322 1.000 60.49582 115 LEU G O 1
ATOM 5391 N N . ARG G 1 73 ? 3.81326 25.17468 35.12568 1.000 63.19667 116 ARG G N 1
ATOM 5392 C CA . ARG G 1 73 ? 5.22474 24.94294 34.82187 1.000 61.42202 116 ARG G CA 1
ATOM 5393 C C . ARG G 1 73 ? 5.70141 23.82519 35.74116 1.000 60.59382 116 ARG G C 1
ATOM 5394 O O . ARG G 1 73 ? 5.97185 24.06019 36.92273 1.000 69.68219 116 ARG G O 1
ATOM 5396 N N . ALA G 1 74 ? 5.79501 22.61530 35.19769 1.000 59.13668 117 ALA G N 1
ATOM 5397 C CA . ALA G 1 74 ? 6.21346 21.47163 35.99369 1.000 64.60849 117 ALA G CA 1
ATOM 5398 C C . ALA G 1 74 ? 7.66722 21.61948 36.41972 1.000 65.87735 117 ALA G C 1
ATOM 5399 O O . ALA G 1 74 ? 8.53882 21.93805 35.60676 1.000 64.27290 117 ALA G O 1
ATOM 5401 N N . GLU G 1 75 ? 7.91912 21.40941 37.70380 1.000 71.62141 118 GLU G N 1
ATOM 5402 C CA . GLU G 1 75 ? 9.25983 21.29770 38.25739 1.000 73.28905 118 GLU G CA 1
ATOM 5403 C C . GLU G 1 75 ? 9.38292 19.94902 38.95832 1.000 71.61496 118 GLU G C 1
ATOM 5404 O O . GLU G 1 75 ? 8.41954 19.18355 39.05515 1.000 62.46094 118 GLU G O 1
ATOM 5410 N N . LEU G 1 76 ? 10.58797 19.66418 39.45351 1.000 77.36172 119 LEU G N 1
ATOM 5411 C CA . LEU G 1 76 ? 10.85552 18.35746 40.04498 1.000 77.67644 119 LEU G CA 1
ATOM 5412 C C . LEU G 1 76 ? 9.96687 18.08828 41.25554 1.000 72.45414 119 LEU G C 1
ATOM 5413 O O . LEU G 1 76 ? 9.66389 16.92762 41.55482 1.000 72.04341 119 LEU G O 1
ATOM 5418 N N . GLN G 1 77 ? 9.52569 19.14085 41.95001 1.000 68.86453 120 GLN G N 1
ATOM 5419 C CA . GLN G 1 77 ? 8.62830 18.96836 43.08717 1.000 67.85317 120 GLN G CA 1
ATOM 5420 C C . GLN G 1 77 ? 7.27278 18.40669 42.67638 1.000 68.27940 120 GLN G C 1
ATOM 5421 O O . GLN G 1 77 ? 6.56521 17.84623 43.52065 1.000 67.71008 120 GLN G O 1
ATOM 5427 N N . ASP G 1 78 ? 6.89468 18.54383 41.40421 1.000 63.91307 121 ASP G N 1
ATOM 5428 C CA . ASP G 1 78 ? 5.59566 18.08272 40.93431 1.000 58.00285 121 ASP G CA 1
ATOM 5429 C C . ASP G 1 78 ? 5.58372 16.59782 40.58230 1.000 57.86137 121 ASP G C 1
ATOM 5430 O O . ASP G 1 78 ? 4.50175 16.03486 40.37637 1.000 54.22878 121 ASP G O 1
ATOM 5435 N N . ASP G 1 79 ? 6.75052 15.95235 40.52292 1.000 58.37247 122 ASP G N 1
ATOM 5436 C CA . ASP G 1 79 ? 6.83902 14.50965 40.32448 1.000 60.33172 122 ASP G CA 1
ATOM 5437 C C . ASP G 1 79 ? 6.19737 13.79753 41.50700 1.000 61.13988 122 ASP G C 1
ATOM 5438 O O . ASP G 1 79 ? 6.79716 13.71319 42.58370 1.000 65.60390 122 ASP G O 1
ATOM 5443 N N . ALA G 1 80 ? 4.98887 13.28593 41.32906 1.000 58.06549 123 ALA G N 1
ATOM 5444 C CA . ALA G 1 80 ? 4.23896 12.72784 42.44986 1.000 55.06048 123 ALA G CA 1
ATOM 5445 C C . ALA G 1 80 ? 3.10898 11.87071 41.89434 1.000 58.25617 123 ALA G C 1
ATOM 5446 O O . ALA G 1 80 ? 3.01852 11.63445 40.68310 1.000 52.90806 123 ALA G O 1
ATOM 5448 N N . VAL G 1 81 ? 2.24880 11.40081 42.79172 1.000 52.42313 124 VAL G N 1
ATOM 5449 C CA . VAL G 1 81 ? 1.06571 10.62676 42.44311 1.000 50.93628 124 VAL G CA 1
ATOM 5450 C C . VAL G 1 81 ? -0.14773 11.50775 42.69420 1.000 51.46021 124 VAL G C 1
ATOM 5451 O O . VAL G 1 81 ? -0.32393 12.03398 43.80084 1.000 52.19942 124 VAL G O 1
ATOM 5455 N N . TYR G 1 82 ? -0.97955 11.66950 41.67164 1.000 47.84255 125 TYR G N 1
ATOM 5456 C CA . TYR G 1 82 ? -2.16091 12.51278 41.73765 1.000 46.30867 125 TYR G CA 1
ATOM 5457 C C . TYR G 1 82 ? -3.42204 11.66252 41.68420 1.000 45.59687 125 TYR G C 1
ATOM 5458 O O . TYR G 1 82 ? -3.40719 10.50633 41.25434 1.000 53.07499 125 TYR G O 1
ATOM 5467 N N . GLU G 1 83 ? -4.52065 12.26041 42.13119 1.000 44.65431 126 GLU G N 1
ATOM 5468 C CA . GLU G 1 83 ? -5.81040 11.59192 42.18280 1.000 44.22626 126 GLU G CA 1
ATOM 5469 C C . GLU G 1 83 ? -6.88483 12.65911 42.30330 1.000 44.64607 126 GLU G C 1
ATOM 5470 O O . GLU G 1 83 ? -6.66413 13.71384 42.89661 1.000 46.76406 126 GLU G O 1
ATOM 5476 N N A CYS G 1 84 ? -8.06478 12.33191 41.78755 0.422 43.46528 127 CYS G N 1
ATOM 5477 N N B CYS G 1 84 ? -8.02572 12.41635 41.67746 0.578 43.48172 127 CYS G N 1
ATOM 5478 C CA A CYS G 1 84 ? -9.21492 13.22020 41.73404 0.422 43.27470 127 CYS G CA 1
ATOM 5479 C CA B CYS G 1 84 ? -9.16809 13.29353 41.85848 0.578 43.21283 127 CYS G CA 1
ATOM 5480 C C A CYS G 1 84 ? -10.40287 12.50951 42.36868 0.422 43.28725 127 CYS G C 1
ATOM 5481 C C B CYS G 1 84 ? -10.30279 12.49513 42.47329 0.578 43.23028 127 CYS G C 1
ATOM 5482 O O A CYS G 1 84 ? -10.70152 11.36728 42.00724 0.422 44.03216 127 CYS G O 1
ATOM 5483 O O B CYS G 1 84 ? -10.46012 11.30023 42.21081 0.578 43.77333 127 CYS G O 1
ATOM 5488 N N . GLN G 1 85 ? -11.07687 13.16600 43.31569 1.000 43.25386 128 GLN G N 1
ATOM 5489 C CA . GLN G 1 85 ? -12.18807 12.52808 44.00461 1.000 43.03337 128 GLN G CA 1
ATOM 5490 C C . GLN G 1 85 ? -13.31232 13.52665 44.23920 1.000 43.22050 128 GLN G C 1
ATOM 5491 O O . GLN G 1 85 ? -13.08084 14.73083 44.36729 1.000 43.13567 128 GLN G O 1
ATOM 5497 N N . ALA G 1 86 ? -14.53656 13.00451 44.28381 1.000 43.86357 129 ALA G N 1
ATOM 5498 C CA . ALA G 1 86 ? -15.74541 13.79871 44.44750 1.000 44.53544 129 ALA G CA 1
ATOM 5499 C C . ALA G 1 86 ? -16.34491 13.51461 45.81561 1.000 48.43803 129 ALA G C 1
ATOM 5500 O O . ALA G 1 86 ? -16.57459 12.35269 46.16035 1.000 52.23205 129 ALA G O 1
ATOM 5502 N N . ILE G 1 87 ? -16.60936 14.57313 46.58575 1.000 53.47859 130 ILE G N 1
ATOM 5503 C CA . ILE G 1 87 ? -17.06199 14.40287 47.96674 1.000 44.25680 130 ILE G CA 1
ATOM 5504 C C . ILE G 1 87 ? -18.47514 13.82940 48.00866 1.000 47.57558 130 ILE G C 1
ATOM 5505 O O . ILE G 1 87 ? -18.69103 12.70745 48.48036 1.000 45.65453 130 ILE G O 1
ATOM 5510 N N . GLN G 1 88 ? -19.46049 14.59788 47.52910 1.000 46.22719 131 GLN G N 1
ATOM 5511 C CA . GLN G 1 88 ? -20.85220 14.15947 47.61506 1.000 48.94095 131 GLN G CA 1
ATOM 5512 C C . GLN G 1 88 ? -21.10166 12.88017 46.82517 1.000 48.42677 131 GLN G C 1
ATOM 5513 O O . GLN G 1 88 ? -21.94946 12.07220 47.21689 1.000 51.29299 131 GLN G O 1
ATOM 5519 N N . ALA G 1 89 ? -20.39308 12.67920 45.71377 1.000 48.38610 132 ALA G N 1
ATOM 5520 C CA . ALA G 1 89 ? -20.48971 11.41488 44.99585 1.000 50.54538 132 ALA G CA 1
ATOM 5521 C C . ALA G 1 89 ? -19.71086 10.29719 45.67859 1.000 54.93421 132 ALA G C 1
ATOM 5522 O O . ALA G 1 89 ? -20.00693 9.12142 45.43957 1.000 57.41604 132 ALA G O 1
ATOM 5524 N N . ALA G 1 90 ? -18.73001 10.64198 46.51753 1.000 54.08196 133 ALA G N 1
ATOM 5525 C CA . ALA G 1 90 ? -17.90334 9.68287 47.25479 1.000 51.20588 133 ALA G CA 1
ATOM 5526 C C . ALA G 1 90 ? -17.23928 8.67555 46.31209 1.000 49.24580 133 ALA G C 1
ATOM 5527 O O . ALA G 1 90 ? -17.37323 7.46052 46.45956 1.000 55.24633 133 ALA G O 1
ATOM 5529 N N . ILE G 1 91 ? -16.50736 9.20421 45.33363 1.000 54.12864 134 ILE G N 1
ATOM 5530 C CA . ILE G 1 91 ? -15.79566 8.37958 44.36321 1.000 48.21335 134 ILE G CA 1
ATOM 5531 C C . ILE G 1 91 ? -14.39029 8.93823 44.17322 1.000 45.60285 134 ILE G C 1
ATOM 5532 O O . ILE G 1 91 ? -14.20049 10.15589 44.09725 1.000 44.74214 134 ILE G O 1
ATOM 5537 N N . ARG G 1 92 ? -13.40469 8.04383 44.11363 1.000 45.88518 135 ARG G N 1
ATOM 5538 C CA . ARG G 1 92 ? -12.00736 8.39919 43.90529 1.000 45.19856 135 ARG G CA 1
ATOM 5539 C C . ARG G 1 92 ? -11.54895 7.89891 42.54250 1.000 46.20369 135 ARG G C 1
ATOM 5540 O O . ARG G 1 92 ? -11.93767 6.81009 42.10867 1.000 47.72215 135 ARG G O 1
ATOM 5548 N N . SER G 1 93 ? -10.71720 8.68655 41.87041 1.000 45.65983 136 SER G N 1
ATOM 5549 C CA . SER G 1 93 ? -10.20488 8.23635 40.58777 1.000 48.06256 136 SER G CA 1
ATOM 5550 C C . SER G 1 93 ? -9.01805 7.30203 40.78785 1.000 47.39842 136 SER G C 1
ATOM 5551 O O . SER G 1 93 ? -8.49228 7.14168 41.89477 1.000 48.93179 136 SER G O 1
ATOM 5554 N N . ARG G 1 94 ? -8.61233 6.66590 39.69194 1.000 48.70765 137 ARG G N 1
ATOM 5555 C CA . ARG G 1 94 ? -7.35787 5.94201 39.68036 1.000 49.59605 137 ARG G CA 1
ATOM 5556 C C . ARG G 1 94 ? -6.22202 6.90694 40.01170 1.000 52.74044 137 ARG G C 1
ATOM 5557 O O . ARG G 1 94 ? -6.32487 8.11133 39.76060 1.000 52.74312 137 ARG G O 1
ATOM 5565 N N . PRO G 1 95 ? -5.14054 6.41478 40.60239 1.000 53.78087 138 PRO G N 1
ATOM 5566 C CA . PRO G 1 95 ? -3.96781 7.26853 40.80932 1.000 56.82753 138 PRO G CA 1
ATOM 5567 C C . PRO G 1 95 ? -3.18098 7.43661 39.52010 1.000 50.97624 138 PRO G C 1
ATOM 5568 O O . PRO G 1 95 ? -3.02160 6.49879 38.73445 1.000 59.81622 138 PRO G O 1
ATOM 5572 N N . ALA G 1 96 ? -2.69180 8.65182 39.30331 1.000 48.40992 139 ALA G N 1
ATOM 5573 C CA . ALA G 1 96 ? -1.86599 8.96776 38.14868 1.000 50.91780 139 ALA G CA 1
ATOM 5574 C C . ALA G 1 96 ? -0.51436 9.46052 38.63926 1.000 53.77326 139 ALA G C 1
ATOM 5575 O O . ALA G 1 96 ? -0.44598 10.36580 39.47732 1.000 51.77785 139 ALA G O 1
ATOM 5577 N N . ARG G 1 97 ? 0.55292 8.84959 38.13852 1.000 51.13514 140 ARG G N 1
ATOM 5578 C CA . ARG G 1 97 ? 1.90990 9.25288 38.47312 1.000 52.24328 140 ARG G CA 1
ATOM 5579 C C . ARG G 1 97 ? 2.42515 10.18853 37.38955 1.000 55.89804 140 ARG G C 1
ATOM 5580 O O . ARG G 1 97 ? 2.49033 9.81293 36.21331 1.000 52.68384 140 ARG G O 1
ATOM 5588 N N . LEU G 1 98 ? 2.77979 11.40139 37.78627 1.000 55.98771 141 LEU G N 1
ATOM 5589 C CA . LEU G 1 98 ? 3.40122 12.37117 36.89693 1.000 52.35096 141 LEU G CA 1
ATOM 5590 C C . LEU G 1 98 ? 4.91011 12.27258 37.08406 1.000 57.59267 141 LEU G C 1
ATOM 5591 O O . LEU G 1 98 ? 5.42641 12.56755 38.16672 1.000 57.75431 141 LEU G O 1
ATOM 5596 N N . THR G 1 99 ? 5.61285 11.83907 36.04232 1.000 55.45549 142 THR G N 1
ATOM 5597 C CA . THR G 1 99 ? 7.06544 11.74436 36.07011 1.000 57.83666 142 THR G CA 1
ATOM 5598 C C . THR G 1 99 ? 7.65368 12.97065 35.38431 1.000 58.21391 142 THR G C 1
ATOM 5599 O O . THR G 1 99 ? 7.28342 13.29005 34.25066 1.000 59.41565 142 THR G O 1
ATOM 5603 N N . VAL G 1 100 ? 8.55282 13.66326 36.07906 1.000 63.65914 143 VAL G N 1
ATOM 5604 C CA . VAL G 1 100 ? 9.15485 14.90070 35.59159 1.000 67.17120 143 VAL G CA 1
ATOM 5605 C C . VAL G 1 100 ? 10.65023 14.66886 35.42889 1.000 63.82870 143 VAL G C 1
ATOM 5606 O O . VAL G 1 100 ? 11.32722 14.26224 36.38079 1.000 68.09353 143 VAL G O 1
ATOM 5610 N N . LEU G 1 101 ? 11.16539 14.93645 34.23319 1.000 65.22886 144 LEU G N 1
ATOM 5611 C CA . LEU G 1 101 ? 12.55218 14.65567 33.89395 1.000 72.57807 144 LEU G CA 1
ATOM 5612 C C . LEU G 1 101 ? 13.34190 15.95093 33.73914 1.000 74.73170 144 LEU G C 1
ATOM 5613 O O . LEU G 1 101 ? 12.80819 16.97474 33.30327 1.000 72.74128 144 LEU G O 1
ATOM 5618 N N . VAL G 1 102 ? 14.62444 15.89202 34.09341 1.000 80.88141 145 VAL G N 1
ATOM 5619 C CA . VAL G 1 102 ? 15.49202 17.07001 34.13928 1.000 77.75978 145 VAL G CA 1
ATOM 5620 C C . VAL G 1 102 ? 16.66679 16.87778 33.18533 1.000 78.53052 145 VAL G C 1
ATOM 5621 O O . VAL G 1 102 ? 17.25802 15.78909 33.15357 1.000 79.63378 145 VAL G O 1
ATOM 5625 N N . PRO G 1 103 ? 17.04404 17.89343 32.38773 1.000 81.97419 146 PRO G N 1
ATOM 5626 C CA . PRO G 1 103 ? 18.24156 17.80961 31.53933 1.000 85.31778 146 PRO G CA 1
ATOM 5627 C C . PRO G 1 103 ? 19.52629 17.60649 32.34466 1.000 87.46330 146 PRO G C 1
ATOM 5628 O O . PRO G 1 103 ? 20.38129 18.49322 32.37876 1.000 88.18004 146 PRO G O 1
ATOM 5632 N N . TYR H 1 5 ? 2.48477 26.07157 60.52006 1.000 90.95767 48 TYR H N 1
ATOM 5633 C CA . TYR H 1 5 ? 1.48409 25.62822 61.48561 1.000 91.66526 48 TYR H CA 1
ATOM 5634 C C . TYR H 1 5 ? 1.79881 24.23129 62.00703 1.000 88.52396 48 TYR H C 1
ATOM 5635 O O . TYR H 1 5 ? 2.64539 23.52856 61.45615 1.000 88.87540 48 TYR H O 1
ATOM 5644 N N . SER H 1 6 ? 1.10624 23.83426 63.07179 1.000 82.13248 49 SER H N 1
ATOM 5645 C CA . SER H 1 6 ? 1.31188 22.52504 63.67356 1.000 82.38056 49 SER H CA 1
ATOM 5646 C C . SER H 1 6 ? 0.03662 22.10687 64.38968 1.000 76.70779 49 SER H C 1
ATOM 5647 O O . SER H 1 6 ? -0.76299 22.94542 64.81246 1.000 78.34384 49 SER H O 1
ATOM 5650 N N . PHE H 1 7 ? -0.14051 20.79407 64.52048 1.000 76.63840 50 PHE H N 1
ATOM 5651 C CA . PHE H 1 7 ? -1.29305 20.24029 65.22143 1.000 69.54405 50 PHE H CA 1
ATOM 5652 C C . PHE H 1 7 ? -1.08200 20.33360 66.72697 1.000 71.15835 50 PHE H C 1
ATOM 5653 O O . PHE H 1 7 ? -0.12080 19.76839 67.25881 1.000 74.39057 50 PHE H O 1
ATOM 5661 N N . SER H 1 8 ? -1.98502 21.03136 67.41793 1.000 70.15470 51 SER H N 1
ATOM 5662 C CA . SER H 1 8 ? -1.98372 20.97765 68.87447 1.000 72.05920 51 SER H CA 1
ATOM 5663 C C . SER H 1 8 ? -2.48051 19.63277 69.39128 1.000 68.97645 51 SER H C 1
ATOM 5664 O O . SER H 1 8 ? -2.14333 19.25244 70.51843 1.000 71.33639 51 SER H O 1
ATOM 5667 N N . GLN H 1 9 ? -3.25273 18.90156 68.58591 1.000 68.70791 52 GLN H N 1
ATOM 5668 C CA . GLN H 1 9 ? -3.75460 17.58627 68.96124 1.000 61.63640 52 GLN H CA 1
ATOM 5669 C C . GLN H 1 9 ? -4.17309 16.82893 67.70653 1.000 57.99129 52 GLN H C 1
ATOM 5670 O O . GLN H 1 9 ? -4.68316 17.42644 66.75587 1.000 56.11103 52 GLN H O 1
ATOM 5676 N N . GLN H 1 10 ? -3.97088 15.51425 67.72010 1.000 57.50588 53 GLN H N 1
ATOM 5677 C CA . GLN H 1 10 ? -4.20704 14.66974 66.56026 1.000 55.02849 53 GLN H CA 1
ATOM 5678 C C . GLN H 1 10 ? -5.01686 13.44298 66.94787 1.000 52.62517 53 GLN H C 1
ATOM 5679 O O . GLN H 1 10 ? -4.92721 12.97367 68.08688 1.000 54.00556 53 GLN H O 1
ATOM 5685 N N . PRO H 1 11 ? -5.80250 12.89195 66.01692 1.000 52.59527 54 PRO H N 1
ATOM 5686 C CA . PRO H 1 11 ? -6.67565 11.76831 66.36675 1.000 47.54175 54 PRO H CA 1
ATOM 5687 C C . PRO H 1 11 ? -5.87070 10.56555 66.82541 1.000 50.16595 54 PRO H C 1
ATOM 5688 O O . PRO H 1 11 ? -4.67865 10.43061 66.54166 1.000 54.78659 54 PRO H O 1
ATOM 5692 N N . GLN H 1 12 ? -6.54272 9.68505 67.55324 1.000 49.43919 55 GLN H N 1
ATOM 5693 C CA . GLN H 1 12 ? -5.90271 8.51212 68.11670 1.000 52.37181 55 GLN H CA 1
ATOM 5694 C C . GLN H 1 12 ? -6.72674 7.27680 67.80891 1.000 51.04865 55 GLN H C 1
ATOM 5695 O O . GLN H 1 12 ? -7.93937 7.35498 67.59928 1.000 51.46170 55 GLN H O 1
ATOM 5701 N N . ASP H 1 13 ? -6.04887 6.13590 67.76724 1.000 53.78560 56 ASP H N 1
ATOM 5702 C CA . ASP H 1 13 ? -6.75275 4.87660 67.61086 1.000 53.36104 56 ASP H CA 1
ATOM 5703 C C . ASP H 1 13 ? -7.71804 4.67940 68.76858 1.000 52.51481 56 ASP H C 1
ATOM 5704 O O . ASP H 1 13 ? -7.47639 5.12920 69.89275 1.000 53.68181 56 ASP H O 1
ATOM 5709 N N . GLN H 1 14 ? -8.83379 4.01838 68.48009 1.000 50.99822 57 GLN H N 1
ATOM 5710 C CA . GLN H 1 14 ? -9.74197 3.63213 69.54458 1.000 50.20740 57 GLN H CA 1
ATOM 5711 C C . GLN H 1 14 ? -10.62739 2.49378 69.07087 1.000 49.87076 57 GLN H C 1
ATOM 5712 O O . GLN H 1 14 ? -10.92064 2.36770 67.88073 1.000 48.48814 57 GLN H O 1
ATOM 5718 N N . VAL H 1 15 ? -11.04302 1.67089 70.02818 1.000 55.16828 58 VAL H N 1
ATOM 5719 C CA . VAL H 1 15 ? -11.99581 0.59012 69.81786 1.000 54.39715 58 VAL H CA 1
ATOM 5720 C C . VAL H 1 15 ? -13.30012 1.00013 70.48577 1.000 52.60645 58 VAL H C 1
ATOM 5721 O O . VAL H 1 15 ? -13.31900 1.29842 71.68623 1.000 53.53240 58 VAL H O 1
ATOM 5725 N N . VAL H 1 16 ? -14.38762 1.02279 69.71748 1.000 51.25066 59 VAL H N 1
ATOM 5726 C CA . VAL H 1 16 ? -15.68980 1.44770 70.20890 1.000 51.37860 59 VAL H CA 1
ATOM 5727 C C . VAL H 1 16 ? -16.70305 0.34268 69.93483 1.000 52.94042 59 VAL H C 1
ATOM 5728 O O . VAL H 1 16 ? -16.38777 -0.67634 69.32476 1.000 59.68326 59 VAL H O 1
ATOM 5732 N N . VAL H 1 17 ? -17.93176 0.55769 70.39585 1.000 46.36286 60 VAL H N 1
ATOM 5733 C CA . VAL H 1 17 ? -19.01739 -0.40358 70.23996 1.000 49.89200 60 VAL H CA 1
ATOM 5734 C C . VAL H 1 17 ? -20.04043 0.16961 69.27319 1.000 52.36138 60 VAL H C 1
ATOM 5735 O O . VAL H 1 17 ? -20.33589 1.37011 69.30792 1.000 49.88609 60 VAL H O 1
ATOM 5739 N N . SER H 1 18 ? -20.57105 -0.69015 68.40502 1.000 50.41904 61 SER H N 1
ATOM 5740 C CA . SER H 1 18 ? -21.60613 -0.27484 67.47350 1.000 49.17446 61 SER H CA 1
ATOM 5741 C C . SER H 1 18 ? -22.77424 0.33187 68.23368 1.000 49.96303 61 SER H C 1
ATOM 5742 O O . SER H 1 18 ? -23.29817 -0.26750 69.17584 1.000 51.94738 61 SER H O 1
ATOM 5745 N N . GLY H 1 19 ? -23.15911 1.54128 67.83240 1.000 54.00640 62 GLY H N 1
ATOM 5746 C CA . GLY H 1 19 ? -24.21388 2.28514 68.47354 1.000 49.67719 62 GLY H CA 1
ATOM 5747 C C . GLY H 1 19 ? -23.73954 3.44812 69.31744 1.000 46.97407 62 GLY H C 1
ATOM 5748 O O . GLY H 1 19 ? -24.53001 4.35841 69.58851 1.000 50.49781 62 GLY H O 1
ATOM 5749 N N . GLN H 1 20 ? -22.45533 3.44959 69.73383 1.000 45.43160 63 GLN H N 1
ATOM 5750 C CA . GLN H 1 20 ? -22.00642 4.51517 70.61608 1.000 43.89643 63 GLN H CA 1
ATOM 5751 C C . GLN H 1 20 ? -21.40064 5.66601 69.81918 1.000 42.77020 63 GLN H C 1
ATOM 5752 O O . GLN H 1 20 ? -20.86723 5.46246 68.72369 1.000 39.73556 63 GLN H O 1
ATOM 5758 N N . PRO H 1 21 ? -21.48039 6.88540 70.34063 1.000 38.87539 64 PRO H N 1
ATOM 5759 C CA . PRO H 1 21 ? -20.79827 8.00428 69.69165 1.000 37.78119 64 PRO H CA 1
ATOM 5760 C C . PRO H 1 21 ? -19.29704 7.93687 69.92196 1.000 41.96635 64 PRO H C 1
ATOM 5761 O O . PRO H 1 21 ? -18.81531 7.37511 70.90829 1.000 44.02420 64 PRO H O 1
ATOM 5765 N N . VAL H 1 22 ? -18.55487 8.49415 68.96776 1.000 35.55437 65 VAL H N 1
ATOM 5766 C CA . VAL H 1 22 ? -17.10286 8.57933 69.03276 1.000 35.86669 65 VAL H CA 1
ATOM 5767 C C . VAL H 1 22 ? -16.69862 9.98828 68.62908 1.000 39.17854 65 VAL H C 1
ATOM 5768 O O . VAL H 1 22 ? -17.35539 10.62836 67.80216 1.000 43.18284 65 VAL H O 1
ATOM 5772 N N . THR H 1 23 ? -15.60706 10.47374 69.21179 1.000 36.33047 66 THR H N 1
ATOM 5773 C CA . THR H 1 23 ? -15.03839 11.75915 68.82810 1.000 36.47259 66 THR H CA 1
ATOM 5774 C C . THR H 1 23 ? -13.55038 11.57364 68.56002 1.000 37.52468 66 THR H C 1
ATOM 5775 O O . THR H 1 23 ? -12.82286 11.05279 69.41316 1.000 39.13820 66 THR H O 1
ATOM 5779 N N . LEU H 1 24 ? -13.11125 11.96927 67.36531 1.000 37.07938 67 LEU H N 1
ATOM 5780 C CA . LEU H 1 24 ? -11.70353 11.96400 66.99041 1.000 38.52117 67 LEU H CA 1
ATOM 5781 C C . LEU H 1 24 ? -11.20928 13.40305 66.94019 1.000 39.58135 67 LEU H C 1
ATOM 5782 O O . LEU H 1 24 ? -11.82864 14.25376 66.29296 1.000 38.71971 67 LEU H O 1
ATOM 5787 N N . LEU H 1 25 ? -10.09747 13.66986 67.61943 1.000 42.01119 68 LEU H N 1
ATOM 5788 C CA . LEU H 1 25 ? -9.67864 15.03027 67.93062 1.000 43.83775 68 LEU H CA 1
ATOM 5789 C C . LEU H 1 25 ? -8.67919 15.54709 66.90570 1.000 45.12906 68 LEU H C 1
ATOM 5790 O O . LEU H 1 25 ? -7.72767 14.84749 66.55057 1.000 46.25354 68 LEU H O 1
ATOM 5795 N N . CYS H 1 26 ? -8.89142 16.78103 66.45344 1.000 47.55884 69 CYS H N 1
ATOM 5796 C CA . CYS H 1 26 ? -7.98297 17.45162 65.52759 1.000 49.92296 69 CYS H CA 1
ATOM 5797 C C . CYS H 1 26 ? -8.04025 18.94110 65.83145 1.000 49.32306 69 CYS H C 1
ATOM 5798 O O . CYS H 1 26 ? -9.13012 19.52207 65.85617 1.000 48.24180 69 CYS H O 1
ATOM 5801 N N . ALA H 1 27 ? -6.88414 19.55878 66.07064 1.000 52.85821 70 ALA H N 1
ATOM 5802 C CA . ALA H 1 27 ? -6.85389 20.97968 66.38811 1.000 55.64732 70 ALA H CA 1
ATOM 5803 C C . ALA H 1 27 ? -5.55526 21.60083 65.89414 1.000 64.60029 70 ALA H C 1
ATOM 5804 O O . ALA H 1 27 ? -4.48482 20.99584 66.00702 1.000 62.40769 70 ALA H O 1
ATOM 5806 N N . ILE H 1 28 ? -5.66354 22.80698 65.34035 1.000 66.02527 71 ILE H N 1
ATOM 5807 C CA . ILE H 1 28 ? -4.50922 23.57498 64.87535 1.000 67.15758 71 ILE H CA 1
ATOM 5808 C C . ILE H 1 28 ? -4.68391 25.02456 65.30759 1.000 70.42280 71 ILE H C 1
ATOM 5809 O O . ILE H 1 28 ? -5.51167 25.74528 64.72968 1.000 68.29129 71 ILE H O 1
ATOM 5814 N N . PRO H 1 29 ? -3.92303 25.49602 66.29177 1.000 76.13165 72 PRO H N 1
ATOM 5815 C CA . PRO H 1 29 ? -4.14735 26.84622 66.81305 1.000 76.88098 72 PRO H CA 1
ATOM 5816 C C . PRO H 1 29 ? -3.83842 27.90667 65.77349 1.000 80.34995 72 PRO H C 1
ATOM 5817 O O . PRO H 1 29 ? -2.92236 27.76576 64.95931 1.000 86.64099 72 PRO H O 1
ATOM 5821 N N . GLU H 1 30 ? -4.63458 28.97602 65.80547 1.000 81.38973 73 GLU H N 1
ATOM 5822 C CA . GLU H 1 30 ? -4.36298 30.18408 65.03000 1.000 85.59340 73 GLU H CA 1
ATOM 5823 C C . GLU H 1 30 ? -4.35748 29.90953 63.52655 1.000 83.38163 73 GLU H C 1
ATOM 5824 O O . GLU H 1 30 ? -3.67287 30.59543 62.76329 1.000 87.05591 73 GLU H O 1
ATOM 5830 N N . TYR H 1 31 ? -5.12024 28.90745 63.08853 1.000 82.68393 74 TYR H N 1
ATOM 5831 C CA . TYR H 1 31 ? -5.21852 28.53379 61.68004 1.000 79.65942 74 TYR H CA 1
ATOM 5832 C C . TYR H 1 31 ? -6.65950 28.70441 61.22032 1.000 75.90746 74 TYR H C 1
ATOM 5833 O O . TYR H 1 31 ? -7.56537 28.05129 61.75050 1.000 77.89075 74 TYR H O 1
ATOM 5842 N N . ASP H 1 32 ? -6.86591 29.56992 60.22645 1.000 75.53297 75 ASP H N 1
ATOM 5843 C CA . ASP H 1 32 ? -8.19465 29.90439 59.72677 1.000 78.95606 75 ASP H CA 1
ATOM 5844 C C . ASP H 1 32 ? -8.42158 29.41538 58.29593 1.000 81.50439 75 ASP H C 1
ATOM 5845 O O . ASP H 1 32 ? -9.22474 29.99293 57.55764 1.000 79.96958 75 ASP H O 1
ATOM 5850 N N . GLY H 1 33 ? -7.72708 28.34978 57.89249 1.000 78.81250 76 GLY H N 1
ATOM 5851 C CA . GLY H 1 33 ? -7.87647 27.78182 56.57174 1.000 68.40126 76 GLY H CA 1
ATOM 5852 C C . GLY H 1 33 ? -8.69687 26.50313 56.57679 1.000 64.05987 76 GLY H C 1
ATOM 5853 O O . GLY H 1 33 ? -9.29917 26.11209 57.57847 1.000 62.71488 76 GLY H O 1
ATOM 5854 N N . PHE H 1 34 ? -8.70627 25.83926 55.42239 1.000 67.60889 77 PHE H N 1
ATOM 5855 C CA . PHE H 1 34 ? -9.50800 24.63388 55.25408 1.000 60.26686 77 PHE H CA 1
ATOM 5856 C C . PHE H 1 34 ? -8.94691 23.48208 56.07788 1.000 57.69372 77 PHE H C 1
ATOM 5857 O O . PHE H 1 34 ? -7.73057 23.32603 56.21410 1.000 56.65545 77 PHE H O 1
ATOM 5865 N N . VAL H 1 35 ? -9.85027 22.67656 56.63402 1.000 58.58241 78 VAL H N 1
ATOM 5866 C CA . VAL H 1 35 ? -9.51051 21.42267 57.29508 1.000 49.68396 78 VAL H CA 1
ATOM 5867 C C . VAL H 1 35 ? -10.46694 20.35412 56.78821 1.000 52.97009 78 VAL H C 1
ATOM 5868 O O . VAL H 1 35 ? -11.67860 20.58674 56.71248 1.000 60.47388 78 VAL H O 1
ATOM 5872 N N . LEU H 1 36 ? -9.92405 19.18980 56.43752 1.000 51.10380 79 LEU H N 1
ATOM 5873 C CA . LEU H 1 36 ? -10.69786 18.09743 55.86817 1.000 47.98008 79 LEU H CA 1
ATOM 5874 C C . LEU H 1 36 ? -10.43441 16.81831 56.65265 1.000 46.21601 79 LEU H C 1
ATOM 5875 O O . LEU H 1 36 ? -9.31992 16.59335 57.13429 1.000 45.71338 79 LEU H O 1
ATOM 5880 N N . TRP H 1 37 ? -11.46739 15.98727 56.78097 1.000 43.42368 80 TRP H N 1
ATOM 5881 C CA . TRP H 1 37 ? -11.35736 14.66819 57.39206 1.000 39.03919 80 TRP H CA 1
ATOM 5882 C C . TRP H 1 37 ? -11.37316 13.59941 56.30581 1.000 41.95618 80 TRP H C 1
ATOM 5883 O O . TRP H 1 37 ? -12.24767 13.60677 55.43451 1.000 44.07519 80 TRP H O 1
ATOM 5894 N N . ILE H 1 38 ? -10.40882 12.68479 56.36597 1.000 40.76112 81 ILE H N 1
ATOM 5895 C CA . ILE H 1 38 ? -10.20257 11.66379 55.34595 1.000 40.92393 81 ILE H CA 1
ATOM 5896 C C . ILE H 1 38 ? -10.55858 10.31512 55.95234 1.000 43.55141 81 ILE H C 1
ATOM 5897 O O . ILE H 1 38 ? -10.01407 9.93218 56.99383 1.000 41.06967 81 ILE H O 1
ATOM 5902 N N . LYS H 1 39 ? -11.46949 9.59887 55.30399 1.000 43.32044 82 LYS H N 1
ATOM 5903 C CA . LYS H 1 39 ? -11.89223 8.27019 55.72717 1.000 40.04552 82 LYS H CA 1
ATOM 5904 C C . LYS H 1 39 ? -11.45586 7.27858 54.65872 1.000 44.63592 82 LYS H C 1
ATOM 5905 O O . LYS H 1 39 ? -12.02496 7.25502 53.56175 1.000 44.22125 82 LYS H O 1
ATOM 5911 N N . ASP H 1 40 ? -10.44333 6.47183 54.97327 1.000 43.97465 83 ASP H N 1
ATOM 5912 C CA . ASP H 1 40 ? -9.94952 5.45569 54.04496 1.000 46.78848 83 ASP H CA 1
ATOM 5913 C C . ASP H 1 40 ? -9.56175 6.07037 52.70247 1.000 50.06324 83 ASP H C 1
ATOM 5914 O O . ASP H 1 40 ? -9.84639 5.52212 51.63535 1.000 50.98690 83 ASP H O 1
ATOM 5919 N N . GLY H 1 41 ? -8.91031 7.22932 52.75435 1.000 53.15702 84 GLY H N 1
ATOM 5920 C CA . GLY H 1 41 ? -8.47097 7.90467 51.55489 1.000 54.76346 84 GLY H CA 1
ATOM 5921 C C . GLY H 1 41 ? -9.48674 8.83933 50.93503 1.000 49.28022 84 GLY H C 1
ATOM 5922 O O . GLY H 1 41 ? -9.10740 9.66785 50.09707 1.000 49.06204 84 GLY H O 1
ATOM 5923 N N . LEU H 1 42 ? -10.75637 8.74176 51.32279 1.000 45.89809 85 LEU H N 1
ATOM 5924 C CA . LEU H 1 42 ? -11.82164 9.56311 50.76596 1.000 45.30910 85 LEU H CA 1
ATOM 5925 C C . LEU H 1 42 ? -12.17495 10.70197 51.71288 1.000 43.24109 85 LEU H C 1
ATOM 5926 O O . LEU H 1 42 ? -12.32111 10.49645 52.92169 1.000 42.27584 85 LEU H O 1
ATOM 5931 N N . ALA H 1 43 ? -12.33006 11.89893 51.14847 1.000 43.81704 86 ALA H N 1
ATOM 5932 C CA . ALA H 1 43 ? -12.68438 13.08243 51.92116 1.000 42.65826 86 ALA H CA 1
ATOM 5933 C C . ALA H 1 43 ? -14.18493 13.11978 52.18451 1.000 41.74008 86 ALA H C 1
ATOM 5934 O O . ALA H 1 43 ? -14.99013 12.89518 51.27460 1.000 44.54328 86 ALA H O 1
ATOM 5936 N N . LEU H 1 44 ? -14.55784 13.43547 53.42644 1.000 40.12542 87 LEU H N 1
ATOM 5937 C CA . LEU H 1 44 ? -15.94790 13.37028 53.85450 1.000 39.51175 87 LEU H CA 1
ATOM 5938 C C . LEU H 1 44 ? -16.71252 14.67172 53.65237 1.000 43.80770 87 LEU H C 1
ATOM 5939 O O . LEU H 1 44 ? -17.94965 14.65505 53.68328 1.000 44.21190 87 LEU H O 1
ATOM 5944 N N . GLY H 1 45 ? -16.02347 15.78505 53.45664 1.000 47.04579 88 GLY H N 1
ATOM 5945 C CA . GLY H 1 45 ? -16.69609 17.04726 53.22848 1.000 49.56293 88 GLY H CA 1
ATOM 5946 C C . GLY H 1 45 ? -15.75004 18.21702 53.39414 1.000 53.80407 88 GLY H C 1
ATOM 5947 O O . GLY H 1 45 ? -14.55454 18.05705 53.63568 1.000 44.93924 88 GLY H O 1
ATOM 5948 N N . VAL H 1 46 ? -16.32292 19.41307 53.23744 1.000 59.67874 89 VAL H N 1
ATOM 5949 C CA . VAL H 1 46 ? -15.62852 20.66495 53.50065 1.000 49.20905 89 VAL H CA 1
ATOM 5950 C C . VAL H 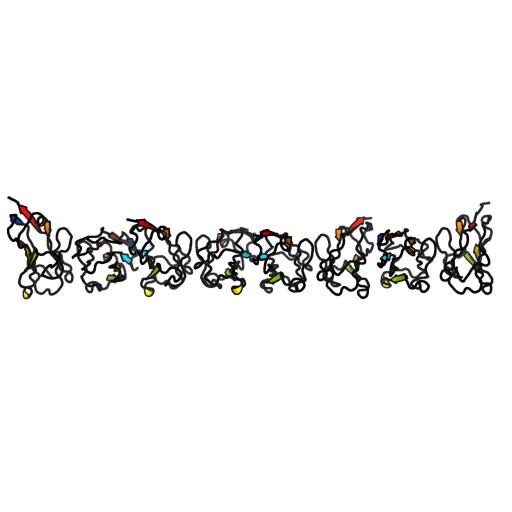1 46 ? -16.32947 21.48136 54.57821 1.000 55.00790 89 VAL H C 1
ATOM 5951 O O . VAL H 1 46 ? -15.67332 22.05479 55.45553 1.000 49.43832 89 VAL H O 1
ATOM 5955 N N . GLY H 1 47 ? -17.65771 21.54486 54.53644 1.000 57.19473 90 GLY H N 1
ATOM 5956 C CA . GLY H 1 47 ? -18.38897 22.21946 55.58707 1.000 54.19030 90 GLY H CA 1
ATOM 5957 C C . GLY H 1 47 ? -18.40694 21.40134 56.86281 1.000 51.78783 90 GLY H C 1
ATOM 5958 O O . GLY H 1 47 ? -18.45743 20.17307 56.84121 1.000 56.50224 90 GLY H O 1
ATOM 5959 N N . ARG H 1 48 ? -18.35730 22.10476 57.99651 1.000 52.36577 91 ARG H N 1
ATOM 5960 C CA . ARG H 1 48 ? -18.36789 21.45104 59.29936 1.000 50.08320 91 ARG H CA 1
ATOM 5961 C C . ARG H 1 48 ? -19.63255 20.64167 59.54470 1.000 51.21678 91 ARG H C 1
ATOM 5962 O O . ARG H 1 48 ? -19.66380 19.84289 60.48762 1.000 52.95957 91 ARG H O 1
ATOM 5970 N N . ASP H 1 49 ? -20.67021 20.82625 58.72926 1.000 54.42978 92 ASP H N 1
ATOM 5971 C CA . ASP H 1 49 ? -21.85204 19.98034 58.82360 1.000 56.98770 92 ASP H CA 1
ATOM 5972 C C . ASP H 1 49 ? -21.61363 18.60285 58.21743 1.000 51.30722 92 ASP H C 1
ATOM 5973 O O . ASP H 1 49 ? -22.22333 17.62283 58.66148 1.000 50.35089 92 ASP H O 1
ATOM 5978 N N . LEU H 1 50 ? -20.72930 18.50768 57.22444 1.000 53.03492 93 LEU H N 1
ATOM 5979 C CA . LEU H 1 50 ? -20.53711 17.28687 56.44475 1.000 47.28280 93 LEU H CA 1
ATOM 5980 C C . LEU H 1 50 ? -21.88408 16.77282 55.94613 1.000 51.72440 93 LEU H C 1
ATOM 5981 O O . LEU H 1 50 ? -22.32103 15.66455 56.26134 1.000 47.85077 93 LEU H O 1
ATOM 5986 N N . SER H 1 51 ? -22.53878 17.62153 55.14879 1.000 53.62015 94 SER H N 1
ATOM 5987 C CA . SER H 1 51 ? -23.92965 17.38670 54.77833 1.000 51.73674 94 SER H CA 1
ATOM 5988 C C . SER H 1 51 ? -24.12290 16.04377 54.08941 1.000 49.77789 94 SER H C 1
ATOM 5989 O O . SER H 1 51 ? -25.19282 15.43893 54.20922 1.000 55.09882 94 SER H O 1
ATOM 5992 N N . SER H 1 52 ? -23.10774 15.55302 53.37705 1.000 48.29009 95 SER H N 1
ATOM 5993 C CA . SER H 1 52 ? -23.25589 14.28021 52.68233 1.000 48.46478 95 SER H CA 1
ATOM 5994 C C . SER H 1 52 ? -23.42851 13.11872 53.64470 1.000 46.46433 95 SER H C 1
ATOM 5995 O O . SER H 1 52 ? -23.96436 12.07636 53.25466 1.000 51.72107 95 SER H O 1
ATOM 5998 N N . TYR H 1 53 ? -23.00135 13.28103 54.89160 1.000 52.10703 96 TYR H N 1
ATOM 5999 C CA . TYR H 1 53 ? -23.02538 12.21059 55.88570 1.000 45.91755 96 TYR H CA 1
ATOM 6000 C C . TYR H 1 53 ? -23.84305 12.65815 57.08251 1.000 45.93997 96 TYR H C 1
ATOM 6001 O O . TYR H 1 53 ? -23.34854 13.43356 57.92015 1.000 47.03580 96 TYR H O 1
ATOM 6010 N N . PRO H 1 54 ? -25.09384 12.21406 57.20210 1.000 48.25778 97 PRO H N 1
ATOM 6011 C CA . PRO H 1 54 ? -25.89848 12.59700 58.37372 1.000 47.65117 97 PRO H CA 1
ATOM 6012 C C . PRO H 1 54 ? -25.30671 12.13652 59.69598 1.000 51.47403 97 PRO H C 1
ATOM 6013 O O . PRO H 1 54 ? -25.55285 12.77290 60.72877 1.000 48.10415 97 PRO H O 1
ATOM 6017 N N . GLN H 1 55 ? -24.52276 11.05587 59.69350 1.000 49.87916 98 GLN H N 1
ATOM 6018 C CA . GLN H 1 55 ? -24.00314 10.46175 60.91917 1.000 49.02562 98 GLN H CA 1
ATOM 6019 C C . GLN H 1 55 ? -22.74663 11.14868 61.43653 1.000 46.34341 98 GLN H C 1
ATOM 6020 O O . GLN H 1 55 ? -22.32189 10.85033 62.55864 1.000 43.48629 98 GLN H O 1
ATOM 6026 N N . TYR H 1 56 ? -22.15595 12.05840 60.66026 1.000 41.80423 99 TYR H N 1
ATOM 6027 C CA . TYR H 1 56 ? -20.90522 12.71954 61.00803 1.000 40.62243 99 TYR H CA 1
ATOM 6028 C C . TYR H 1 56 ? -21.12050 14.21927 61.16075 1.000 43.49369 99 TYR H C 1
ATOM 6029 O O . TYR H 1 56 ? -21.91582 14.82334 60.43325 1.000 44.47959 99 TYR H O 1
ATOM 6038 N N . LEU H 1 57 ? -20.38792 14.81371 62.10032 1.000 44.13777 100 LEU H N 1
ATOM 6039 C CA . LEU H 1 57 ? -20.37272 16.25151 62.31332 1.000 42.90868 100 LEU H CA 1
ATOM 6040 C C . LEU H 1 57 ? -18.97727 16.66935 62.74130 1.000 40.29504 100 LEU H C 1
ATOM 6041 O O . LEU H 1 57 ? -18.23374 15.88969 63.34103 1.000 41.55050 100 LEU H O 1
ATOM 6046 N N . VAL H 1 58 ? -18.63092 17.91044 62.43680 1.000 44.46783 101 VAL H N 1
ATOM 6047 C CA . VAL H 1 58 ? -17.40149 18.51677 62.92437 1.000 42.25894 101 VAL H CA 1
ATOM 6048 C C . VAL H 1 58 ? -17.77405 19.40116 64.10407 1.000 50.96778 101 VAL H C 1
ATOM 6049 O O . VAL H 1 58 ? -18.64125 20.27419 63.98540 1.000 58.36112 101 VAL H O 1
ATOM 6053 N N . VAL H 1 59 ? -17.14779 19.15448 65.25321 1.000 52.21199 102 VAL H N 1
ATOM 6054 C CA . VAL H 1 59 ? -17.49228 19.82195 66.49928 1.000 43.12760 102 VAL H CA 1
ATOM 6055 C C . VAL H 1 59 ? -16.23031 20.44859 67.07718 1.000 48.22591 102 VAL H C 1
ATOM 6056 O O . VAL H 1 59 ? -15.12423 20.25652 66.57134 1.000 43.61426 102 VAL H O 1
ATOM 6060 N N . GLY H 1 60 ? -16.41149 21.20316 68.15111 1.000 46.23821 103 GLY H N 1
ATOM 6061 C CA . GLY H 1 60 ? -15.32337 21.90416 68.80214 1.000 48.68814 103 GLY H CA 1
ATOM 6062 C C . GLY H 1 60 ? -15.46943 23.40925 68.66263 1.000 54.79290 103 GLY H C 1
ATOM 6063 O O . GLY H 1 60 ? -16.41108 23.92276 68.05693 1.000 61.82872 103 GLY H O 1
ATOM 6064 N N . ASN H 1 61 ? -14.50343 24.11316 69.24890 1.000 55.01771 104 ASN H N 1
ATOM 6065 C CA . ASN H 1 61 ? -14.45761 25.57094 69.20129 1.000 59.13110 104 ASN H CA 1
ATOM 6066 C C . ASN H 1 61 ? -13.59210 25.98199 68.01757 1.000 62.82525 104 ASN H C 1
ATOM 6067 O O . ASN H 1 61 ? -12.37236 25.79053 68.03548 1.000 63.13738 104 ASN H O 1
ATOM 6072 N N . HIS H 1 62 ? -14.22012 26.54947 66.98699 1.000 66.69191 105 HIS H N 1
ATOM 6073 C CA . HIS H 1 62 ? -13.46221 26.94186 65.80696 1.000 67.35375 105 HIS H CA 1
ATOM 6074 C C . HIS H 1 62 ? -12.55484 28.13460 66.07794 1.000 71.69856 105 HIS H C 1
ATOM 6075 O O . HIS H 1 62 ? -11.60280 28.35406 65.32186 1.000 78.19911 105 HIS H O 1
ATOM 6082 N N . LEU H 1 63 ? -12.81921 28.90011 67.14130 1.000 72.51837 106 LEU H N 1
ATOM 6083 C CA . LEU H 1 63 ? -11.90461 29.97148 67.52588 1.000 74.30434 106 LEU H CA 1
ATOM 6084 C C . LEU H 1 63 ? -10.57608 29.40825 68.01428 1.000 74.16824 106 LEU H C 1
ATOM 6085 O O . LEU H 1 63 ? -9.51423 29.97896 67.73920 1.000 80.74160 106 LEU H O 1
ATOM 6090 N N . SER H 1 64 ? -10.61510 28.29180 68.74116 1.000 72.38570 107 SER H N 1
ATOM 6091 C CA . SER H 1 64 ? -9.40568 27.62335 69.20442 1.000 71.72331 107 SER H CA 1
ATOM 6092 C C . SER H 1 64 ? -8.75528 26.76158 68.12810 1.000 68.06319 107 SER H C 1
ATOM 6093 O O . SER H 1 64 ? -7.77024 26.07341 68.41843 1.000 68.14397 107 SER H O 1
ATOM 6096 N N . GLY H 1 65 ? -9.27215 26.78080 66.90278 1.000 65.98510 108 GLY H N 1
ATOM 6097 C CA . GLY H 1 65 ? -8.71029 25.96058 65.84977 1.000 63.48535 108 GLY H CA 1
ATOM 6098 C C . GLY H 1 65 ? -9.05591 24.49311 65.95123 1.000 61.20983 108 GLY H C 1
ATOM 6099 O O . GLY H 1 65 ? -8.30241 23.65221 65.45195 1.000 57.71110 108 GLY H O 1
ATOM 6100 N N . GLU H 1 66 ? -10.18590 24.16072 66.57124 1.000 56.89289 109 GLU H N 1
ATOM 6101 C CA . GLU H 1 66 ? -10.57600 22.77643 66.78895 1.000 53.15287 109 GLU H CA 1
ATOM 6102 C C . GLU H 1 66 ? -11.45179 22.26741 65.65248 1.000 50.04655 109 GLU H C 1
ATOM 6103 O O . GLU H 1 66 ? -12.38080 22.95216 65.21524 1.000 50.39991 109 GLU H O 1
ATOM 6109 N N . HIS H 1 67 ? -11.15984 21.04896 65.18801 1.000 47.55556 110 HIS H N 1
ATOM 6110 C CA . HIS H 1 67 ? -11.90233 20.43195 64.09656 1.000 45.00992 110 HIS H CA 1
ATOM 6111 C C . HIS H 1 67 ? -12.09931 18.94754 64.40661 1.000 42.42546 110 HIS H C 1
ATOM 6112 O O . HIS H 1 67 ? -11.65735 18.07143 63.67414 1.000 41.34774 110 HIS H O 1
ATOM 6119 N N . HIS H 1 68 ? -12.76181 18.66155 65.52600 1.000 42.27306 111 HIS H N 1
ATOM 6120 C CA . HIS H 1 68 ? -13.00572 17.28810 65.95590 1.000 40.01993 111 HIS H CA 1
ATOM 6121 C C . HIS H 1 68 ? -14.09601 16.64486 65.10822 1.000 37.95309 111 HIS H C 1
ATOM 6122 O O . HIS H 1 68 ? -15.09146 17.28711 64.77022 1.000 42.26993 111 HIS H O 1
ATOM 6129 N N . LEU H 1 69 ? -13.90452 15.36899 64.76573 1.000 36.68110 112 LEU H N 1
ATOM 6130 C CA . LEU H 1 69 ? -14.90147 14.60106 64.02191 1.000 37.50139 112 LEU H CA 1
ATOM 6131 C C . LEU H 1 69 ? -15.76807 13.83966 65.01536 1.000 40.15638 112 LEU H C 1
ATOM 6132 O O . LEU H 1 69 ? -15.27792 12.94862 65.71552 1.000 47.64126 112 LEU H O 1
ATOM 6137 N N . LYS H 1 70 ? -17.05114 14.18802 65.08535 1.000 40.00103 113 LYS H N 1
ATOM 6138 C CA . LYS H 1 70 ? -17.99520 13.48556 65.94411 1.000 39.78808 113 LYS H CA 1
ATOM 6139 C C . LYS H 1 70 ? -18.82111 12.52274 65.10213 1.000 38.97510 113 LYS H C 1
ATOM 6140 O O . LYS H 1 70 ? -19.53732 12.94564 64.18792 1.000 35.62869 113 LYS H O 1
ATOM 6146 N N . ILE H 1 71 ? -18.71066 11.23522 65.41017 1.000 39.99271 114 ILE H N 1
ATOM 6147 C CA . ILE H 1 71 ? -19.55910 10.19759 64.83736 1.000 41.42220 114 ILE H CA 1
ATOM 6148 C C . ILE H 1 71 ? -20.70372 9.98157 65.81751 1.000 43.59770 114 ILE H C 1
ATOM 6149 O O . ILE H 1 71 ? -20.49185 9.49973 66.93546 1.000 36.81366 114 ILE H O 1
ATOM 6154 N N . LEU H 1 72 ? -21.91905 10.35019 65.40506 1.000 46.32288 115 LEU H N 1
ATOM 6155 C CA . LEU H 1 72 ? -23.04000 10.39314 66.33957 1.000 41.86906 115 LEU H CA 1
ATOM 6156 C C . LEU H 1 72 ? -23.38694 9.00800 66.86228 1.000 42.53200 115 LEU H C 1
ATOM 6157 O O . LEU H 1 72 ? -23.67880 8.83838 68.05283 1.000 42.74194 115 LEU H O 1
ATOM 6162 N N . ARG H 1 73 ? -23.36603 8.00688 65.98468 1.000 43.85412 116 ARG H N 1
ATOM 6163 C CA . ARG H 1 73 ? -23.77449 6.65260 66.34679 1.000 44.86066 116 ARG H CA 1
ATOM 6164 C C . ARG H 1 73 ? -22.93913 5.70169 65.49717 1.000 43.77786 116 ARG H C 1
ATOM 6165 O O . ARG H 1 73 ? -23.25448 5.47552 64.32450 1.000 44.66126 116 ARG H O 1
ATOM 6173 N N . ALA H 1 74 ? -21.87343 5.16873 66.08940 1.000 40.73658 117 ALA H N 1
ATOM 6174 C CA . ALA H 1 74 ? -20.92651 4.36917 65.32800 1.000 46.76402 117 ALA H CA 1
ATOM 6175 C C . ALA H 1 74 ? -21.57688 3.08206 64.84381 1.000 49.62571 117 ALA H C 1
ATOM 6176 O O . ALA H 1 74 ? -22.40227 2.48047 65.53598 1.000 46.43312 117 ALA H O 1
ATOM 6178 N N . GLU H 1 75 ? -21.20488 2.67117 63.63598 1.000 49.73111 118 GLU H N 1
ATOM 6179 C CA . GLU H 1 75 ? -21.65005 1.42546 63.03542 1.000 45.72990 118 GLU H CA 1
ATOM 6180 C C . GLU H 1 75 ? -20.45362 0.74756 62.38210 1.000 45.96132 118 GLU H C 1
ATOM 6181 O O . GLU H 1 75 ? -19.34699 1.29072 62.34906 1.000 47.32668 118 GLU H O 1
ATOM 6187 N N . LEU H 1 76 ? -20.68584 -0.45414 61.85226 1.000 52.78070 119 LEU H N 1
ATOM 6188 C CA . LEU H 1 76 ? -19.59033 -1.24586 61.30227 1.000 49.92479 119 LEU H CA 1
ATOM 6189 C C . LEU H 1 76 ? -18.92827 -0.54048 60.12421 1.000 47.93000 119 LEU H C 1
ATOM 6190 O O . LEU H 1 76 ? -17.70209 -0.58981 59.97450 1.000 47.44999 119 LEU H O 1
ATOM 6195 N N . GLN H 1 77 ? -19.72000 0.13221 59.28278 1.000 46.62287 120 GLN H N 1
ATOM 6196 C CA . GLN H 1 77 ? -19.16158 0.87133 58.15451 1.000 48.97522 120 GLN H CA 1
ATOM 6197 C C . GLN H 1 77 ? -18.23397 1.99809 58.59076 1.000 51.16800 120 GLN H C 1
ATOM 6198 O O . GLN H 1 77 ? -17.51635 2.54566 57.74609 1.000 51.75838 120 GLN H O 1
ATOM 6204 N N . ASP H 1 78 ? -18.22602 2.35544 59.87772 1.000 51.58866 121 ASP H N 1
ATOM 6205 C CA . ASP H 1 78 ? -17.32322 3.38133 60.38121 1.000 45.56961 121 ASP H CA 1
ATOM 6206 C C . ASP H 1 78 ? -15.95589 2.82995 60.77126 1.000 46.18921 121 ASP H C 1
ATOM 6207 O O . ASP H 1 78 ? -15.01911 3.61608 60.95489 1.000 44.65791 121 ASP H O 1
ATOM 6212 N N . ASP H 1 79 ? -15.81776 1.50708 60.90101 1.000 44.11967 122 ASP H N 1
ATOM 6213 C CA . ASP H 1 79 ? -14.50728 0.89391 61.08880 1.000 45.02331 122 ASP H CA 1
ATOM 6214 C C . ASP H 1 79 ? -13.63398 1.23375 59.89231 1.000 50.35041 122 ASP H C 1
ATOM 6215 O O . ASP H 1 79 ? -13.85430 0.72737 58.78640 1.000 56.89739 122 ASP H O 1
ATOM 6220 N N . ALA H 1 80 ? -12.64631 2.08975 60.10482 1.000 47.46075 123 ALA H N 1
ATOM 6221 C CA . ALA H 1 80 ? -11.84225 2.62082 59.01339 1.000 53.03831 123 ALA H CA 1
ATOM 6222 C C . ALA H 1 80 ? -10.61763 3.29052 59.61912 1.000 51.93052 123 ALA H C 1
ATOM 6223 O O . ALA H 1 80 ? -10.41532 3.27999 60.83789 1.000 45.37006 123 ALA H O 1
ATOM 6225 N N . VAL H 1 81 ? -9.79787 3.87031 58.74912 1.000 49.05859 124 VAL H N 1
ATOM 6226 C CA . VAL H 1 81 ? -8.66966 4.69873 59.14748 1.000 46.49819 124 VAL H CA 1
ATOM 6227 C C . VAL H 1 81 ? -9.00313 6.13498 58.77485 1.000 45.75936 124 VAL H C 1
ATOM 6228 O O . VAL H 1 81 ? -9.30272 6.43098 57.61045 1.000 45.81289 124 VAL H O 1
ATOM 6232 N N . TYR H 1 82 ? -8.96376 7.01870 59.76618 1.000 42.95741 125 TYR H N 1
ATOM 6233 C CA . TYR H 1 82 ? -9.29372 8.42413 59.60674 1.000 41.23881 125 TYR H CA 1
ATOM 6234 C C . TYR H 1 82 ? -8.04055 9.27229 59.75065 1.000 43.54771 125 TYR H C 1
ATOM 6235 O O . TYR H 1 82 ? -7.10318 8.91345 60.46810 1.000 47.76909 125 TYR H O 1
ATOM 6244 N N . GLU H 1 83 ? -8.03175 10.40497 59.05947 1.000 42.84786 126 GLU H N 1
ATOM 6245 C CA . GLU H 1 83 ? -6.97462 11.38113 59.24775 1.000 44.40569 126 GLU H CA 1
ATOM 6246 C C . GLU H 1 83 ? -7.54086 12.75478 58.94075 1.000 43.31755 126 GLU H C 1
ATOM 6247 O O . GLU H 1 83 ? -8.56565 12.89247 58.27459 1.000 43.23580 126 GLU H O 1
ATOM 6253 N N A CYS H 1 84 ? -6.80240 13.77451 59.37092 0.201 44.96632 127 CYS H N 1
ATOM 6254 N N B CYS H 1 84 ? -6.91246 13.77040 59.50557 0.799 44.72404 127 CYS H N 1
ATOM 6255 C CA A CYS H 1 84 ? -7.22394 15.16836 59.33402 0.201 44.78919 127 CYS H CA 1
ATOM 6256 C CA B CYS H 1 84 ? -7.27780 15.13982 59.20314 0.799 44.68337 127 CYS H CA 1
ATOM 6257 C C A CYS H 1 84 ? -6.08160 16.01114 58.78052 0.201 49.61759 127 CYS H C 1
ATOM 6258 C C B CYS H 1 84 ? -6.07481 15.83896 58.59857 0.799 49.54297 127 CYS H C 1
ATOM 6259 O O A CYS H 1 84 ? -4.95591 15.93017 59.28204 0.201 51.23565 127 CYS H O 1
ATOM 6260 O O B CYS H 1 84 ? -4.92352 15.49033 58.87435 0.799 51.08841 127 CYS H O 1
ATOM 6265 N N . GLN H 1 85 ? -6.35830 16.81385 57.74871 1.000 52.13650 128 GLN H N 1
ATOM 6266 C CA . GLN H 1 85 ? -5.31425 17.56812 57.07662 1.000 51.29224 128 GLN H CA 1
ATOM 6267 C C . GLN H 1 85 ? -5.78463 18.99345 56.83390 1.000 52.07651 128 GLN H C 1
ATOM 6268 O O . GLN H 1 85 ? -6.98188 19.25509 56.69498 1.000 50.37875 128 GLN H O 1
ATOM 6274 N N . ALA H 1 86 ? -4.82620 19.91403 56.80780 1.000 55.48281 129 ALA H N 1
ATOM 6275 C CA . ALA H 1 86 ? -5.08331 21.32722 56.56776 1.000 57.34104 129 ALA H CA 1
ATOM 6276 C C . ALA H 1 86 ? -4.51990 21.68835 55.20219 1.000 59.84505 129 ALA H C 1
ATOM 6277 O O . ALA H 1 86 ? -3.32847 21.48655 54.94975 1.000 66.48018 129 ALA H O 1
ATOM 6279 N N . ILE H 1 87 ? -5.37232 22.21638 54.32655 1.000 59.58298 130 ILE H N 1
ATOM 6280 C CA . ILE H 1 87 ? -4.96676 22.53761 52.96324 1.000 62.07782 130 ILE H CA 1
ATOM 6281 C C . ILE H 1 87 ? -3.93869 23.66169 52.96622 1.000 66.63529 130 ILE H C 1
ATOM 6282 O O . ILE H 1 87 ? -2.78261 23.45202 52.58485 1.000 69.18363 130 ILE H O 1
ATOM 6287 N N . GLN H 1 88 ? -4.35231 24.86121 53.39366 1.000 68.22754 131 GLN H N 1
ATOM 6288 C CA . GLN H 1 88 ? -3.45684 26.01709 53.36425 1.000 73.20867 131 GLN H CA 1
ATOM 6289 C C . GLN H 1 88 ? -2.18704 25.77815 54.16904 1.000 75.17194 131 GLN H C 1
ATOM 6290 O O . GLN H 1 88 ? -1.12226 26.29096 53.81028 1.000 79.60275 131 GLN H O 1
ATOM 6296 N N . ALA H 1 89 ? -2.27531 25.01228 55.25576 1.000 72.47598 132 ALA H N 1
ATOM 6297 C CA . ALA H 1 89 ? -1.09255 24.67848 56.03825 1.000 74.70082 132 ALA H CA 1
ATOM 6298 C C . ALA H 1 89 ? -0.30683 23.51505 55.44785 1.000 74.60046 132 ALA H C 1
ATOM 6299 O O . ALA H 1 89 ? 0.87980 23.37035 55.76019 1.000 78.05212 132 ALA H O 1
ATOM 6301 N N . ALA H 1 90 ? -0.94230 22.68767 54.61208 1.000 72.55375 133 ALA H N 1
ATOM 6302 C CA . ALA H 1 90 ? -0.28909 21.55996 53.93942 1.000 71.52195 133 ALA H CA 1
ATOM 6303 C C . ALA H 1 90 ? 0.34145 20.59677 54.94599 1.000 71.50841 133 ALA H C 1
ATOM 6304 O O . ALA H 1 90 ? 1.51744 20.24227 54.85454 1.000 75.03188 133 ALA H O 1
ATOM 6306 N N . ILE H 1 91 ? -0.45925 20.16708 55.91647 1.000 67.96939 134 ILE H N 1
ATOM 6307 C CA . ILE H 1 91 ? -0.02517 19.20625 56.92047 1.000 67.85950 134 ILE H CA 1
ATOM 6308 C C . ILE H 1 91 ? -1.07861 18.11530 57.04190 1.000 63.18211 134 ILE H C 1
ATOM 6309 O O . ILE H 1 91 ? -2.27247 18.35522 56.83960 1.000 59.92827 134 ILE H O 1
ATOM 6314 N N . ARG H 1 92 ? -0.62681 16.90414 57.36592 1.000 63.75987 135 ARG H N 1
ATOM 6315 C CA . ARG H 1 92 ? -1.50721 15.75770 57.55949 1.000 60.47803 135 ARG H CA 1
ATOM 6316 C C . ARG H 1 92 ? -1.27559 15.16847 58.94224 1.000 60.16806 135 ARG H C 1
ATOM 6317 O O . ARG H 1 92 ? -0.13721 14.85253 59.30293 1.000 64.55051 135 ARG H O 1
ATOM 6325 N N . SER H 1 93 ? -2.34962 15.01299 59.70883 1.000 56.81874 136 SER H N 1
ATOM 6326 C CA . SER H 1 93 ? -2.22499 14.35921 60.99781 1.000 57.20124 136 SER H CA 1
ATOM 6327 C C . SER H 1 93 ? -1.89948 12.88459 60.81051 1.000 57.86314 136 SER H C 1
ATOM 6328 O O . SER H 1 93 ? -2.06337 12.31381 59.72738 1.000 63.43832 136 SER H O 1
ATOM 6331 N N . ARG H 1 94 ? -1.42737 12.27084 61.89035 1.000 59.80834 137 ARG H N 1
ATOM 6332 C CA . ARG H 1 94 ? -1.28008 10.83062 61.91422 1.000 60.63078 137 ARG H CA 1
ATOM 6333 C C . ARG H 1 94 ? -2.62703 10.17812 61.61475 1.000 57.65965 137 ARG H C 1
ATOM 6334 O O . ARG H 1 94 ? -3.68406 10.75981 61.87973 1.000 54.91329 137 ARG H O 1
ATOM 6342 N N . PRO H 1 95 ? -2.61854 8.98742 61.03238 1.000 57.29227 138 PRO H N 1
ATOM 6343 C CA . PRO H 1 95 ? -3.86377 8.23361 60.89303 1.000 55.72417 138 PRO H CA 1
ATOM 6344 C C . PRO H 1 95 ? -4.31066 7.67078 62.23229 1.000 59.18360 138 PRO H C 1
ATOM 6345 O O . PRO H 1 95 ? -3.51076 7.45531 63.14590 1.000 60.13072 138 PRO H O 1
ATOM 6349 N N . ALA H 1 96 ? -5.61412 7.43798 62.34124 1.000 55.21191 139 ALA H N 1
ATOM 6350 C CA . ALA H 1 96 ? -6.22078 6.90143 63.55147 1.000 49.41535 139 ALA H CA 1
ATOM 6351 C C . ALA H 1 96 ? -7.17652 5.79019 63.15329 1.000 48.73791 139 ALA H C 1
ATOM 6352 O O . ALA H 1 96 ? -8.17642 6.04345 62.47407 1.000 50.33431 139 ALA H O 1
ATOM 6354 N N . ARG H 1 97 ? -6.86289 4.56367 63.55334 1.000 50.79377 140 ARG H N 1
ATOM 6355 C CA . ARG H 1 97 ? -7.74742 3.44312 63.27841 1.000 50.42292 140 ARG H CA 1
ATOM 6356 C C . ARG H 1 97 ? -8.89803 3.44221 64.27131 1.000 52.45288 140 ARG H C 1
ATOM 6357 O O . ARG H 1 97 ? -8.68863 3.54090 65.48445 1.000 50.26884 140 ARG H O 1
ATOM 6365 N N . LEU H 1 98 ? -10.11133 3.33975 63.75530 1.000 45.98010 141 LEU H N 1
ATOM 6366 C CA . LEU H 1 98 ? -11.30240 3.19184 64.57837 1.000 47.77914 141 LEU H CA 1
ATOM 6367 C C . LEU H 1 98 ? -11.79528 1.76015 64.41994 1.000 55.59540 141 LEU H C 1
ATOM 6368 O O . LEU H 1 98 ? -12.20674 1.35761 63.32693 1.000 56.71854 141 LEU H O 1
ATOM 6373 N N . THR H 1 99 ? -11.73133 0.98936 65.50068 1.000 49.57728 142 THR H N 1
ATOM 6374 C CA . THR H 1 99 ? -12.24831 -0.37161 65.52938 1.000 50.63216 142 THR H CA 1
ATOM 6375 C C . THR H 1 99 ? -13.65895 -0.34811 66.10534 1.000 49.67553 142 THR H C 1
ATOM 6376 O O . THR H 1 99 ? -13.89680 0.27589 67.14502 1.000 49.71382 142 THR H O 1
ATOM 6380 N N . VAL H 1 100 ? -14.59296 -1.01198 65.42537 1.000 53.21627 143 VAL H N 1
ATOM 6381 C CA . VAL H 1 100 ? -15.99774 -1.04014 65.83017 1.000 52.51989 143 VAL H CA 1
ATOM 6382 C C . VAL H 1 100 ? -16.40688 -2.48767 66.05388 1.000 55.73715 143 VAL H C 1
ATOM 6383 O O . VAL H 1 100 ? -16.29639 -3.31811 65.14370 1.000 55.66295 143 VAL H O 1
ATOM 6387 N N . LEU H 1 101 ? -16.89654 -2.78199 67.25325 1.000 55.03280 144 LEU H N 1
ATOM 6388 C CA . LEU H 1 101 ? -17.30705 -4.12267 67.64293 1.000 60.58886 144 LEU H CA 1
ATOM 6389 C C . LEU H 1 101 ? -18.82870 -4.18978 67.71090 1.000 60.91209 144 LEU H C 1
ATOM 6390 O O . LEU H 1 101 ? -19.47673 -3.26633 68.21416 1.000 62.65839 144 LEU H O 1
ATOM 6395 N N . VAL H 1 102 ? -19.39722 -5.28327 67.21412 1.000 61.47932 145 VAL H N 1
ATOM 6396 C CA . VAL H 1 102 ? -20.83846 -5.42976 67.05482 1.000 65.63899 145 VAL H CA 1
ATOM 6397 C C . VAL H 1 102 ? -21.30552 -6.56927 67.95123 1.000 64.92743 145 VAL H C 1
ATOM 6398 O O . VAL H 1 102 ? -20.68204 -7.63149 67.95560 1.000 68.48184 145 VAL H O 1
ATOM 6402 N N . PRO H 1 103 ? -22.39165 -6.39643 68.71999 1.000 65.37055 146 PRO H N 1
ATOM 6403 C CA . PRO H 1 103 ? -22.96624 -7.43424 69.58662 1.000 69.11066 146 PRO H CA 1
ATOM 6404 C C . PRO H 1 103 ? -23.40136 -8.69072 68.82703 1.000 73.21711 146 PRO H C 1
ATOM 6405 O O . PRO H 1 103 ? -24.02881 -8.59697 67.77204 1.000 74.39222 146 PRO H O 1
#

Foldseek 3Di:
DQPKDWPAWFAADEEEFFDKDKGWTFIAPDDAWKFKAWQRHTQAIQQPNVVDPQWGFDDDVNRRIGIIMRPGDDQVRQTWMWMAGDVSGDIGDIYGYHYDYD/DVWDWPDWFAAEEEEFFAKDKGWTFIAPDDAWKFKAWQRRTQAIQQPNVVDPQWGFDDDVNRRIGMIMRHGDDPVRQTWMWMATDVVGDIGDIYGYHYHYD/DFPKDWPDWFAADEEEFFAKDKTWTFIAPDDAWKFKAWQRHTQDTQQPNVVDPQWGFDDDVNRRIGMIMGHGDHQVRQTKMWMATDVRGDIGDIYGYHYHYD/DKDWPDWFAADEEEFFAKDKGWTFIAPDDAWKFKAWQRRTQATQQPNVVDPQWGFDDDVNRRIGMIMRHGDDPVRQTKMWMDGDVVGDIGDIYGYHYHYD/DKDWPDWFAADEEEFFAKDKGWTFIAPDLAWKFKAWQNHTQDGDQCSVVDNQWGQDDDVNRRIGIIMRHGDDQVSQTWMWMDGDVVGDIGDIYGYHYDYD/DKDWPDWFAAEEEEFFAKDKGWTFIAPDDAWKWKAWQNHTQDTDQQSVVDVQWGFDDDVNRRITMIMGHGDDQVSQTWMWMDGDVVGDIGDIYGYHYHYD/DKDWPDFFAADEEEFFAKDKGWTFIAPDLAWKFKAWQNHTQDTDQCSVVDNQWGFDDDSNRRTGMIMRHGDDQVRQTWMKMAGDVVGDIGDIYGYHYDYD/DDWPDWFAADEEEFFAKDKGWTFDAPDDAWKFKAWQNHTQDTDQCSVVDNQWGFDDDVNRRITMIMRHGDHQVSQTWMWMATDVVGDIGDIYGYHYHYD

B-factor: mean 38.14, std 18.32, range [9.15, 114.68]

Secondary structure (DSSP, 8-state):
--S---SB----EEEETT--EEE--B-TT--S-EEEEETTEE--BTTB-TT-TTEEEES-GGGTB-EEEESS--GGG-EEEEEEETTTTEEPPPEEEEEE--/-----SB----EEEETT--EEE--B-TT--S-EEEEETTEE--BTTB-TT-TTEEEES-GGGTB-EEEESS--GGG-EEEEEEETTTTEEPPPEEEEEE--/--S---SB----EEEETT--EEE--B-TT--S-EEEEETTEE--BTTB-TT-TTEEEES-GGGTB-EEEESS--GGG-EEEEEEETTTTEEPPPEEEEEE--/----SB----EEEETT--EEE--B-TT--S-EEEEETTEE--BTTB-TT-TTEEEES-GGGTB-EEEESS--GGG-EEEEEEETTTTEEPPPEEEEEE--/----SB----EEEETT--EEE--B-TT--S-EEEEETTEE--SSTT-TT-TTEEEES-TTTTB-EEEESS--GGG-EEEEEEETTTTEEPPPEEEEEE--/----SB----EEEETT--EEE--B-TT--S-EEEEETTEE--SSTT-TT-TTEEEES-TTTTB-EEEESS--GGG-EEEEEEETTTTEEPPPEEEEEE--/----SB----EEEETTS-EEE--B-TT--S-EEEEETTEE--SSTT-TT-TTEEEES-GGGTB-EEEESS--GGG-EEEEEEETTTTEEPPPEEEEEE--/---SB----EEEETTS-EEE--B-TT--S-EEEEETTEE--SSTT-TT-TTEEEES-GGGTB-EEEESS--GGG-EEEEEEETTTTEEPPPEEEEEE--

InterPro domains:
  IPR003598 Immunoglobulin subtype 2 [SM00408] (60-134)
  IPR003598 Immunoglobulin subtype 2 [SM00408] (161-234)
  IPR003598 Immunoglobulin subtype 2 [SM00408] (347-405)
  IPR003599 Immunoglobulin domain subtype [SM00409] (54-144)
  IPR003599 Immunoglobulin domain subtype [SM00409] (155-247)
  IPR003599 Immunoglobulin domain subtype [SM00409] (341-417)
  IPR003599 Immunoglobulin domain subtype [SM00409] (425-517)
  IPR007110 Immunoglobulin-like domain [PS50835] (48-142)
  IPR007110 Immunoglobulin-like domain [PS50835] (147-243)
  IPR007110 Immunoglobulin-like domain [PS50835] (249-330)
  IPR007110 Immunoglobulin-like domain [PS50835] (335-415)
  IPR007110 Immunoglobulin-like domain [PS50835] (419-515)
  IPR013098 Immunoglobulin I-set [PF07679] (49-132)
  IPR013098 Immunoglobulin I-set [PF07679] (335-416)
  IPR013162 CD80-like, immunoglobulin C2-set [PF08205] (166-232)
  IPR013783 Immunoglobulin-like fold [G3DSA:2.60.40.10] (46-148)
  IPR013783 Immunoglobulin-like fold [G3DSA:2.60.40.10] (149-249)
  IPR013783 Immunoglobulin-like fold [G3DSA:2.60.40.10] (250-338)
  IPR013783 Immunoglobulin-like fold [G3DSA:2.60.40.10] (339-417)
  IPR013783 Immunoglobulin-like fold [G3DSA:2.60.40.10] (418-517)

Radius of gyration: 51.94 Å; Cα contacts (8 Å, |Δi|>4): 2222; chains: 8; bounding box: 50×40×171 Å

Organism: Mus musculus (NCBI:txid10090)

Solvent-accessible surface area: 37012 Å² total; per-residue (Å²): 182,80,142,58,70,25,13,15,71,1,48,71,26,95,5,77,36,48,45,26,1,4,1,16,0,1,0,54,161,12,139,19,67,4,0,4,16,38,80,30,30,0,2,2,16,23,100,71,10,98,45,33,116,55,4,89,11,39,31,71,90,171,45,5,9,7,11,0,18,0,40,159,2,60,100,117,1,46,0,54,0,16,0,1,0,3,89,14,46,20,113,5,101,76,1,95,1,41,6,98,99,135,145,153,66,68,27,15,11,49,0,49,88,22,86,5,73,26,24,50,25,1,8,4,11,0,1,0,40,160,18,146,22,67,4,0,4,13,37,78,32,28,0,1,2,15,22,98,72,9,94,46,34,117,68,3,88,14,45,33,79,124,147,38,3,11,18,13,0,16,0,67,129,0,83,108,159,6,39,2,56,1,15,0,1,0,3,89,14,45,19,114,6,106,85,0,114,1,46,8,91,90,158,190,83,136,70,78,36,67,65,76,0,118,88,61,103,12,61,35,40,88,77,16,51,1,60,0,1,0,55,166,20,146,16,59,4,0,3,15,35,87,29,31,0,2,2,15,20,92,61,8,91,45,36,111,57,2,89,14,48,36,76,120,168,50,6,32,13,19,0,72,0,73,180,1,73,101,122,1,56,4,45,0,18,0,0,0,3,77,10,46,21,108,7,102,76,0,128,0,39,6,90,100,140,193,90,76,26,14,7,64,1,52,85,37,89,12,70,24,38,53,29,4,7,5,19,0,1,0,56,162,19,151,28,55,3,0,3,14,38,80,31,30,0,3,2,15,23,84,67,7,91,48,35,114,67,4,88,12,45,29,78,131,171,33,10,12,33,11,0,17,0,67,130,0,44,101,131,7,45,1,48,0,16,0,0,0,1,70,21,49,40,113,5,115,87,1,108,1,45,8,91,94,146,186,95,73,27,11,6,61,0,48,76,20,104,13,75,34,36,50,22,2,3,1,17,0,5,0,34,158,8,138,16,88,23,1,5,18,35,85,29,28,1,2,7,27,34,69,82,8,90,49,33,114,67,1,67,21,46,36,67,86,162,34,1,14,6,10,0,15,0,64,157,0,82,104,134,6,51,5,49,1,16,0,1,0,3,82,21,51,41,117,7,94,78,0,129,1,39,7,103,97,143,184,84,77,27,8,9,66,0,56,74,16,83,2,57,36,23,23,14,1,9,4,9,0,2,0,40,155,12,130,19,85,20,1,4,16,35,80,32,24,0,1,8,28,45,66,106,8,105,43,34,117,67,4,62,14,46,39,68,88,159,32,2,8,9,10,0,11,0,82,150,0,96,106,160,6,53,4,49,1,17,0,3,0,3,82,19,46,41,114,7,98,79,1,132,0,42,8,88,94,144,149,94,69,29,4,7,46,0,48,89,18,101,2,76,37,50,26,19,0,6,0,12,0,3,0,30,165,12,141,14,82,20,2,6,16,30,86,32,28,0,2,7,28,44,62,106,9,102,46,37,115,48,0,61,21,48,38,72,98,170,33,2,9,10,10,0,10,0,68,49,0,99,116,109,1,55,8,51,0,19,0,1,0,4,84,20,46,38,112,8,119,89,0,135,0,39,6,95,100,156,154,78,33,70,88,66,1,132,86,86,89,2,72,33,39,65,78,6,59,5,63,0,7,0,53,158,13,145,20,80,21,1,4,15,36,82,30,27,0,1,6,28,44,79,89,6,92,44,33,113,68,0,59,21,48,40,72,122,146,58,1,48,21,19,0,71,0,72,162,0,100,114,158,6,42,5,61,0,15,0,1,0,3,83,19,49,40,112,5,98,74,0,111,0,40,8,100,90,148

Nearest PDB structures (foldseek):
  7lu6-assembly1_B  TM=1.010E+00  e=1.188E-21  Mus musculus
  4ofd-assembly1_B  TM=9.714E-01  e=1.269E-12  Mus musculus
  7ltw-assembly1_A  TM=9.571E-01  e=1.874E-12  Mus musculus
  4of8-assembly2_B  TM=9.641E-01  e=5.022E-11  Drosophila melanogaster
  4ofi-assembly2_C  TM=9.429E-01  e=5.615E-11  Drosophila melanogaster

Sequence (804 aa):
DPVYSFSQQPQDQQVVVSGQPVVTLLCAIPEYDGFVLWIKDGLALGVGRRDLSSYPQYLVVGNHLSGEHHLKILRAELQDDAVYECCQAIQAAIRSRRPARLTVLVPPVYSFSQQPQDQVVVVSGQPVTLLCAIPEYDGFVLWIKDGLALGVGRDLSSYPQYLVVGNHHLSGEHHLKILRAELQDDAVYECCQAIQAAIRSRPARLTVLVPDPVYSFSQQPQDQVVVVSGQPVTLLCAIPEYDGFVLWIKDGLALGVGRDLSSYPQYLVVGNHHLSGEHHLKILRAELQDDAVYECCQAIQAAIRSRRPARLTVLVPVYSFSQQPQDQQVVVSGQPVTLLCAIPEYDGFVLWIKDGLALGVGRDLSSYPQYLVVGNHLSGEHHLKILRAELQDDAVYECCQAIQAAIRSRRRPARLTVLVPVYSFSQQPQDQVVVSGQPVTLLCAIPEYDGFVLWIKDGLALGVGRDLSSYPQYLVVGNHLSGEHHLKILRAELQDDAVYECCQAIQAAIRSRRPARLTVLVPVYSFSQQPQDQQVVVSGQPVVTLLCAIPEYDGFVLWIKDGLALGVGRDLSSYPQYLVVGNHLSGEHHLKILRAELQDDAVYECCQAIQAAIRSRPARLTVLVPVYSFSQQPQDQVVVSGQPVTLLCAIPEYDGFVLWIKDGLALGVGRDLSSYPQYLVVGNHLSGEHHLKILRAELQDDAVYECCQAIQAAIRSRPARLTVLVPYSFSQQPQDQVVVSGQPVTLLCAIPEYDGFVLWIKDGLALGVGRDLSSYPQYLVVGNHLSGEHHLKILRAELQDDAVYECCQAIQAAIRSRPARLTVLVP

GO terms:
  GO:0030424 axon (C, IDA)
  GO:0030425 dendrite (C, IDA)
  GO:0007156 homophilic cell-cell adhesion (P, IDA)
  GO:0007416 synapse assembly (P, IDA)
  GO:0021766 hippocampus development (P, IMP)
  GO:0043198 dendritic shaft (C, IDA)
  GO:0005886 plasma membrane (C, IDA)
  GO:0001764 neuron migration (P, IMP)
  GO:0002121 inter-male aggressive behavior (P, IMP)
  GO:0021740 principal sensory nucleus of trigeminal nerve development (P, IMP)
  GO:0048812 neuron projection morphogenesis (P, IMP)
  GO:0072102 glomerulus morphogenesis (P, IMP)
  GO:0005515 protein binding (F, IPI)
  GO:0005576 extracellular region (C, IDA)
  GO:0016020 membrane (C, IDA)
  GO:0030097 hemopoiesis (P, IDA)